Protein 5OGZ (pdb70)

Sequence (898 aa):
AKITFPKDFIWGSATAAYQIEGAYNEDGKGESIWDRFSHTPGNIADGHTGDVACDHYHRYEEEDIKIMKEIGIKKSYRFSISWPRIFPEGTGKLNQKGLDFYKRLTNLLLENGIMPAITLYHWDLPQKLQDKGGWKNRDTTDYFTEYSEVIFKNLGDIVPIWFTHNEPGVVSSLLGHFLGIHAPGIKDLRTSLEVSHNLLLSHGKAVKLFREMNIDAQIGIALNLSYHYPASEKAEDIEAAELSFSLAGRRWYLDPVLKGRYPENALKLYKKKGIELSFPEDDLKLISQPIDFIAFNNYSSEFIKYDPSSESGFSPANSILEKFEKTDMGWIIYPEGLYDLLMLLDRDYGKPNIVISENGAAFKDEIGSNGKIEDTKRIQYLKDYLTQAHRAIQDGVNLKAYYLWSLLDNFEWAYGYNKKRFGIVHVNFDTLERKIKDSGYWYKEVIKNNGFLEAKITFPKDFIWGSATAAYQIEGAYNEDGKGESIWDRFSHTPGNIADGHTGDVACDHYHRYEEEDIKIMKEIGIKKSYRFSISWPRIFPEGTGKLNQKGLDFYKRLTNLLLENGIMPAITLYHWDLPQKLQDKGGWKNRDTTDYFTEYSEVIFKNLGDIVPIWFTHNEPGVVSSLLGHFLGIHAPGIKDLRTSLEVSHNLLLSHGKAVKLFREMNIDAQIGIALNLSYHYPASEKAEDIEAAELSFSLAGRRWYLDPVLKGRYPENALKLYKKKGIELSFPEDDLKLISQPIDFIAFNNYSSEFIKYDPSSESGFSPANSILEKFEKTDMGWIIYPEGLYDLLMLLDRDYGKPNIVISENGAAFKDEIGSNGKIEDTKRIQYLKDYLTQAHRAIQDGVNLKAYYLWSLLDNFEWAYGYNKKRFGIVHVNFDTLERKIKDSGYWYKEVIKNNGFLE

Organism: Acetivibrio thermocellus (strain ATCC 27405 / DSM 1237 / JCM 9322 / NBRC 103400 / NCIMB 10682 / NRRL B-4536 / VPI 7372) (NCBI:txid203119)

B-factor: mean 19.88, std 9.83, range [2.0, 75.51]

Secondary structure (DSSP, 8-state):
-EEE--TT-EEEEE--HHHH---TT-TTPPPBHHHHHHTSTTSSGGG--TTTTT-HHHHHHHHHHHHHHHT-SEEEEE--HHHH-TTSSSS--HHHHHHHHHHHHHHHHTT-EEEEEEESS--BHHHHHTTGGGSTHHHHHHHHHHHHHHHHHTTT--EEEEEE-HHHHHHHHHTS-SSTT----HHHHHHHHHHHHHHHHHHHHHHHHTT-SSEEEEEEE---EEESSSSHHHHHHHHHHHHHTHHHHHHHHHHSS--HHHHHHHHHTT------TTHHHHHT---S-EEEE----EEEEE-TTSSSSEEE-HHHHTTS-B-TTS-B--THHHHHHHHHHHHHTTS--EEEEEE-------B-TTS-B--HHHHHHHHHHHHHHHHHHHTT--EEEEEEE-SB----GGGGGG----SEEE-TTT--EEE-HHHHHHHHHHHHTEEE-/-EEE--TT-EEEEE--HHHH---TT-TTPPPBHHHHHHHSTTSSGGG--SSSTT-HHHHHHHHHHHHHHHT-SEEEEE--HHHH-TTSSSS--HHHHHHHHHHHHHHHHTT-EEEEEEESS--BHHHHHTTGGGSTHHHHHHHHHHHHHHHHHGGG--EEEEEE-HHHHHHHHHTS-SSTT----HHHHHHHHHHHHHHHHHHHHHHHHTT-SSEEEEEEE---EEESSSSHHHHHHHHHHHHHTTHHHHHHHHHSS--HHHHHHHHHTT------THHHHHHT---S-EEEE----EEEEE-TTSSSSEEE-HHHHTTS-B-TTS-B--THHHHHHHHHHHHHTTS-EEEEEEE-------B-TTS-B--HHHHHHHHHHHHHHHHHHHTT-EEEEEEEE-SB----GGGGGG----SEEE-TTT--EEE-HHHHHHHHHHHHTEEE-

Solvent-accessible surface area: 34693 Å² total; per-residue (Å²): 98,158,15,65,6,46,208,115,6,37,2,0,0,0,0,0,3,17,2,3,7,4,11,17,31,34,50,44,25,11,45,0,4,2,1,42,13,7,25,27,98,84,44,11,38,110,62,52,34,2,30,81,5,0,15,3,16,87,86,24,88,59,0,3,114,10,0,103,76,2,27,4,75,0,0,0,5,2,0,2,0,0,5,0,18,30,40,1,45,58,145,63,23,88,98,2,4,68,20,1,64,125,3,0,67,35,0,68,133,44,62,4,66,0,0,0,0,0,0,4,13,4,0,0,12,36,1,34,74,98,29,0,2,104,37,97,70,1,0,57,44,0,25,85,0,0,58,28,0,4,138,49,4,1,103,73,1,48,12,0,0,0,1,1,10,1,18,23,5,5,83,37,0,5,79,75,7,87,16,3,28,26,68,142,65,40,118,13,4,12,45,0,1,4,10,0,0,0,0,0,0,36,0,0,96,26,1,88,117,53,126,23,127,20,74,0,0,0,0,2,59,2,21,51,15,27,35,31,37,172,142,80,85,17,82,120,5,4,79,28,6,7,2,38,42,6,35,13,15,0,4,0,2,53,99,22,105,13,5,123,54,0,81,110,25,28,113,176,86,56,14,141,56,109,53,76,152,97,4,42,148,38,0,32,42,106,30,48,5,1,0,0,0,3,26,18,10,71,22,5,79,92,36,89,114,31,136,30,18,31,20,70,5,94,84,38,28,132,150,42,134,86,12,64,20,42,85,7,35,58,20,67,1,0,30,43,0,0,29,13,0,19,161,42,25,69,107,22,54,0,5,0,0,10,0,1,2,0,18,151,18,120,88,40,133,92,38,119,3,105,11,95,138,1,33,90,5,0,40,41,1,0,15,23,0,22,103,0,27,113,81,35,6,46,6,87,1,0,1,0,8,0,0,0,0,5,0,24,13,25,86,0,32,71,31,53,7,0,0,0,18,0,55,39,143,88,19,85,17,73,26,0,51,0,0,95,24,0,66,106,2,23,156,101,33,2,23,126,109,91,154,15,64,6,47,192,90,7,38,2,0,0,0,0,0,3,15,1,3,6,5,12,20,31,36,38,44,26,10,43,0,5,2,0,43,13,7,27,24,99,83,44,12,36,112,61,49,35,2,30,81,4,0,16,3,15,88,82,23,93,58,0,4,117,13,0,98,82,2,29,4,76,0,0,0,5,2,0,3,0,0,4,0,16,31,42,1,43,60,158,59,25,91,98,1,3,66,16,0,60,132,3,0,63,37,0,70,130,42,64,3,66,0,0,0,0,0,0,4,12,3,0,0,12,28,1,36,71,96,31,0,0,97,56,104,74,4,0,62,46,0,28,79,0,0,60,23,0,3,145,54,3,2,102,76,1,47,12,0,0,0,0,1,12,1,17,23,7,5,85,36,0,4,81,77,12,88,16,3,30,25,68,154,63,38,130,11,4,10,62,0,1,5,10,0,0,0,0,0,0,32,0,0,103,17,0,94,120,55,130,18,129,20,70,0,0,0,0,2,57,2,19,50,16,26,35,31,39,173,146,82,92,13,74,117,6,5,80,28,8,7,2,40,41,6,32,4,14,0,9,0,2,51,76,21,126,13,8,115,49,0,61,125,28,21,119,166,104,59,12,148,40,110,41,83,140,109,5,30,155,36,0,32,42,106,31,46,7,1,0,0,0,3,26,20,8,72,22,6,75,93,32,96,115,33,156,29,23,33,22,73,4,98,86,39,28,134,163,40,141,100,10,67,21,40,84,8,35,59,21,66,2,0,30,42,0,0,27,12,0,18,154,48,23,68,107,21,56,0,5,0,0,10,0,1,2,0,19,154,14,132,103,31,136,93,37,118,2,106,11,94,142,1,30,86,6,0,38,45,2,0,19,22,1,20,100,0,26,112,82,35,6,49,6,89,2,0,2,0,8,0,1,1,0,5,0,25,12,25,91,0,31,68,30,54,6,0,0,0,11,0,45,40,137,86,19,86,17,74,25,0,49,0,0,100,26,0,67,103,2,22,153,97,31,2,22,130,116

CATH classification: 3.20.20.80

Foldseek 3Di:
DFQFFDPQFAEAAEDECLWAAAPQPPQQFAAFLQNVQLCDPPLAVPSFHSNCKLNCLPCVVVLLVLCLLLPHQAYEYEQQCRCQVNLLDDDGRVVSLVSVLVSLVSCVVSNYAYAYEHEDRGHRVNCVVVPHLLDLVSLVSLLVSLVVCCVSCLQRHAHYAHYAAQLCCLCCDACVLSFPPRHRDNLSSVSSSLSSLLSRLSNVVVSVVVVRNHFYEHEHADWQEAFPDPDPLSVVQSVLVRLSGRVQLVCLQQPLDRDPSVCVLVVVVVDNDDDPPCSSVSSNPDGQEYEYEYEAHFYKYQDCVDSSRIDGPVVVLVPADAAPVRGGQDLLRLLVRLVCCCPVRVQGAYEHQEYFTWHDWDQDPVRATAPVVRLVSVQSNVVSVSVNVVVPRNYRYYHYPHQEQTQPGNHGSVTGGHCWYADSVVSDIHGHPSSNVSSVCVVSSHDDD/DFQFDDPQFAEAAEDECLWAAACQPPLQFAAFLQNVQLCPPPQAPPSFGSNCWLNCLPVVVVLLVLCLVLPHQEYEYEQQLRLQVNLLDDDGRVVSVVSVLVSLVSCVVSNHAYAYEHDDQGRRVNVVVVPHLLDLVSLVSLLVSLLVCCVRCQQRHAHYADEAALLCCLCCCADVLSFPPRHRDVVSSVSSSLSSLLSLLSNLVVSVVVVRNHFYEHEHADWQEAFPDPDPLSVVFSVLVRLSGVVQLVCLQQPLDRDVSVQVLCVVVVDHDDDDSVSSVSSNDDGQAYEYEYEAHFYKYQDCPDSRRIDGDVVVLVVADAAPVRGGQDLLRLLVVLVVCCVPRVLGQYEHQEYFTWHDWDQDPVRATAPPVRLVSVQSNVVSVSVNVVVPRNYRYYHYPHCEQTQPGSHGNVTGGHCWYADSVVSDIHGHVNSNVSSVCVVSSGGDD

Radius of gyration: 32.64 Å; Cα contacts (8 Å, |Δi|>4): 1951; chains: 2; bounding box: 60×74×104 Å

Nearest PDB structures (foldseek):
  8ivy-assembly2_B  TM=1.001E+00  e=9.904E-90  Acetivibrio thermocellus
  5ogz-assembly2_B  TM=1.001E+00  e=1.642E-87  Acetivibrio thermocellus ATCC 27405
  1qox-assembly1_A  TM=9.769E-01  e=9.887E-62  Niallia circulans subsp. alkalophilus
  5n6s-assembly3_C  TM=9.738E-01  e=1.939E-56  Thermotoga maritima
  1gon-assembly1_A  TM=9.590E-01  e=9.884E-56  Streptomyces sp.

InterPro domains:
  IPR001360 Glycoside hydrolase family 1 [PF00232] (3-448)
  IPR001360 Glycoside hydrolase family 1 [PR00131] (287-301)
  IPR001360 Glycoside hydrolase family 1 [PR00131] (351-359)
  IPR001360 Glycoside hydrolase family 1 [PR00131] (372-383)
  IPR001360 Glycoside hydrolase family 1 [PR00131] (393-410)
  IPR001360 Glycoside hydrolase family 1 [PR00131] (417-429)
  IPR001360 Glycoside hydrolase family 1 [PTHR10353] (6-447)
  IPR017736 Glycoside hydrolase, family 1, beta-glucosidase [TIGR03356] (6-439)
  IPR017853 Glycoside hydrolase superfamily [SSF51445] (3-448)
  IPR018120 Glycoside hydrolase family 1, active site [PS00572] (351-359)
  IPR033132 Glycosyl hydrolases family 1, N-terminal conserved site [PS00653] (10-24)

Structure (mmCIF, N/CA/C/O backbone):
data_5OGZ
#
_entry.id   5OGZ
#
_cell.length_a   91.670
_cell.length_b   56.220
_cell.length_c   94.500
_cell.angle_alpha   90.00
_cell.angle_beta   100.20
_cell.angle_gamma   90.00
#
_symmetry.space_group_name_H-M   'P 1 21 1'
#
loop_
_entity.id
_entity.type
_entity.pdbx_description
1 polymer 'Beta-glucosidase A'
2 non-polymer 'SULFATE ION'
3 non-polymer 1,2-ETHANEDIOL
4 water water
#
loop_
_atom_site.group_PDB
_atom_site.id
_atom_site.type_symbol
_atom_site.label_atom_id
_atom_site.label_alt_id
_atom_site.label_comp_id
_atom_site.label_asym_id
_atom_site.label_entity_id
_atom_site.label_seq_id
_atom_site.pdbx_PDB_ins_code
_atom_site.Cartn_x
_atom_site.Cartn_y
_atom_site.Cartn_z
_atom_site.occupancy
_atom_site.B_iso_or_equiv
_atom_site.auth_seq_id
_atom_site.auth_comp_id
_atom_site.auth_asym_id
_atom_site.auth_atom_id
_atom_site.pdbx_PDB_model_num
ATOM 1 N N . ALA A 1 2 ? 12.851 6.939 32.164 1.00 22.34 2 ALA A N 1
ATOM 2 C CA . ALA A 1 2 ? 14.068 6.183 32.422 1.00 22.04 2 ALA A CA 1
ATOM 3 C C . ALA A 1 2 ? 15.186 6.827 31.647 1.00 19.91 2 ALA A C 1
ATOM 4 O O . ALA A 1 2 ? 14.954 7.582 30.649 1.00 20.19 2 ALA A O 1
ATOM 6 N N . LYS A 1 3 ? 16.367 6.553 32.172 1.00 21.25 3 LYS A N 1
ATOM 7 C CA . LYS A 1 3 ? 17.638 7.021 31.626 1.00 20.92 3 LYS A CA 1
ATOM 8 C C . LYS A 1 3 ? 18.160 5.898 30.693 1.00 22.40 3 LYS A C 1
ATOM 9 O O . LYS A 1 3 ? 18.320 4.762 31.085 1.00 23.84 3 LYS A O 1
ATOM 15 N N . ILE A 1 4 ? 18.375 6.303 29.451 1.00 18.93 4 ILE A N 1
ATOM 16 C CA . ILE A 1 4 ? 18.861 5.442 28.325 1.00 19.19 4 ILE A CA 1
ATOM 17 C C . ILE A 1 4 ? 20.325 5.797 28.219 1.00 19.31 4 ILE A C 1
ATOM 18 O O . ILE A 1 4 ? 20.683 6.953 27.929 1.00 16.79 4 ILE A O 1
ATOM 23 N N . THR A 1 5 ? 21.220 4.827 28.562 1.00 18.33 5 THR A N 1
ATOM 24 C CA . THR A 1 5 ? 22.659 5.071 28.474 1.00 17.37 5 THR A CA 1
ATOM 25 C C . THR A 1 5 ? 23.218 3.981 27.538 1.00 17.78 5 THR A C 1
ATOM 26 O O . THR A 1 5 ? 23.005 2.808 27.782 1.00 17.93 5 THR A O 1
ATOM 30 N N . PHE A 1 6 ? 23.908 4.392 26.490 1.00 14.41 6 PHE A N 1
ATOM 31 C CA . PHE A 1 6 ? 24.500 3.473 25.508 1.00 15.49 6 PHE A CA 1
ATOM 32 C C . PHE A 1 6 ? 25.778 2.837 26.060 1.00 16.93 6 PHE A C 1
ATOM 33 O O . PHE A 1 6 ? 26.253 3.247 27.129 1.00 18.38 6 PHE A O 1
ATOM 41 N N . PRO A 1 7 ? 26.301 1.808 25.367 1.00 18.30 7 PRO A N 1
ATOM 42 C CA . PRO A 1 7 ? 27.552 1.157 25.866 1.00 19.81 7 PRO A CA 1
ATOM 43 C C . PRO A 1 7 ? 28.691 2.150 25.911 1.00 19.44 7 PRO A C 1
ATOM 44 O O . PRO A 1 7 ? 28.693 3.165 25.246 1.00 17.63 7 PRO A O 1
ATOM 48 N N . LYS A 1 8 ? 29.692 1.904 26.757 1.00 21.52 8 LYS A N 1
ATOM 49 C CA . LYS A 1 8 ? 30.752 2.900 26.978 1.00 23.93 8 LYS A CA 1
ATOM 50 C C . LYS A 1 8 ? 31.553 3.295 25.731 1.00 22.34 8 LYS A C 1
ATOM 51 O O . LYS A 1 8 ? 31.958 4.449 25.585 1.00 27.67 8 LYS A O 1
ATOM 57 N N . ASP A 1 9 ? 31.700 2.342 24.847 1.00 22.70 9 ASP A N 1
ATOM 58 C CA . ASP A 1 9 ? 32.493 2.498 23.668 1.00 25.98 9 ASP A CA 1
ATOM 59 C C . ASP A 1 9 ? 31.590 2.728 22.412 1.00 20.58 9 ASP A C 1
ATOM 60 O O . ASP A 1 9 ? 32.025 2.506 21.271 1.00 23.95 9 ASP A O 1
ATOM 65 N N . PHE A 1 10 ? 30.362 3.157 22.645 1.00 17.88 10 PHE A N 1
ATOM 66 C CA . PHE A 1 10 ? 29.435 3.275 21.529 1.00 15.06 10 PHE A CA 1
ATOM 67 C C . PHE A 1 10 ? 29.879 4.398 20.596 1.00 13.02 10 PHE A C 1
ATOM 68 O O . PHE A 1 10 ? 30.266 5.471 21.031 1.00 15.88 10 PHE A O 1
ATOM 76 N N . ILE A 1 11 ? 29.793 4.125 19.269 1.00 12.45 11 ILE A N 1
ATOM 77 C CA . ILE A 1 11 ? 30.285 5.103 18.283 1.00 11.90 11 ILE A CA 1
ATOM 78 C C . ILE A 1 11 ? 29.119 5.986 17.792 1.00 11.68 11 ILE A C 1
ATOM 79 O O . ILE A 1 11 ? 28.201 5.475 17.128 1.00 12.46 11 ILE A O 1
ATOM 84 N N . TRP A 1 12 ? 29.223 7.264 18.012 1.00 11.08 12 TRP A N 1
ATOM 85 C CA . TRP A 1 12 ? 28.212 8.234 17.620 1.00 10.00 12 TRP A CA 1
ATOM 86 C C . TRP A 1 12 ? 28.764 8.959 16.391 1.00 9.51 12 TRP A C 1
ATOM 87 O O . TRP A 1 12 ? 29.751 9.697 16.452 1.00 10.54 12 TRP A O 1
ATOM 98 N N . GLY A 1 13 ? 28.043 8.793 15.290 1.00 8.83 13 GLY A N 1
ATOM 99 C CA . GLY A 1 13 ? 28.490 9.404 14.040 1.00 8.06 13 GLY A CA 1
ATOM 100 C C . GLY A 1 13 ? 27.444 10.128 13.309 1.00 9.04 13 GLY A C 1
ATOM 101 O O . GLY A 1 13 ? 26.246 10.205 13.707 1.00 8.90 13 GLY A O 1
ATOM 102 N N . SER A 1 14 ? 27.885 10.700 12.192 1.00 8.57 14 SER A N 1
ATOM 103 C CA . SER A 1 14 ? 26.919 11.359 11.262 1.00 9.36 14 SER A CA 1
ATOM 104 C C . SER A 1 14 ? 27.443 11.075 9.869 1.00 8.95 14 SER A C 1
ATOM 105 O O . SER A 1 14 ? 28.650 10.795 9.700 1.00 8.49 14 SER A O 1
ATOM 108 N N . ALA A 1 15 ? 26.568 11.095 8.875 1.00 9.58 15 ALA A N 1
ATOM 109 C CA . ALA A 1 15 ? 26.849 10.601 7.523 1.00 8.09 15 ALA A CA 1
ATOM 110 C C . ALA A 1 15 ? 26.464 11.556 6.435 1.00 8.72 15 ALA A C 1
ATOM 111 O O . ALA A 1 15 ? 25.509 12.342 6.588 1.00 8.68 15 ALA A O 1
ATOM 113 N N . THR A 1 16 ? 27.190 11.486 5.330 1.00 8.15 16 THR A N 1
ATOM 114 C CA . THR A 1 16 ? 26.906 12.186 4.096 1.00 7.76 16 THR A CA 1
ATOM 115 C C . THR A 1 16 ? 27.366 11.293 2.955 1.00 8.40 16 THR A C 1
ATOM 116 O O . THR A 1 16 ? 27.829 10.189 3.125 1.00 7.60 16 THR A O 1
ATOM 120 N N . ALA A 1 17 ? 27.122 11.787 1.735 1.00 7.86 17 ALA A N 1
ATOM 121 C CA . ALA A 1 17 ? 27.568 11.207 0.455 1.00 7.65 17 ALA A CA 1
ATOM 122 C C . ALA A 1 17 ? 28.084 12.279 -0.478 1.00 8.12 17 ALA A C 1
ATOM 123 O O . ALA A 1 17 ? 27.605 13.405 -0.477 1.00 8.38 17 ALA A O 1
ATOM 125 N N . ALA A 1 18 ? 29.028 11.892 -1.321 1.00 8.20 18 ALA A N 1
ATOM 126 C CA . ALA A 1 18 ? 29.811 12.862 -2.058 1.00 8.02 18 ALA A CA 1
ATOM 127 C C . ALA A 1 18 ? 28.875 13.719 -3.001 1.00 8.17 18 ALA A C 1
ATOM 128 O O . ALA A 1 18 ? 28.939 14.928 -2.984 1.00 7.81 18 ALA A O 1
ATOM 130 N N . TYR A 1 19 ? 28.059 13.046 -3.817 1.00 8.66 19 TYR A N 1
ATOM 131 C CA . TYR A 1 19 ? 27.267 13.843 -4.768 1.00 8.75 19 TYR A CA 1
ATOM 132 C C . TYR A 1 19 ? 26.294 14.756 -4.001 1.00 8.14 19 TYR A C 1
ATOM 133 O O . TYR A 1 19 ? 25.829 15.806 -4.501 1.00 7.48 19 TYR A O 1
ATOM 142 N N . GLN A 1 20 ? 25.850 14.265 -2.888 1.00 7.71 20 GLN A N 1
ATOM 143 C CA . GLN A 1 20 ? 24.815 15.019 -2.183 1.00 8.00 20 GLN A CA 1
ATOM 144 C C . GLN A 1 20 ? 25.308 16.286 -1.549 1.00 8.82 20 GLN A C 1
ATOM 145 O O . GLN A 1 20 ? 24.526 17.225 -1.312 1.00 7.90 20 GLN A O 1
ATOM 151 N N . ILE A 1 21 ? 26.610 16.404 -1.287 1.00 7.44 21 ILE A N 1
ATOM 152 C CA . ILE A 1 21 ? 27.176 17.561 -0.550 1.00 8.12 21 ILE A CA 1
ATOM 153 C C . ILE A 1 21 ? 28.299 18.348 -1.286 1.00 8.51 21 ILE A C 1
ATOM 154 O O . ILE A 1 21 ? 28.519 19.474 -0.977 1.00 9.72 21 ILE A O 1
ATOM 159 N N . GLU A 1 22 ? 29.140 17.713 -2.108 1.00 7.92 22 GLU A N 1
ATOM 160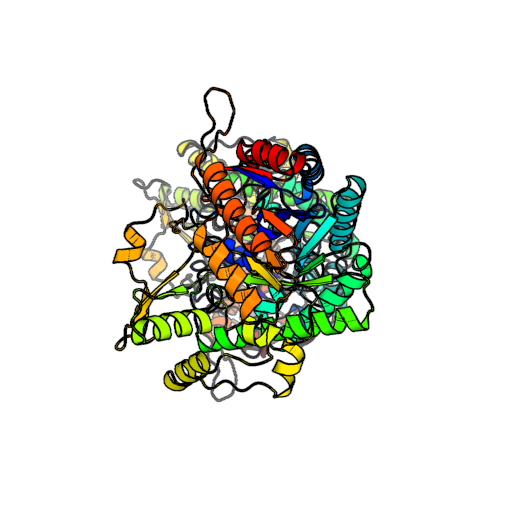 C CA . GLU A 1 22 ? 30.356 18.298 -2.480 1.00 7.71 22 GLU A CA 1
ATOM 161 C C . GLU A 1 22 ? 30.308 19.472 -3.421 1.00 7.50 22 GLU A C 1
ATOM 162 O O . GLU A 1 22 ? 31.077 20.444 -3.266 1.00 7.08 22 GLU A O 1
ATOM 168 N N . GLY A 1 23 ? 29.437 19.360 -4.405 1.00 8.17 23 GLY A N 1
ATOM 169 C CA . GLY A 1 23 ? 29.517 20.324 -5.509 1.00 9.13 23 GLY A CA 1
ATOM 170 C C . GLY A 1 23 ? 30.864 20.151 -6.272 1.00 8.67 23 GLY A C 1
ATOM 171 O O . GLY A 1 23 ? 31.360 18.998 -6.481 1.00 10.85 23 GLY A O 1
ATOM 172 N N . ALA A 1 24 ? 31.380 21.227 -6.830 1.00 9.83 24 ALA A N 1
ATOM 173 C CA . ALA A 1 24 ? 32.635 21.151 -7.615 1.00 10.60 24 ALA A CA 1
ATOM 174 C C . ALA A 1 24 ? 32.583 20.039 -8.656 1.00 9.88 24 ALA A C 1
ATOM 175 O O . ALA A 1 24 ? 33.496 19.201 -8.786 1.00 10.29 24 ALA A O 1
ATOM 177 N N . TYR A 1 25 ? 31.451 19.978 -9.374 1.00 10.38 25 TYR A N 1
ATOM 178 C CA . TYR A 1 25 ? 31.115 18.780 -10.173 1.00 10.87 25 TYR A CA 1
ATOM 179 C C . TYR A 1 25 ? 32.045 18.615 -11.315 1.00 12.46 25 TYR A C 1
ATOM 180 O O . TYR A 1 25 ? 32.170 17.527 -11.842 1.00 14.10 25 TYR A O 1
ATOM 189 N N . ASN A 1 26 ? 32.653 19.704 -11.739 1.00 12.18 26 ASN A N 1
ATOM 190 C CA . ASN A 1 26 ? 33.630 19.616 -12.835 1.00 14.54 26 ASN A CA 1
ATOM 191 C C . ASN A 1 26 ? 34.983 20.223 -12.577 1.00 15.06 26 ASN A C 1
ATOM 192 O O . ASN A 1 26 ? 35.639 20.579 -13.575 1.00 18.48 26 ASN A O 1
ATOM 197 N N . GLU A 1 27 ? 35.483 20.176 -11.310 1.00 13.92 27 GLU A N 1
ATOM 198 C CA . GLU A 1 27 ? 36.672 20.860 -10.843 1.00 12.57 27 GLU A CA 1
ATOM 199 C C . GLU A 1 27 ? 37.784 19.840 -10.643 1.00 11.65 27 GLU A C 1
ATOM 200 O O . GLU A 1 27 ? 37.474 18.680 -10.336 1.00 10.96 27 GLU A O 1
ATOM 206 N N . ASP A 1 28 ? 39.050 20.294 -10.726 1.00 12.39 28 ASP A N 1
ATOM 207 C CA . ASP A 1 28 ? 40.201 19.496 -10.402 1.00 12.59 28 ASP A CA 1
ATOM 208 C C . ASP A 1 28 ? 40.273 18.118 -11.087 1.00 12.58 28 ASP A C 1
ATOM 209 O O . ASP A 1 28 ? 40.725 17.152 -10.444 1.00 13.98 28 ASP A O 1
ATOM 214 N N . GLY A 1 29 ? 39.808 18.078 -12.335 1.00 12.62 29 GLY A N 1
ATOM 215 C CA . GLY A 1 29 ? 39.953 16.943 -13.202 1.00 12.85 29 GLY A CA 1
ATOM 216 C C . GLY A 1 29 ? 38.847 15.889 -13.026 1.00 12.66 29 GLY A C 1
ATOM 217 O O . GLY A 1 29 ? 38.900 14.870 -13.683 1.00 12.72 29 GLY A O 1
ATOM 218 N N . LYS A 1 30 ? 37.818 16.152 -12.217 1.00 11.60 30 LYS A N 1
ATOM 219 C CA . LYS A 1 30 ? 36.731 15.196 -12.051 1.00 11.20 30 LYS A CA 1
ATOM 220 C C . LYS A 1 30 ? 35.984 14.862 -13.294 1.00 10.29 30 LYS A C 1
ATOM 221 O O . LYS A 1 30 ? 35.683 15.770 -14.075 1.00 12.83 30 LYS A O 1
ATOM 227 N N . GLY A 1 31 ? 35.728 13.605 -13.513 1.00 10.85 31 GLY A N 1
ATOM 228 C CA . GLY A 1 31 ? 34.898 13.091 -14.616 1.00 10.61 31 GLY A CA 1
ATOM 229 C C . GLY A 1 31 ? 33.415 13.215 -14.340 1.00 12.43 31 GLY A C 1
ATOM 230 O O . GLY A 1 31 ? 32.967 13.267 -13.162 1.00 11.37 31 GLY A O 1
ATOM 231 N N . GLU A 1 32 ? 32.642 13.240 -15.417 1.00 10.71 32 GLU A N 1
ATOM 232 C CA . GLU A 1 32 ? 31.204 13.188 -15.299 1.00 11.20 32 GLU A CA 1
ATOM 233 C C . GLU A 1 32 ? 30.753 11.855 -14.689 1.00 10.92 32 GLU A C 1
ATOM 234 O O . GLU A 1 32 ? 31.232 10.819 -15.077 1.00 12.09 32 GLU A O 1
ATOM 240 N N . SER A 1 33 ? 29.815 11.943 -13.749 1.00 10.17 33 SER A N 1
ATOM 241 C CA . SER A 1 33 ? 29.150 10.795 -13.165 1.00 10.66 33 SER A CA 1
ATOM 242 C C . SER A 1 33 ? 27.768 10.591 -13.760 1.00 9.58 33 SER A C 1
ATOM 243 O O . SER A 1 33 ? 27.219 11.516 -14.396 1.00 10.28 33 SER A O 1
ATOM 246 N N . ILE A 1 34 ? 27.231 9.405 -13.557 1.00 9.21 34 ILE A N 1
ATOM 247 C CA . ILE A 1 34 ? 25.838 9.097 -13.988 1.00 9.01 34 ILE A CA 1
ATOM 248 C C . ILE A 1 34 ? 24.834 10.114 -13.311 1.00 9.60 34 ILE A C 1
ATOM 249 O O . ILE A 1 34 ? 23.804 10.429 -13.916 1.00 10.03 34 ILE A O 1
ATOM 254 N N . TRP A 1 35 ? 25.129 10.603 -12.082 1.00 8.55 35 TRP A N 1
ATOM 255 C CA . TRP A 1 35 ? 24.243 11.549 -11.410 1.00 8.84 35 TRP A CA 1
ATOM 256 C C . TRP A 1 35 ? 24.372 12.988 -12.008 1.00 8.50 35 TRP A C 1
ATOM 257 O O . TRP A 1 35 ? 23.384 13.743 -12.047 1.00 9.88 35 TRP A O 1
ATOM 268 N N . ASP A 1 36 ? 25.545 13.410 -12.460 1.00 9.88 36 ASP A N 1
ATOM 269 C CA . ASP A 1 36 ? 25.697 14.628 -13.255 1.00 8.77 36 ASP A CA 1
ATOM 270 C C . ASP A 1 36 ? 24.767 14.564 -14.470 1.00 10.88 36 ASP A C 1
ATOM 271 O O . ASP A 1 36 ? 24.000 15.470 -14.742 1.00 11.50 36 ASP A O 1
ATOM 276 N N . ARG A 1 37 ? 24.852 13.411 -15.165 1.00 11.47 37 ARG A N 1
ATOM 277 C CA . ARG A 1 37 ? 24.104 13.308 -16.422 1.00 11.51 37 ARG A CA 1
ATOM 278 C C . ARG A 1 37 ? 22.624 13.310 -16.107 1.00 12.16 37 ARG A C 1
ATOM 279 O O . ARG A 1 37 ? 21.815 14.010 -16.765 1.00 12.94 37 ARG A O 1
ATOM 287 N N . PHE A 1 38 ? 22.234 12.604 -15.069 1.00 10.35 38 PHE A N 1
ATOM 288 C CA . PHE A 1 38 ? 20.799 12.431 -14.734 1.00 11.38 38 PHE A CA 1
ATOM 289 C C . PHE A 1 38 ? 20.230 13.773 -14.293 1.00 11.62 38 PHE A C 1
ATOM 290 O O . PHE A 1 38 ? 19.112 14.115 -14.701 1.00 11.39 38 PHE A O 1
ATOM 298 N N . SER A 1 39 ? 20.967 14.513 -13.507 1.00 11.34 39 SER A N 1
ATOM 299 C CA . SER A 1 39 ? 20.511 15.767 -12.956 1.00 12.16 39 SER A CA 1
ATOM 300 C C . SER A 1 39 ? 20.392 16.799 -14.019 1.00 12.66 39 SER A C 1
ATOM 301 O O . SER A 1 39 ? 19.665 17.757 -13.854 1.00 14.74 39 SER A O 1
ATOM 304 N N . HIS A 1 40 ? 21.167 16.660 -15.086 1.00 11.79 40 HIS A N 1
ATOM 305 C CA . HIS A 1 40 ? 21.197 17.706 -16.139 1.00 13.75 40 HIS A CA 1
ATOM 306 C C . HIS A 1 40 ? 20.055 17.545 -17.120 1.00 18.31 40 HIS A C 1
ATOM 307 O O . HIS A 1 40 ? 19.856 18.422 -18.009 1.00 20.08 40 HIS A O 1
ATOM 314 N N . THR A 1 41 ? 19.339 16.442 -16.996 1.00 18.09 41 THR A N 1
ATOM 315 C CA . THR A 1 41 ? 18.314 16.061 -17.965 1.00 19.40 41 THR A CA 1
ATOM 316 C C . THR A 1 41 ? 16.938 16.518 -17.427 1.00 20.48 41 THR A C 1
ATOM 317 O O . THR A 1 41 ? 16.508 16.193 -16.323 1.00 19.16 41 THR A O 1
ATOM 321 N N . PRO A 1 42 ? 16.225 17.413 -18.135 1.00 21.88 42 PRO A N 1
ATOM 322 C CA . PRO A 1 42 ? 15.052 17.961 -17.488 1.00 20.42 42 PRO A CA 1
ATOM 323 C C . PRO A 1 42 ? 13.969 16.856 -17.248 1.00 18.45 42 PRO A C 1
ATOM 324 O O . PRO A 1 42 ? 13.941 15.845 -17.981 1.00 20.70 42 PRO A O 1
ATOM 328 N N . GLY A 1 43 ? 13.170 17.025 -16.186 1.00 17.99 43 GLY A N 1
ATOM 329 C CA . GLY A 1 43 ? 12.176 16.083 -15.736 1.00 18.12 43 GLY A CA 1
ATOM 330 C C . GLY A 1 43 ? 12.580 14.995 -14.723 1.00 18.52 43 GLY A C 1
ATOM 331 O O . GLY A 1 43 ? 11.738 14.321 -14.148 1.00 19.44 43 GLY A O 1
ATOM 332 N N . ASN A 1 44 ? 13.874 14.862 -14.497 1.00 14.49 44 ASN A N 1
ATOM 333 C CA . ASN A 1 44 ? 14.337 13.823 -13.578 1.00 14.13 44 ASN A CA 1
ATOM 334 C C . ASN A 1 44 ? 14.401 14.307 -12.079 1.00 11.15 44 ASN A C 1
ATOM 335 O O . ASN A 1 44 ? 14.286 13.434 -11.188 1.00 11.69 44 ASN A O 1
ATOM 340 N N . ILE A 1 45 ? 14.595 15.571 -11.795 1.00 11.17 45 ILE A N 1
ATOM 341 C CA . ILE A 1 45 ? 14.767 16.046 -10.461 1.00 11.95 45 ILE A CA 1
ATOM 342 C C . ILE A 1 45 ? 13.634 17.020 -10.209 1.00 13.65 45 ILE A C 1
ATOM 343 O O . ILE A 1 45 ? 13.406 17.928 -11.038 1.00 14.72 45 ILE A O 1
ATOM 348 N N . ALA A 1 46 ? 13.085 16.928 -9.022 1.00 14.85 46 ALA A N 1
ATOM 349 C CA . ALA A 1 46 ? 12.066 17.899 -8.538 1.00 18.79 46 ALA A CA 1
ATOM 350 C C . ALA A 1 46 ? 12.612 19.327 -8.653 1.00 20.01 46 ALA A C 1
ATOM 351 O O . ALA A 1 46 ? 13.760 19.609 -8.358 1.00 21.49 46 ALA A O 1
ATOM 353 N N . ASP A 1 47 ? 11.842 20.210 -9.285 1.00 24.05 47 ASP A N 1
ATOM 354 C CA . ASP A 1 47 ? 12.266 21.600 -9.463 1.00 23.75 47 ASP A CA 1
ATOM 355 C C . ASP A 1 47 ? 13.522 21.887 -10.232 1.00 23.14 47 ASP A C 1
ATOM 356 O O . ASP A 1 47 ? 14.014 23.055 -10.204 1.00 23.77 47 ASP A O 1
ATOM 361 N N . GLY A 1 48 ? 14.027 20.897 -10.972 1.00 17.64 48 GLY A N 1
ATOM 362 C CA . GLY A 1 48 ? 15.117 21.131 -11.889 1.00 20.60 48 GLY A CA 1
ATOM 363 C C . GLY A 1 48 ? 16.426 21.453 -11.143 1.00 18.81 48 GLY A C 1
ATOM 364 O O . GLY A 1 48 ? 17.347 22.092 -11.672 1.00 21.89 48 GLY A O 1
ATOM 365 N N . HIS A 1 49 ? 16.513 20.958 -9.899 1.00 16.44 49 HIS A N 1
ATOM 366 C CA . HIS A 1 49 ? 17.718 21.141 -9.044 1.00 16.08 49 HIS A CA 1
ATOM 367 C C . HIS A 1 49 ? 18.829 20.178 -9.489 1.00 13.24 49 HIS A C 1
ATOM 368 O O . HIS A 1 49 ? 18.511 19.129 -10.019 1.00 11.48 49 HIS A O 1
ATOM 375 N N . THR A 1 50 ? 20.101 20.530 -9.220 1.00 11.56 50 THR A N 1
ATOM 376 C CA . THR A 1 50 ? 21.219 19.612 -9.498 1.00 10.92 50 THR A CA 1
ATOM 377 C C . THR A 1 50 ? 22.160 19.598 -8.341 1.00 10.86 50 THR A C 1
ATOM 378 O O . THR A 1 50 ? 22.103 20.514 -7.535 1.00 11.21 50 THR A O 1
ATOM 382 N N . GLY A 1 51 ? 23.080 18.680 -8.367 1.00 9.94 51 GLY A N 1
ATOM 383 C CA . GLY A 1 51 ? 24.231 18.687 -7.470 1.00 10.76 51 GLY A CA 1
ATOM 384 C C . GLY A 1 51 ? 25.468 19.411 -7.955 1.00 10.94 51 GLY A C 1
ATOM 385 O O . GLY A 1 51 ? 26.591 19.219 -7.417 1.00 10.04 51 GLY A O 1
ATOM 386 N N . ASP A 1 52 ? 25.323 20.324 -8.905 1.00 10.94 52 ASP A N 1
ATOM 387 C CA . ASP A 1 52 ? 26.462 21.014 -9.384 1.00 11.13 52 ASP A CA 1
ATOM 388 C C . ASP A 1 52 ? 27.270 21.729 -8.285 1.00 11.29 52 ASP A C 1
ATOM 389 O O . ASP A 1 52 ? 28.511 21.681 -8.326 1.00 11.42 52 ASP A O 1
ATOM 394 N N . VAL A 1 53 ? 26.528 22.396 -7.385 1.00 10.20 53 VAL A N 1
ATOM 395 C CA . VAL A 1 53 ? 27.067 23.115 -6.264 1.00 10.45 53 VAL A CA 1
ATOM 396 C C . VAL A 1 53 ? 26.702 22.409 -4.944 1.00 9.70 53 VAL A C 1
ATOM 397 O O . VAL A 1 53 ? 27.609 22.247 -4.078 1.00 9.49 53 VAL A O 1
ATOM 401 N N . ALA A 1 54 ? 25.415 22.079 -4.709 1.00 9.20 54 ALA A N 1
ATOM 402 C CA . ALA A 1 54 ? 25.035 21.329 -3.480 1.00 9.85 54 ALA A CA 1
ATOM 403 C C . ALA A 1 54 ? 25.473 22.182 -2.258 1.00 10.03 54 ALA A C 1
ATOM 404 O O . ALA A 1 54 ? 25.204 23.404 -2.245 1.00 11.22 54 ALA A O 1
ATOM 406 N N . CYS A 1 55 ? 26.123 21.565 -1.226 1.00 9.89 55 CYS A N 1
ATOM 407 C CA . CYS A 1 55 ? 26.610 22.289 -0.123 1.00 11.12 55 CYS A CA 1
ATOM 408 C C . CYS A 1 55 ? 27.958 22.977 -0.315 1.00 9.42 55 CYS A C 1
ATOM 409 O O . CYS A 1 55 ? 28.475 23.636 0.587 1.00 11.69 55 CYS A O 1
ATOM 412 N N . ASP A 1 56 ? 28.591 22.767 -1.442 1.00 9.39 56 ASP A N 1
ATOM 413 C CA . ASP A 1 56 ? 29.910 23.216 -1.745 1.00 10.24 56 ASP A CA 1
ATOM 414 C C . ASP A 1 56 ? 30.901 22.721 -0.722 1.00 9.78 56 ASP A C 1
ATOM 415 O O . ASP A 1 56 ? 31.852 23.380 -0.408 1.00 11.27 56 ASP A O 1
ATOM 420 N N . HIS A 1 57 ? 30.712 21.513 -0.219 1.00 8.97 57 HIS A N 1
ATOM 421 C CA . HIS A 1 57 ? 31.644 20.964 0.739 1.00 9.01 57 HIS A CA 1
ATOM 422 C C . HIS A 1 57 ? 33.025 20.796 0.199 1.00 9.80 57 HIS A C 1
ATOM 423 O O . HIS A 1 57 ? 33.995 20.817 0.945 1.00 10.62 57 HIS A O 1
ATOM 430 N N . TYR A 1 58 ? 33.141 20.561 -1.106 1.00 10.37 58 TYR A N 1
ATOM 431 C CA . TYR A 1 58 ? 34.475 20.513 -1.727 1.00 10.17 58 TYR A CA 1
ATOM 432 C C . TYR A 1 58 ? 35.357 21.731 -1.346 1.00 10.69 58 TYR A C 1
ATOM 433 O O . TYR A 1 58 ? 36.548 21.607 -1.186 1.00 10.75 58 TYR A O 1
ATOM 442 N N . HIS A 1 59 ? 34.744 22.900 -1.248 1.00 11.39 59 HIS A N 1
ATOM 443 C CA . HIS A 1 59 ? 35.473 24.063 -0.750 1.00 12.21 59 HIS A CA 1
ATOM 444 C C . HIS A 1 59 ? 35.312 24.385 0.689 1.00 11.99 59 HIS A C 1
ATOM 445 O O . HIS A 1 59 ? 36.242 25.028 1.235 1.00 15.46 59 HIS A O 1
ATOM 452 N N . ARG A 1 60 ? 34.250 23.928 1.372 1.00 12.03 60 ARG A N 1
ATOM 453 C CA . ARG A 1 60 ? 33.862 24.403 2.704 1.00 11.46 60 ARG A CA 1
ATOM 454 C C . ARG A 1 60 ? 34.065 23.350 3.785 1.00 11.08 60 ARG A C 1
ATOM 455 O O . ARG A 1 60 ? 33.618 23.508 4.908 1.00 12.87 60 ARG A O 1
ATOM 463 N N . TYR A 1 61 ? 34.813 22.324 3.443 1.00 11.00 61 TYR A N 1
ATOM 464 C CA . TYR A 1 61 ? 35.035 21.193 4.373 1.00 10.99 61 TYR A CA 1
ATOM 465 C C . TYR A 1 61 ? 35.605 21.590 5.745 1.00 10.99 61 TYR A C 1
ATOM 466 O O . TYR A 1 61 ? 35.244 21.008 6.726 1.00 11.15 61 TYR A O 1
ATOM 475 N N A GLU A 1 62 ? 36.429 22.639 5.802 0.53 12.37 62 GLU A N 1
ATOM 476 N N B GLU A 1 62 ? 36.490 22.592 5.819 0.47 11.74 62 GLU A N 1
ATOM 477 C CA A GLU A 1 62 ? 37.031 23.063 7.059 0.53 13.69 62 GLU A CA 1
ATOM 478 C CA B GLU A 1 62 ? 37.036 22.995 7.114 0.47 12.58 62 GLU A CA 1
ATOM 479 C C A GLU A 1 62 ? 35.945 23.552 7.996 0.53 14.62 62 GLU A C 1
ATOM 480 C C B GLU A 1 62 ? 35.960 23.582 8.030 0.47 13.84 62 GLU A C 1
ATOM 481 O O A GLU A 1 62 ? 35.904 23.183 9.154 0.53 13.71 62 GLU A O 1
ATOM 482 O O B GLU A 1 62 ? 35.945 23.308 9.224 0.47 12.98 62 GLU A O 1
ATOM 493 N N . GLU A 1 63 ? 35.042 24.379 7.478 1.00 13.73 63 GLU A N 1
ATOM 494 C CA . GLU A 1 63 ? 33.931 24.822 8.262 1.00 14.79 63 GLU A CA 1
ATOM 495 C C . GLU A 1 63 ? 33.067 23.645 8.742 1.00 12.75 63 GLU A C 1
ATOM 496 O O . GLU A 1 63 ? 32.597 23.603 9.899 1.00 13.05 63 GLU A O 1
ATOM 502 N N . ASP A 1 64 ? 32.828 22.689 7.869 1.00 10.61 64 ASP A N 1
ATOM 503 C CA . ASP A 1 64 ? 32.030 21.542 8.232 1.00 10.26 64 ASP A CA 1
ATOM 504 C C . ASP A 1 64 ? 32.700 20.692 9.360 1.00 10.69 64 ASP A C 1
ATOM 505 O O . ASP A 1 64 ? 32.032 20.210 10.269 1.00 10.09 64 ASP A O 1
ATOM 510 N N . ILE A 1 65 ? 34.019 20.565 9.297 1.00 11.42 65 ILE A N 1
ATOM 511 C CA . ILE A 1 65 ? 34.734 19.819 10.292 1.00 10.73 65 ILE A CA 1
ATOM 512 C C . ILE A 1 65 ? 34.654 20.576 11.637 1.00 11.21 65 ILE A C 1
ATOM 513 O O . ILE A 1 65 ? 34.542 19.960 12.689 1.00 10.55 65 ILE A O 1
ATOM 518 N N . LYS A 1 66 ? 34.753 21.898 11.601 1.00 11.88 66 LYS A N 1
ATOM 519 C CA . LYS A 1 66 ? 34.572 22.679 12.824 1.00 13.79 66 LYS A CA 1
ATOM 520 C C . LYS A 1 66 ? 33.188 22.446 13.455 1.00 12.74 66 LYS A C 1
ATOM 521 O O . LYS A 1 66 ? 33.065 22.255 14.692 1.00 13.24 66 LYS A O 1
ATOM 527 N N . ILE A 1 67 ? 32.154 22.383 12.603 1.00 12.24 67 ILE A N 1
ATOM 528 C CA . ILE A 1 67 ? 30.835 22.059 13.071 1.00 11.50 67 ILE A CA 1
ATOM 529 C C . ILE A 1 67 ? 30.783 20.639 13.665 1.00 11.87 67 ILE A C 1
ATOM 530 O O . ILE A 1 67 ? 30.182 20.413 14.698 1.00 11.71 67 ILE A O 1
ATOM 535 N N . MET A 1 68 ? 31.361 19.673 13.003 0.90 11.15 68 MET A N 1
ATOM 536 C CA . MET A 1 68 ? 31.430 18.324 13.573 0.90 11.76 68 MET A CA 1
ATOM 537 C C . MET A 1 68 ? 32.088 18.291 14.952 0.90 11.22 68 MET A C 1
ATOM 538 O O . MET A 1 68 ? 31.681 17.543 15.874 0.90 10.09 68 MET A O 1
ATOM 543 N N . LYS A 1 69 ? 33.165 19.067 15.085 1.00 14.05 69 LYS A N 1
ATOM 544 C CA . LYS A 1 69 ? 33.858 19.162 16.398 1.00 15.19 69 LYS A CA 1
ATOM 545 C C . LYS A 1 69 ? 33.005 19.785 17.456 1.00 13.55 69 LYS A C 1
ATOM 546 O O . LYS A 1 69 ? 32.975 19.252 18.597 1.00 16.66 69 LYS A O 1
ATOM 552 N N . GLU A 1 70 ? 32.266 20.813 17.098 1.00 13.98 70 GLU A N 1
ATOM 553 C CA . GLU A 1 70 ? 31.323 21.471 18.032 1.00 16.18 70 GLU A CA 1
ATOM 554 C C . GLU A 1 70 ? 30.257 20.494 18.456 1.00 16.22 70 GLU A C 1
ATOM 555 O O . GLU A 1 70 ? 29.971 20.398 19.688 1.00 17.56 70 GLU A O 1
ATOM 561 N N . ILE A 1 71 ? 29.711 19.719 17.529 1.00 13.66 71 ILE A N 1
ATOM 562 C CA . ILE A 1 71 ? 28.667 18.736 17.909 1.00 13.56 71 ILE A CA 1
ATOM 563 C C . ILE A 1 71 ? 29.319 17.585 18.742 1.00 13.03 71 ILE A C 1
ATOM 564 O O . ILE A 1 71 ? 28.698 17.009 19.581 1.00 15.94 71 ILE A O 1
ATOM 569 N N . GLY A 1 72 ? 30.552 17.220 18.418 1.00 14.06 72 GLY A N 1
ATOM 570 C CA . GLY A 1 72 ? 31.327 16.166 19.087 1.00 14.35 72 GLY A CA 1
ATOM 571 C C . GLY A 1 72 ? 31.120 14.789 18.522 1.00 14.29 72 GLY A C 1
ATOM 572 O O . GLY A 1 72 ? 31.258 13.774 19.268 1.00 14.54 72 GLY A O 1
ATOM 573 N N . ILE A 1 73 ? 30.761 14.732 17.227 1.00 12.66 73 ILE A N 1
ATOM 574 C CA . ILE A 1 73 ? 30.612 13.453 16.614 1.00 13.44 73 ILE A CA 1
ATOM 575 C C . ILE A 1 73 ? 31.960 12.767 16.691 1.00 12.63 73 ILE A C 1
ATOM 576 O O . ILE A 1 73 ? 33.017 13.391 16.563 1.00 13.73 73 ILE A O 1
ATOM 581 N N A LYS A 1 74 ? 31.926 11.499 16.936 0.62 12.79 74 LYS A N 1
ATOM 582 N N B LYS A 1 74 ? 31.858 11.481 16.984 0.38 12.00 74 LYS A N 1
ATOM 583 C CA A LYS A 1 74 ? 33.152 10.762 17.073 0.62 14.11 74 LYS A CA 1
ATOM 584 C CA B LYS A 1 74 ? 32.962 10.553 17.155 0.38 12.01 74 LYS A CA 1
ATOM 585 C C A LYS A 1 74 ? 33.512 9.985 15.823 0.62 11.87 74 LYS A C 1
ATOM 586 C C B LYS A 1 74 ? 33.478 9.992 15.836 0.38 11.03 74 LYS A C 1
ATOM 587 O O A LYS A 1 74 ? 34.643 9.507 15.736 0.62 11.04 74 LYS A O 1
ATOM 588 O O B LYS A 1 74 ? 34.659 9.652 15.719 0.38 10.56 74 LYS A O 1
ATOM 599 N N . SER A 1 75 ? 32.582 9.894 14.850 1.00 10.57 75 SER A N 1
ATOM 600 C CA . SER A 1 75 ? 32.926 9.354 13.530 1.00 9.53 75 SER A CA 1
ATOM 601 C C . SER A 1 75 ? 32.125 10.059 12.453 1.00 9.14 75 SER A C 1
ATOM 602 O O . SER A 1 75 ? 30.976 10.481 12.683 1.00 10.65 75 SER A O 1
ATOM 605 N N . TYR A 1 76 ? 32.735 10.205 11.302 1.00 8.81 76 TYR A N 1
ATOM 606 C CA . TYR A 1 76 ? 32.072 10.804 10.149 1.00 7.95 76 TYR A CA 1
ATOM 607 C C . TYR A 1 76 ? 32.107 9.859 9.004 1.00 8.52 76 TYR A C 1
ATOM 608 O O . TYR A 1 76 ? 33.164 9.518 8.571 1.00 8.41 76 TYR A O 1
ATOM 617 N N . ARG A 1 77 ? 30.918 9.485 8.509 1.00 7.94 77 ARG A N 1
ATOM 618 C CA . ARG A 1 77 ? 30.744 8.643 7.358 1.00 7.42 77 ARG A CA 1
ATOM 619 C C . ARG A 1 77 ? 30.587 9.492 6.124 1.00 6.87 77 ARG A C 1
ATOM 620 O O . ARG A 1 77 ? 29.710 10.332 6.074 1.00 8.07 77 ARG A O 1
ATOM 628 N N . PHE A 1 78 ? 31.430 9.273 5.140 1.00 6.48 78 PHE A N 1
ATOM 629 C CA . PHE A 1 78 ? 31.414 10.026 3.877 1.00 7.35 78 PHE A CA 1
ATOM 630 C C . PHE A 1 78 ? 31.733 9.075 2.733 1.00 7.59 78 PHE A C 1
ATOM 631 O O . PHE A 1 78 ? 32.212 7.943 2.999 1.00 8.59 78 PHE A O 1
ATOM 639 N N . SER A 1 79 ? 31.459 9.510 1.523 1.00 7.16 79 SER A N 1
ATOM 640 C CA . SER A 1 79 ? 31.863 8.702 0.410 1.00 7.81 79 SER A CA 1
ATOM 641 C C . SER A 1 79 ? 32.894 9.393 -0.467 1.00 8.20 79 SER A C 1
ATOM 642 O O . SER A 1 79 ? 33.075 10.594 -0.443 1.00 7.87 79 SER A O 1
ATOM 645 N N . ILE A 1 80 ? 33.633 8.542 -1.187 1.00 7.38 80 ILE A N 1
ATOM 646 C CA . ILE A 1 80 ? 34.557 8.987 -2.168 1.00 8.69 80 ILE A CA 1
ATOM 647 C C . ILE A 1 80 ? 33.901 8.981 -3.563 1.00 7.77 80 ILE A C 1
ATOM 648 O O . ILE A 1 80 ? 33.333 7.954 -3.982 1.00 8.56 80 ILE A O 1
ATOM 653 N N . SER A 1 81 ? 34.086 10.043 -4.288 1.00 8.20 81 SER A N 1
ATOM 654 C CA . SER A 1 81 ? 33.641 10.104 -5.680 1.00 9.72 81 SER A CA 1
ATOM 655 C C . SER A 1 81 ? 34.582 9.318 -6.579 1.00 9.05 81 SER A C 1
ATOM 656 O O . SER A 1 81 ? 35.637 9.846 -6.908 1.00 8.88 81 SER A O 1
ATOM 659 N N . TRP A 1 82 ? 34.142 8.193 -7.084 1.00 8.63 82 TRP A N 1
ATOM 660 C CA . TRP A 1 82 ? 34.951 7.417 -8.087 1.00 8.98 82 TRP A CA 1
ATOM 661 C C . TRP A 1 82 ? 35.439 8.312 -9.245 1.00 9.86 82 TRP A C 1
ATOM 662 O O . TRP A 1 82 ? 36.636 8.266 -9.578 1.00 10.04 82 TRP A O 1
ATOM 673 N N . PRO A 1 83 ? 34.591 9.101 -9.855 1.00 10.57 83 PRO A N 1
ATOM 674 C CA . PRO A 1 83 ? 35.147 9.912 -10.940 1.00 10.54 83 PRO A CA 1
ATOM 675 C C . PRO A 1 83 ? 36.035 11.081 -10.551 1.00 10.33 83 PRO A C 1
ATOM 676 O O . PRO A 1 83 ? 36.649 11.660 -11.445 1.00 10.53 83 PRO A O 1
ATOM 680 N N . ARG A 1 84 ? 36.181 11.421 -9.271 1.00 9.63 84 ARG A N 1
ATOM 681 C CA . ARG A 1 84 ? 37.289 12.288 -8.915 1.00 8.99 84 ARG A CA 1
ATOM 682 C C . ARG A 1 84 ? 38.648 11.526 -8.951 1.00 10.04 84 ARG A C 1
ATOM 683 O O . ARG A 1 84 ? 39.715 12.140 -9.038 1.00 10.48 84 ARG A O 1
ATOM 691 N N . ILE A 1 85 ? 38.597 10.210 -8.795 1.00 8.92 85 ILE A N 1
ATOM 692 C CA . ILE A 1 85 ? 39.795 9.380 -8.705 1.00 9.79 85 ILE A CA 1
ATOM 693 C C . ILE A 1 85 ? 40.178 8.845 -10.084 1.00 10.27 85 ILE A C 1
ATOM 694 O O . ILE A 1 85 ? 41.335 8.905 -10.471 1.00 10.78 85 ILE A O 1
ATOM 699 N N . PHE A 1 86 ? 39.223 8.282 -10.805 1.00 9.32 86 PHE A N 1
ATOM 700 C CA . PHE A 1 86 ? 39.426 7.819 -12.205 1.00 10.61 86 PHE A CA 1
ATOM 701 C C . PHE A 1 86 ? 38.308 8.498 -13.003 1.00 10.28 86 PHE A C 1
ATOM 702 O O . PHE A 1 86 ? 37.194 7.933 -13.094 1.00 10.98 86 PHE A O 1
ATOM 710 N N . PRO A 1 87 ? 38.594 9.631 -13.608 1.00 11.73 87 PRO A N 1
ATOM 711 C CA . PRO A 1 87 ? 37.595 10.341 -14.399 1.00 12.35 87 PRO A CA 1
ATOM 712 C C . PRO A 1 87 ? 36.920 9.501 -15.480 1.00 13.08 87 PRO A C 1
ATOM 713 O O . PRO A 1 87 ? 35.733 9.687 -15.731 1.00 15.44 87 PRO A O 1
ATOM 717 N N . GLU A 1 88 ? 37.639 8.555 -16.060 1.00 13.91 88 GLU A N 1
ATOM 718 C CA . GLU A 1 88 ? 37.099 7.650 -17.054 1.00 15.72 88 GLU A CA 1
ATOM 719 C C . GLU A 1 88 ? 36.755 6.288 -16.511 1.00 17.01 88 GLU A C 1
ATOM 720 O O . GLU A 1 88 ? 36.452 5.347 -17.306 1.00 19.35 88 GLU A O 1
ATOM 726 N N . GLY A 1 89 ? 36.791 6.122 -15.209 1.00 15.15 89 GLY A N 1
ATOM 727 C CA . GLY A 1 89 ? 36.446 4.930 -14.577 1.00 14.35 89 GLY A CA 1
ATOM 728 C C . GLY A 1 89 ? 37.600 3.973 -14.356 1.00 14.25 89 GLY A C 1
ATOM 729 O O . GLY A 1 89 ? 37.652 3.317 -13.329 1.00 17.85 89 GLY A O 1
ATOM 730 N N . THR A 1 90 ? 38.455 3.884 -15.350 1.00 15.80 90 THR A N 1
ATOM 731 C CA . THR A 1 90 ? 39.709 3.172 -15.349 1.00 15.77 90 THR A CA 1
ATOM 732 C C . THR A 1 90 ? 40.718 4.077 -16.048 1.00 18.05 90 THR A C 1
ATOM 733 O O . THR A 1 90 ? 40.331 5.160 -16.555 1.00 17.71 90 THR A O 1
ATOM 737 N N . GLY A 1 91 ? 41.975 3.653 -16.181 1.00 19.30 91 GLY A N 1
ATOM 738 C CA . GLY A 1 91 ? 42.902 4.481 -16.982 1.00 19.09 91 GLY A CA 1
ATOM 739 C C . GLY A 1 91 ? 43.668 5.403 -16.057 1.00 17.14 91 GLY A C 1
ATOM 740 O O . GLY A 1 91 ? 44.223 4.943 -15.032 1.00 21.48 91 GLY A O 1
ATOM 741 N N . LYS A 1 92 ? 43.754 6.666 -16.450 1.00 18.03 92 LYS A N 1
ATOM 742 C CA . LYS A 1 92 ? 44.606 7.630 -15.796 1.00 18.45 92 LYS A CA 1
ATOM 743 C C . LYS A 1 92 ? 44.071 8.025 -14.435 1.00 16.53 92 LYS A C 1
ATOM 744 O O . LYS A 1 92 ? 42.948 8.473 -14.335 1.00 16.76 92 LYS A O 1
ATOM 750 N N . LEU A 1 93 ? 44.861 7.822 -13.404 1.00 15.60 93 LEU A N 1
ATOM 751 C CA . LEU A 1 93 ? 44.534 8.267 -12.064 1.00 15.36 93 LEU A CA 1
ATOM 752 C C . LEU A 1 93 ? 44.625 9.795 -11.979 1.00 15.03 93 LEU A C 1
ATOM 753 O O . LEU A 1 93 ? 45.547 10.448 -12.508 1.00 15.21 93 LEU A O 1
ATOM 758 N N . ASN A 1 94 ? 43.641 10.391 -11.286 1.00 12.84 94 ASN A N 1
ATOM 759 C CA . ASN A 1 94 ? 43.578 11.823 -11.125 1.00 12.33 94 ASN A CA 1
ATOM 760 C C . ASN A 1 94 ? 44.092 12.104 -9.703 1.00 12.88 94 ASN A C 1
ATOM 761 O O . ASN A 1 94 ? 43.408 12.005 -8.714 1.00 11.34 94 ASN A O 1
ATOM 766 N N . GLN A 1 95 ? 45.380 12.447 -9.581 1.00 12.44 95 GLN A N 1
ATOM 767 C CA . GLN A 1 95 ? 46.003 12.619 -8.319 1.00 12.41 95 GLN A CA 1
ATOM 768 C C . GLN A 1 95 ? 45.265 13.679 -7.460 1.00 11.74 95 GLN A C 1
ATOM 769 O O . GLN A 1 95 ? 45.233 13.551 -6.246 1.00 12.63 95 GLN A O 1
ATOM 775 N N . LYS A 1 96 ? 44.729 14.727 -8.070 1.00 11.91 96 LYS A N 1
ATOM 776 C CA . LYS A 1 96 ? 44.036 15.794 -7.292 1.00 11.42 96 LYS A CA 1
ATOM 777 C C . LYS A 1 96 ? 42.852 15.228 -6.522 1.00 10.96 96 LYS A C 1
ATOM 778 O O . LYS A 1 96 ? 42.469 15.712 -5.477 1.00 11.53 96 LYS A O 1
ATOM 784 N N . GLY A 1 97 ? 42.267 14.149 -7.053 1.00 11.71 97 GLY A N 1
ATOM 785 C CA . GLY A 1 97 ? 41.174 13.458 -6.342 1.00 10.35 97 GLY A CA 1
ATOM 786 C C . GLY A 1 97 ? 41.611 12.813 -5.088 1.00 10.01 97 GLY A C 1
ATOM 787 O O . GLY A 1 97 ? 41.023 12.974 -3.969 1.00 10.39 97 GLY A O 1
ATOM 788 N N . LEU A 1 98 ? 42.717 12.078 -5.183 1.00 10.62 98 LEU A N 1
ATOM 789 C CA . LEU A 1 98 ? 43.281 11.457 -4.004 1.00 11.33 98 LEU A CA 1
ATOM 790 C C . LEU A 1 98 ? 43.650 12.499 -2.998 1.00 11.52 98 LEU A C 1
ATOM 791 O O . LEU A 1 98 ? 43.442 12.314 -1.800 1.00 12.36 98 LEU A O 1
ATOM 796 N N . ASP A 1 99 ? 44.294 13.542 -3.506 1.00 11.00 99 ASP A N 1
ATOM 797 C CA . ASP A 1 99 ? 44.763 14.618 -2.676 1.00 10.54 99 ASP A CA 1
ATOM 798 C C . ASP A 1 99 ? 43.632 15.224 -1.827 1.00 10.13 99 ASP A C 1
ATOM 799 O O . ASP A 1 99 ? 43.791 15.486 -0.598 1.00 10.24 99 ASP A O 1
ATOM 804 N N . PHE A 1 100 ? 42.463 15.512 -2.468 1.00 9.35 100 PHE A N 1
ATOM 805 C CA . PHE A 1 100 ? 41.304 16.040 -1.668 1.00 9.84 100 PHE A CA 1
ATOM 806 C C . PHE A 1 100 ? 40.877 15.146 -0.524 1.00 9.60 100 PHE A C 1
ATOM 807 O O . PHE A 1 100 ? 40.791 15.599 0.642 1.00 11.52 100 PHE A O 1
ATOM 815 N N . TYR A 1 101 ? 40.823 13.837 -0.797 1.00 9.32 101 TYR A N 1
ATOM 816 C CA . TYR A 1 101 ? 40.354 12.953 0.241 1.00 9.15 101 TYR A CA 1
ATOM 817 C C . TYR A 1 101 ? 41.407 12.637 1.301 1.00 9.61 101 TYR A C 1
ATOM 818 O O . TYR A 1 101 ? 41.087 12.393 2.450 1.00 10.19 101 TYR A O 1
ATOM 827 N N . LYS A 1 102 ? 42.714 12.761 0.938 1.00 10.49 102 LYS A N 1
ATOM 828 C CA . LYS A 1 102 ? 43.811 12.583 1.925 1.00 11.87 102 LYS A CA 1
ATOM 829 C C . LYS A 1 102 ? 43.780 13.786 2.875 1.00 10.80 102 LYS A C 1
ATOM 830 O O . LYS A 1 102 ? 43.854 13.619 4.116 1.00 11.44 102 LYS A O 1
ATOM 836 N N . ARG A 1 103 ? 43.608 14.971 2.297 1.00 12.26 103 ARG A N 1
ATOM 837 C CA . ARG A 1 103 ? 43.485 16.148 3.175 1.00 11.52 103 ARG A CA 1
ATOM 838 C C . ARG A 1 103 ? 42.300 16.088 4.128 1.00 11.88 103 ARG A C 1
ATOM 839 O O . ARG A 1 103 ? 42.372 16.458 5.337 1.00 11.83 103 ARG A O 1
ATOM 847 N N . LEU A 1 104 ? 41.150 15.754 3.573 1.00 10.84 104 LEU A N 1
ATOM 848 C CA . LEU A 1 104 ? 39.973 15.641 4.387 1.00 10.90 104 LEU A CA 1
ATOM 849 C C . LEU A 1 104 ? 40.167 14.650 5.534 1.00 10.25 104 LEU A C 1
ATOM 850 O O . LEU A 1 104 ? 39.813 14.924 6.656 1.00 10.00 104 LEU A O 1
ATOM 855 N N . THR A 1 105 ? 40.645 13.442 5.197 1.00 9.57 105 THR A N 1
ATOM 856 C CA . THR A 1 105 ? 40.844 12.414 6.147 1.00 10.80 105 THR A CA 1
ATOM 857 C C . THR A 1 105 ? 41.797 12.829 7.292 1.00 10.40 105 THR A C 1
ATOM 858 O O . THR A 1 105 ? 41.488 12.632 8.477 1.00 11.26 105 THR A O 1
ATOM 862 N N . ASN A 1 106 ? 42.936 13.386 6.858 1.00 11.07 106 ASN A N 1
ATOM 863 C CA . ASN A 1 106 ? 43.903 13.898 7.850 1.00 14.18 106 ASN A CA 1
ATOM 864 C C . ASN A 1 106 ? 43.307 14.973 8.735 1.00 12.60 106 ASN A C 1
ATOM 865 O O . ASN A 1 106 ? 43.499 14.900 9.939 1.00 13.74 106 ASN A O 1
ATOM 870 N N . LEU A 1 107 ? 42.518 15.891 8.191 1.00 12.05 107 LEU A N 1
ATOM 871 C CA . LEU A 1 107 ? 41.861 16.907 9.028 1.00 12.48 107 LEU A CA 1
ATOM 872 C C . LEU A 1 107 ? 40.842 16.308 10.006 1.00 12.39 107 LEU A C 1
ATOM 873 O O . LEU A 1 107 ? 40.749 16.761 11.187 1.00 13.88 107 LEU A O 1
ATOM 878 N N . LEU A 1 108 ? 40.086 15.289 9.577 1.00 11.43 108 LEU A N 1
ATOM 879 C CA . LEU A 1 108 ? 39.145 14.634 10.485 1.00 11.58 108 LEU A CA 1
ATOM 880 C C . LEU A 1 108 ? 39.922 14.072 11.670 1.00 12.45 108 LEU A C 1
ATOM 881 O O . LEU A 1 108 ? 39.591 14.275 12.839 1.00 13.88 108 LEU A O 1
ATOM 886 N N . LEU A 1 109 ? 40.957 13.330 11.362 1.00 11.90 109 LEU A N 1
ATOM 887 C CA . LEU A 1 109 ? 41.742 12.659 12.389 1.00 13.08 109 LEU A CA 1
ATOM 888 C C . LEU A 1 109 ? 42.392 13.674 13.354 1.00 13.83 109 LEU A C 1
ATOM 889 O O . LEU A 1 109 ? 42.394 13.424 14.580 1.00 15.08 109 LEU A O 1
ATOM 894 N N . GLU A 1 110 ? 42.918 14.748 12.804 1.00 15.29 110 GLU A N 1
ATOM 895 C CA . GLU A 1 110 ? 43.517 15.878 13.637 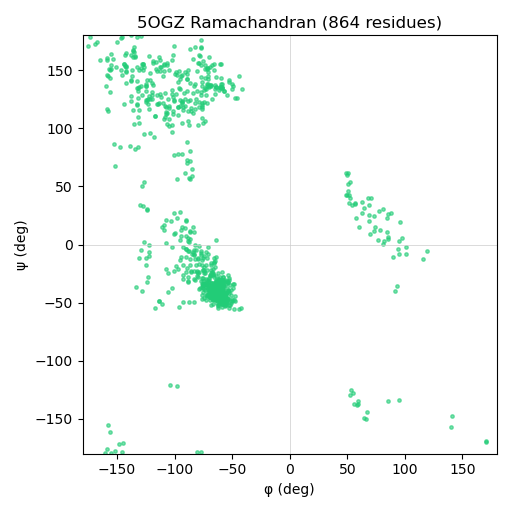1.00 16.97 110 GLU A CA 1
ATOM 896 C C . GLU A 1 110 ? 42.511 16.473 14.622 1.00 16.75 110 GLU A C 1
ATOM 897 O O . GLU A 1 110 ? 42.861 16.902 15.710 1.00 19.29 110 GLU A O 1
ATOM 903 N N . ASN A 1 111 ? 41.237 16.413 14.296 1.00 16.89 111 ASN A N 1
ATOM 904 C CA . ASN A 1 111 ? 40.167 16.975 15.085 1.00 15.79 111 ASN A CA 1
ATOM 905 C C . ASN A 1 111 ? 39.477 15.921 15.921 1.00 15.08 111 ASN A C 1
ATOM 906 O O . ASN A 1 111 ? 38.444 16.240 16.495 1.00 18.99 111 ASN A O 1
ATOM 911 N N . GLY A 1 112 ? 40.068 14.704 15.979 1.00 15.19 112 GLY A N 1
ATOM 912 C CA . GLY A 1 112 ? 39.627 13.561 16.762 1.00 14.52 112 GLY A CA 1
ATOM 913 C C . GLY A 1 112 ? 38.347 12.901 16.349 1.00 16.69 112 GLY A C 1
ATOM 914 O O . GLY A 1 112 ? 37.601 12.384 17.181 1.00 16.91 112 GLY A O 1
ATOM 915 N N . ILE A 1 113 ? 38.113 12.896 15.038 1.00 13.52 113 ILE A N 1
ATOM 916 C CA . ILE A 1 113 ? 36.877 12.314 14.383 1.00 13.62 113 ILE A CA 1
ATOM 917 C C . ILE A 1 113 ? 37.326 11.109 13.562 1.00 12.17 113 ILE A C 1
ATOM 918 O O . ILE A 1 113 ? 38.168 11.296 12.705 1.00 14.40 113 ILE A O 1
ATOM 923 N N . MET A 1 114 ? 36.784 9.922 13.829 1.00 11.58 114 MET A N 1
ATOM 924 C CA . MET A 1 114 ? 37.149 8.678 13.150 1.00 12.58 114 MET A CA 1
ATOM 925 C C . MET A 1 114 ? 36.486 8.705 11.733 1.00 11.70 114 MET A C 1
ATOM 926 O O . MET A 1 114 ? 35.251 8.733 11.612 1.00 12.24 114 MET A O 1
ATOM 931 N N . PRO A 1 115 ? 37.256 8.634 10.645 1.00 10.39 115 PRO A N 1
ATOM 932 C CA . PRO A 1 115 ? 36.663 8.584 9.273 1.00 10.89 115 PRO A CA 1
ATOM 933 C C . PRO A 1 115 ? 36.058 7.184 9.045 1.00 10.34 115 PRO A C 1
ATOM 934 O O . PRO A 1 115 ? 36.578 6.158 9.504 1.00 10.20 115 PRO A O 1
ATOM 938 N N . ALA A 1 116 ? 34.966 7.139 8.354 1.00 8.91 116 ALA A N 1
ATOM 939 C CA . ALA A 1 116 ? 34.300 5.882 7.952 1.00 9.65 116 ALA A CA 1
ATOM 940 C C . ALA A 1 116 ? 33.916 6.100 6.504 1.00 9.94 116 ALA A C 1
ATOM 941 O O . ALA A 1 116 ? 33.152 7.026 6.218 1.00 12.67 116 ALA A O 1
ATOM 943 N N . ILE A 1 117 ? 34.490 5.322 5.554 1.00 8.95 117 ILE A N 1
ATOM 944 C CA . ILE A 1 117 ? 34.421 5.639 4.100 1.00 8.80 117 ILE A CA 1
ATOM 945 C C . ILE A 1 117 ? 33.589 4.636 3.348 1.00 8.07 117 ILE A C 1
ATOM 946 O O . ILE A 1 117 ? 33.813 3.400 3.432 1.00 9.34 117 ILE A O 1
ATOM 951 N N . THR A 1 118 ? 32.649 5.200 2.564 1.00 7.93 118 THR A N 1
ATOM 952 C CA . THR A 1 118 ? 31.868 4.393 1.549 1.00 8.37 118 THR A CA 1
ATOM 953 C C . THR A 1 118 ? 32.537 4.529 0.224 1.00 8.65 118 THR A C 1
ATOM 954 O O . THR A 1 118 ? 32.746 5.624 -0.249 1.00 7.95 118 THR A O 1
ATOM 958 N N . LEU A 1 119 ? 32.901 3.406 -0.385 1.00 9.51 119 LEU A N 1
ATOM 959 C CA . LEU A 1 119 ? 33.598 3.457 -1.671 1.00 9.75 119 LEU A CA 1
ATOM 960 C C . LEU A 1 119 ? 32.674 3.788 -2.830 1.00 8.79 119 LEU A C 1
ATOM 961 O O . LEU A 1 119 ? 32.977 4.555 -3.700 1.00 9.90 119 LEU A O 1
ATOM 966 N N . TYR A 1 120 ? 31.456 3.292 -2.732 1.00 9.53 120 TYR A N 1
ATOM 967 C CA . TYR A 1 120 ? 30.436 3.453 -3.837 1.00 9.51 120 TYR A CA 1
ATOM 968 C C . TYR A 1 120 ? 29.111 3.955 -3.242 1.00 8.92 120 TYR A C 1
ATOM 969 O O . TYR A 1 120 ? 28.356 3.191 -2.705 1.00 9.80 120 TYR A O 1
ATOM 978 N N . HIS A 1 121 ? 28.851 5.225 -3.463 1.00 9.41 121 HIS A N 1
ATOM 979 C CA . HIS A 1 121 ? 27.557 5.836 -3.102 1.00 9.60 121 HIS A CA 1
ATOM 980 C C . HIS A 1 121 ? 27.009 6.515 -4.339 1.00 10.06 121 HIS A C 1
ATOM 981 O O . HIS A 1 121 ? 26.568 7.649 -4.283 1.00 9.77 121 HIS A O 1
ATOM 988 N N . TRP A 1 122 ? 26.932 5.725 -5.394 1.00 10.13 122 TRP A N 1
ATOM 989 C CA . TRP A 1 122 ? 26.050 5.928 -6.543 1.00 10.36 122 TRP A CA 1
ATOM 990 C C . TRP A 1 122 ? 26.613 6.661 -7.720 1.00 11.39 122 TRP A C 1
ATOM 991 O O . TRP A 1 122 ? 25.930 6.742 -8.777 1.00 10.71 122 TRP A O 1
ATOM 1002 N N . ASP A 1 123 ? 27.854 7.158 -7.621 1.00 10.62 123 ASP A N 1
ATOM 1003 C CA . ASP A 1 123 ? 28.366 8.093 -8.593 1.00 11.37 123 ASP A CA 1
ATOM 1004 C C . ASP A 1 123 ? 29.225 7.378 -9.625 1.00 10.58 123 ASP A C 1
ATOM 1005 O O . ASP A 1 123 ? 30.401 7.658 -9.747 1.00 11.54 123 ASP A O 1
ATOM 1010 N N . LEU A 1 124 ? 28.679 6.386 -10.282 1.00 10.01 124 LEU A N 1
ATOM 1011 C CA . LEU A 1 124 ? 29.462 5.679 -11.302 1.00 9.28 124 LEU A CA 1
ATOM 1012 C C . LEU A 1 124 ? 29.933 6.635 -12.386 1.00 8.93 124 LEU A C 1
ATOM 1013 O O . LEU A 1 124 ? 29.161 7.446 -12.842 1.00 9.85 124 LEU A O 1
ATOM 1018 N N . PRO A 1 125 ? 31.182 6.554 -12.797 1.00 9.36 125 PRO A N 1
ATOM 1019 C CA . PRO A 1 125 ? 31.684 7.381 -13.922 1.00 10.44 125 PRO A CA 1
ATOM 1020 C C . PRO A 1 125 ? 30.863 7.126 -15.156 1.00 9.75 125 PRO A C 1
ATOM 1021 O O . PRO A 1 125 ? 30.536 6.028 -15.518 1.00 9.41 125 PRO A O 1
ATOM 1025 N N . GLN A 1 126 ? 30.447 8.218 -15.794 1.00 9.68 126 GLN A N 1
ATOM 1026 C CA . GLN A 1 126 ? 29.612 8.118 -16.981 1.00 10.17 126 GLN A CA 1
ATOM 1027 C C . GLN A 1 126 ? 30.274 7.356 -18.153 1.00 10.08 126 GLN A C 1
ATOM 1028 O O . GLN A 1 126 ? 29.533 6.648 -18.846 1.00 10.15 126 GLN A O 1
ATOM 1034 N N . LYS A 1 127 ? 31.615 7.431 -18.253 1.00 10.89 127 LYS A N 1
ATOM 1035 C CA . LYS A 1 127 ? 32.242 6.679 -19.272 1.00 12.07 127 LYS A CA 1
ATOM 1036 C C . LYS A 1 127 ? 32.011 5.157 -19.090 1.00 11.61 127 LYS A C 1
ATOM 1037 O O . LYS A 1 127 ? 31.895 4.424 -20.116 1.00 10.96 127 LYS A O 1
ATOM 1043 N N . LEU A 1 128 ? 31.903 4.672 -17.845 1.00 11.19 128 LEU A N 1
ATOM 1044 C CA . LEU A 1 128 ? 31.610 3.296 -17.617 1.00 12.17 128 LEU A CA 1
ATOM 1045 C C . LEU A 1 128 ? 30.177 2.966 -18.013 1.00 14.04 128 LEU A C 1
ATOM 1046 O O . LEU A 1 128 ? 29.883 1.856 -18.463 1.00 14.29 128 LEU A O 1
ATOM 1051 N N . GLN A 1 129 ? 29.277 3.930 -17.861 1.00 12.47 129 GLN A N 1
ATOM 1052 C CA . GLN A 1 129 ? 27.867 3.700 -18.189 1.00 13.15 129 GLN A CA 1
ATOM 1053 C C . GLN A 1 129 ? 27.696 3.676 -19.687 1.00 14.84 129 GLN A C 1
ATOM 1054 O O . GLN A 1 129 ? 26.922 2.881 -20.187 1.00 16.15 129 GLN A O 1
ATOM 1060 N N . ASP A 1 130 ? 28.482 4.475 -20.388 1.00 13.81 130 ASP A N 1
ATOM 1061 C CA . ASP A 1 130 ? 28.512 4.415 -21.868 1.00 15.25 130 ASP A CA 1
ATOM 1062 C C . ASP A 1 130 ? 28.903 2.959 -22.331 1.00 19.43 130 ASP A C 1
ATOM 1063 O O . ASP A 1 130 ? 28.455 2.560 -23.395 1.00 20.46 130 ASP A O 1
ATOM 1068 N N . LYS A 1 131 ? 29.786 2.275 -21.580 1.00 19.40 131 LYS A N 1
ATOM 1069 C CA . LYS A 1 131 ? 30.175 0.850 -21.883 1.00 22.61 131 LYS A CA 1
ATOM 1070 C C . LYS A 1 131 ? 29.189 -0.235 -21.363 1.00 23.15 131 LYS A C 1
ATOM 1071 O O . LYS A 1 131 ? 29.440 -1.428 -21.597 1.00 25.40 131 LYS A O 1
ATOM 1077 N N . GLY A 1 132 ? 28.102 0.154 -20.706 1.00 16.66 132 GLY A N 1
ATOM 1078 C CA . GLY A 1 132 ? 27.077 -0.703 -20.156 1.00 18.26 132 GLY A CA 1
ATOM 1079 C C . GLY A 1 132 ? 26.843 -0.640 -18.652 1.00 19.55 132 GLY A C 1
ATOM 1080 O O . GLY A 1 132 ? 25.916 -1.279 -18.107 1.00 19.90 132 GLY A O 1
ATOM 1081 N N . GLY A 1 133 ? 27.696 0.128 -17.981 1.00 14.80 133 GLY A N 1
ATOM 1082 C CA . GLY A 1 133 ? 27.558 0.332 -16.555 1.00 13.36 133 GLY A CA 1
ATOM 1083 C C . GLY A 1 133 ? 27.591 -0.963 -15.738 1.00 12.13 133 GLY A C 1
ATOM 1084 O O . GLY A 1 133 ? 28.404 -1.884 -16.033 1.00 13.60 133 GLY A O 1
ATOM 1085 N N . TRP A 1 134 ? 26.741 -1.058 -14.782 1.00 13.11 134 TRP A N 1
ATOM 1086 C CA . TRP A 1 134 ? 26.768 -2.227 -13.912 1.00 11.88 134 TRP A CA 1
ATOM 1087 C C . TRP A 1 134 ? 26.203 -3.524 -14.566 1.00 14.13 134 TRP A C 1
ATOM 1088 O O . TRP A 1 134 ? 26.343 -4.562 -13.973 1.00 14.11 134 TRP A O 1
ATOM 1099 N N . LYS A 1 135 ? 25.592 -3.413 -15.708 1.00 15.44 135 LYS A N 1
ATOM 1100 C CA . LYS A 1 135 ? 25.201 -4.592 -16.472 1.00 19.05 135 LYS A CA 1
ATOM 1101 C C . LYS A 1 135 ? 26.444 -5.322 -17.013 1.00 19.64 135 LYS A C 1
ATOM 1102 O O . LYS A 1 135 ? 26.339 -6.523 -17.299 1.00 20.63 135 LYS A O 1
ATOM 1108 N N . ASN A 1 136 ? 27.563 -4.589 -17.174 1.00 18.24 136 ASN A N 1
ATOM 1109 C CA . ASN A 1 136 ? 28.836 -5.082 -17.713 1.00 20.37 136 ASN A CA 1
ATOM 1110 C C . ASN A 1 136 ? 29.594 -5.696 -16.504 1.00 20.64 136 ASN A C 1
ATOM 1111 O O . ASN A 1 136 ? 29.947 -4.984 -15.546 1.00 17.25 136 ASN A O 1
ATOM 1116 N N . ARG A 1 137 ? 29.835 -7.007 -16.501 1.00 18.97 137 ARG A N 1
ATOM 1117 C CA . ARG A 1 137 ? 30.677 -7.656 -15.455 1.00 18.48 137 ARG A CA 1
ATOM 1118 C C . ARG A 1 137 ? 32.068 -6.982 -15.282 1.00 16.05 137 ARG A C 1
ATOM 1119 O O . ARG A 1 137 ? 32.583 -6.932 -14.178 1.00 16.16 137 ARG A O 1
ATOM 1127 N N . ASP A 1 138 ? 32.630 -6.411 -16.331 1.00 16.86 138 ASP A N 1
ATOM 1128 C CA . ASP A 1 138 ? 33.916 -5.779 -16.258 1.00 15.84 138 ASP A CA 1
ATOM 1129 C C . ASP A 1 138 ? 33.895 -4.626 -15.252 1.00 14.23 138 ASP A C 1
ATOM 1130 O O . ASP A 1 138 ? 34.962 -4.268 -14.703 1.00 14.61 138 ASP A O 1
ATOM 1135 N N . THR A 1 139 ? 32.732 -3.979 -15.133 1.00 12.27 139 THR A N 1
ATOM 1136 C CA . THR A 1 139 ? 32.617 -2.858 -14.156 1.00 11.11 139 THR A CA 1
ATOM 1137 C C . THR A 1 139 ? 32.981 -3.338 -12.789 1.00 12.37 139 THR A C 1
ATOM 1138 O O . THR A 1 139 ? 33.474 -2.527 -11.969 1.00 13.08 139 THR A O 1
ATOM 1142 N N . THR A 1 140 ? 32.747 -4.600 -12.439 1.00 11.43 140 THR A N 1
ATOM 1143 C CA . THR A 1 140 ? 33.116 -5.132 -11.108 1.00 13.16 140 THR A CA 1
ATOM 1144 C C . THR A 1 140 ? 34.645 -5.156 -10.942 1.00 13.35 140 THR A C 1
ATOM 1145 O O . THR A 1 140 ? 35.165 -5.012 -9.851 1.00 12.92 140 THR A O 1
ATOM 1149 N N . ASP A 1 141 ? 35.379 -5.395 -12.024 1.00 13.58 141 ASP A N 1
ATOM 1150 C CA . ASP A 1 141 ? 36.853 -5.291 -11.971 1.00 13.76 141 ASP A CA 1
ATOM 1151 C C . ASP A 1 141 ? 37.342 -3.886 -11.922 1.00 12.44 141 ASP A C 1
ATOM 1152 O O . ASP A 1 141 ? 38.232 -3.600 -11.158 1.00 12.82 141 ASP A O 1
ATOM 1157 N N . TYR A 1 142 ? 36.702 -2.954 -12.647 1.00 11.66 142 TYR A N 1
ATOM 1158 C CA . TYR A 1 142 ? 37.116 -1.554 -12.566 1.00 12.07 142 TYR A CA 1
ATOM 1159 C C . TYR A 1 142 ? 36.876 -1.054 -11.150 1.00 10.52 142 TYR A C 1
ATOM 1160 O O . TYR A 1 142 ? 37.628 -0.185 -10.627 1.00 10.79 142 TYR A O 1
ATOM 1169 N N . PHE A 1 143 ? 35.805 -1.539 -10.526 1.00 10.46 143 PHE A N 1
ATOM 1170 C CA . PHE A 1 143 ? 35.531 -1.123 -9.154 1.00 10.26 143 PHE A CA 1
ATOM 1171 C C . PHE A 1 143 ? 36.637 -1.626 -8.210 1.00 10.63 143 PHE A C 1
ATOM 1172 O O . PHE A 1 143 ? 37.050 -0.922 -7.279 1.00 10.55 143 PHE A O 1
ATOM 1180 N N . THR A 1 144 ? 37.117 -2.855 -8.434 1.00 11.94 144 THR A N 1
ATOM 1181 C CA . THR A 1 144 ? 38.109 -3.476 -7.553 1.00 12.01 144 THR A CA 1
ATOM 1182 C C . THR A 1 144 ? 39.454 -2.707 -7.718 1.00 11.71 144 THR A C 1
ATOM 1183 O O . THR A 1 144 ? 40.159 -2.491 -6.742 1.00 13.07 144 THR A O 1
ATOM 1187 N N . GLU A 1 145 ? 39.742 -2.270 -8.914 1.00 11.66 145 GLU A N 1
ATOM 1188 C CA . GLU A 1 145 ? 40.947 -1.515 -9.235 1.00 11.78 145 GLU A CA 1
ATOM 1189 C C . GLU A 1 145 ? 40.929 -0.120 -8.610 1.00 11.34 145 GLU A C 1
ATOM 1190 O O . GLU A 1 145 ? 41.938 0.390 -8.125 1.00 12.01 145 GLU A O 1
ATOM 1196 N N . TYR A 1 146 ? 39.741 0.494 -8.620 1.00 9.88 146 TYR A N 1
ATOM 1197 C CA . TYR A 1 146 ? 39.546 1.758 -7.881 1.00 10.32 146 TYR A CA 1
ATOM 1198 C C . TYR A 1 146 ? 39.735 1.526 -6.373 1.00 10.16 146 TYR A C 1
ATOM 1199 O O . TYR A 1 146 ? 40.453 2.310 -5.719 1.00 10.43 146 TYR A O 1
ATOM 1208 N N . SER A 1 147 ? 39.128 0.468 -5.857 1.00 10.57 147 SER A N 1
ATOM 1209 C CA . SER A 1 147 ? 39.194 0.138 -4.441 1.00 10.84 147 SER A CA 1
ATOM 1210 C C . SER A 1 147 ? 40.635 -0.101 -3.986 1.00 10.95 147 SER A C 1
ATOM 1211 O O . SER A 1 147 ? 41.062 0.329 -2.927 1.00 10.83 147 SER A O 1
ATOM 1214 N N . GLU A 1 148 ? 41.408 -0.712 -4.871 1.00 10.58 148 GLU A N 1
ATOM 1215 C CA . GLU A 1 148 ? 42.844 -0.931 -4.595 1.00 10.40 148 GLU A CA 1
ATOM 1216 C C . GLU A 1 148 ? 43.577 0.375 -4.368 1.00 10.85 148 GLU A C 1
ATOM 1217 O O . GLU A 1 148 ? 44.350 0.483 -3.402 1.00 11.10 148 GLU A O 1
ATOM 1223 N N . VAL A 1 149 ? 43.363 1.351 -5.259 1.00 10.62 149 VAL A N 1
ATOM 1224 C CA . VAL A 1 149 ? 44.051 2.666 -5.078 1.00 10.83 149 VAL A CA 1
ATOM 1225 C C . VAL A 1 149 ? 43.637 3.333 -3.795 1.00 11.08 149 VAL A C 1
ATOM 1226 O O . VAL A 1 149 ? 44.458 3.873 -3.032 1.00 11.74 149 VAL A O 1
ATOM 1230 N N . ILE A 1 150 ? 42.347 3.286 -3.493 1.00 9.68 150 ILE A N 1
ATOM 1231 C CA . ILE A 1 150 ? 41.918 3.883 -2.263 1.00 9.52 150 ILE A CA 1
ATOM 1232 C C . ILE A 1 150 ? 42.494 3.211 -1.033 1.00 10.11 150 ILE A C 1
ATOM 1233 O O . ILE A 1 150 ? 42.980 3.896 -0.147 1.00 9.71 150 ILE A O 1
ATOM 1238 N N . PHE A 1 151 ? 42.471 1.891 -0.995 1.00 8.99 151 PHE A N 1
ATOM 1239 C CA . PHE A 1 151 ? 43.057 1.151 0.128 1.00 10.20 151 PHE A CA 1
ATOM 1240 C C . PHE A 1 151 ? 44.582 1.460 0.269 1.00 10.77 151 PHE A C 1
ATOM 1241 O O . PHE A 1 151 ? 45.058 1.559 1.413 1.00 12.65 151 PHE A O 1
ATOM 1249 N N . LYS A 1 152 ? 45.292 1.552 -0.857 1.00 11.06 152 LYS A N 1
ATOM 1250 C CA . LYS A 1 152 ? 46.712 1.899 -0.835 1.00 12.36 152 LYS A CA 1
ATOM 1251 C C . LYS A 1 152 ? 46.930 3.254 -0.161 1.00 13.09 152 LYS A C 1
ATOM 1252 O O . LYS A 1 152 ? 47.919 3.402 0.535 1.00 16.21 152 LYS A O 1
ATOM 1258 N N . ASN A 1 153 ? 46.038 4.216 -0.400 1.00 10.89 153 ASN A N 1
ATOM 1259 C CA . ASN A 1 153 ? 46.267 5.621 0.053 1.00 13.02 153 ASN A CA 1
ATOM 1260 C C . ASN A 1 153 ? 45.688 5.904 1.388 1.00 13.74 153 ASN A C 1
ATOM 1261 O O . ASN A 1 153 ? 46.240 6.768 2.102 1.00 15.98 153 ASN A O 1
ATOM 1266 N N . LEU A 1 154 ? 44.608 5.230 1.748 1.00 12.53 154 LEU A N 1
ATOM 1267 C CA . LEU A 1 154 ? 43.857 5.470 3.014 1.00 13.44 154 LEU A CA 1
ATOM 1268 C C . LEU A 1 154 ? 43.626 4.355 3.944 1.00 14.78 154 LEU A C 1
ATOM 1269 O O . LEU A 1 154 ? 43.200 4.616 5.034 1.00 13.79 154 LEU A O 1
ATOM 1274 N N . GLY A 1 155 ? 43.781 3.115 3.476 1.00 16.55 155 GLY A N 1
ATOM 1275 C CA . GLY A 1 155 ? 43.388 1.914 4.228 1.00 18.09 155 GLY A CA 1
ATOM 1276 C C . GLY A 1 155 ? 43.687 1.830 5.701 1.00 20.49 155 GLY A C 1
ATOM 1277 O O . GLY A 1 155 ? 42.744 1.605 6.523 1.00 17.57 155 GLY A O 1
ATOM 1278 N N . ASP A 1 156 ? 44.962 2.023 6.031 1.00 19.22 156 ASP A N 1
ATOM 1279 C CA . ASP A 1 156 ? 45.449 2.003 7.423 1.00 24.44 156 ASP A CA 1
ATOM 1280 C C . ASP A 1 156 ? 45.436 3.390 8.150 1.00 24.31 156 ASP A C 1
ATOM 1281 O O . ASP A 1 156 ? 46.271 3.710 9.100 1.00 24.83 156 ASP A O 1
ATOM 1286 N N . ILE A 1 157 ? 44.655 4.330 7.678 1.00 17.10 157 ILE A N 1
ATOM 1287 C CA . ILE A 1 157 ? 44.316 5.424 8.588 1.00 15.75 157 ILE A CA 1
ATOM 1288 C C . ILE A 1 157 ? 42.808 5.553 8.766 1.00 14.74 157 ILE A C 1
ATOM 1289 O O . ILE A 1 157 ? 42.332 6.356 9.588 1.00 15.29 157 ILE A O 1
ATOM 1294 N N . VAL A 1 158 ? 42.049 4.770 7.989 1.00 12.62 158 VAL A N 1
ATOM 1295 C CA . VAL A 1 158 ? 40.585 4.778 8.082 1.00 11.70 158 VAL A CA 1
ATOM 1296 C C . VAL A 1 158 ? 40.085 3.467 8.753 1.00 12.89 158 VAL A C 1
ATOM 1297 O O . VAL A 1 158 ? 40.205 2.394 8.152 1.00 13.23 158 VAL A O 1
ATOM 1301 N N . PRO A 1 159 ? 39.424 3.543 9.881 1.00 11.69 159 PRO A N 1
ATOM 1302 C CA . PRO A 1 159 ? 39.153 2.268 10.577 1.00 10.82 159 PRO A CA 1
ATOM 1303 C C . PRO A 1 159 ? 37.993 1.448 10.092 1.00 11.31 159 PRO A C 1
ATOM 1304 O O . PRO A 1 159 ? 37.839 0.304 10.458 1.00 11.72 159 PRO A O 1
ATOM 1308 N N . ILE A 1 160 ? 37.037 2.125 9.443 1.00 10.67 160 ILE A N 1
ATOM 1309 C CA . ILE A 1 160 ? 35.748 1.599 9.007 1.00 10.96 160 ILE A CA 1
ATOM 1310 C C . ILE A 1 160 ? 35.538 1.915 7.514 1.00 9.26 160 ILE A C 1
ATOM 1311 O O . ILE A 1 160 ? 35.657 3.046 7.077 1.00 9.72 160 ILE A O 1
ATOM 1316 N N . TRP A 1 161 ? 35.200 0.872 6.746 1.00 8.57 161 TRP A N 1
ATOM 1317 C CA . TRP A 1 161 ? 34.982 0.910 5.328 1.00 8.64 161 TRP A CA 1
ATOM 1318 C C . TRP A 1 161 ? 33.697 0.226 4.938 1.00 8.89 161 TRP A C 1
ATOM 1319 O O . TRP A 1 161 ? 33.338 -0.836 5.492 1.00 8.56 161 TRP A O 1
ATOM 1330 N N . PHE A 1 162 ? 32.946 0.892 4.065 1.00 7.84 162 PHE A N 1
ATOM 1331 C CA . PHE A 1 162 ? 31.770 0.282 3.454 1.00 8.00 162 PHE A CA 1
ATOM 1332 C C . PHE A 1 162 ? 32.005 0.144 1.992 1.00 8.69 162 PHE A C 1
ATOM 1333 O O . PHE A 1 162 ? 32.330 1.110 1.308 1.00 9.38 162 PHE A O 1
ATOM 1341 N N . THR A 1 163 ? 31.814 -1.041 1.381 1.00 8.43 163 THR A N 1
ATOM 1342 C CA . THR A 1 163 ? 32.042 -1.104 -0.042 1.00 8.87 163 THR A CA 1
ATOM 1343 C C . THR A 1 163 ? 31.027 -0.318 -0.872 1.00 8.41 163 THR A C 1
ATOM 1344 O O . THR A 1 163 ? 31.368 0.499 -1.740 1.00 11.65 163 THR A O 1
ATOM 1348 N N . HIS A 1 164 ? 29.765 -0.636 -0.577 1.00 9.24 164 HIS A N 1
ATOM 1349 C CA . HIS A 1 164 ? 28.622 -0.112 -1.321 1.00 8.90 164 HIS A CA 1
ATOM 1350 C C . HIS A 1 164 ? 27.642 0.490 -0.316 1.00 9.26 164 HIS A C 1
ATOM 1351 O O . HIS A 1 164 ? 27.417 -0.001 0.809 1.00 11.05 164 HIS A O 1
ATOM 1358 N N . ASN A 1 165 ? 26.882 1.407 -0.839 1.00 9.90 165 ASN A N 1
ATOM 1359 C CA . ASN A 1 165 ? 25.689 1.947 -0.167 1.00 10.31 165 ASN A CA 1
ATOM 1360 C C . ASN A 1 165 ? 24.461 1.514 -1.034 1.00 9.11 165 ASN A C 1
ATOM 1361 O O . ASN A 1 165 ? 24.336 1.903 -2.217 1.00 9.50 165 ASN A O 1
ATOM 1366 N N . GLU A 1 166 ? 23.548 0.777 -0.406 1.00 10.48 166 GLU A N 1
ATOM 1367 C CA . GLU A 1 166 ? 22.205 0.443 -0.927 1.00 10.32 166 GLU A CA 1
ATOM 1368 C C . GLU A 1 166 ? 22.222 -0.086 -2.364 1.00 10.07 166 GLU A C 1
ATOM 1369 O O . GLU A 1 166 ? 21.645 0.516 -3.291 1.00 10.46 166 GLU A O 1
ATOM 1375 N N . PRO A 1 167 ? 22.866 -1.194 -2.611 1.00 11.41 167 PRO A N 1
ATOM 1376 C CA . PRO A 1 167 ? 22.795 -1.719 -3.957 1.00 11.10 167 PRO A CA 1
ATOM 1377 C C . PRO A 1 167 ? 21.374 -2.018 -4.467 1.00 11.10 167 PRO A C 1
ATOM 1378 O O . PRO A 1 167 ? 21.147 -1.991 -5.710 1.00 11.47 167 PRO A O 1
ATOM 1382 N N . GLY A 1 168 ? 20.498 -2.316 -3.522 1.00 10.33 168 GLY A N 1
ATOM 1383 C CA . GLY A 1 168 ? 19.151 -2.646 -3.899 1.00 11.00 168 GLY A CA 1
ATOM 1384 C C . GLY A 1 168 ? 18.395 -1.435 -4.422 1.00 12.29 168 GLY A C 1
ATOM 1385 O O . GLY A 1 168 ? 17.509 -1.575 -5.265 1.00 12.93 168 GLY A O 1
ATOM 1386 N N . VAL A 1 169 ? 18.751 -0.236 -3.947 1.00 10.82 169 VAL A N 1
ATOM 1387 C CA . VAL A 1 169 ? 18.185 1.013 -4.451 1.00 11.88 169 VAL A CA 1
ATOM 1388 C C . VAL A 1 169 ? 18.766 1.342 -5.805 1.00 11.76 169 VAL A C 1
ATOM 1389 O O . VAL A 1 169 ? 18.049 1.651 -6.765 1.00 11.11 169 VAL A O 1
ATOM 1393 N N . VAL A 1 170 ? 20.097 1.225 -5.953 1.00 9.81 170 VAL A N 1
ATOM 1394 C CA . VAL A 1 170 ? 20.729 1.478 -7.236 1.00 10.96 170 VAL A CA 1
ATOM 1395 C C . VAL A 1 170 ? 20.046 0.519 -8.306 1.00 11.23 170 VAL A C 1
ATOM 1396 O O . VAL A 1 170 ? 19.659 0.988 -9.403 1.00 11.36 170 VAL A O 1
ATOM 1400 N N A SER A 1 171 ? 19.915 -0.760 -7.975 0.65 11.51 171 SER A N 1
ATOM 1401 N N B SER A 1 171 ? 19.900 -0.758 -7.965 0.35 11.57 171 SER A N 1
ATOM 1402 C CA A SER A 1 171 ? 19.249 -1.657 -8.914 0.65 12.48 171 SER A CA 1
ATOM 1403 C CA B SER A 1 171 ? 19.261 -1.706 -8.870 0.35 12.20 171 SER A CA 1
ATOM 1404 C C A SER A 1 171 ? 17.778 -1.285 -9.214 0.65 13.59 171 SER A C 1
ATOM 1405 C C B SER A 1 171 ? 17.791 -1.383 -9.199 0.35 12.96 171 SER A C 1
ATOM 1406 O O A SER A 1 171 ? 17.366 -1.151 -10.413 0.65 12.89 171 SER A O 1
ATOM 1407 O O B SER A 1 171 ? 17.393 -1.348 -10.384 0.35 12.65 171 SER A O 1
ATOM 1412 N N . LEU A 1 172 ? 16.994 -1.197 -8.160 1.00 11.97 172 LEU A N 1
ATOM 1413 C CA . LEU A 1 172 ? 15.546 -1.029 -8.309 1.00 13.33 172 LEU A CA 1
ATOM 1414 C C . LEU A 1 172 ? 15.190 0.383 -8.880 1.00 13.92 172 LEU A C 1
ATOM 1415 O O . LEU A 1 172 ? 14.530 0.486 -9.928 1.00 14.98 172 LEU A O 1
ATOM 1420 N N . LEU A 1 173 ? 15.621 1.441 -8.207 1.00 14.12 173 LEU A N 1
ATOM 1421 C CA . LEU A 1 173 ? 15.354 2.789 -8.707 1.00 12.19 173 LEU A CA 1
ATOM 1422 C C . LEU A 1 173 ? 16.141 3.186 -9.923 1.00 12.83 173 LEU A C 1
ATOM 1423 O O . LEU A 1 173 ? 15.646 3.946 -10.787 1.00 13.43 173 LEU A O 1
ATOM 1428 N N . GLY A 1 174 ? 17.381 2.768 -10.019 1.00 11.99 174 GLY A N 1
ATOM 1429 C CA . GLY A 1 174 ? 18.205 3.143 -11.152 1.00 12.07 174 GLY A CA 1
ATOM 1430 C C . GLY A 1 174 ? 18.003 2.336 -12.429 1.00 12.00 174 GLY A C 1
ATOM 1431 O O . GLY A 1 174 ? 18.354 2.848 -13.500 1.00 12.79 174 GLY A O 1
ATOM 1432 N N . HIS A 1 175 ? 17.566 1.080 -12.313 1.00 13.13 175 HIS A N 1
ATOM 1433 C CA . HIS A 1 175 ? 17.511 0.175 -13.443 1.00 13.06 175 HIS A CA 1
ATOM 1434 C C . HIS A 1 175 ? 16.187 -0.564 -13.693 1.00 14.47 175 HIS A C 1
ATOM 1435 O O . HIS A 1 175 ? 16.087 -1.168 -14.748 1.00 16.57 175 HIS A O 1
ATOM 1442 N N . PHE A 1 176 ? 15.195 -0.426 -12.825 1.00 15.31 176 PHE A N 1
ATOM 1443 C CA . PHE A 1 176 ? 13.866 -0.979 -13.091 1.00 16.25 176 PHE A CA 1
ATOM 1444 C C . PHE A 1 176 ? 12.895 0.163 -13.160 1.00 17.02 176 PHE A C 1
ATOM 1445 O O . PHE A 1 176 ? 12.186 0.284 -14.187 1.00 18.22 176 PHE A O 1
ATOM 1453 N N . LEU A 1 177 ? 12.841 1.003 -12.140 1.00 15.12 177 LEU A N 1
ATOM 1454 C CA . LEU A 1 177 ? 11.901 2.151 -12.167 1.00 15.28 177 LEU A CA 1
ATOM 1455 C C . LEU A 1 177 ? 12.368 3.318 -12.969 1.00 17.02 177 LEU A C 1
ATOM 1456 O O . LEU A 1 177 ? 11.548 4.195 -13.347 1.00 17.81 177 LEU A O 1
ATOM 1461 N N . GLY A 1 178 ? 13.671 3.428 -13.131 1.00 15.30 178 GLY A N 1
ATOM 1462 C CA . GLY A 1 178 ? 14.245 4.552 -13.891 1.00 15.56 178 GLY A CA 1
ATOM 1463 C C . GLY A 1 178 ? 14.138 5.928 -13.278 1.00 16.23 178 GLY A C 1
ATOM 1464 O O . GLY A 1 178 ? 14.327 6.883 -13.991 1.00 17.66 178 GLY A O 1
ATOM 1465 N N . ILE A 1 179 ? 13.925 6.024 -11.948 1.00 14.30 179 ILE A N 1
ATOM 1466 C CA . ILE A 1 179 ? 13.758 7.306 -11.267 1.00 14.95 179 ILE A CA 1
ATOM 1467 C C . ILE A 1 179 ? 15.046 7.842 -10.649 1.00 12.79 179 ILE A C 1
ATOM 1468 O O . ILE A 1 179 ? 15.063 8.957 -10.129 1.00 12.27 179 ILE A O 1
ATOM 1473 N N . HIS A 1 180 ? 16.040 6.943 -10.582 1.00 11.17 180 HIS A N 1
ATOM 1474 C CA . HIS A 1 180 ? 17.451 7.326 -10.236 1.00 10.34 180 HIS A CA 1
ATOM 1475 C C . HIS A 1 180 ? 18.323 7.123 -11.431 1.00 11.29 180 HIS A C 1
ATOM 1476 O O . HIS A 1 180 ? 17.970 6.265 -12.288 1.00 10.01 180 HIS A O 1
ATOM 1483 N N . ALA A 1 181 ? 19.471 7.791 -11.462 1.00 9.61 181 ALA A N 1
ATOM 1484 C CA . ALA A 1 181 ? 20.551 7.510 -12.435 1.00 10.40 181 ALA A CA 1
ATOM 1485 C C . ALA A 1 181 ? 20.860 6.009 -12.449 1.00 10.05 181 ALA A C 1
ATOM 1486 O O . ALA A 1 181 ? 20.895 5.416 -11.397 1.00 10.31 181 ALA A O 1
ATOM 1488 N N . PRO A 1 182 ? 21.074 5.383 -13.589 1.00 12.29 182 PRO A N 1
ATOM 1489 C CA . PRO A 1 182 ? 21.186 5.976 -14.922 1.00 13.48 182 PRO A CA 1
ATOM 1490 C C . PRO A 1 182 ? 19.847 6.001 -15.699 1.00 14.08 182 PRO A C 1
ATOM 1491 O O . PRO A 1 182 ? 19.850 6.209 -16.933 1.00 17.25 182 PRO A O 1
ATOM 1495 N N . GLY A 1 183 ? 18.741 5.801 -15.037 1.00 13.10 183 GLY A N 1
ATOM 1496 C CA . GLY A 1 183 ? 17.396 6.088 -15.632 1.00 14.85 183 GLY A CA 1
ATOM 1497 C C . GLY A 1 183 ? 16.962 4.920 -16.545 1.00 16.19 183 GLY A C 1
ATOM 1498 O O . GLY A 1 183 ? 16.218 5.139 -17.487 1.00 20.23 183 GLY A O 1
ATOM 1499 N N . ILE A 1 184 ? 17.389 3.704 -16.241 1.00 16.65 184 ILE A N 1
ATOM 1500 C CA . ILE A 1 184 ? 17.038 2.470 -17.001 1.00 17.31 184 ILE A CA 1
ATOM 1501 C C . ILE A 1 184 ? 15.767 1.797 -16.439 1.00 19.31 184 ILE A C 1
ATOM 1502 O O . ILE A 1 184 ? 15.469 1.859 -15.237 1.00 16.29 184 ILE A O 1
ATOM 1507 N N . LYS A 1 185 ? 15.011 1.148 -17.326 1.00 16.88 185 LYS A N 1
ATOM 1508 C CA . LYS A 1 185 ? 13.762 0.507 -16.948 1.00 17.95 185 LYS A CA 1
ATOM 1509 C C . LYS A 1 185 ? 13.618 -0.897 -17.512 1.00 21.70 185 LYS A C 1
ATOM 1510 O O . LYS A 1 185 ? 12.948 -1.112 -18.522 1.00 21.90 185 LYS A O 1
ATOM 1516 N N . ASP A 1 186 ? 14.213 -1.864 -16.840 1.00 20.85 186 ASP A N 1
ATOM 1517 C CA . ASP A 1 186 ? 14.221 -3.211 -17.373 1.00 20.13 186 ASP A CA 1
ATOM 1518 C C . ASP A 1 186 ? 14.476 -4.186 -16.255 1.00 20.47 186 ASP A C 1
ATOM 1519 O O . ASP A 1 186 ? 15.550 -4.162 -15.657 1.00 18.35 186 ASP A O 1
ATOM 1524 N N . LEU A 1 187 ? 13.526 -5.055 -15.964 1.00 18.73 187 LEU A N 1
ATOM 1525 C CA . LEU A 1 187 ? 13.688 -5.988 -14.844 1.00 18.57 187 LEU A CA 1
ATOM 1526 C C . LEU A 1 187 ? 14.931 -6.894 -14.935 1.00 18.28 187 LEU A C 1
ATOM 1527 O O . LEU A 1 187 ? 15.728 -6.975 -13.992 1.00 17.44 187 LEU A O 1
ATOM 1532 N N . ARG A 1 188 ? 15.173 -7.519 -16.075 1.00 19.00 188 ARG A N 1
ATOM 1533 C CA . ARG A 1 188 ? 16.296 -8.420 -16.222 1.00 19.22 188 ARG A CA 1
ATOM 1534 C C . ARG A 1 188 ? 17.597 -7.624 -16.037 1.00 17.29 188 ARG A C 1
ATOM 1535 O O . ARG A 1 188 ? 18.484 -8.088 -15.354 1.00 18.16 188 ARG A O 1
ATOM 1543 N N . THR A 1 189 ? 17.667 -6.438 -16.587 1.00 19.71 189 THR A N 1
ATOM 1544 C CA . THR A 1 189 ? 18.877 -5.602 -16.376 1.00 16.94 189 THR A CA 1
ATOM 1545 C C . THR A 1 189 ? 19.077 -5.270 -14.895 1.00 16.31 189 THR A C 1
ATOM 1546 O O . THR A 1 189 ? 20.242 -5.366 -14.376 1.00 15.71 189 THR A O 1
ATOM 1550 N N . SER A 1 190 ? 17.994 -4.935 -14.216 1.00 15.37 190 SER A N 1
ATOM 1551 C CA . SER A 1 190 ? 18.111 -4.635 -12.767 1.00 15.16 190 SER A CA 1
ATOM 1552 C C . SER A 1 190 ? 18.647 -5.829 -11.977 1.00 13.96 190 SER A C 1
ATOM 1553 O O . SER A 1 190 ? 19.410 -5.614 -10.994 1.00 13.85 190 SER A O 1
ATOM 1556 N N . LEU A 1 191 ? 18.284 -7.053 -12.373 1.00 16.11 191 LEU A N 1
ATOM 1557 C CA . LEU A 1 191 ? 18.722 -8.247 -11.650 1.00 14.97 191 LEU A CA 1
ATOM 1558 C C . LEU A 1 191 ? 20.221 -8.545 -11.981 1.00 15.23 191 LEU A C 1
ATOM 1559 O O . LEU A 1 191 ? 20.957 -8.929 -11.112 1.00 15.43 191 LEU A O 1
ATOM 1564 N N . GLU A 1 192 ? 20.660 -8.283 -13.188 1.00 14.36 192 GLU A N 1
ATOM 1565 C CA . GLU A 1 192 ? 22.070 -8.433 -13.556 1.00 15.32 192 GLU A CA 1
ATOM 1566 C C . GLU A 1 192 ? 22.903 -7.413 -12.814 1.00 14.82 192 GLU A C 1
ATOM 1567 O O . GLU A 1 192 ? 24.001 -7.760 -12.353 1.00 12.72 192 GLU A O 1
ATOM 1573 N N . VAL A 1 193 ? 22.360 -6.181 -12.708 1.00 13.25 193 VAL A N 1
ATOM 1574 C CA . VAL A 1 193 ? 22.999 -5.098 -11.933 1.00 12.74 193 VAL A CA 1
ATOM 1575 C C . VAL A 1 193 ? 23.097 -5.455 -10.489 1.00 13.03 193 VAL A C 1
ATOM 1576 O O . VAL A 1 193 ? 24.215 -5.326 -9.857 1.00 11.73 193 VAL A O 1
ATOM 1580 N N . SER A 1 194 ? 22.018 -5.982 -9.911 1.00 11.89 194 SER A N 1
ATOM 1581 C CA . SER A 1 194 ? 22.086 -6.464 -8.472 1.00 13.02 194 SER A CA 1
ATOM 1582 C C . SER A 1 194 ? 23.188 -7.412 -8.256 1.00 11.36 194 SER A C 1
ATOM 1583 O O . SER A 1 194 ? 23.983 -7.280 -7.325 1.00 12.49 194 SER A O 1
ATOM 1586 N N . HIS A 1 195 ? 23.289 -8.371 -9.154 1.00 11.65 195 HIS A N 1
ATOM 1587 C CA . HIS A 1 195 ? 24.333 -9.377 -9.009 1.00 11.22 195 HIS A CA 1
ATOM 1588 C C . HIS A 1 195 ? 25.752 -8.801 -9.106 1.00 10.51 195 HIS A C 1
ATOM 1589 O O . HIS A 1 195 ? 26.648 -9.170 -8.328 1.00 11.01 195 HIS A O 1
ATOM 1596 N N . ASN A 1 196 ? 25.961 -7.953 -10.117 1.00 9.77 196 ASN A N 1
ATOM 1597 C CA . ASN A 1 196 ? 27.313 -7.351 -10.333 1.00 10.66 196 ASN A CA 1
ATOM 1598 C C . ASN A 1 196 ? 27.679 -6.414 -9.186 1.00 10.67 196 ASN A C 1
ATOM 1599 O O . ASN A 1 196 ? 28.849 -6.396 -8.772 1.00 9.62 196 ASN A O 1
ATOM 1604 N N . LEU A 1 197 ? 26.732 -5.717 -8.621 1.00 10.09 197 LEU A N 1
ATOM 1605 C CA . LEU A 1 197 ? 27.000 -4.913 -7.426 1.00 10.03 197 LEU A CA 1
ATOM 1606 C C . LEU A 1 197 ? 27.521 -5.793 -6.300 1.00 10.62 197 LEU A C 1
ATOM 1607 O O . LEU A 1 197 ? 28.541 -5.513 -5.662 1.00 10.78 197 LEU A O 1
ATOM 1612 N N . LEU A 1 198 ? 26.840 -6.864 -6.027 1.00 10.57 198 LEU A N 1
ATOM 1613 C CA . LEU A 1 198 ? 27.223 -7.799 -4.965 1.00 10.02 198 LEU A CA 1
ATOM 1614 C C . LEU A 1 198 ? 28.570 -8.460 -5.283 1.00 11.02 198 LEU A C 1
ATOM 1615 O O . LEU A 1 198 ? 29.363 -8.658 -4.408 1.00 10.44 198 LEU A O 1
ATOM 1620 N N . LEU A 1 199 ? 28.761 -8.813 -6.543 1.00 11.26 199 LEU A N 1
ATOM 1621 C CA . LEU A 1 199 ? 30.040 -9.349 -6.957 1.00 10.88 199 LEU A CA 1
ATOM 1622 C C . LEU A 1 199 ? 31.198 -8.435 -6.720 1.00 9.44 199 LEU A C 1
ATOM 1623 O O . LEU A 1 199 ? 32.246 -8.861 -6.241 1.00 10.59 199 LEU A O 1
ATOM 1628 N N . SER A 1 200 ? 31.006 -7.164 -7.019 1.00 10.01 200 SER A N 1
ATOM 1629 C CA . SER A 1 200 ? 32.005 -6.151 -6.791 1.00 9.28 200 SER A CA 1
ATOM 1630 C C . SER A 1 200 ? 32.286 -5.940 -5.290 1.00 9.82 200 SER A C 1
ATOM 1631 O O . SER A 1 200 ? 33.465 -5.684 -4.864 1.00 9.47 200 SER A O 1
ATOM 1634 N N . HIS A 1 201 ? 31.271 -6.021 -4.463 1.00 9.74 201 HIS A N 1
ATOM 1635 C CA . HIS A 1 201 ? 31.453 -6.054 -2.987 1.00 10.14 201 HIS A CA 1
ATOM 1636 C C . HIS A 1 201 ? 32.380 -7.184 -2.585 1.00 10.64 201 HIS A C 1
ATOM 1637 O O . HIS A 1 201 ? 33.361 -6.978 -1.901 1.00 12.28 201 HIS A O 1
ATOM 1644 N N . GLY A 1 202 ? 32.113 -8.373 -3.075 1.00 10.11 202 GLY A N 1
ATOM 1645 C CA . GLY A 1 202 ? 32.952 -9.515 -2.691 1.00 11.54 202 GLY A CA 1
ATOM 1646 C C . GLY A 1 202 ? 34.403 -9.376 -3.145 1.00 10.91 202 GLY A C 1
ATOM 1647 O O . GLY A 1 202 ? 35.341 -9.732 -2.387 1.00 11.13 202 GLY A O 1
ATOM 1648 N N . LYS A 1 203 ? 34.615 -8.955 -4.377 1.00 9.66 203 LYS A N 1
ATOM 1649 C CA . LYS A 1 203 ? 35.938 -8.682 -4.903 1.00 11.10 203 LYS A CA 1
ATOM 1650 C C . LYS A 1 203 ? 36.693 -7.682 -4.064 1.00 10.83 203 LYS A C 1
ATOM 1651 O O . LYS A 1 203 ? 37.880 -7.907 -3.794 1.00 12.45 203 LYS A O 1
ATOM 1657 N N . ALA A 1 204 ? 35.999 -6.584 -3.637 1.00 9.37 204 ALA A N 1
ATOM 1658 C CA . ALA A 1 204 ? 36.654 -5.611 -2.805 1.00 9.96 204 ALA A CA 1
ATOM 1659 C C . ALA A 1 204 ? 37.040 -6.131 -1.421 1.00 10.32 204 ALA A C 1
ATOM 1660 O O . ALA A 1 204 ? 38.084 -5.737 -0.845 1.00 9.96 204 ALA A O 1
ATOM 1662 N N . VAL A 1 205 ? 36.181 -6.963 -0.858 1.00 10.38 205 VAL A N 1
ATOM 1663 C CA . VAL A 1 205 ? 36.454 -7.494 0.462 1.00 10.44 205 VAL A CA 1
ATOM 1664 C C . VAL A 1 205 ? 37.661 -8.461 0.348 1.00 10.68 205 VAL A C 1
ATOM 1665 O O . VAL A 1 205 ? 38.538 -8.411 1.228 1.00 10.77 205 VAL A O 1
ATOM 1669 N N . LYS A 1 206 ? 37.658 -9.314 -0.662 1.00 10.01 206 LYS A N 1
ATOM 1670 C CA . LYS A 1 206 ? 38.789 -10.200 -0.861 1.00 11.38 206 LYS A CA 1
ATOM 1671 C C . LYS A 1 206 ? 40.071 -9.418 -1.006 1.00 10.89 206 LYS A C 1
ATOM 1672 O O . LYS A 1 206 ? 41.093 -9.770 -0.397 1.00 10.36 206 LYS A O 1
ATOM 1678 N N . LEU A 1 207 ? 40.047 -8.393 -1.849 1.00 10.92 207 LEU A N 1
ATOM 1679 C CA . LEU A 1 207 ? 41.202 -7.568 -2.016 1.00 11.91 207 LEU A CA 1
ATOM 1680 C C . LEU A 1 207 ? 41.689 -6.936 -0.678 1.00 11.63 207 LEU A C 1
ATOM 1681 O O . LEU A 1 207 ? 42.901 -6.878 -0.367 1.00 10.13 207 LEU A O 1
ATOM 1686 N N . PHE A 1 208 ? 40.734 -6.416 0.086 1.00 11.04 208 PHE A N 1
ATOM 1687 C CA . PHE A 1 208 ? 40.995 -5.788 1.386 1.00 10.62 208 PHE A CA 1
ATOM 1688 C C . PHE A 1 208 ? 41.745 -6.751 2.318 1.00 9.79 208 PHE A C 1
ATOM 1689 O O . PHE A 1 208 ? 42.711 -6.350 2.966 1.00 10.19 208 PHE A O 1
ATOM 1697 N N . ARG A 1 209 ? 41.290 -7.984 2.385 1.00 10.90 209 ARG A N 1
ATOM 1698 C CA . ARG A 1 209 ? 41.996 -9.035 3.135 1.00 10.99 209 ARG A CA 1
ATOM 1699 C C . ARG A 1 209 ? 43.342 -9.357 2.564 1.00 11.48 209 ARG A C 1
ATOM 1700 O O . ARG A 1 209 ? 44.315 -9.436 3.345 1.00 11.36 209 ARG A O 1
ATOM 1708 N N . GLU A 1 210 ? 43.436 -9.520 1.251 1.00 11.00 210 GLU A N 1
ATOM 1709 C CA . GLU A 1 210 ? 44.727 -9.870 0.614 1.00 13.79 210 GLU A CA 1
ATOM 1710 C C . GLU A 1 210 ? 45.774 -8.762 0.795 1.00 12.54 210 GLU A C 1
ATOM 1711 O O . GLU A 1 210 ? 47.014 -9.047 0.855 1.00 12.45 210 GLU A O 1
ATOM 1717 N N . MET A 1 211 ? 45.350 -7.486 0.875 1.00 11.81 211 MET A N 1
ATOM 1718 C CA . MET A 1 211 ? 46.290 -6.398 1.020 1.00 10.97 211 MET A CA 1
ATOM 1719 C C . MET A 1 211 ? 46.583 -6.157 2.553 1.00 10.43 211 MET A C 1
ATOM 1720 O O . MET A 1 211 ? 47.405 -5.313 2.939 1.00 11.42 211 MET A O 1
ATOM 1725 N N . ASN A 1 212 ? 46.009 -6.976 3.438 1.00 10.80 212 ASN A N 1
ATOM 1726 C CA . ASN A 1 212 ? 46.193 -6.906 4.882 1.00 10.68 212 ASN A CA 1
ATOM 1727 C C . ASN A 1 212 ? 45.922 -5.539 5.442 1.00 12.31 212 ASN A C 1
ATOM 1728 O O . ASN A 1 212 ? 46.612 -5.050 6.322 1.00 13.56 212 ASN A O 1
ATOM 1733 N N . ILE A 1 213 ? 44.883 -4.910 4.906 1.00 11.09 213 ILE A N 1
ATOM 1734 C CA . ILE A 1 213 ? 44.527 -3.577 5.515 1.00 13.62 213 ILE A CA 1
ATOM 1735 C C . ILE A 1 213 ? 44.066 -3.794 6.980 1.00 12.13 213 ILE A C 1
ATOM 1736 O O . ILE A 1 213 ? 43.277 -4.669 7.300 1.00 12.43 213 ILE A O 1
ATOM 1741 N N . ASP A 1 214 ? 44.662 -3.022 7.882 1.00 12.74 214 ASP A N 1
ATOM 1742 C CA . ASP A 1 214 ? 44.369 -3.116 9.309 1.00 13.14 214 ASP A CA 1
ATOM 1743 C C . ASP A 1 214 ? 43.162 -2.230 9.671 1.00 13.06 214 ASP A C 1
ATOM 1744 O O . ASP A 1 214 ? 43.287 -1.166 10.239 1.00 14.53 214 ASP A O 1
ATOM 1749 N N . ALA A 1 215 ? 41.987 -2.683 9.240 1.00 12.41 215 ALA A N 1
ATOM 1750 C CA . ALA A 1 215 ? 40.746 -1.919 9.444 1.00 11.65 215 ALA A CA 1
ATOM 1751 C C . ALA A 1 215 ? 39.613 -2.920 9.277 1.00 12.17 215 ALA A C 1
ATOM 1752 O O . ALA A 1 215 ? 39.832 -4.109 9.075 1.00 14.91 215 ALA A O 1
ATOM 1754 N N . GLN A 1 216 ? 38.386 -2.434 9.410 1.00 11.18 216 GLN A N 1
ATOM 1755 C CA . GLN A 1 216 ? 37.221 -3.253 9.293 1.00 12.53 216 GLN A CA 1
ATOM 1756 C C . GLN A 1 216 ? 36.461 -2.842 8.060 1.00 11.45 216 GLN A C 1
ATOM 1757 O O . GLN A 1 216 ? 36.417 -1.669 7.751 1.00 12.08 216 GLN A O 1
ATOM 1763 N N . ILE A 1 217 ? 35.790 -3.826 7.470 1.00 10.56 217 ILE A N 1
ATOM 1764 C CA . ILE A 1 217 ? 35.031 -3.609 6.227 1.00 9.42 217 ILE A CA 1
ATOM 1765 C C . ILE A 1 217 ? 33.702 -4.287 6.253 1.00 11.98 217 ILE A C 1
ATOM 1766 O O . ILE A 1 217 ? 33.545 -5.350 6.832 1.00 11.53 217 ILE A O 1
ATOM 1771 N N . GLY A 1 218 ? 32.700 -3.638 5.629 1.00 10.13 218 GLY A N 1
ATOM 1772 C CA . GLY A 1 218 ? 31.307 -4.135 5.541 1.00 10.93 218 GLY A CA 1
ATOM 1773 C C . GLY A 1 218 ? 30.645 -3.505 4.347 1.00 11.11 218 GLY A C 1
ATOM 1774 O O . GLY A 1 218 ? 31.289 -3.119 3.394 1.00 12.54 218 GLY A O 1
ATOM 1775 N N . ILE A 1 219 ? 29.332 -3.559 4.374 1.00 11.17 219 ILE A N 1
ATOM 1776 C CA . ILE A 1 219 ? 28.491 -3.073 3.271 1.00 11.55 219 ILE A CA 1
ATOM 1777 C C . ILE A 1 219 ? 27.286 -2.433 3.996 1.00 11.14 219 ILE A C 1
ATOM 1778 O O . ILE A 1 219 ? 26.870 -2.955 5.033 1.00 10.65 219 ILE A O 1
ATOM 1783 N N . ALA A 1 220 ? 26.722 -1.386 3.385 1.00 10.79 220 ALA A N 1
ATOM 1784 C CA . ALA A 1 220 ? 25.521 -0.671 3.947 1.00 11.14 220 ALA A CA 1
ATOM 1785 C C . ALA A 1 220 ? 24.312 -1.009 3.053 1.00 12.22 220 ALA A C 1
ATOM 1786 O O . ALA A 1 220 ? 24.232 -0.562 1.926 1.00 13.92 220 ALA A O 1
ATOM 1788 N N . LEU A 1 221 ? 23.410 -1.809 3.540 1.00 11.57 221 LEU A N 1
ATOM 1789 C CA . LEU A 1 221 ? 22.207 -2.186 2.801 1.00 11.40 221 LEU A CA 1
ATOM 1790 C C . LEU A 1 221 ? 21.020 -1.334 3.256 1.00 12.89 221 LEU A C 1
ATOM 1791 O O . LEU A 1 221 ? 20.882 -0.984 4.457 1.00 12.63 221 LEU A O 1
ATOM 1796 N N . ASN A 1 222 ? 20.087 -1.071 2.339 1.00 13.29 222 ASN A N 1
ATOM 1797 C CA . ASN A 1 222 ? 18.776 -0.521 2.711 1.00 14.25 222 ASN A CA 1
ATOM 1798 C C . ASN A 1 222 ? 17.918 -1.603 3.307 1.00 13.78 222 ASN A C 1
ATOM 1799 O O . ASN A 1 222 ? 17.631 -2.591 2.589 1.00 14.11 222 ASN A O 1
ATOM 1804 N N . LEU A 1 223 ? 17.539 -1.487 4.561 1.00 12.93 223 LEU A N 1
ATOM 1805 C CA . LEU A 1 223 ? 16.761 -2.524 5.267 1.00 13.90 223 LEU A CA 1
ATOM 1806 C C . LEU A 1 223 ? 15.577 -1.959 6.021 1.00 14.47 223 LEU A C 1
ATOM 1807 O O . LEU A 1 223 ? 15.709 -0.896 6.621 1.00 13.50 223 LEU A O 1
ATOM 1812 N N . SER A 1 224 ? 14.442 -2.673 5.987 1.00 15.10 224 SER A N 1
ATOM 1813 C CA . SER A 1 224 ? 13.248 -2.336 6.773 1.00 17.21 224 SER A CA 1
ATOM 1814 C C . SER A 1 224 ? 12.647 -3.682 7.231 1.00 16.41 224 SER A C 1
ATOM 1815 O O . SER A 1 224 ? 12.878 -4.711 6.606 1.00 17.38 224 SER A O 1
ATOM 1818 N N . TYR A 1 225 ? 11.935 -3.659 8.336 1.00 14.74 225 TYR A N 1
ATOM 1819 C CA . TYR A 1 225 ? 11.123 -4.788 8.675 1.00 17.31 225 TYR A CA 1
ATOM 1820 C C . TYR A 1 225 ? 9.824 -4.700 7.858 1.00 16.97 225 TYR A C 1
ATOM 1821 O O . TYR A 1 225 ? 9.225 -3.638 7.758 1.00 15.89 225 TYR A O 1
ATOM 1830 N N . HIS A 1 226 ? 9.468 -5.840 7.230 1.00 17.55 226 HIS A N 1
ATOM 1831 C CA . HIS A 1 226 ? 8.258 -6.000 6.482 1.00 17.20 226 HIS A CA 1
ATOM 1832 C C . HIS A 1 226 ? 7.274 -6.788 7.370 1.00 16.74 226 HIS A C 1
ATOM 1833 O O . HIS A 1 226 ? 7.426 -7.973 7.534 1.00 18.44 226 HIS A O 1
ATOM 1840 N N . TYR A 1 227 ? 6.316 -6.082 7.944 1.00 17.52 227 TYR A N 1
ATOM 1841 C CA . TYR A 1 227 ? 5.321 -6.682 8.864 1.00 18.82 227 TYR A CA 1
ATOM 1842 C C . TYR A 1 227 ? 4.198 -7.309 8.005 1.00 19.67 227 TYR A C 1
ATOM 1843 O O . TYR A 1 227 ? 3.676 -6.657 7.095 1.00 20.91 227 TYR A O 1
ATOM 1852 N N . PRO A 1 228 ? 3.771 -8.533 8.379 1.00 23.98 228 PRO A N 1
ATOM 1853 C CA . PRO A 1 228 ? 2.495 -8.987 7.815 1.00 24.79 228 PRO A CA 1
ATOM 1854 C C . PRO A 1 228 ? 1.301 -8.207 8.369 1.00 27.46 228 PRO A C 1
ATOM 1855 O O . PRO A 1 228 ? 1.303 -7.764 9.522 1.00 27.31 228 PRO A O 1
ATOM 1859 N N . ALA A 1 229 ? 0.269 -8.148 7.560 1.00 26.81 229 ALA A N 1
ATOM 1860 C CA . ALA A 1 229 ? -0.952 -7.421 7.865 1.00 31.66 229 ALA A CA 1
ATOM 1861 C C . ALA A 1 229 ? -1.798 -8.128 8.955 1.00 33.05 229 ALA A C 1
ATOM 1862 O O . ALA A 1 229 ? -2.666 -7.512 9.539 1.00 32.40 229 ALA A O 1
ATOM 1864 N N . SER A 1 230 ? -1.539 -9.406 9.205 1.00 33.53 230 SER A N 1
ATOM 1865 C CA . SER A 1 230 ? -2.159 -10.157 10.327 1.00 32.85 230 SER A CA 1
ATOM 1866 C C . SER A 1 230 ? -1.302 -11.362 10.648 1.00 33.81 230 SER A C 1
ATOM 1867 O O . SER A 1 230 ? -0.315 -11.632 9.974 1.00 37.10 230 SER A O 1
ATOM 1870 N N . GLU A 1 231 ? -1.790 -12.175 11.577 1.00 35.22 231 GLU A N 1
ATOM 1871 C CA . GLU A 1 231 ? -1.082 -13.342 12.084 1.00 37.95 231 GLU A CA 1
ATOM 1872 C C . GLU A 1 231 ? -1.363 -14.612 11.230 1.00 36.23 231 GLU A C 1
ATOM 1873 O O . GLU A 1 231 ? -0.874 -15.712 11.550 1.00 39.27 231 GLU A O 1
ATOM 1879 N N . LYS A 1 232 ? -2.097 -14.455 10.123 1.00 32.81 232 LYS A N 1
ATOM 1880 C CA . LYS A 1 232 ? -2.401 -15.571 9.227 1.00 34.31 232 LYS A CA 1
ATOM 1881 C C . LYS A 1 232 ? -1.165 -15.942 8.485 1.00 34.11 232 LYS A C 1
ATOM 1882 O O . LYS A 1 232 ? -0.483 -15.059 7.963 1.00 30.50 232 LYS A O 1
ATOM 1888 N N . ALA A 1 233 ? -0.919 -17.244 8.370 1.00 33.59 233 ALA A N 1
ATOM 1889 C CA . ALA A 1 233 ? 0.210 -17.780 7.608 1.00 34.12 233 ALA A CA 1
ATOM 1890 C C . ALA A 1 233 ? 0.351 -17.183 6.184 1.00 34.59 233 ALA A C 1
ATOM 1891 O O . ALA A 1 233 ? 1.499 -17.020 5.706 1.00 31.31 233 ALA A O 1
ATOM 1893 N N . GLU A 1 234 ? -0.770 -16.854 5.519 1.00 28.75 234 GLU A N 1
ATOM 1894 C CA . GLU A 1 234 ? -0.679 -16.331 4.158 1.00 31.37 234 GLU A CA 1
ATOM 1895 C C . GLU A 1 234 ? -0.092 -14.896 4.158 1.00 26.16 234 GLU A C 1
ATOM 1896 O O . GLU A 1 234 ? 0.670 -14.553 3.266 1.00 27.03 234 GLU A O 1
ATOM 1902 N N . ASP A 1 235 ? -0.459 -14.101 5.146 1.00 24.91 235 ASP A N 1
ATOM 1903 C CA . ASP A 1 235 ? 0.171 -12.790 5.373 1.00 26.59 235 ASP A CA 1
ATOM 1904 C C . ASP A 1 235 ? 1.647 -12.848 5.818 1.00 27.25 235 ASP A C 1
ATOM 1905 O O . ASP A 1 235 ? 2.517 -12.089 5.308 1.00 24.14 235 ASP A O 1
ATOM 1910 N N . ILE A 1 236 ? 1.963 -13.792 6.702 1.00 27.81 236 ILE A N 1
ATOM 1911 C CA . ILE A 1 236 ? 3.334 -14.023 7.164 1.00 28.38 236 ILE A CA 1
ATOM 1912 C C . ILE A 1 236 ? 4.216 -14.398 5.994 1.00 31.16 236 ILE A C 1
ATOM 1913 O O . ILE A 1 236 ? 5.322 -13.836 5.838 1.00 29.21 236 ILE A O 1
ATOM 1918 N N . GLU A 1 237 ? 3.734 -15.312 5.162 1.00 27.00 237 GLU A N 1
ATOM 1919 C CA . GLU A 1 237 ? 4.470 -15.746 3.946 1.00 27.10 237 GLU A CA 1
ATOM 1920 C C . GLU A 1 237 ? 4.598 -14.604 2.931 1.00 22.11 237 GLU A C 1
ATOM 1921 O O . GLU A 1 237 ? 5.657 -14.465 2.335 1.00 23.61 237 GLU A O 1
ATOM 1927 N N . ALA A 1 238 ? 3.571 -13.800 2.774 1.00 21.38 238 ALA A N 1
ATOM 1928 C CA . ALA A 1 238 ? 3.620 -12.584 1.888 1.00 19.85 238 ALA A CA 1
ATOM 1929 C C . ALA A 1 238 ? 4.704 -11.609 2.294 1.00 20.48 238 ALA A C 1
ATOM 1930 O O . ALA A 1 238 ? 5.509 -11.093 1.424 1.00 19.62 238 ALA A O 1
ATOM 1932 N N . ALA A 1 239 ? 4.680 -11.290 3.590 1.00 18.39 239 ALA A N 1
ATOM 1933 C CA . ALA A 1 239 ? 5.692 -10.340 4.125 1.00 18.96 239 ALA A CA 1
ATOM 1934 C C . ALA A 1 239 ? 7.090 -10.899 3.957 1.00 21.60 239 ALA A C 1
ATOM 1935 O O . ALA A 1 239 ? 8.028 -10.119 3.634 1.00 18.64 239 ALA A O 1
ATOM 1937 N N . GLU A 1 240 ? 7.250 -12.210 4.185 1.00 18.86 240 GLU A N 1
ATOM 1938 C CA . GLU A 1 240 ? 8.576 -12.889 4.058 1.00 20.43 240 GLU A CA 1
ATOM 1939 C C . GLU A 1 240 ? 9.072 -12.821 2.617 1.00 20.20 240 GLU A C 1
ATOM 1940 O O . GLU A 1 240 ? 10.282 -12.666 2.380 1.00 19.39 240 GLU A O 1
ATOM 1946 N N . LEU A 1 241 ? 8.166 -12.985 1.662 1.00 17.05 241 LEU A N 1
ATOM 1947 C CA . LEU A 1 241 ? 8.520 -12.827 0.272 1.00 16.45 241 LEU A CA 1
ATOM 1948 C C . LEU A 1 241 ? 8.895 -11.366 -0.091 1.00 16.73 241 LEU A C 1
ATOM 1949 O O . LEU A 1 241 ? 9.881 -11.175 -0.833 1.00 16.21 241 LEU A O 1
ATOM 1954 N N . SER A 1 242 ? 8.097 -10.387 0.354 1.00 17.34 242 SER A N 1
ATOM 1955 C CA . SER A 1 242 ? 8.381 -9.001 0.115 1.00 17.44 242 SER A CA 1
ATOM 1956 C C . SER A 1 242 ? 9.792 -8.694 0.621 1.00 18.37 242 SER A C 1
ATOM 1957 O O . SER A 1 242 ? 10.604 -8.063 -0.066 1.00 17.77 242 SER A O 1
ATOM 1960 N N . PHE A 1 243 ? 10.083 -9.126 1.826 1.00 17.45 243 PHE A N 1
ATOM 1961 C CA . PHE A 1 243 ? 11.486 -8.922 2.339 1.00 16.37 243 PHE A CA 1
ATOM 1962 C C . PHE A 1 243 ? 12.563 -9.599 1.555 1.00 17.43 243 PHE A C 1
ATOM 1963 O O . PHE A 1 243 ? 13.655 -9.032 1.376 1.00 16.80 243 PHE A O 1
ATOM 1971 N N . SER A 1 244 ? 12.302 -10.808 1.084 1.00 16.64 244 SER A N 1
ATOM 1972 C CA . SER A 1 244 ? 13.236 -11.522 0.224 1.00 16.55 244 SER A CA 1
ATOM 1973 C C . SER A 1 244 ? 13.507 -10.951 -1.169 1.00 18.18 244 SER A C 1
ATOM 1974 O O . SER A 1 244 ? 14.542 -11.240 -1.759 1.00 17.77 244 SER A O 1
ATOM 1977 N N . LEU A 1 245 ? 12.601 -10.129 -1.665 1.00 15.86 245 LEU A N 1
ATOM 1978 C CA . LEU A 1 245 ? 12.778 -9.464 -2.914 1.00 16.25 245 LEU A CA 1
ATOM 1979 C C . LEU A 1 245 ? 13.426 -8.083 -2.641 1.00 15.71 245 LEU A C 1
ATOM 1980 O O . LEU A 1 245 ? 13.873 -7.424 -3.596 1.00 17.66 245 LEU A O 1
ATOM 1985 N N . ALA A 1 246 ? 13.375 -7.592 -1.393 1.00 15.96 246 ALA A N 1
ATOM 1986 C CA . ALA A 1 246 ? 14.007 -6.327 -1.001 1.00 16.12 246 ALA A CA 1
ATOM 1987 C C . ALA A 1 246 ? 15.291 -6.601 -0.220 1.00 16.14 246 ALA A C 1
ATOM 1988 O O . ALA A 1 246 ? 16.174 -7.301 -0.781 1.00 17.30 246 ALA A O 1
ATOM 1990 N N . GLY A 1 247 ? 15.451 -6.153 1.024 1.00 16.98 247 GLY A N 1
ATOM 1991 C CA . GLY A 1 247 ? 16.718 -6.294 1.675 1.00 16.82 247 GLY A CA 1
ATOM 1992 C C . GLY A 1 247 ? 17.313 -7.706 1.772 1.00 20.86 247 GLY A C 1
ATOM 1993 O O . GLY A 1 247 ? 18.525 -7.850 1.653 1.00 19.41 247 GLY A O 1
ATOM 1994 N N A ARG A 1 248 ? 16.504 -8.720 1.891 0.00 3.32 248 ARG A N 1
ATOM 1995 N N B ARG A 1 248 ? 16.496 -8.755 1.896 1.00 18.56 248 ARG A N 1
ATOM 1996 C CA A ARG A 1 248 ? 17.033 -10.073 2.045 0.00 2.00 248 ARG A CA 1
ATOM 1997 C CA B ARG A 1 248 ? 17.059 -10.077 2.029 1.00 16.68 248 ARG A CA 1
ATOM 1998 C C A ARG A 1 248 ? 17.661 -10.596 0.753 0.00 2.00 248 ARG A C 1
ATOM 1999 C C B ARG A 1 248 ? 17.650 -10.635 0.704 1.00 13.77 248 ARG A C 1
ATOM 2000 O O A ARG A 1 248 ? 18.451 -11.540 0.779 0.00 2.00 248 ARG A O 1
ATOM 2001 O O B ARG A 1 248 ? 18.463 -11.551 0.720 1.00 13.45 248 ARG A O 1
ATOM 2016 N N . TRP A 1 249 ? 17.295 -10.049 -0.433 1.00 13.46 249 TRP A N 1
ATOM 2017 C CA . TRP A 1 249 ? 17.902 -10.386 -1.754 1.00 12.32 249 TRP A CA 1
ATOM 2018 C C . TRP A 1 249 ? 19.412 -10.030 -1.722 1.00 12.12 249 TRP A C 1
ATOM 2019 O O . TRP A 1 249 ? 20.193 -10.577 -2.428 1.00 13.14 249 TRP A O 1
ATOM 2030 N N . TYR A 1 250 ? 19.786 -9.125 -0.803 1.00 12.74 250 TYR A N 1
ATOM 2031 C CA . TYR A 1 250 ? 21.206 -8.723 -0.640 1.00 12.72 250 TYR A CA 1
ATOM 2032 C C . TYR A 1 250 ? 21.802 -9.343 0.632 1.00 13.10 250 TYR A C 1
ATOM 2033 O O . TYR A 1 250 ? 22.951 -9.757 0.601 1.00 13.87 250 TYR A O 1
ATOM 2042 N N . LEU A 1 251 ? 21.070 -9.388 1.758 1.00 14.71 251 LEU A N 1
ATOM 2043 C CA . LEU A 1 251 ? 21.554 -9.952 2.998 1.00 15.69 251 LEU A CA 1
ATOM 2044 C C . LEU A 1 251 ? 21.915 -11.424 2.842 1.00 15.72 251 LEU A C 1
ATOM 2045 O O . LEU A 1 251 ? 22.930 -11.867 3.327 1.00 14.88 251 LEU A O 1
ATOM 2050 N N . ASP A 1 252 ? 21.057 -12.206 2.169 1.00 14.82 252 ASP A N 1
ATOM 2051 C CA . ASP A 1 252 ? 21.316 -13.628 2.128 1.00 15.37 252 ASP A CA 1
ATOM 2052 C C . ASP A 1 252 ? 22.530 -13.933 1.312 1.00 14.84 252 ASP A C 1
ATOM 2053 O O . ASP A 1 252 ? 23.351 -14.759 1.747 1.00 16.41 252 ASP A O 1
ATOM 2058 N N . PRO A 1 253 ? 22.700 -13.296 0.103 1.00 12.20 253 PRO A N 1
ATOM 2059 C CA . PRO A 1 253 ? 23.985 -13.496 -0.635 1.00 13.20 253 PRO A CA 1
ATOM 2060 C C . PRO A 1 253 ? 25.185 -13.117 0.204 1.00 13.88 253 PRO A C 1
ATOM 2061 O O . PRO A 1 253 ? 26.134 -13.875 0.290 1.00 15.62 253 PRO A O 1
ATOM 2065 N N . VAL A 1 254 ? 25.142 -11.966 0.862 1.00 12.85 254 VAL A N 1
ATOM 2066 C CA . VAL A 1 254 ? 26.320 -11.480 1.593 1.00 13.83 254 VAL A CA 1
ATOM 2067 C C . VAL A 1 254 ? 26.665 -12.365 2.795 1.00 13.76 254 VAL A C 1
ATOM 2068 O O . VAL A 1 254 ? 27.915 -12.641 2.990 1.00 15.14 254 VAL A O 1
ATOM 2072 N N . LEU A 1 255 ? 25.651 -12.704 3.581 1.00 14.10 255 LEU A N 1
ATOM 2073 C CA . LEU A 1 255 ? 25.864 -13.409 4.879 1.00 15.36 255 LEU A CA 1
ATOM 2074 C C . LEU A 1 255 ? 25.660 -14.896 4.873 1.00 18.69 255 LEU A C 1
ATOM 2075 O O . LEU A 1 255 ? 26.125 -15.567 5.817 1.00 18.34 255 LEU A O 1
ATOM 2080 N N . LYS A 1 256 ? 24.961 -15.435 3.874 1.00 16.41 256 LYS A N 1
ATOM 2081 C CA . LYS A 1 256 ? 24.713 -16.866 3.746 1.00 16.61 256 LYS A CA 1
ATOM 2082 C C . LYS A 1 256 ? 25.191 -17.492 2.460 1.00 18.80 256 LYS A C 1
ATOM 2083 O O . LYS A 1 256 ? 25.143 -18.746 2.325 1.00 23.15 256 LYS A O 1
ATOM 2089 N N . GLY A 1 257 ? 25.603 -16.682 1.493 1.00 16.69 257 GLY A N 1
ATOM 2090 C CA . GLY A 1 257 ? 26.038 -17.164 0.153 1.00 18.22 257 GLY A CA 1
ATOM 2091 C C . GLY A 1 257 ? 24.969 -17.876 -0.691 1.00 18.17 257 GLY A C 1
ATOM 2092 O O . GLY A 1 257 ? 25.271 -18.848 -1.433 1.00 20.15 257 GLY A O 1
ATOM 2093 N N . ARG A 1 258 ? 23.726 -17.381 -0.591 1.00 17.93 258 ARG A N 1
ATOM 2094 C CA . ARG A 1 258 ? 22.628 -17.878 -1.455 1.00 17.30 258 ARG A CA 1
ATOM 2095 C C . ARG A 1 258 ? 21.647 -16.748 -1.649 1.00 16.72 258 ARG A C 1
ATOM 2096 O O . ARG A 1 258 ? 21.592 -15.868 -0.797 1.00 16.00 258 ARG A O 1
ATOM 2104 N N . TYR A 1 259 ? 20.943 -16.775 -2.784 1.00 15.58 259 TYR A N 1
ATOM 2105 C CA . TYR A 1 259 ? 19.743 -15.954 -2.940 1.00 16.27 259 TYR A CA 1
ATOM 2106 C C . TYR A 1 259 ? 18.558 -16.670 -2.244 1.00 16.84 259 TYR A C 1
ATOM 2107 O O . TYR A 1 259 ? 18.482 -17.924 -2.217 1.00 18.75 259 TYR A O 1
ATOM 2116 N N . PRO A 1 260 ? 17.590 -15.881 -1.713 1.00 16.52 260 PRO A N 1
ATOM 2117 C CA . PRO A 1 260 ? 16.458 -16.532 -1.076 1.00 16.85 260 PRO A CA 1
ATOM 2118 C C . PRO A 1 260 ? 15.666 -17.339 -2.069 1.00 18.96 260 PRO A C 1
ATOM 2119 O O . PRO A 1 260 ? 15.267 -16.831 -3.109 1.00 14.68 260 PRO A O 1
ATOM 2123 N N . GLU A 1 261 ? 15.316 -18.560 -1.626 1.00 20.54 261 GLU A N 1
ATOM 2124 C CA . GLU A 1 261 ? 14.587 -19.495 -2.464 1.00 21.29 261 GLU A CA 1
ATOM 2125 C C . GLU A 1 261 ? 13.161 -18.981 -2.859 1.00 18.65 261 GLU A C 1
ATOM 2126 O O . GLU A 1 261 ? 12.806 -19.062 -4.054 1.00 17.35 261 GLU A O 1
ATOM 2132 N N . ASN A 1 262 ? 12.431 -18.355 -1.920 1.00 17.15 262 ASN A N 1
ATOM 2133 C CA . ASN A 1 262 ? 11.109 -17.835 -2.238 1.00 20.52 262 ASN A CA 1
ATOM 2134 C C . ASN A 1 262 ? 11.124 -16.809 -3.362 1.00 19.60 262 ASN A C 1
ATOM 2135 O O . ASN A 1 262 ? 10.309 -16.828 -4.255 1.00 19.69 262 ASN A O 1
ATOM 2140 N N . ALA A 1 263 ? 12.138 -15.926 -3.352 1.00 17.96 263 ALA A N 1
ATOM 2141 C CA . ALA A 1 263 ? 12.270 -14.938 -4.407 1.00 16.60 263 ALA A CA 1
ATOM 2142 C C . ALA A 1 263 ? 12.712 -15.542 -5.746 1.00 15.86 263 ALA A C 1
ATOM 2143 O O . ALA A 1 263 ? 12.286 -15.105 -6.747 1.00 17.93 263 ALA A O 1
ATOM 2145 N N . LEU A 1 264 ? 13.688 -16.461 -5.749 1.00 14.97 264 LEU A N 1
ATOM 2146 C CA . LEU A 1 264 ? 14.066 -17.204 -6.922 1.00 16.95 264 LEU A CA 1
ATOM 2147 C C . LEU A 1 264 ? 12.844 -17.883 -7.530 1.00 17.84 264 LEU A C 1
ATOM 2148 O O . LEU A 1 264 ? 12.666 -17.706 -8.717 1.00 20.05 264 LEU A O 1
ATOM 2153 N N . LYS A 1 265 ? 12.006 -18.523 -6.727 1.00 22.14 265 LYS A N 1
ATOM 2154 C CA . LYS A 1 265 ? 10.766 -19.137 -7.330 1.00 23.66 265 LYS A CA 1
ATOM 2155 C C . LYS A 1 265 ? 9.845 -18.114 -8.056 1.00 25.86 265 LYS A C 1
ATOM 2156 O O . LYS A 1 265 ? 9.382 -18.359 -9.175 1.00 29.38 265 LYS A O 1
ATOM 2162 N N . LEU A 1 266 ? 9.678 -16.925 -7.486 1.00 22.64 266 LEU A N 1
ATOM 2163 C CA . LEU A 1 266 ? 8.875 -15.864 -8.083 1.00 22.92 266 LEU A CA 1
ATOM 2164 C C . LEU A 1 266 ? 9.455 -15.407 -9.378 1.00 22.92 266 LEU A C 1
ATOM 2165 O O . LEU A 1 266 ? 8.755 -15.222 -10.347 1.00 23.97 266 LEU A O 1
ATOM 2170 N N . TYR A 1 267 ? 10.756 -15.141 -9.408 1.00 23.37 267 TYR A N 1
ATOM 2171 C CA . TYR A 1 267 ? 11.371 -14.699 -10.654 1.00 20.41 267 TYR A CA 1
ATOM 2172 C C . TYR A 1 267 ? 11.276 -15.784 -11.733 1.00 22.99 267 TYR A C 1
ATOM 2173 O O . TYR A 1 267 ? 11.075 -15.452 -12.890 1.00 27.49 267 TYR A O 1
ATOM 2182 N N . LYS A 1 268 ? 11.371 -17.062 -11.367 1.00 26.14 268 LYS A N 1
ATOM 2183 C CA . LYS A 1 268 ? 11.233 -18.178 -12.301 1.00 29.96 268 LYS A CA 1
ATOM 2184 C C . LYS A 1 268 ? 9.826 -18.186 -12.805 1.00 30.66 268 LYS A C 1
ATOM 2185 O O . LYS A 1 268 ? 9.590 -18.254 -14.047 1.00 31.59 268 LYS A O 1
ATOM 2191 N N . LYS A 1 269 ? 8.883 -18.055 -11.872 1.00 28.68 269 LYS A N 1
ATOM 2192 C CA . LYS A 1 269 ? 7.448 -17.944 -12.254 1.00 33.75 269 LYS A CA 1
ATOM 2193 C C . LYS A 1 269 ? 7.205 -16.793 -13.278 1.00 35.20 269 LYS A C 1
ATOM 2194 O O . LYS A 1 269 ? 6.409 -16.943 -14.228 1.00 36.75 269 LYS A O 1
ATOM 2200 N N . LYS A 1 270 ? 7.918 -15.686 -13.124 1.00 32.75 270 LYS A N 1
ATOM 2201 C CA . LYS A 1 270 ? 7.897 -14.551 -14.078 1.00 34.03 270 LYS A CA 1
ATOM 2202 C C . LYS A 1 270 ? 8.737 -14.748 -15.358 1.00 35.75 270 LYS A C 1
ATOM 2203 O O . LYS A 1 270 ? 8.797 -13.849 -16.185 1.00 33.21 270 LYS A O 1
ATOM 2209 N N . GLY A 1 271 ? 9.419 -15.891 -15.491 1.00 35.44 271 GLY A N 1
ATOM 2210 C CA . GLY A 1 271 ? 10.227 -16.217 -16.684 1.00 33.80 271 GLY A CA 1
ATOM 2211 C C . GLY A 1 271 ? 11.655 -15.680 -16.729 1.00 35.73 271 GLY A C 1
ATOM 2212 O O . GLY A 1 271 ? 12.220 -15.524 -17.825 1.00 35.37 271 GLY A O 1
ATOM 2213 N N . ILE A 1 272 ? 12.226 -15.382 -15.547 1.00 34.46 272 ILE A N 1
ATOM 2214 C CA . ILE A 1 272 ? 13.638 -14.958 -15.378 1.00 33.03 272 ILE A CA 1
ATOM 2215 C C . ILE A 1 272 ? 14.278 -16.053 -14.520 1.00 37.53 272 ILE A C 1
ATOM 2216 O O . ILE A 1 272 ? 13.950 -16.188 -13.335 1.00 39.77 272 ILE A O 1
ATOM 2221 N N . GLU A 1 273 ? 15.168 -16.846 -15.098 1.00 40.64 273 GLU A N 1
ATOM 2222 C CA . GLU A 1 273 ? 15.970 -17.791 -14.350 1.00 45.60 273 GLU A CA 1
ATOM 2223 C C . GLU A 1 273 ? 17.401 -17.412 -14.635 1.00 47.46 273 GLU A C 1
ATOM 2224 O O . GLU A 1 273 ? 17.933 -17.792 -15.674 1.00 54.63 273 GLU A O 1
ATOM 2230 N N . LEU A 1 274 ? 18.015 -16.623 -13.753 1.00 45.52 274 LEU A N 1
ATOM 2231 C CA . LEU A 1 274 ? 19.366 -16.106 -14.020 1.00 52.22 274 LEU A CA 1
ATOM 2232 C C . LEU A 1 274 ? 20.420 -17.080 -13.485 1.00 51.38 274 LEU A C 1
ATOM 2233 O O . LEU A 1 274 ? 20.223 -17.735 -12.459 1.00 52.17 274 LEU A O 1
ATOM 2238 N N . SER A 1 275 ? 21.506 -17.204 -14.244 1.00 51.78 275 SER A N 1
ATOM 2239 C CA . SER A 1 275 ? 22.582 -18.144 -13.952 1.00 50.93 275 SER A CA 1
ATOM 2240 C C . SER A 1 275 ? 23.900 -17.375 -14.053 1.00 48.19 275 SER A C 1
ATOM 2241 O O . SER A 1 275 ? 24.193 -16.680 -15.041 1.00 46.18 275 SER A O 1
ATOM 2244 N N . PHE A 1 276 ? 24.666 -17.480 -12.975 1.00 46.82 276 PHE A N 1
ATOM 2245 C CA . PHE A 1 276 ? 25.904 -16.758 -12.798 1.00 42.94 276 PHE A CA 1
ATOM 2246 C C . PHE A 1 276 ? 26.883 -17.883 -12.446 1.00 37.73 276 PHE A C 1
ATOM 2247 O O . PHE A 1 276 ? 26.457 -18.922 -11.931 1.00 37.98 276 PHE A O 1
ATOM 2255 N N . PRO A 1 277 ? 28.187 -17.704 -12.687 1.00 35.35 277 PRO A N 1
ATOM 2256 C CA . PRO A 1 277 ? 29.108 -18.720 -12.200 1.00 33.90 277 PRO A CA 1
ATOM 2257 C C . PRO A 1 277 ? 28.839 -19.202 -10.756 1.00 37.74 277 PRO A C 1
ATOM 2258 O O . PRO A 1 277 ? 28.451 -18.439 -9.877 1.00 34.91 277 PRO A O 1
ATOM 2262 N N . GLU A 1 278 ? 29.084 -20.478 -10.517 1.00 43.11 278 GLU A N 1
ATOM 2263 C CA . GLU A 1 278 ? 28.795 -21.105 -9.219 1.00 45.59 278 GLU A CA 1
ATOM 2264 C C . GLU A 1 278 ? 29.627 -20.439 -8.111 1.00 38.94 278 GLU A C 1
ATOM 2265 O O . GLU A 1 278 ? 29.173 -20.299 -6.983 1.00 42.95 278 GLU A O 1
ATOM 2271 N N . ASP A 1 279 ? 30.828 -19.992 -8.474 1.00 30.28 279 ASP A N 1
ATOM 2272 C CA . ASP A 1 279 ? 31.737 -19.365 -7.540 1.00 34.54 279 ASP A CA 1
ATOM 2273 C C . ASP A 1 279 ? 31.345 -17.941 -7.195 1.00 26.92 279 ASP A C 1
ATOM 2274 O O . ASP A 1 279 ? 31.861 -17.432 -6.216 1.00 24.20 279 ASP A O 1
ATOM 2279 N N . ASP A 1 280 ? 30.406 -17.318 -7.946 1.00 25.35 280 ASP A N 1
ATOM 2280 C CA . ASP A 1 280 ? 30.078 -15.918 -7.645 1.00 21.78 280 ASP A CA 1
ATOM 2281 C C . ASP A 1 280 ? 29.528 -15.771 -6.251 1.00 20.03 280 ASP A C 1
ATOM 2282 O O . ASP A 1 280 ? 29.883 -14.834 -5.554 1.00 19.33 280 ASP A O 1
ATOM 2287 N N . LEU A 1 281 ? 28.736 -16.718 -5.790 1.00 18.86 281 LEU A N 1
ATOM 2288 C CA . LEU A 1 281 ? 28.157 -16.589 -4.436 1.00 17.11 281 LEU A CA 1
ATOM 2289 C C . LEU A 1 281 ? 29.133 -16.802 -3.342 1.00 16.48 281 LEU A C 1
ATOM 2290 O O . LEU A 1 281 ? 28.958 -16.264 -2.263 1.00 16.57 281 LEU A O 1
ATOM 2295 N N . LYS A 1 282 ? 30.111 -17.674 -3.569 1.00 19.37 282 LYS A N 1
ATOM 2296 C CA . LYS A 1 282 ? 31.208 -17.886 -2.631 1.00 18.57 282 LYS A CA 1
ATOM 2297 C C . LYS A 1 282 ? 32.030 -16.571 -2.511 1.00 16.36 282 LYS A C 1
ATOM 2298 O O . LYS A 1 282 ? 32.319 -16.190 -1.395 1.00 18.11 282 LYS A O 1
ATOM 2304 N N . LEU A 1 283 ? 32.230 -15.825 -3.604 1.00 18.22 283 LEU A N 1
ATOM 2305 C CA . LEU A 1 283 ? 32.929 -14.555 -3.577 1.00 18.04 283 LEU A CA 1
ATOM 2306 C C . LEU A 1 283 ? 32.072 -13.443 -2.894 1.00 17.94 283 LEU A C 1
ATOM 2307 O O . LEU A 1 283 ? 32.517 -12.724 -2.034 1.00 16.77 283 LEU A O 1
ATOM 2312 N N . ILE A 1 284 ? 30.790 -13.389 -3.244 1.00 15.17 284 ILE A N 1
ATOM 2313 C CA . ILE A 1 284 ? 29.881 -12.447 -2.597 1.00 14.87 284 ILE A CA 1
ATOM 2314 C C . ILE A 1 284 ? 29.853 -12.573 -1.078 1.00 13.79 284 ILE A C 1
ATOM 2315 O O . ILE A 1 284 ? 29.709 -11.561 -0.368 1.00 14.12 284 ILE A O 1
ATOM 2320 N N . SER A 1 285 ? 30.015 -13.781 -0.526 1.00 13.97 285 SER A N 1
ATOM 2321 C CA . SER A 1 285 ? 29.828 -14.064 0.895 1.00 14.18 285 SER A CA 1
ATOM 2322 C C . SER A 1 285 ? 31.129 -14.144 1.645 1.00 15.00 285 SER A C 1
ATOM 2323 O O . SER A 1 285 ? 31.192 -14.761 2.677 1.00 17.36 285 SER A O 1
ATOM 2326 N N . GLN A 1 286 ? 32.122 -13.452 1.158 1.00 15.84 286 GLN A N 1
ATOM 2327 C CA . GLN A 1 286 ? 33.435 -13.263 1.890 1.00 15.82 286 GLN A CA 1
ATOM 2328 C C . GLN A 1 286 ? 33.043 -12.796 3.283 1.00 15.76 286 GLN A C 1
ATOM 2329 O O . GLN A 1 286 ? 32.164 -11.951 3.403 1.00 16.43 286 GLN A O 1
ATOM 2335 N N . PRO A 1 287 ? 33.606 -13.339 4.355 1.00 14.83 287 PRO A N 1
ATOM 2336 C CA . PRO A 1 287 ? 33.399 -12.778 5.686 1.00 14.71 287 PRO A CA 1
ATOM 2337 C C . PRO A 1 287 ? 33.635 -11.263 5.779 1.00 13.10 287 PRO A C 1
ATOM 2338 O O . PRO A 1 287 ? 34.592 -10.740 5.232 1.00 13.77 287 PRO A O 1
ATOM 2342 N N . ILE A 1 288 ? 32.728 -10.567 6.491 1.00 13.41 288 ILE A N 1
ATOM 2343 C CA . ILE A 1 288 ? 32.884 -9.109 6.732 1.00 12.86 288 ILE A CA 1
ATOM 2344 C C . ILE A 1 288 ? 32.902 -8.889 8.215 1.00 12.04 288 ILE A C 1
ATOM 2345 O O . ILE A 1 288 ? 32.443 -9.724 9.055 1.00 14.66 288 ILE A O 1
ATOM 2350 N N . ASP A 1 289 ? 33.408 -7.712 8.602 1.00 11.18 289 ASP A N 1
ATOM 2351 C CA . ASP A 1 289 ? 33.551 -7.404 9.987 1.00 12.18 289 ASP A CA 1
ATOM 2352 C C . ASP A 1 289 ? 32.262 -6.948 10.710 1.00 12.10 289 ASP A C 1
ATOM 2353 O O . ASP A 1 289 ? 32.095 -7.061 11.935 1.00 13.48 289 ASP A O 1
ATOM 2358 N N . PHE A 1 290 ? 31.368 -6.354 9.935 1.00 11.92 290 PHE A N 1
ATOM 2359 C CA . PHE A 1 290 ? 30.076 -5.902 10.404 1.00 12.34 290 PHE A CA 1
ATOM 2360 C C . PHE A 1 290 ? 29.135 -5.860 9.234 1.00 10.81 290 PHE A C 1
ATOM 2361 O O . PHE A 1 290 ? 29.573 -5.789 8.088 1.00 11.57 290 PHE A O 1
ATOM 2369 N N . ILE A 1 291 ? 27.818 -5.988 9.512 1.00 12.39 291 ILE A N 1
ATOM 2370 C CA . ILE A 1 291 ? 26.799 -5.730 8.541 1.00 12.69 291 ILE A CA 1
ATOM 2371 C C . ILE A 1 291 ? 26.254 -4.359 8.911 1.00 11.97 291 ILE A C 1
ATOM 2372 O O . ILE A 1 291 ? 26.036 -4.055 10.077 1.00 12.98 291 ILE A O 1
ATOM 2377 N N . ALA A 1 292 ? 26.179 -3.445 7.900 1.00 11.33 292 ALA A N 1
ATOM 2378 C CA . ALA A 1 292 ? 25.564 -2.132 8.131 1.00 10.55 292 ALA A CA 1
ATOM 2379 C C . ALA A 1 292 ? 24.260 -1.990 7.371 1.00 11.91 292 ALA A C 1
ATOM 2380 O O . ALA A 1 292 ? 24.045 -2.614 6.346 1.00 9.82 292 ALA A O 1
ATOM 2382 N N . PHE A 1 293 ? 23.394 -1.144 7.929 1.00 10.49 293 PHE A N 1
ATOM 2383 C CA . PHE A 1 293 ? 22.166 -0.826 7.248 1.00 10.16 293 PHE A CA 1
ATOM 2384 C C . PHE A 1 293 ? 21.692 0.568 7.480 1.00 9.39 293 PHE A C 1
ATOM 2385 O O . PHE A 1 293 ? 21.974 1.209 8.503 1.00 9.53 293 PHE A O 1
ATOM 2393 N N . ASN A 1 294 ? 21.005 1.038 6.440 1.00 11.05 294 ASN A N 1
ATOM 2394 C CA . ASN A 1 294 ? 20.305 2.312 6.422 1.00 11.29 294 ASN A CA 1
ATOM 2395 C C . ASN A 1 294 ? 18.840 1.972 6.657 1.00 11.74 294 ASN A C 1
ATOM 2396 O O . ASN A 1 294 ? 18.227 1.159 5.948 1.00 10.25 294 ASN A O 1
ATOM 2401 N N . ASN A 1 295 ? 18.279 2.576 7.689 1.00 10.90 295 ASN A N 1
ATOM 2402 C CA . ASN A 1 295 ? 16.855 2.352 8.024 1.00 11.86 295 ASN A CA 1
ATOM 2403 C C . ASN A 1 295 ? 16.180 3.651 8.406 1.00 10.54 295 ASN A C 1
ATOM 2404 O O . ASN A 1 295 ? 16.736 4.503 9.106 1.00 10.75 295 ASN A O 1
ATOM 2409 N N . TYR A 1 296 ? 14.942 3.777 7.937 1.00 12.82 296 TYR A N 1
ATOM 2410 C CA . TYR A 1 296 ? 14.101 4.975 8.234 1.00 11.58 296 TYR A CA 1
ATOM 2411 C C . TYR A 1 296 ? 12.695 4.601 8.665 1.00 12.64 296 TYR A C 1
ATOM 2412 O O . TYR A 1 296 ? 12.086 5.342 9.425 1.00 11.59 296 TYR A O 1
ATOM 2421 N N . SER A 1 297 ? 12.150 3.540 8.051 1.00 13.14 297 SER A N 1
ATOM 2422 C CA . SER A 1 297 ? 10.722 3.231 8.192 1.00 14.26 297 SER A CA 1
ATOM 2423 C C . SER A 1 297 ? 10.500 1.703 8.111 1.00 15.28 297 SER A C 1
ATOM 2424 O O . SER A 1 297 ? 11.445 0.873 8.175 1.00 15.56 297 SER A O 1
ATOM 2427 N N . SER A 1 298 ? 9.226 1.285 8.058 1.00 15.87 298 SER A N 1
ATOM 2428 C CA . SER A 1 298 ? 8.864 -0.105 7.989 1.00 16.35 298 SER A CA 1
ATOM 2429 C C . SER A 1 298 ? 7.775 -0.277 6.913 1.00 15.48 298 SER A C 1
ATOM 2430 O O . SER A 1 298 ? 7.161 0.732 6.418 1.00 18.06 298 SER A O 1
ATOM 2433 N N . GLU A 1 299 ? 7.634 -1.531 6.478 1.00 18.11 299 GLU A N 1
ATOM 2434 C CA . GLU A 1 299 ? 6.641 -1.932 5.498 1.00 20.37 299 GLU A CA 1
ATOM 2435 C C . GLU A 1 299 ? 5.554 -2.796 6.149 1.00 18.61 299 GLU A C 1
ATOM 2436 O O . GLU A 1 299 ? 5.819 -3.426 7.146 1.00 15.73 299 GLU A O 1
ATOM 2442 N N . PHE A 1 300 ? 4.324 -2.646 5.665 1.00 19.46 300 PHE A N 1
ATOM 2443 C CA . PHE A 1 300 ? 3.217 -3.515 6.086 1.00 20.99 300 PHE A CA 1
ATOM 2444 C C . PHE A 1 300 ? 2.603 -4.151 4.805 1.00 16.55 300 PHE A C 1
ATOM 2445 O O . PHE A 1 300 ? 2.231 -3.466 3.843 1.00 16.24 300 PHE A O 1
ATOM 2453 N N . ILE A 1 301 ? 2.591 -5.465 4.796 1.00 18.54 301 ILE A N 1
ATOM 2454 C CA . ILE A 1 301 ? 2.376 -6.240 3.599 1.00 19.09 301 ILE A CA 1
ATOM 2455 C C . ILE A 1 301 ? 1.201 -7.199 3.851 1.00 19.53 301 ILE A C 1
ATOM 2456 O O . ILE A 1 301 ? 1.163 -7.895 4.869 1.00 21.96 301 ILE A O 1
ATOM 2461 N N . LYS A 1 302 ? 0.349 -7.258 2.854 1.00 20.07 302 LYS A N 1
ATOM 2462 C CA . LYS A 1 302 ? -0.763 -8.258 2.797 1.00 21.07 302 LYS A CA 1
ATOM 2463 C C . LYS A 1 302 ? -0.594 -9.273 1.700 1.00 21.37 302 LYS A C 1
ATOM 2464 O O . LYS A 1 302 ? -0.115 -8.990 0.603 1.00 21.95 302 LYS A O 1
ATOM 2470 N N . TYR A 1 303 ? -1.173 -10.420 1.945 1.00 22.43 303 TYR A N 1
ATOM 2471 C CA . TYR A 1 303 ? -1.342 -11.438 0.900 1.00 21.83 303 TYR A CA 1
ATOM 2472 C C . TYR A 1 303 ? -2.174 -10.909 -0.227 1.00 20.63 303 TYR A C 1
ATOM 2473 O O . TYR A 1 303 ? -3.186 -10.208 -0.033 1.00 23.48 303 TYR A O 1
ATOM 2482 N N . ASP A 1 304 ? -1.744 -11.159 -1.457 1.00 24.82 304 ASP A N 1
ATOM 2483 C CA . ASP A 1 304 ? -2.396 -10.523 -2.613 1.00 22.28 304 ASP A CA 1
ATOM 2484 C C . ASP A 1 304 ? -2.193 -11.496 -3.774 1.00 20.00 304 ASP A C 1
ATOM 2485 O O . ASP A 1 304 ? -1.512 -11.219 -4.710 1.00 17.78 304 ASP A O 1
ATOM 2490 N N . PRO A 1 305 ? -2.827 -12.686 -3.715 1.00 17.97 305 PRO A N 1
ATOM 2491 C CA . PRO A 1 305 ? -2.491 -13.784 -4.642 1.00 17.22 305 PRO A CA 1
ATOM 2492 C C . PRO A 1 305 ? -2.699 -13.625 -6.125 1.00 16.62 305 PRO A C 1
ATOM 2493 O O . PRO A 1 305 ? -2.040 -14.328 -6.899 1.00 17.24 305 PRO A O 1
ATOM 2497 N N . SER A 1 306 ? -3.609 -12.740 -6.518 1.00 18.05 306 SER A N 1
ATOM 2498 C CA . SER A 1 306 ? -3.865 -12.482 -7.912 1.00 19.58 306 SER A CA 1
ATOM 2499 C C . SER A 1 306 ? -2.990 -11.415 -8.482 1.00 23.73 306 SER A C 1
ATOM 2500 O O . SER A 1 306 ? -3.107 -11.135 -9.645 1.00 23.27 306 SER A O 1
ATOM 2503 N N . SER A 1 307 ? -2.183 -10.757 -7.645 1.00 23.66 307 SER A N 1
ATOM 2504 C CA . SER A 1 307 ? -1.192 -9.800 -8.167 1.00 25.46 307 SER A CA 1
ATOM 2505 C C . SER A 1 307 ? 0.003 -10.532 -8.804 1.00 25.14 307 SER A C 1
ATOM 2506 O O . SER A 1 307 ? 0.253 -11.714 -8.620 1.00 23.18 307 SER A O 1
ATOM 2509 N N . GLU A 1 308 ? 0.680 -9.794 -9.666 1.00 30.85 308 GLU A N 1
ATOM 2510 C CA . GLU A 1 308 ? 1.920 -10.261 -10.266 1.00 32.90 308 GLU A CA 1
ATOM 2511 C C . GLU A 1 308 ? 2.959 -10.697 -9.1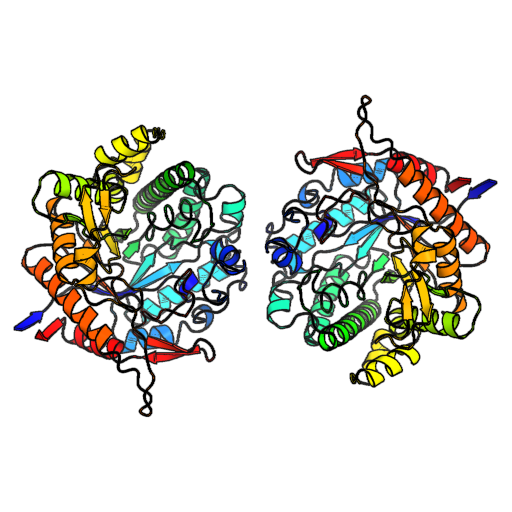95 1.00 25.54 308 GLU A C 1
ATOM 2512 O O . GLU A 1 308 ? 3.588 -11.753 -9.334 1.00 25.87 308 GLU A O 1
ATOM 2518 N N . SER A 1 309 ? 3.065 -9.942 -8.100 1.00 23.94 309 SER A N 1
ATOM 2519 C CA . SER A 1 309 ? 3.974 -10.242 -6.963 1.00 25.36 309 SER A CA 1
ATOM 2520 C C . SER A 1 309 ? 3.477 -11.313 -6.018 1.00 23.90 309 SER A C 1
ATOM 2521 O O . SER A 1 309 ? 4.238 -12.074 -5.373 1.00 19.62 309 SER A O 1
ATOM 2524 N N . GLY A 1 310 ? 2.161 -11.273 -5.801 1.00 20.50 310 GLY A N 1
ATOM 2525 C CA . GLY A 1 310 ? 1.569 -12.134 -4.770 1.00 21.20 310 GLY A CA 1
ATOM 2526 C C . GLY A 1 310 ? 1.396 -11.454 -3.430 1.00 20.13 310 GLY A C 1
ATOM 2527 O O . GLY A 1 310 ? 0.923 -12.030 -2.452 1.00 18.19 310 GLY A O 1
ATOM 2528 N N . PHE A 1 311 ? 1.730 -10.165 -3.374 1.00 20.57 311 PHE A N 1
ATOM 2529 C CA . PHE A 1 311 ? 1.636 -9.366 -2.148 1.00 21.04 311 PHE A CA 1
ATOM 2530 C C . PHE A 1 311 ? 1.565 -7.881 -2.500 1.00 20.12 311 PHE A C 1
ATOM 2531 O O . PHE A 1 311 ? 1.833 -7.516 -3.613 1.00 22.13 311 PHE A O 1
ATOM 2539 N N . SER A 1 312 ? 1.096 -7.053 -1.582 1.00 20.33 312 SER A N 1
ATOM 2540 C CA . SER A 1 312 ? 0.970 -5.635 -1.816 1.00 23.17 312 SER A CA 1
ATOM 2541 C C . SER A 1 312 ? 1.011 -4.916 -0.468 1.00 19.52 312 SER A C 1
ATOM 2542 O O . SER A 1 312 ? 0.854 -5.555 0.592 1.00 20.88 312 SER A O 1
ATOM 2545 N N . PRO A 1 313 ? 1.248 -3.596 -0.486 1.00 20.55 313 PRO A N 1
ATOM 2546 C CA . PRO A 1 313 ? 1.126 -2.809 0.730 1.00 21.11 313 PRO A CA 1
ATOM 2547 C C . PRO A 1 313 ? -0.228 -2.860 1.363 1.00 22.15 313 PRO A C 1
ATOM 2548 O O . PRO A 1 313 ? -1.211 -2.794 0.644 1.00 23.74 313 PRO A O 1
ATOM 2552 N N . ALA A 1 314 ? -0.259 -2.972 2.685 1.00 21.59 314 ALA A N 1
ATOM 2553 C CA . ALA A 1 314 ? -1.525 -2.886 3.473 1.00 20.63 314 ALA A CA 1
ATOM 2554 C C . ALA A 1 314 ? -1.863 -1.412 3.807 1.00 25.71 314 ALA A C 1
ATOM 2555 O O . ALA A 1 314 ? -1.570 -0.910 4.918 1.00 26.41 314 ALA A O 1
ATOM 2557 N N . ASN A 1 315 ? -2.441 -0.724 2.822 1.00 28.12 315 ASN A N 1
ATOM 2558 C CA . ASN A 1 315 ? -2.679 0.741 2.883 1.00 31.11 315 ASN A CA 1
ATOM 2559 C C . ASN A 1 315 ? -3.581 1.190 4.014 1.00 32.24 315 ASN A C 1
ATOM 2560 O O . ASN A 1 315 ? -3.396 2.287 4.538 1.00 33.28 315 ASN A O 1
ATOM 2565 N N . SER A 1 316 ? -4.568 0.377 4.352 1.00 32.07 316 SER A N 1
ATOM 2566 C CA . SER A 1 316 ? -5.430 0.631 5.501 1.00 37.00 316 SER A CA 1
ATOM 2567 C C . SER A 1 316 ? -4.631 0.700 6.809 1.00 38.16 316 SER A C 1
ATOM 2568 O O . SER A 1 316 ? -4.955 1.514 7.687 1.00 38.53 316 SER A O 1
ATOM 2571 N N . ILE A 1 317 ? -3.587 -0.131 6.940 1.00 31.77 317 ILE A N 1
ATOM 2572 C CA . ILE A 1 317 ? -2.715 -0.046 8.104 1.00 31.74 317 ILE A CA 1
ATOM 2573 C C . ILE A 1 317 ? -1.805 1.171 7.949 1.00 29.35 317 ILE A C 1
ATOM 2574 O O . ILE A 1 317 ? -1.605 1.909 8.909 1.00 27.63 317 ILE A O 1
ATOM 2579 N N . LEU A 1 318 ? -1.283 1.416 6.739 1.00 24.51 318 LEU A N 1
ATOM 2580 C CA . LEU A 1 318 ? -0.276 2.478 6.595 1.00 24.80 318 LEU A CA 1
ATOM 2581 C C . LEU A 1 318 ? -0.814 3.891 6.807 1.00 28.36 318 LEU A C 1
ATOM 2582 O O . LEU A 1 318 ? -0.077 4.807 7.201 1.00 23.38 318 LEU A O 1
ATOM 2587 N N . GLU A 1 319 ? -2.102 4.066 6.560 1.00 28.43 319 GLU A N 1
ATOM 2588 C CA . GLU A 1 319 ? -2.675 5.405 6.425 1.00 32.85 319 GLU A CA 1
ATOM 2589 C C . GLU A 1 319 ? -2.886 5.999 7.816 1.00 28.49 319 GLU A C 1
ATOM 2590 O O . GLU A 1 319 ? -2.992 7.202 7.947 1.00 34.38 319 GLU A O 1
ATOM 2596 N N . LYS A 1 320 ? -2.855 5.140 8.824 1.00 26.63 320 LYS A N 1
ATOM 2597 C CA . LYS A 1 320 ? -3.046 5.483 10.196 1.00 30.78 320 LYS A CA 1
ATOM 2598 C C . LYS A 1 320 ? -1.826 6.050 10.923 1.00 29.73 320 LYS A C 1
ATOM 2599 O O . LYS A 1 320 ? -1.961 6.599 12.027 1.00 29.79 320 LYS A O 1
ATOM 2605 N N . PHE A 1 321 ? -0.632 5.845 10.366 1.00 21.85 321 PHE A N 1
ATOM 2606 C CA . PHE A 1 321 ? 0.597 6.320 11.048 1.00 21.73 321 PHE A CA 1
ATOM 2607 C C . PHE A 1 321 ? 0.851 7.775 10.730 1.00 19.04 321 PHE A C 1
ATOM 2608 O O . PHE A 1 321 ? 0.420 8.278 9.681 1.00 21.17 321 PHE A O 1
ATOM 2616 N N . GLU A 1 322 ? 1.654 8.397 11.607 1.00 20.56 322 GLU A N 1
ATOM 2617 C CA . GLU A 1 322 ? 2.213 9.738 11.363 1.00 19.63 322 GLU A CA 1
ATOM 2618 C C . GLU A 1 322 ? 3.298 9.531 10.310 1.00 17.67 322 GLU A C 1
ATOM 2619 O O . GLU A 1 322 ? 3.819 8.467 10.212 1.00 15.26 322 GLU A O 1
ATOM 2625 N N . LYS A 1 323 ? 3.546 10.534 9.517 1.00 16.79 323 LYS A N 1
ATOM 2626 C CA . LYS A 1 323 ? 4.547 10.437 8.470 1.00 17.46 323 LYS A CA 1
ATOM 2627 C C . LYS A 1 323 ? 5.567 11.555 8.498 1.00 16.37 323 LYS A C 1
ATOM 2628 O O . LYS A 1 323 ? 5.346 12.680 9.007 1.00 14.61 323 LYS A O 1
ATOM 2634 N N . THR A 1 324 ? 6.752 11.250 7.939 1.00 13.32 324 THR A N 1
ATOM 2635 C CA . THR A 1 324 ? 7.667 12.330 7.665 1.00 13.38 324 THR A CA 1
ATOM 2636 C C . THR A 1 324 ? 7.340 13.150 6.446 1.00 13.88 324 THR A C 1
ATOM 2637 O O . THR A 1 324 ? 6.420 12.861 5.752 1.00 13.47 324 THR A O 1
ATOM 2641 N N . ASP A 1 325 ? 8.172 14.123 6.152 1.00 14.71 325 ASP A N 1
ATOM 2642 C CA . ASP A 1 325 ? 8.067 14.911 4.895 1.00 15.34 325 ASP A CA 1
ATOM 2643 C C . ASP A 1 325 ? 8.337 14.097 3.654 1.00 16.93 325 ASP A C 1
ATOM 2644 O O . ASP A 1 325 ? 7.975 14.509 2.563 1.00 18.06 325 ASP A O 1
ATOM 2649 N N . MET A 1 326 ? 8.917 12.907 3.780 1.00 15.20 326 MET A N 1
ATOM 2650 C CA . MET A 1 326 ? 9.039 11.966 2.680 1.00 16.85 326 MET A CA 1
ATOM 2651 C C . MET A 1 326 ? 7.765 11.186 2.418 1.00 14.43 326 MET A C 1
ATOM 2652 O O . MET A 1 326 ? 7.670 10.455 1.418 1.00 16.25 326 MET A O 1
ATOM 2657 N N . GLY A 1 327 ? 6.819 11.256 3.359 1.00 13.65 327 GLY A N 1
ATOM 2658 C CA . GLY A 1 327 ? 5.652 10.388 3.306 1.00 17.43 327 GLY A CA 1
ATOM 2659 C C . GLY A 1 327 ? 5.882 9.038 3.910 1.00 16.87 327 GLY A C 1
ATOM 2660 O O . GLY A 1 327 ? 5.036 8.177 3.770 1.00 21.11 327 GLY A O 1
ATOM 2661 N N . TRP A 1 328 ? 7.030 8.857 4.612 1.00 13.32 328 TRP A N 1
ATOM 2662 C CA . TRP A 1 328 ? 7.308 7.591 5.240 1.00 13.73 328 TRP A CA 1
ATOM 2663 C C . TRP A 1 328 ? 6.726 7.442 6.617 1.00 14.58 328 TRP A C 1
ATOM 2664 O O . TRP A 1 328 ? 6.836 8.376 7.465 1.00 14.07 328 TRP A O 1
ATOM 2675 N N . ILE A 1 329 ? 6.196 6.256 6.900 1.00 15.42 329 ILE A N 1
ATOM 2676 C CA . ILE A 1 329 ? 5.625 6.038 8.268 1.00 16.27 329 ILE A CA 1
ATOM 2677 C C . ILE A 1 329 ? 6.723 6.127 9.331 1.00 18.07 329 ILE A C 1
ATOM 2678 O O . ILE A 1 329 ? 7.879 5.732 9.133 1.00 14.37 329 ILE A O 1
ATOM 2683 N N . ILE A 1 330 ? 6.312 6.684 10.452 1.00 16.61 330 ILE A N 1
ATOM 2684 C CA . ILE A 1 330 ? 7.105 6.727 11.680 1.00 15.69 330 ILE A CA 1
ATOM 2685 C C . ILE A 1 330 ? 6.677 5.597 12.593 1.00 17.36 330 ILE A C 1
ATOM 2686 O O . ILE A 1 330 ? 5.516 5.573 13.083 1.00 16.87 330 ILE A O 1
ATOM 2691 N N . TYR A 1 331 ? 7.563 4.618 12.782 1.00 16.78 331 TYR A N 1
ATOM 2692 C CA . TYR A 1 331 ? 7.269 3.473 13.589 1.00 16.16 331 TYR A CA 1
ATOM 2693 C C . TYR A 1 331 ? 8.548 2.993 14.266 1.00 15.46 331 TYR A C 1
ATOM 2694 O O . TYR A 1 331 ? 9.164 2.057 13.802 1.00 13.26 331 TYR A O 1
ATOM 2703 N N . PRO A 1 332 ? 8.913 3.581 15.394 1.00 15.34 332 PRO A N 1
ATOM 2704 C CA . PRO A 1 332 ? 10.203 3.313 16.013 1.00 15.62 332 PRO A CA 1
ATOM 2705 C C . PRO A 1 332 ? 10.463 1.858 16.362 1.00 16.21 332 PRO A C 1
ATOM 2706 O O . PRO A 1 332 ? 11.543 1.363 16.198 1.00 14.71 332 PRO A O 1
ATOM 2710 N N . GLU A 1 333 ? 9.417 1.113 16.726 1.00 17.41 333 GLU A N 1
ATOM 2711 C CA . GLU A 1 333 ? 9.599 -0.282 17.087 1.00 19.42 333 GLU A CA 1
ATOM 2712 C C . GLU A 1 333 ? 10.077 -1.098 15.924 1.00 17.34 333 GLU A C 1
ATOM 2713 O O . GLU A 1 333 ? 10.682 -2.158 16.109 1.00 19.55 333 GLU A O 1
ATOM 2719 N N . GLY A 1 334 ? 9.883 -0.584 14.721 1.00 15.96 334 GLY A N 1
ATOM 2720 C CA . GLY A 1 334 ? 10.409 -1.268 13.538 1.00 16.89 334 GLY A CA 1
ATOM 2721 C C . GLY A 1 334 ? 11.920 -1.476 13.552 1.00 15.20 334 GLY A C 1
ATOM 2722 O O . GLY A 1 334 ? 12.427 -2.475 12.964 1.00 16.29 334 GLY A O 1
ATOM 2723 N N . LEU A 1 335 ? 12.642 -0.557 14.198 1.00 13.47 335 LEU A N 1
ATOM 2724 C CA . LEU A 1 335 ? 14.095 -0.598 14.222 1.00 14.43 335 LEU A CA 1
ATOM 2725 C C . LEU A 1 335 ? 14.529 -1.696 15.208 1.00 16.44 335 LEU A C 1
ATOM 2726 O O . LEU A 1 335 ? 15.531 -2.422 14.963 1.00 15.42 335 LEU A O 1
ATOM 2731 N N . TYR A 1 336 ? 13.785 -1.843 16.314 1.00 16.87 336 TYR A N 1
ATOM 2732 C CA . TYR A 1 336 ? 14.042 -2.922 17.241 1.00 16.46 336 TYR A CA 1
ATOM 2733 C C . TYR A 1 336 ? 13.870 -4.293 16.571 1.00 17.77 336 TYR A C 1
ATOM 2734 O O . TYR A 1 336 ? 14.778 -5.177 16.677 1.00 17.43 336 TYR A O 1
ATOM 2743 N N . ASP A 1 337 ? 12.724 -4.424 15.881 1.00 17.91 337 ASP A N 1
ATOM 2744 C CA . ASP A 1 337 ? 12.334 -5.705 15.247 1.00 18.34 337 ASP A CA 1
ATOM 2745 C C . ASP A 1 337 ? 13.312 -6.082 14.161 1.00 19.60 337 ASP A C 1
ATOM 2746 O O . ASP A 1 337 ? 13.629 -7.267 14.025 1.00 17.42 337 ASP A O 1
ATOM 2751 N N . LEU A 1 338 ? 13.806 -5.088 13.422 1.00 15.13 338 LEU A N 1
ATOM 2752 C CA . LEU A 1 338 ? 14.784 -5.336 12.433 1.00 15.36 338 LEU A CA 1
ATOM 2753 C C . LEU A 1 338 ? 16.096 -5.775 13.055 1.00 14.64 338 LEU A C 1
ATOM 2754 O O . LEU A 1 338 ? 16.705 -6.711 12.559 1.00 14.23 338 LEU A O 1
ATOM 2759 N N . LEU A 1 339 ? 16.581 -5.077 14.106 1.00 14.18 339 LEU A N 1
ATOM 2760 C CA . LEU A 1 339 ? 17.853 -5.367 14.765 1.00 14.28 339 LEU A CA 1
ATOM 2761 C C . LEU A 1 339 ? 17.763 -6.797 15.347 1.00 15.60 339 LEU A C 1
ATOM 2762 O O . LEU A 1 339 ? 18.726 -7.565 15.269 1.00 15.07 339 LEU A O 1
ATOM 2767 N N . MET A 1 340 ? 16.609 -7.188 15.859 1.00 17.51 340 MET A N 1
ATOM 2768 C CA . MET A 1 340 ? 16.528 -8.512 16.488 1.00 17.15 340 MET A CA 1
ATOM 2769 C C . MET A 1 340 ? 16.504 -9.575 15.400 1.00 17.10 340 MET A C 1
ATOM 2770 O O . MET A 1 340 ? 17.070 -10.623 15.609 1.00 18.86 340 MET A O 1
ATOM 2775 N N . LEU A 1 341 ? 15.895 -9.277 14.253 1.00 16.87 341 LEU A N 1
ATOM 2776 C CA . LEU A 1 341 ? 15.920 -10.217 13.122 1.00 18.06 341 LEU A CA 1
ATOM 2777 C C . LEU A 1 341 ? 17.334 -10.461 12.662 1.00 17.81 341 LEU A C 1
ATOM 2778 O O . LEU A 1 341 ? 17.690 -11.594 12.386 1.00 19.00 341 LEU A O 1
ATOM 2783 N N . LEU A 1 342 ? 18.135 -9.395 12.483 1.00 15.75 342 LEU A N 1
ATOM 2784 C CA . LEU A 1 342 ? 19.545 -9.493 12.074 1.00 14.99 342 LEU A CA 1
ATOM 2785 C C . LEU A 1 342 ? 20.318 -10.377 13.035 1.00 16.41 342 LEU A C 1
ATOM 2786 O O . LEU A 1 342 ? 21.107 -11.255 12.661 1.00 17.25 342 LEU A O 1
ATOM 2791 N N . ASP A 1 343 ? 20.161 -10.082 14.313 1.00 16.74 343 ASP A N 1
ATOM 2792 C CA . ASP A 1 343 ? 20.819 -10.838 15.342 1.00 17.43 343 ASP A CA 1
ATOM 2793 C C . ASP A 1 343 ? 20.388 -12.345 15.328 1.00 18.00 343 ASP A C 1
ATOM 2794 O O . ASP A 1 343 ? 21.210 -13.184 15.489 1.00 19.55 343 ASP A O 1
ATOM 2799 N N . ARG A 1 344 ? 19.130 -12.625 15.128 1.00 21.01 344 ARG A N 1
ATOM 2800 C CA . ARG A 1 344 ? 18.618 -14.028 15.209 1.00 22.75 344 ARG A CA 1
ATOM 2801 C C . ARG A 1 344 ? 18.964 -14.851 13.993 1.00 22.45 344 ARG A C 1
ATOM 2802 O O . ARG A 1 344 ? 19.292 -16.049 14.103 1.00 21.71 344 ARG A O 1
ATOM 2810 N N . ASP A 1 345 ? 18.803 -14.239 12.822 1.00 22.20 345 ASP A N 1
ATOM 2811 C CA . ASP A 1 345 ? 18.894 -14.926 11.532 1.00 20.07 345 ASP A CA 1
ATOM 2812 C C . ASP A 1 345 ? 20.349 -15.096 11.009 1.00 20.94 345 ASP A C 1
ATOM 2813 O O . ASP A 1 345 ? 20.657 -15.999 10.218 1.00 20.91 345 ASP A O 1
ATOM 2818 N N . TYR A 1 346 ? 21.264 -14.253 11.477 1.00 20.73 346 TYR A N 1
ATOM 2819 C CA . TYR A 1 346 ? 22.599 -14.204 10.950 1.00 18.57 346 TYR A CA 1
ATOM 2820 C C . TYR A 1 346 ? 23.723 -14.398 11.946 1.00 21.78 346 TYR A C 1
ATOM 2821 O O . TYR A 1 346 ? 24.824 -13.933 11.726 1.00 19.14 346 TYR A O 1
ATOM 2830 N N . GLY A 1 347 ? 23.443 -15.173 13.002 1.00 22.88 347 GLY A N 1
ATOM 2831 C CA . GLY A 1 347 ? 24.502 -15.623 13.925 1.00 22.48 347 GLY A CA 1
ATOM 2832 C C . GLY A 1 347 ? 25.063 -14.504 14.781 1.00 19.62 347 GLY A C 1
ATOM 2833 O O . GLY A 1 347 ? 26.288 -14.432 14.998 1.00 23.06 347 GLY A O 1
ATOM 2834 N N . LYS A 1 348 ? 24.187 -13.612 15.251 1.00 19.35 348 LYS A N 1
ATOM 2835 C CA . LYS A 1 348 ? 24.592 -12.481 16.101 1.00 19.75 348 LYS A CA 1
ATOM 2836 C C . LYS A 1 348 ? 25.778 -11.692 15.524 1.00 16.79 348 LYS A C 1
ATOM 2837 O O . LYS A 1 348 ? 26.822 -11.500 16.170 1.00 17.92 348 LYS A O 1
ATOM 2843 N N . PRO A 1 349 ? 25.620 -11.124 14.310 1.00 18.92 349 PRO A N 1
ATOM 2844 C CA . PRO A 1 349 ? 26.721 -10.335 13.742 1.00 16.78 349 PRO A CA 1
ATOM 2845 C C . PRO A 1 349 ? 26.952 -9.005 14.457 1.00 16.70 349 PRO A C 1
ATOM 2846 O O . PRO A 1 349 ? 26.025 -8.524 15.127 1.00 16.04 349 PRO A O 1
ATOM 2850 N N . ASN A 1 350 ? 28.139 -8.419 14.277 1.00 15.04 350 ASN A N 1
ATOM 2851 C CA . ASN A 1 350 ? 28.338 -7.040 14.647 1.00 14.55 350 ASN A CA 1
ATOM 2852 C C . ASN A 1 350 ? 27.517 -6.214 13.641 1.00 12.10 350 ASN A C 1
ATOM 2853 O O . ASN A 1 350 ? 27.527 -6.496 12.421 1.00 13.07 350 ASN A O 1
ATOM 2858 N N . ILE A 1 351 ? 26.813 -5.193 14.166 1.00 11.97 351 ILE A N 1
ATOM 2859 C CA . ILE A 1 351 ? 25.894 -4.359 13.416 1.00 11.63 351 ILE A CA 1
ATOM 2860 C C . ILE A 1 351 ? 26.223 -2.856 13.524 1.00 11.10 351 ILE A C 1
ATOM 2861 O O . ILE A 1 351 ? 26.560 -2.312 14.599 1.00 13.42 351 ILE A O 1
ATOM 2866 N N . VAL A 1 352 ? 26.129 -2.160 12.397 1.00 10.90 352 VAL A N 1
ATOM 2867 C CA . VAL A 1 352 ? 26.235 -0.724 12.371 1.00 11.52 352 VAL A CA 1
ATOM 2868 C C . VAL A 1 352 ? 24.990 -0.146 11.694 1.00 10.42 352 VAL A C 1
ATOM 2869 O O . VAL A 1 352 ? 24.540 -0.630 10.656 1.00 10.64 352 VAL A O 1
ATOM 2873 N N . ILE A 1 353 ? 24.409 0.850 12.348 1.00 9.41 353 ILE A N 1
ATOM 2874 C CA . ILE A 1 353 ? 23.355 1.591 11.639 1.00 10.55 353 ILE A CA 1
ATOM 2875 C C . ILE A 1 353 ? 24.131 2.683 10.915 1.00 9.28 353 ILE A C 1
ATOM 2876 O O . ILE A 1 353 ? 24.624 3.667 11.503 1.00 9.15 353 ILE A O 1
ATOM 2881 N N . SER A 1 354 ? 24.267 2.529 9.612 1.00 10.89 354 SER A N 1
ATOM 2882 C CA . SER A 1 354 ? 25.003 3.475 8.772 1.00 9.09 354 SER A CA 1
ATOM 2883 C C . SER A 1 354 ? 24.243 4.716 8.321 1.00 10.01 354 SER A C 1
ATOM 2884 O O . SER A 1 354 ? 24.847 5.691 7.829 1.00 8.30 354 SER A O 1
ATOM 2887 N N . GLU A 1 355 ? 22.925 4.676 8.527 1.00 9.46 355 GLU A N 1
ATOM 2888 C CA . GLU A 1 355 ? 22.016 5.921 8.288 1.00 8.91 355 GLU A CA 1
ATOM 2889 C C . GLU A 1 355 ? 20.756 5.675 9.089 1.00 9.08 355 GLU A C 1
ATOM 2890 O O . GLU A 1 355 ? 20.128 4.606 8.986 1.00 8.95 355 GLU A O 1
ATOM 2896 N N . ASN A 1 356 ? 20.315 6.727 9.773 1.00 8.17 356 ASN A N 1
ATOM 2897 C CA . ASN A 1 356 ? 18.953 6.836 10.247 1.00 8.91 356 ASN A CA 1
ATOM 2898 C C . ASN A 1 356 ? 18.714 8.329 10.451 1.00 8.63 356 ASN A C 1
ATOM 2899 O O . ASN A 1 356 ? 19.608 9.078 10.823 1.00 8.99 356 ASN A O 1
ATOM 2904 N N . GLY A 1 357 ? 17.481 8.802 10.177 1.00 9.94 357 GLY A N 1
ATOM 2905 C CA . GLY A 1 357 ? 17.188 10.216 10.296 1.00 9.41 357 GLY A CA 1
ATOM 2906 C C . GLY A 1 357 ? 15.850 10.453 9.718 1.00 9.88 357 GLY A C 1
ATOM 2907 O O . GLY A 1 357 ? 15.135 9.502 9.425 1.00 10.12 357 GLY A O 1
ATOM 2908 N N . ALA A 1 358 ? 15.531 11.716 9.543 1.00 10.51 358 ALA A N 1
ATOM 2909 C CA . ALA A 1 358 ? 14.157 12.074 9.077 1.00 10.98 358 ALA A CA 1
ATOM 2910 C C . ALA A 1 358 ? 14.181 13.450 8.471 1.00 10.42 358 ALA A C 1
ATOM 2911 O O . ALA A 1 358 ? 14.845 14.393 8.909 1.00 10.36 358 ALA A O 1
ATOM 2913 N N . ALA A 1 359 ? 13.335 13.577 7.461 1.00 11.22 359 ALA A N 1
ATOM 2914 C CA . ALA A 1 359 ? 13.012 14.855 6.846 1.00 11.20 359 ALA A CA 1
ATOM 2915 C C . ALA A 1 359 ? 11.692 15.457 7.364 1.00 11.93 359 ALA A C 1
ATOM 2916 O O . ALA A 1 359 ? 10.701 14.742 7.415 1.00 10.55 359 ALA A O 1
ATOM 2918 N N . PHE A 1 360 ? 11.785 16.684 7.753 1.00 11.54 360 PHE A N 1
ATOM 2919 C CA . PHE A 1 360 ? 10.618 17.499 8.187 1.00 12.83 360 PHE A CA 1
ATOM 2920 C C . PHE A 1 360 ? 10.816 18.866 7.582 1.00 14.16 360 PHE A C 1
ATOM 2921 O O . PHE A 1 360 ? 11.847 19.250 7.174 1.00 14.11 360 PHE A O 1
ATOM 2929 N N . LYS A 1 361 ? 9.736 19.646 7.545 1.00 17.30 361 LYS A N 1
ATOM 2930 C CA . LYS A 1 361 ? 9.802 20.957 7.026 1.00 19.47 361 LYS A CA 1
ATOM 2931 C C . LYS A 1 361 ? 10.422 21.858 8.111 1.00 19.46 361 LYS A C 1
ATOM 2932 O O . LYS A 1 361 ? 9.950 21.856 9.278 1.00 22.58 361 LYS A O 1
ATOM 2938 N N . ASP A 1 362 ? 11.518 22.522 7.778 1.00 19.02 362 ASP A N 1
ATOM 2939 C CA . ASP A 1 362 ? 12.151 23.433 8.711 1.00 20.81 362 ASP A CA 1
ATOM 2940 C C . ASP A 1 362 ? 11.798 24.875 8.502 1.00 25.81 362 ASP A C 1
ATOM 2941 O O . ASP A 1 362 ? 11.657 25.340 7.372 1.00 29.84 362 ASP A O 1
ATOM 2946 N N . GLU A 1 363 ? 11.727 25.603 9.599 1.00 28.01 363 GLU A N 1
ATOM 2947 C CA . GLU A 1 363 ? 11.392 27.019 9.524 1.00 32.71 363 GLU A CA 1
ATOM 2948 C C . GLU A 1 363 ? 12.387 27.743 10.389 1.00 30.00 363 GLU A C 1
ATOM 2949 O O . GLU A 1 363 ? 12.739 27.283 11.483 1.00 29.77 363 GLU A O 1
ATOM 2955 N N . ILE A 1 364 ? 12.927 28.824 9.888 1.00 30.17 364 ILE A N 1
ATOM 2956 C CA . ILE A 1 364 ? 13.718 29.701 10.733 1.00 30.82 364 ILE A CA 1
ATOM 2957 C C . ILE A 1 364 ? 12.706 30.637 11.436 1.00 33.78 364 ILE A C 1
ATOM 2958 O O . ILE A 1 364 ? 11.810 31.221 10.781 1.00 29.30 364 ILE A O 1
ATOM 2963 N N . GLY A 1 365 ? 12.830 30.750 12.762 1.00 33.16 365 GLY A N 1
ATOM 2964 C CA . GLY A 1 365 ? 11.920 31.545 13.579 1.00 34.02 365 GLY A CA 1
ATOM 2965 C C . GLY A 1 365 ? 12.271 33.000 13.528 1.00 40.59 365 GLY A C 1
ATOM 2966 O O . GLY A 1 365 ? 13.202 33.389 12.824 1.00 38.72 365 GLY A O 1
ATOM 2967 N N . SER A 1 366 ? 11.507 33.813 14.266 1.00 43.73 366 SER A N 1
ATOM 2968 C CA . SER A 1 366 ? 11.917 35.180 14.565 1.00 45.34 366 SER A CA 1
ATOM 2969 C C . SER A 1 366 ? 13.298 35.184 15.240 1.00 50.35 366 SER A C 1
ATOM 2970 O O . SER A 1 366 ? 14.187 35.945 14.826 1.00 47.15 366 SER A O 1
ATOM 2973 N N . ASN A 1 367 ? 13.494 34.289 16.225 1.00 45.76 367 ASN A N 1
ATOM 2974 C CA . ASN A 1 367 ? 14.788 34.199 16.972 1.00 41.46 367 ASN A CA 1
ATOM 2975 C C . ASN A 1 367 ? 16.030 33.778 16.148 1.00 36.71 367 ASN A C 1
ATOM 2976 O O . ASN A 1 367 ? 17.096 33.628 16.722 1.00 40.98 367 ASN A O 1
ATOM 2981 N N . GLY A 1 368 ? 15.903 33.596 14.828 1.00 32.27 368 GLY A N 1
ATOM 2982 C CA . GLY A 1 368 ? 16.993 33.159 13.944 1.00 32.65 368 GLY A CA 1
ATOM 2983 C C . GLY A 1 368 ? 17.334 31.659 14.006 1.00 28.80 368 GLY A C 1
ATOM 2984 O O . GLY A 1 368 ? 18.267 31.216 13.356 1.00 31.62 368 GLY A O 1
ATOM 2985 N N . LYS A 1 369 ? 16.576 30.891 14.774 1.00 30.03 369 LYS A N 1
ATOM 2986 C CA . LYS A 1 369 ? 16.895 29.460 15.067 1.00 25.41 369 LYS A CA 1
ATOM 2987 C C . LYS A 1 369 ? 15.992 28.465 14.350 1.00 22.53 369 LYS A C 1
ATOM 2988 O O . LYS A 1 369 ? 14.810 28.717 14.102 1.00 21.46 369 LYS A O 1
ATOM 2994 N N . ILE A 1 370 ? 16.471 27.226 14.154 1.00 18.08 370 ILE A N 1
ATOM 2995 C CA . ILE A 1 370 ? 15.673 26.183 13.568 1.00 19.08 370 ILE A CA 1
ATOM 2996 C C . ILE A 1 370 ? 15.298 25.206 14.676 1.00 19.30 370 ILE A C 1
ATOM 2997 O O . ILE A 1 370 ? 16.159 24.452 15.158 1.00 17.67 370 ILE A O 1
ATOM 3002 N N . GLU A 1 371 ? 14.046 25.271 15.154 1.00 17.58 371 GLU A N 1
ATOM 3003 C CA . GLU A 1 371 ? 13.577 24.520 16.319 1.00 20.14 371 GLU A CA 1
ATOM 3004 C C . GLU A 1 371 ? 12.792 23.298 15.819 1.00 17.94 371 GLU A C 1
ATOM 3005 O O . GLU A 1 371 ? 11.552 23.251 15.729 1.00 17.55 371 GLU A O 1
ATOM 3011 N N . ASP A 1 372 ? 13.580 22.302 15.377 1.00 15.96 372 ASP A N 1
ATOM 3012 C CA . ASP A 1 372 ? 13.070 21.140 14.678 1.00 14.46 372 ASP A CA 1
ATOM 3013 C C . ASP A 1 372 ? 12.723 20.082 15.637 1.00 16.45 372 ASP A C 1
ATOM 3014 O O . ASP A 1 372 ? 13.310 18.991 15.699 1.00 14.43 372 ASP A O 1
ATOM 3019 N N . THR A 1 373 ? 11.665 20.365 16.375 1.00 16.03 373 THR A N 1
ATOM 3020 C CA . THR A 1 373 ? 11.165 19.411 17.343 1.00 17.44 373 THR A CA 1
ATOM 3021 C C . THR A 1 373 ? 10.749 18.005 16.838 1.00 15.46 373 THR A C 1
ATOM 3022 O O . THR A 1 373 ? 11.018 17.012 17.524 1.00 13.98 373 THR A O 1
ATOM 3026 N N . LYS A 1 374 ? 10.108 17.876 15.673 1.00 14.08 374 LYS A N 1
ATOM 3027 C CA . LYS A 1 374 ? 9.657 16.617 15.167 1.00 15.07 374 LYS A CA 1
ATOM 3028 C C . LYS A 1 374 ? 10.888 15.769 14.794 1.00 12.79 374 LYS A C 1
ATOM 3029 O O . LYS A 1 374 ? 10.871 14.624 15.017 1.00 13.65 374 LYS A O 1
ATOM 3035 N N . ARG A 1 375 ? 11.939 16.409 14.350 1.00 12.01 375 ARG A N 1
ATOM 3036 C CA . ARG A 1 375 ? 13.167 15.624 13.997 1.00 11.72 375 ARG A CA 1
ATOM 3037 C C . ARG A 1 375 ? 13.808 15.086 15.274 1.00 12.52 375 ARG A C 1
ATOM 3038 O O . ARG A 1 375 ? 14.135 13.938 15.334 1.00 11.37 375 ARG A O 1
ATOM 3046 N N . ILE A 1 376 ? 13.941 15.917 16.320 1.00 13.15 376 ILE A N 1
ATOM 3047 C CA . ILE A 1 376 ? 14.406 15.427 17.613 1.00 12.87 376 ILE A CA 1
ATOM 3048 C C . ILE A 1 376 ? 13.534 14.234 18.128 1.00 12.91 376 ILE A C 1
ATOM 3049 O O . ILE A 1 376 ? 14.076 13.212 18.585 1.00 12.24 376 ILE A O 1
ATOM 3054 N N . GLN A 1 377 ? 12.200 14.362 18.077 1.00 13.35 377 GLN A N 1
ATOM 3055 C CA . GLN A 1 377 ? 11.287 13.294 18.600 1.00 14.47 377 GLN A CA 1
ATOM 3056 C C . GLN A 1 377 ? 11.503 11.972 17.838 1.00 13.84 377 GLN A C 1
ATOM 3057 O O . GLN A 1 377 ? 11.577 10.854 18.406 1.00 14.35 377 GLN A O 1
ATOM 3063 N N . TYR A 1 378 ? 11.697 12.110 16.524 1.00 11.40 378 TYR A N 1
ATOM 3064 C CA . TYR A 1 378 ? 11.968 10.943 15.739 1.00 10.48 378 TYR A CA 1
ATOM 3065 C C . TYR A 1 378 ? 13.247 10.287 16.148 1.00 11.36 378 TYR A C 1
ATOM 3066 O O . TYR A 1 378 ? 13.259 9.067 16.327 1.00 10.71 378 TYR A O 1
ATOM 3075 N N . LEU A 1 379 ? 14.297 11.059 16.240 1.00 11.34 379 LEU A N 1
ATOM 3076 C CA . LEU A 1 379 ? 15.594 10.525 16.568 1.00 11.38 379 LEU A CA 1
ATOM 3077 C C . LEU A 1 379 ? 15.534 9.882 17.971 1.00 12.09 379 LEU A C 1
ATOM 3078 O O . LEU A 1 379 ? 16.083 8.821 18.162 1.00 10.93 379 LEU A O 1
ATOM 3083 N N . LYS A 1 380 ? 14.952 10.563 18.951 1.00 11.59 380 LYS A N 1
ATOM 3084 C CA . LYS A 1 380 ? 14.865 10.017 20.293 1.00 14.65 380 LYS A CA 1
ATOM 3085 C C . LYS A 1 380 ? 14.053 8.723 20.262 1.00 16.16 380 LYS A C 1
ATOM 3086 O O . LYS A 1 380 ? 14.475 7.729 20.844 1.00 14.00 380 LYS A O 1
ATOM 3092 N N . ASP A 1 381 ? 12.933 8.659 19.573 1.00 14.20 381 ASP A N 1
ATOM 3093 C CA . ASP A 1 381 ? 12.140 7.422 19.607 1.00 15.26 381 ASP A CA 1
ATOM 3094 C C . ASP A 1 381 ? 12.841 6.237 18.949 1.00 12.53 381 ASP A C 1
ATOM 3095 O O . ASP A 1 381 ? 12.799 5.120 19.461 1.00 13.83 381 ASP A O 1
ATOM 3100 N N . TYR A 1 382 ? 13.481 6.492 17.813 1.00 12.01 382 TYR A N 1
ATOM 3101 C CA . TYR A 1 382 ? 14.253 5.469 17.132 1.00 11.44 382 TYR A CA 1
ATOM 3102 C C . TYR A 1 382 ? 15.480 5.041 17.939 1.00 11.03 382 TYR A C 1
ATOM 3103 O O . TYR A 1 382 ? 15.721 3.846 18.086 1.00 12.45 382 TYR A O 1
ATOM 3112 N N . LEU A 1 383 ? 16.236 5.968 18.492 1.00 10.58 383 LEU A N 1
ATOM 3113 C CA . LEU A 1 383 ? 17.405 5.578 19.357 1.00 10.99 383 LEU A CA 1
ATOM 3114 C C . LEU A 1 383 ? 16.980 4.835 20.627 1.00 11.85 383 LEU A C 1
ATOM 3115 O O . LEU A 1 383 ? 17.695 3.928 21.012 1.00 12.25 383 LEU A O 1
ATOM 3120 N N . THR A 1 384 ? 15.793 5.145 21.202 1.00 12.37 384 THR A N 1
ATOM 3121 C CA . THR A 1 384 ? 15.264 4.355 22.337 1.00 13.18 384 THR A CA 1
ATOM 3122 C C . THR A 1 384 ? 15.129 2.867 21.986 1.00 12.94 384 THR A C 1
ATOM 3123 O O . THR A 1 384 ? 15.510 1.963 22.753 1.00 13.06 384 THR A O 1
ATOM 3127 N N . GLN A 1 385 ? 14.680 2.619 20.774 1.00 11.91 385 GLN A N 1
ATOM 3128 C CA . GLN A 1 385 ? 14.511 1.213 20.235 1.00 13.04 385 GLN A CA 1
ATOM 3129 C C . GLN A 1 385 ? 15.795 0.538 19.883 1.00 13.80 385 GLN A C 1
ATOM 3130 O O . GLN A 1 385 ? 15.998 -0.689 20.151 1.00 14.89 385 GLN A O 1
ATOM 3136 N N . ALA A 1 386 ? 16.718 1.288 19.315 1.00 13.73 386 ALA A N 1
ATOM 3137 C CA . ALA A 1 386 ? 18.049 0.775 19.174 1.00 13.54 386 ALA A CA 1
ATOM 3138 C C . ALA A 1 386 ? 18.587 0.326 20.560 1.00 14.52 386 ALA A C 1
ATOM 3139 O O . ALA A 1 386 ? 19.234 -0.696 20.659 1.00 14.74 386 ALA A O 1
ATOM 3141 N N . HIS A 1 387 ? 18.429 1.171 21.570 1.00 14.07 387 HIS A N 1
ATOM 3142 C CA . HIS A 1 387 ? 18.974 0.820 22.881 1.00 16.30 387 HIS A CA 1
ATOM 3143 C C . HIS A 1 387 ? 18.300 -0.447 23.455 1.00 15.32 387 HIS A C 1
ATOM 3144 O O . HIS A 1 387 ? 18.978 -1.275 24.063 1.00 15.23 387 HIS A O 1
ATOM 3151 N N . ARG A 1 388 ? 17.016 -0.603 23.215 1.00 15.25 388 ARG A N 1
ATOM 3152 C CA . ARG A 1 388 ? 16.249 -1.731 23.696 1.00 16.65 388 ARG A CA 1
ATOM 3153 C C . ARG A 1 388 ? 16.835 -2.985 23.054 1.00 18.66 388 ARG A C 1
ATOM 3154 O O . ARG A 1 388 ? 17.106 -3.986 23.771 1.00 17.55 388 ARG A O 1
ATOM 3162 N N . ALA A 1 389 ? 17.149 -2.889 21.740 1.00 18.08 389 ALA A N 1
ATOM 3163 C CA . ALA A 1 389 ? 17.858 -3.990 21.083 1.00 17.56 389 ALA A CA 1
ATOM 3164 C C . ALA A 1 389 ? 19.205 -4.359 21.766 1.00 18.87 389 ALA A C 1
ATOM 3165 O O . ALA A 1 389 ? 19.544 -5.563 21.915 1.00 18.11 389 ALA A O 1
ATOM 3167 N N . ILE A 1 390 ? 20.031 -3.374 22.075 1.00 16.69 390 ILE A N 1
ATOM 3168 C CA . ILE A 1 390 ? 21.307 -3.576 22.727 1.00 16.09 390 ILE A CA 1
ATOM 3169 C C . ILE A 1 390 ? 21.050 -4.327 24.075 1.00 17.68 390 ILE A C 1
ATOM 3170 O O . ILE A 1 390 ? 21.719 -5.342 24.350 1.00 19.35 390 ILE A O 1
ATOM 3175 N N . GLN A 1 391 ? 20.038 -3.889 24.824 1.00 18.04 391 GLN A N 1
ATOM 3176 C CA . GLN A 1 391 ? 19.789 -4.514 26.135 1.00 20.85 391 GLN A CA 1
ATOM 3177 C C . GLN A 1 391 ? 19.344 -5.946 25.983 1.00 22.14 391 GLN A C 1
ATOM 3178 O O . GLN A 1 391 ? 19.571 -6.761 26.919 1.00 20.39 391 GLN A O 1
ATOM 3184 N N . ASP A 1 392 ? 18.733 -6.247 24.831 1.00 16.95 392 ASP A N 1
ATOM 3185 C CA . ASP A 1 392 ? 18.296 -7.571 24.458 1.00 19.60 392 ASP A CA 1
ATOM 3186 C C . ASP A 1 392 ? 19.352 -8.469 23.749 1.00 18.50 392 ASP A C 1
ATOM 3187 O O . ASP A 1 392 ? 19.008 -9.511 23.190 1.00 24.52 392 ASP A O 1
ATOM 3192 N N . GLY A 1 393 ? 20.611 -8.037 23.754 1.00 18.73 393 GLY A N 1
ATOM 3193 C CA . GLY A 1 393 ? 21.786 -8.779 23.289 1.00 18.02 393 GLY A CA 1
ATOM 3194 C C . GLY A 1 393 ? 22.280 -8.496 21.869 1.00 18.91 393 GLY A C 1
ATOM 3195 O O . GLY A 1 393 ? 23.219 -9.161 21.419 1.00 19.96 393 GLY A O 1
ATOM 3196 N N . VAL A 1 394 ? 21.698 -7.506 21.141 1.00 18.15 394 VAL A N 1
ATOM 3197 C CA . VAL A 1 394 ? 22.131 -7.251 19.748 1.00 16.20 394 VAL A CA 1
ATOM 3198 C C . VAL A 1 394 ? 23.464 -6.514 19.775 1.00 16.14 394 VAL A C 1
ATOM 3199 O O . VAL A 1 394 ? 23.689 -5.574 20.585 1.00 16.00 394 VAL A O 1
ATOM 3203 N N . ASN A 1 395 ? 24.387 -6.937 18.923 1.00 15.45 395 ASN A N 1
ATOM 3204 C CA . ASN A 1 395 ? 25.697 -6.334 18.881 1.00 14.34 395 ASN A CA 1
ATOM 3205 C C . ASN A 1 395 ? 25.749 -5.088 18.006 1.00 14.16 395 ASN A C 1
ATOM 3206 O O . ASN A 1 395 ? 26.536 -5.020 17.087 1.00 14.30 395 ASN A O 1
ATOM 3211 N N . LEU A 1 396 ? 25.012 -4.043 18.436 1.00 13.27 396 LEU A N 1
ATOM 3212 C CA . LEU A 1 396 ? 24.952 -2.818 17.695 1.00 13.17 396 LEU A CA 1
ATOM 3213 C C . LEU A 1 396 ? 26.113 -2.003 18.216 1.00 13.24 396 LEU A C 1
ATOM 3214 O O . LEU A 1 396 ? 26.154 -1.665 19.401 1.00 14.76 396 LEU A O 1
ATOM 3219 N N . LYS A 1 397 ? 27.000 -1.588 17.309 1.00 12.05 397 LYS A N 1
ATOM 3220 C CA . LYS A 1 397 ? 28.224 -0.935 17.636 1.00 12.60 397 LYS A CA 1
ATOM 3221 C C . LYS A 1 397 ? 28.292 0.579 17.362 1.00 12.66 397 LYS A C 1
ATOM 3222 O O . LYS A 1 397 ? 29.125 1.260 17.908 1.00 13.76 397 LYS A O 1
ATOM 3228 N N . ALA A 1 398 ? 27.474 1.043 16.426 1.00 11.93 398 ALA A N 1
ATOM 3229 C CA . ALA A 1 398 ? 27.618 2.431 15.977 1.00 11.59 398 ALA A CA 1
ATOM 3230 C C . ALA A 1 398 ? 26.277 2.911 15.371 1.00 10.58 398 ALA A C 1
ATOM 3231 O O . ALA A 1 398 ? 25.491 2.094 14.837 1.00 11.02 398 ALA A O 1
ATOM 3233 N N . TYR A 1 399 ? 26.043 4.223 15.483 1.00 10.09 399 TYR A N 1
ATOM 3234 C CA . TYR A 1 399 ? 24.835 4.873 14.883 1.00 9.30 399 TYR A CA 1
ATOM 3235 C C . TYR A 1 399 ? 25.331 6.097 14.155 1.00 9.61 399 TYR A C 1
ATOM 3236 O O . TYR A 1 399 ? 25.949 7.000 14.746 1.00 10.54 399 TYR A O 1
ATOM 3245 N N . TYR A 1 400 ? 25.068 6.122 12.845 1.00 9.00 400 TYR A N 1
ATOM 3246 C CA . TYR A 1 400 ? 25.342 7.282 11.986 1.00 9.56 400 TYR A CA 1
ATOM 3247 C C . TYR A 1 400 ? 24.051 7.985 11.597 1.00 9.18 400 TYR A C 1
ATOM 3248 O O . TYR A 1 400 ? 23.206 7.447 10.896 1.00 10.07 400 TYR A O 1
ATOM 3257 N N . LEU A 1 401 ? 23.932 9.167 12.122 1.00 9.16 401 LEU A N 1
ATOM 3258 C CA . LEU A 1 401 ? 22.734 10.022 11.877 1.00 8.77 401 LEU A CA 1
ATOM 3259 C C . LEU A 1 401 ? 22.815 10.604 10.435 1.00 9.24 401 LEU A C 1
ATOM 3260 O O . LEU A 1 401 ? 23.791 11.341 10.134 1.00 9.75 401 LEU A O 1
ATOM 3265 N N . TRP A 1 402 ? 21.773 10.332 9.611 1.00 8.84 402 TRP A N 1
ATOM 3266 C CA . TRP A 1 402 ? 21.669 10.899 8.282 1.00 8.66 402 TRP A CA 1
ATOM 3267 C C . TRP A 1 402 ? 20.832 12.178 8.448 1.00 9.60 402 TRP A C 1
ATOM 3268 O O . TRP A 1 402 ? 19.708 11.986 8.826 1.00 9.41 402 TRP A O 1
ATOM 3279 N N . SER A 1 403 ? 21.324 13.375 8.206 1.00 9.21 403 SER A N 1
ATOM 3280 C CA . SER A 1 403 ? 22.636 13.733 7.747 1.00 10.63 403 SER A CA 1
ATOM 3281 C C . SER A 1 403 ? 23.199 14.865 8.537 1.00 10.23 403 SER A C 1
ATOM 3282 O O . SER A 1 403 ? 22.521 15.645 9.242 1.00 9.14 403 SER A O 1
ATOM 3285 N N . LEU A 1 404 ? 24.517 15.011 8.440 1.00 9.43 404 LEU A N 1
ATOM 3286 C CA . LEU A 1 404 ? 25.119 16.116 9.085 1.00 10.23 404 LEU A CA 1
ATOM 3287 C C . LEU A 1 404 ? 24.507 17.416 8.535 1.00 10.39 404 LEU A C 1
ATOM 3288 O O . LEU A 1 404 ? 24.324 18.361 9.272 1.00 9.74 404 LEU A O 1
ATOM 3293 N N . LEU A 1 405 ? 24.396 17.467 7.227 1.00 9.89 405 LEU A N 1
ATOM 3294 C CA . LEU A 1 405 ? 24.024 18.698 6.481 1.00 9.95 405 LEU A CA 1
ATOM 3295 C C . LEU A 1 405 ? 22.761 18.440 5.681 1.00 9.51 405 LEU A C 1
ATOM 3296 O O . LEU A 1 405 ? 22.634 17.359 5.073 1.00 8.97 405 LEU A O 1
ATOM 3301 N N . ASP A 1 406 ? 21.863 19.428 5.596 1.00 9.71 406 ASP A N 1
ATOM 3302 C CA . ASP A 1 406 ? 20.885 19.414 4.526 1.00 10.46 406 ASP A CA 1
ATOM 3303 C C . ASP A 1 406 ? 21.634 19.254 3.181 1.00 9.09 406 ASP A C 1
ATOM 3304 O O . ASP A 1 406 ? 22.658 19.880 2.995 1.00 10.32 406 ASP A O 1
ATOM 3309 N N . ASN A 1 407 ? 21.052 18.469 2.267 1.00 9.93 407 ASN A N 1
ATOM 3310 C CA . ASN A 1 407 ? 21.771 18.153 1.037 1.00 8.77 407 ASN A CA 1
ATOM 3311 C C . ASN A 1 407 ? 20.908 17.880 -0.150 1.00 8.24 407 ASN A C 1
ATOM 3312 O O . ASN A 1 407 ? 19.674 18.042 -0.063 1.00 8.71 407 ASN A O 1
ATOM 3317 N N . PHE A 1 408 ? 21.537 17.531 -1.286 1.00 9.66 408 PHE A N 1
ATOM 3318 C CA . PHE A 1 408 ? 20.771 17.184 -2.474 1.00 8.98 408 PHE A CA 1
ATOM 3319 C C . PHE A 1 408 ? 20.131 15.815 -2.321 1.00 9.95 408 PHE A C 1
ATOM 3320 O O . PHE A 1 408 ? 20.854 14.770 -2.353 1.00 10.98 408 PHE A O 1
ATOM 3328 N N . GLU A 1 409 ? 18.824 15.698 -2.104 1.00 9.08 409 GLU A N 1
ATOM 3329 C CA . GLU A 1 409 ? 18.166 14.426 -1.874 1.00 10.53 409 GLU A CA 1
ATOM 3330 C C . GLU A 1 409 ? 17.753 13.720 -3.145 1.00 10.43 409 GLU A C 1
ATOM 3331 O O . GLU A 1 409 ? 16.570 13.445 -3.357 1.00 11.16 409 GLU A O 1
ATOM 3337 N N . TRP A 1 410 ? 18.715 13.476 -4.045 1.00 10.95 410 TRP A N 1
ATOM 3338 C CA . TRP A 1 410 ? 18.487 12.660 -5.253 1.00 9.89 410 TRP A CA 1
ATOM 3339 C C . TRP A 1 410 ? 17.320 13.232 -6.020 1.00 9.89 410 TRP A C 1
ATOM 3340 O O . TRP A 1 410 ? 17.429 14.406 -6.320 1.00 10.36 410 TRP A O 1
ATOM 3351 N N . ALA A 1 411 ? 16.346 12.424 -6.358 1.00 10.44 411 ALA A N 1
ATOM 3352 C CA . ALA A 1 411 ? 15.238 12.887 -7.267 1.00 11.06 411 ALA A CA 1
ATOM 3353 C C . ALA A 1 411 ? 14.372 13.974 -6.649 1.00 11.74 411 ALA A C 1
ATOM 3354 O O . ALA A 1 411 ? 13.620 14.669 -7.380 1.00 11.83 411 ALA A O 1
ATOM 3356 N N . TYR A 1 412 ? 14.455 14.153 -5.338 1.00 11.05 412 TYR A N 1
ATOM 3357 C CA . TYR A 1 412 ? 13.728 15.256 -4.646 1.00 11.52 412 TYR A CA 1
ATOM 3358 C C . TYR A 1 412 ? 14.449 16.578 -4.648 1.00 12.12 412 TYR A C 1
ATOM 3359 O O . TYR A 1 412 ? 13.928 17.584 -4.108 1.00 12.30 412 TYR A O 1
ATOM 3368 N N . GLY A 1 413 ? 15.716 16.606 -5.100 1.00 11.55 413 GLY A N 1
ATOM 3369 C CA . GLY A 1 413 ? 16.527 17.777 -5.082 1.00 11.61 413 GLY A CA 1
ATOM 3370 C C . GLY A 1 413 ? 16.705 18.300 -3.658 1.00 12.34 413 GLY A C 1
ATOM 3371 O O . GLY A 1 413 ? 16.836 17.534 -2.668 1.00 11.37 413 GLY A O 1
ATOM 3372 N N . TYR A 1 414 ? 16.596 19.608 -3.521 1.00 12.73 414 TYR A N 1
ATOM 3373 C CA . TYR A 1 414 ? 16.720 20.304 -2.239 1.00 13.87 414 TYR A CA 1
ATOM 3374 C C . TYR A 1 414 ? 15.431 20.398 -1.430 1.00 16.10 414 TYR A C 1
ATOM 3375 O O . TYR A 1 414 ? 15.479 20.966 -0.359 1.00 21.75 414 TYR A O 1
ATOM 3384 N N . ASN A 1 415 ? 14.375 19.786 -1.897 1.00 14.51 415 ASN A N 1
ATOM 3385 C CA . ASN A 1 415 ? 13.000 19.914 -1.274 1.00 17.47 415 ASN A CA 1
ATOM 3386 C C . ASN A 1 415 ? 12.890 19.175 0.078 1.00 16.42 415 ASN A C 1
ATOM 3387 O O . ASN A 1 415 ? 11.982 19.473 0.887 1.00 18.30 415 ASN A O 1
ATOM 3392 N N A LYS A 1 416 ? 13.739 18.170 0.285 0.26 14.75 416 LYS A N 1
ATOM 3393 N N B LYS A 1 416 ? 13.831 18.270 0.380 0.74 14.19 416 LYS A N 1
ATOM 3394 C CA A LYS A 1 416 ? 13.740 17.392 1.507 0.26 13.93 416 LYS A CA 1
ATOM 3395 C CA B LYS A 1 416 ? 13.723 17.389 1.526 0.74 14.80 416 LYS A CA 1
ATOM 3396 C C A LYS A 1 416 ? 15.018 17.753 2.264 0.26 13.24 416 LYS A C 1
ATOM 3397 C C B LYS A 1 416 ? 14.993 17.488 2.361 0.74 15.38 416 LYS A C 1
ATOM 3398 O O A LYS A 1 416 ? 16.125 17.802 1.664 0.26 11.89 416 LYS A O 1
ATOM 3399 O O B LYS A 1 416 ? 16.091 17.088 1.918 0.74 16.76 416 LYS A O 1
ATOM 3410 N N . ARG A 1 417 ? 14.850 18.063 3.553 1.00 11.64 417 ARG A N 1
ATOM 3411 C CA . ARG A 1 417 ? 15.917 18.371 4.420 1.00 10.83 417 ARG A CA 1
ATOM 3412 C C . ARG A 1 417 ? 16.048 17.312 5.518 1.00 11.76 417 ARG A C 1
ATOM 3413 O O . ARG A 1 417 ? 15.157 17.187 6.403 1.00 11.22 417 ARG A O 1
ATOM 3421 N N . PHE A 1 418 ? 17.200 16.613 5.522 1.00 9.32 418 PHE A N 1
ATOM 3422 C CA . PHE A 1 418 ? 17.507 15.662 6.588 1.00 9.91 418 PHE A CA 1
ATOM 3423 C C . PHE A 1 418 ? 18.577 16.131 7.546 1.00 10.13 418 PHE A C 1
ATOM 3424 O O . PHE A 1 418 ? 18.929 15.342 8.483 1.00 11.88 418 PHE A O 1
ATOM 3432 N N . GLY A 1 419 ? 19.139 17.331 7.400 1.00 10.54 419 GLY A N 1
ATOM 3433 C CA . GLY A 1 419 ? 20.275 17.704 8.195 1.00 10.11 419 GLY A CA 1
ATOM 3434 C C . GLY A 1 419 ? 19.975 17.963 9.645 1.00 10.30 419 GLY A C 1
ATOM 3435 O O . GLY A 1 419 ? 18.832 18.270 10.029 1.00 10.72 419 GLY A O 1
ATOM 3436 N N . ILE A 1 420 ? 20.962 17.736 10.488 1.00 10.35 420 ILE A N 1
ATOM 3437 C CA . ILE A 1 420 ? 21.033 18.412 11.773 1.00 10.46 420 ILE A CA 1
ATOM 3438 C C . ILE A 1 420 ? 21.662 19.787 11.744 1.00 11.81 420 ILE A C 1
ATOM 3439 O O . ILE A 1 420 ? 21.681 20.471 12.758 1.00 11.04 420 ILE A O 1
ATOM 3444 N N . VAL A 1 421 ? 22.204 20.182 10.599 1.00 10.82 421 VAL A N 1
ATOM 3445 C CA . VAL A 1 421 ? 22.731 21.466 10.309 1.00 11.33 421 VAL A CA 1
ATOM 3446 C C . VAL A 1 421 ? 22.015 21.945 9.074 1.00 11.39 421 VAL A C 1
ATOM 3447 O O . VAL A 1 421 ? 22.014 21.258 8.030 1.00 11.33 421 VAL A O 1
ATOM 3451 N N . HIS A 1 422 ? 21.387 23.121 9.179 1.00 11.34 422 HIS A N 1
ATOM 3452 C CA . HIS A 1 422 ? 20.669 23.719 8.045 1.00 12.49 422 HIS A CA 1
ATOM 3453 C C . HIS A 1 422 ? 21.657 24.318 7.059 1.00 11.85 422 HIS A C 1
ATOM 3454 O O . HIS A 1 422 ? 22.674 24.853 7.451 1.00 10.89 422 HIS A O 1
ATOM 3461 N N . VAL A 1 423 ? 21.405 24.153 5.750 1.00 11.33 423 VAL A N 1
ATOM 3462 C CA . VAL A 1 423 ? 22.154 24.853 4.705 1.00 11.74 423 VAL A CA 1
ATOM 3463 C C . VAL A 1 423 ? 21.224 25.705 3.873 1.00 10.22 423 VAL A C 1
ATOM 3464 O O . VAL A 1 423 ? 20.164 25.237 3.381 1.00 13.68 423 VAL A O 1
ATOM 3468 N N . ASN A 1 424 ? 21.594 26.968 3.736 1.00 14.84 424 ASN A N 1
ATOM 3469 C CA . ASN A 1 424 ? 20.900 27.815 2.783 1.00 16.16 424 ASN A CA 1
ATOM 3470 C C . ASN A 1 424 ? 21.630 27.533 1.483 1.00 15.44 424 ASN A C 1
ATOM 3471 O O . ASN A 1 424 ? 22.795 27.835 1.380 1.00 15.09 424 ASN A O 1
ATOM 3476 N N . PHE A 1 425 ? 20.950 27.000 0.486 1.00 15.64 425 PHE A N 1
ATOM 3477 C CA . PHE A 1 425 ? 21.587 26.616 -0.793 1.00 15.76 425 PHE A CA 1
ATOM 3478 C C . PHE A 1 425 ? 21.914 27.765 -1.699 1.00 18.53 425 PHE A C 1
ATOM 3479 O O . PHE A 1 425 ? 22.637 27.556 -2.587 1.00 18.41 425 PHE A O 1
ATOM 3487 N N . ASP A 1 426 ? 21.404 28.976 -1.399 1.00 19.20 426 ASP A N 1
ATOM 3488 C CA . ASP A 1 426 ? 21.739 30.175 -2.146 1.00 24.76 426 ASP A CA 1
ATOM 3489 C C . ASP A 1 426 ? 23.003 30.847 -1.589 1.00 21.97 426 ASP A C 1
ATOM 3490 O O . ASP A 1 426 ? 23.953 31.093 -2.334 1.00 23.18 426 ASP A O 1
ATOM 3495 N N . THR A 1 427 ? 23.055 31.061 -0.259 1.00 20.63 427 THR A N 1
ATOM 3496 C CA . THR A 1 427 ? 24.174 31.678 0.406 1.00 19.68 427 THR A CA 1
ATOM 3497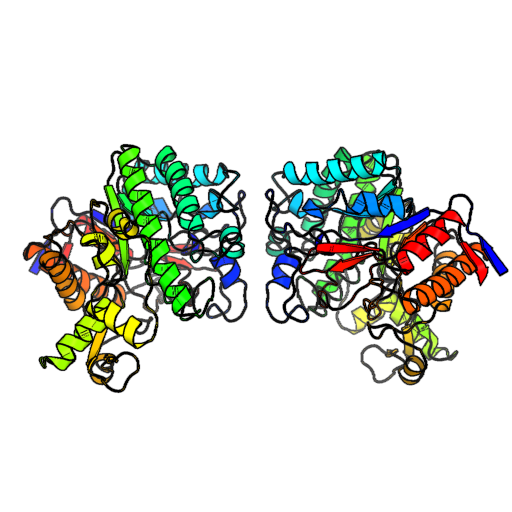 C C . THR A 1 427 ? 25.272 30.682 0.868 1.00 20.29 427 THR A C 1
ATOM 3498 O O . THR A 1 427 ? 26.417 31.087 1.150 1.00 20.16 427 THR A O 1
ATOM 3502 N N . LEU A 1 428 ? 24.890 29.414 0.977 1.00 17.35 428 LEU A N 1
ATOM 3503 C CA . LEU A 1 428 ? 25.817 28.378 1.540 1.00 16.98 428 LEU A CA 1
ATOM 3504 C C . LEU A 1 428 ? 26.120 28.473 3.030 1.00 15.65 428 LEU A C 1
ATOM 3505 O O . LEU A 1 428 ? 26.950 27.738 3.554 1.00 14.50 428 LEU A O 1
ATOM 3510 N N . GLU A 1 429 ? 25.400 29.346 3.732 1.00 16.18 429 GLU A N 1
ATOM 3511 C CA . GLU A 1 429 ? 25.526 29.486 5.151 1.00 18.17 429 GLU A CA 1
ATOM 3512 C C . GLU A 1 429 ? 25.070 28.203 5.843 1.00 15.86 429 GLU A C 1
ATOM 3513 O O . GLU A 1 429 ? 24.037 27.628 5.447 1.00 16.13 429 GLU A O 1
ATOM 3519 N N . ARG A 1 430 ? 25.832 27.785 6.852 1.00 14.47 430 ARG A N 1
ATOM 3520 C CA . ARG A 1 430 ? 25.407 26.697 7.727 1.00 15.08 430 ARG A CA 1
ATOM 3521 C C . ARG A 1 430 ? 24.844 27.280 9.006 1.00 14.27 430 ARG A C 1
ATOM 3522 O O . ARG A 1 430 ? 25.405 28.206 9.479 1.00 14.67 430 ARG A O 1
ATOM 3530 N N . LYS A 1 431 ? 23.843 26.621 9.588 1.00 13.85 431 LYS A N 1
ATOM 3531 C CA . LYS A 1 431 ? 23.293 26.977 10.876 1.00 14.04 431 LYS A CA 1
ATOM 3532 C C . LYS A 1 431 ? 22.926 25.644 11.546 1.00 13.22 431 LYS A C 1
ATOM 3533 O O . LYS A 1 431 ? 22.072 24.960 11.066 1.00 13.06 431 LYS A O 1
ATOM 3539 N N . ILE A 1 432 ? 23.494 25.374 12.690 1.00 12.55 432 ILE A N 1
ATOM 3540 C CA . ILE A 1 432 ? 23.169 24.187 13.467 1.00 12.89 432 ILE A CA 1
ATOM 3541 C C . ILE A 1 432 ? 21.753 24.290 13.993 1.00 11.88 432 ILE A C 1
ATOM 3542 O O . ILE A 1 432 ? 21.334 25.319 14.554 1.00 13.63 432 ILE A O 1
ATOM 3547 N N . LYS A 1 433 ? 20.959 23.293 13.695 1.00 10.34 433 LYS A N 1
ATOM 3548 C CA . LYS A 1 433 ? 19.561 23.220 14.165 1.00 11.17 433 LYS A CA 1
ATOM 3549 C C . LYS A 1 433 ? 19.526 22.801 15.630 1.00 11.12 433 LYS A C 1
ATOM 3550 O O . LYS A 1 433 ? 20.489 22.205 16.205 1.00 12.96 433 LYS A O 1
ATOM 3556 N N . ASP A 1 434 ? 18.346 22.895 16.223 1.00 13.16 434 ASP A N 1
ATOM 3557 C CA . ASP A 1 434 ? 18.115 22.300 17.561 1.00 13.28 434 ASP A CA 1
ATOM 3558 C C . ASP A 1 434 ? 18.497 20.844 17.571 1.00 11.99 434 ASP A C 1
ATOM 3559 O O . ASP A 1 434 ? 19.096 20.421 18.582 1.00 13.32 434 ASP A O 1
ATOM 3564 N N . SER A 1 435 ? 18.198 20.074 16.515 1.00 12.28 435 SER A N 1
ATOM 3565 C CA . SER A 1 435 ? 18.583 18.639 16.459 1.00 12.66 435 SER A CA 1
ATOM 3566 C C . SER A 1 435 ? 20.125 18.437 16.593 1.00 12.12 435 SER A C 1
ATOM 3567 O O . SER A 1 435 ? 20.537 17.449 17.207 1.00 13.08 435 SER A O 1
ATOM 3570 N N . GLY A 1 436 ? 20.940 19.327 16.029 1.00 9.82 436 GLY A N 1
ATOM 3571 C CA . GLY A 1 436 ? 22.399 19.257 16.144 1.00 11.25 436 GLY A CA 1
ATOM 3572 C C . GLY A 1 436 ? 22.831 19.483 17.554 1.00 10.83 436 GLY A C 1
ATOM 3573 O O . GLY A 1 436 ? 23.673 18.765 18.046 1.00 11.68 436 GLY A O 1
ATOM 3574 N N . TYR A 1 437 ? 22.171 20.452 18.223 1.00 12.75 437 TYR A N 1
ATOM 3575 C CA . TYR A 1 437 ? 22.589 20.712 19.605 1.00 12.18 437 TYR A CA 1
ATOM 3576 C C . TYR A 1 437 ? 22.013 19.601 20.484 1.00 11.68 437 TYR A C 1
ATOM 3577 O O . TYR A 1 437 ? 22.644 19.291 21.486 1.00 14.07 437 TYR A O 1
ATOM 3586 N N . TRP A 1 438 ? 20.857 19.041 20.167 1.00 11.64 438 TRP A N 1
ATOM 3587 C CA . TRP A 1 438 ? 20.352 17.887 20.899 1.00 11.03 438 TRP A CA 1
ATOM 3588 C C . TRP A 1 438 ? 21.361 16.707 20.770 1.00 11.60 438 TRP A C 1
ATOM 3589 O O . TRP A 1 438 ? 21.670 16.005 21.740 1.00 10.98 438 TRP A O 1
ATOM 3600 N N . TYR A 1 439 ? 21.797 16.470 19.524 1.00 12.11 439 TYR A N 1
ATOM 3601 C CA . TYR A 1 439 ? 22.790 15.339 19.331 1.00 10.53 439 TYR A CA 1
ATOM 3602 C C . TYR A 1 439 ? 24.094 15.549 20.109 1.00 10.97 439 TYR A C 1
ATOM 3603 O O . TYR A 1 439 ? 24.656 14.591 20.705 1.00 10.80 439 TYR A O 1
ATOM 3612 N N . LYS A 1 440 ? 24.555 16.811 20.116 1.00 10.86 440 LYS A N 1
ATOM 3613 C CA . LYS A 1 440 ? 25.673 17.261 21.011 1.00 11.23 440 LYS A CA 1
ATOM 3614 C C . LYS A 1 440 ? 25.447 16.780 22.456 1.00 12.63 440 LYS A C 1
ATOM 3615 O O . LYS A 1 440 ? 26.364 16.221 23.087 1.00 13.08 440 LYS A O 1
ATOM 3621 N N . GLU A 1 441 ? 24.228 17.010 22.965 1.00 12.17 441 GLU A N 1
ATOM 3622 C CA . GLU A 1 441 ? 23.888 16.589 24.303 1.00 13.84 441 GLU A CA 1
ATOM 3623 C C . GLU A 1 441 ? 23.844 15.121 24.424 1.00 13.78 441 GLU A C 1
ATOM 3624 O O . GLU A 1 441 ? 24.299 14.558 25.428 1.00 14.44 441 GLU A O 1
ATOM 3630 N N . VAL A 1 442 ? 23.287 14.443 23.452 1.00 11.60 442 VAL A N 1
ATOM 3631 C CA . VAL A 1 442 ? 23.237 12.968 23.480 1.00 13.29 442 VAL A CA 1
ATOM 3632 C C . VAL A 1 442 ? 24.633 12.357 23.609 1.00 12.44 442 VAL A C 1
ATOM 3633 O O . VAL A 1 442 ? 24.907 11.404 24.390 1.00 13.32 442 VAL A O 1
ATOM 3637 N N . ILE A 1 443 ? 25.559 12.859 22.799 1.00 13.47 443 ILE A N 1
ATOM 3638 C CA . ILE A 1 443 ? 26.918 12.381 22.789 1.00 14.18 443 ILE A CA 1
ATOM 3639 C C . ILE A 1 443 ? 27.577 12.646 24.092 1.00 13.95 443 ILE A C 1
ATOM 3640 O O . ILE A 1 443 ? 28.128 11.701 24.674 1.00 13.72 443 ILE A O 1
ATOM 3645 N N . LYS A 1 444 ? 27.403 13.850 24.603 1.00 14.17 444 LYS A N 1
ATOM 3646 C CA . LYS A 1 444 ? 28.044 14.167 25.901 1.00 15.69 444 LYS A CA 1
ATOM 3647 C C . LYS A 1 444 ? 27.462 13.281 27.035 1.00 15.03 444 LYS A C 1
ATOM 3648 O O . LYS A 1 444 ? 28.219 12.865 27.911 1.00 20.40 444 LYS A O 1
ATOM 3654 N N . ASN A 1 445 ? 26.183 13.030 27.030 1.00 14.11 445 ASN A N 1
ATOM 3655 C CA . ASN A 1 445 ? 25.515 12.211 28.069 1.00 14.84 445 ASN A CA 1
ATOM 3656 C C . ASN A 1 445 ? 25.469 10.688 27.742 1.00 16.02 445 ASN A C 1
ATOM 3657 O O . ASN A 1 445 ? 24.958 9.879 28.549 1.00 16.35 445 ASN A O 1
ATOM 3662 N N . ASN A 1 446 ? 25.951 10.315 26.567 1.00 13.96 446 ASN A N 1
ATOM 3663 C CA . ASN A 1 446 ? 25.889 8.944 26.025 1.00 15.35 446 ASN A CA 1
ATOM 3664 C C . ASN A 1 446 ? 24.485 8.406 26.082 1.00 13.84 446 ASN A C 1
ATOM 3665 O O . ASN A 1 446 ? 24.261 7.239 26.458 1.00 16.13 446 ASN A O 1
ATOM 3670 N N . GLY A 1 447 ? 23.524 9.257 25.728 1.00 12.96 447 GLY A N 1
ATOM 3671 C CA . GLY A 1 447 ? 22.140 8.948 25.739 1.00 12.76 447 GLY A CA 1
ATOM 3672 C C . GLY A 1 447 ? 21.267 10.096 26.232 1.00 13.53 447 GLY A C 1
ATOM 3673 O O . GLY A 1 447 ? 21.579 11.284 26.006 1.00 13.43 447 GLY A O 1
ATOM 3674 N N . PHE A 1 448 ? 20.171 9.771 26.882 1.00 12.46 448 PHE A N 1
ATOM 3675 C CA . PHE A 1 448 ? 19.105 10.748 27.117 1.00 13.86 448 PHE A CA 1
ATOM 3676 C C . PHE A 1 448 ? 18.005 10.121 27.997 1.00 14.66 448 PHE A C 1
ATOM 3677 O O . PHE A 1 448 ? 18.055 8.950 28.306 1.00 16.09 448 PHE A O 1
ATOM 3685 N N . LEU A 1 449 ? 17.042 10.926 28.465 1.00 16.32 449 LEU A N 1
ATOM 3686 C CA . LEU A 1 449 ? 15.874 10.407 29.168 1.00 19.51 449 LEU A CA 1
ATOM 3687 C C . LEU A 1 449 ? 14.693 10.181 28.223 1.00 20.32 449 LEU A C 1
ATOM 3688 O O . LEU A 1 449 ? 14.542 10.914 27.280 1.00 21.12 449 LEU A O 1
ATOM 3693 N N . GLU A 1 450 ? 13.906 9.152 28.494 1.00 20.88 450 GLU A N 1
ATOM 3694 C CA . GLU A 1 450 ? 12.704 8.875 27.727 1.00 26.16 450 GLU A CA 1
ATOM 3695 C C . GLU A 1 450 ? 11.617 8.450 28.649 1.00 28.32 450 GLU A C 1
ATOM 3696 O O . GLU A 1 450 ? 11.967 7.904 29.702 1.00 27.63 450 GLU A O 1
ATOM 3702 N N . ALA B 1 2 ? 32.308 26.277 -72.080 1.00 23.22 2 ALA B N 1
ATOM 3703 C CA . ALA B 1 2 ? 33.562 27.030 -71.850 1.00 22.82 2 ALA B CA 1
ATOM 3704 C C . ALA B 1 2 ? 34.324 26.298 -70.803 1.00 20.45 2 ALA B C 1
ATOM 3705 O O . ALA B 1 2 ? 33.712 25.696 -69.917 1.00 21.93 2 ALA B O 1
ATOM 3707 N N . LYS B 1 3 ? 35.649 26.409 -70.872 1.00 22.93 3 LYS B N 1
ATOM 3708 C CA . LYS B 1 3 ? 36.556 25.860 -69.837 1.00 19.21 3 LYS B CA 1
ATOM 3709 C C . LYS B 1 3 ? 36.679 26.948 -68.777 1.00 22.76 3 LYS B C 1
ATOM 3710 O O . LYS B 1 3 ? 37.037 28.052 -69.100 1.00 26.73 3 LYS B O 1
ATOM 3716 N N . ILE B 1 4 ? 36.363 26.607 -67.534 1.00 22.13 4 ILE B N 1
ATOM 3717 C CA . ILE B 1 4 ? 36.507 27.499 -66.353 1.00 21.73 4 ILE B CA 1
ATOM 3718 C C . ILE B 1 4 ? 37.847 27.125 -65.710 1.00 20.95 4 ILE B C 1
ATOM 3719 O O . ILE B 1 4 ? 38.020 25.953 -65.295 1.00 18.48 4 ILE B O 1
ATOM 3724 N N . THR B 1 5 ? 38.798 28.075 -65.653 1.00 17.66 5 THR B N 1
ATOM 3725 C CA . THR B 1 5 ? 40.073 27.846 -65.022 1.00 17.13 5 THR B CA 1
ATOM 3726 C C . THR B 1 5 ? 40.238 28.874 -63.946 1.00 17.39 5 THR B C 1
ATOM 3727 O O . THR B 1 5 ? 40.097 30.080 -64.193 1.00 20.27 5 THR B O 1
ATOM 3731 N N . PHE B 1 6 ? 40.539 28.403 -62.761 1.00 16.68 6 PHE B N 1
ATOM 3732 C CA . PHE B 1 6 ? 40.752 29.294 -61.598 1.00 16.85 6 PHE B CA 1
ATOM 3733 C C . PHE B 1 6 ? 42.174 29.843 -61.604 1.00 19.08 6 PHE B C 1
ATOM 3734 O O . PHE B 1 6 ? 43.057 29.317 -62.352 1.00 18.84 6 PHE B O 1
ATOM 3742 N N . PRO B 1 7 ? 42.467 30.814 -60.737 1.00 19.14 7 PRO B N 1
ATOM 3743 C CA . PRO B 1 7 ? 43.867 31.349 -60.693 1.00 18.23 7 PRO B CA 1
ATOM 3744 C C . PRO B 1 7 ? 44.926 30.310 -60.352 1.00 21.60 7 PRO B C 1
ATOM 3745 O O . PRO B 1 7 ? 44.678 29.276 -59.744 1.00 18.89 7 PRO B O 1
ATOM 3749 N N . LYS B 1 8 ? 46.152 30.564 -60.770 1.00 22.02 8 LYS B N 1
ATOM 3750 C CA . LYS B 1 8 ? 47.211 29.551 -60.682 1.00 27.66 8 LYS B CA 1
ATOM 3751 C C . LYS B 1 8 ? 47.460 29.061 -59.255 1.00 25.96 8 LYS B C 1
ATOM 3752 O O . LYS B 1 8 ? 47.801 27.908 -59.023 1.00 31.80 8 LYS B O 1
ATOM 3758 N N . ASP B 1 9 ? 47.290 29.957 -58.314 1.00 24.62 9 ASP B N 1
ATOM 3759 C CA . ASP B 1 9 ? 47.646 29.692 -56.957 1.00 29.02 9 ASP B CA 1
ATOM 3760 C C . ASP B 1 9 ? 46.406 29.495 -56.103 1.00 22.60 9 ASP B C 1
ATOM 3761 O O . ASP B 1 9 ? 46.509 29.616 -54.884 1.00 25.64 9 ASP B O 1
ATOM 3766 N N . PHE B 1 10 ? 45.281 29.167 -56.740 1.00 20.85 10 PHE B N 1
ATOM 3767 C CA . PHE B 1 10 ? 43.985 29.160 -56.062 1.00 16.62 10 PHE B CA 1
ATOM 3768 C C . PHE B 1 10 ? 44.049 28.012 -55.075 1.00 15.59 10 PHE B C 1
ATOM 3769 O O . PHE B 1 10 ? 44.466 26.894 -55.424 1.00 18.36 10 PHE B O 1
ATOM 3777 N N . ILE B 1 11 ? 43.558 28.259 -53.863 1.00 15.48 11 ILE B N 1
ATOM 3778 C CA . ILE B 1 11 ? 43.570 27.221 -52.771 1.00 13.62 11 ILE B CA 1
ATOM 3779 C C . ILE B 1 11 ? 42.273 26.421 -52.798 1.00 14.35 11 ILE B C 1
ATOM 3780 O O . ILE B 1 11 ? 41.211 27.007 -52.511 1.00 15.25 11 ILE B O 1
ATOM 3785 N N . TRP B 1 12 ? 42.367 25.108 -53.002 1.00 13.33 12 TRP B N 1
ATOM 3786 C CA . TRP B 1 12 ? 41.214 24.223 -52.945 1.00 13.94 12 TRP B CA 1
ATOM 3787 C C . TRP B 1 12 ? 41.241 23.447 -51.661 1.00 14.39 12 TRP B C 1
ATOM 3788 O O . TRP B 1 12 ? 42.210 22.677 -51.397 1.00 15.85 12 TRP B O 1
ATOM 3799 N N . GLY B 1 13 ? 40.180 23.636 -50.842 1.00 13.19 13 GLY B N 1
ATOM 3800 C CA . GLY B 1 13 ? 40.160 23.003 -49.553 1.00 12.06 13 GLY B CA 1
ATOM 3801 C C . GLY B 1 13 ? 38.877 22.263 -49.313 1.00 10.38 13 GLY B C 1
ATOM 3802 O O . GLY B 1 13 ? 37.918 22.287 -50.090 1.00 10.40 13 GLY B O 1
ATOM 3803 N N . SER B 1 14 ? 38.879 21.670 -48.104 1.00 10.22 14 SER B N 1
ATOM 3804 C CA . SER B 1 14 ? 37.656 21.127 -47.553 1.00 10.45 14 SER B CA 1
ATOM 3805 C C . SER B 1 14 ? 37.711 21.378 -46.047 1.00 11.52 14 SER B C 1
ATOM 3806 O O . SER B 1 14 ? 38.796 21.515 -45.447 1.00 10.51 14 SER B O 1
ATOM 3809 N N . ALA B 1 15 ? 36.484 21.435 -45.475 1.00 11.48 15 ALA B N 1
ATOM 3810 C CA . ALA B 1 15 ? 36.321 21.846 -44.085 1.00 11.45 15 ALA B CA 1
ATOM 3811 C C . ALA B 1 15 ? 35.539 20.873 -43.221 1.00 11.43 15 ALA B C 1
ATOM 3812 O O . ALA B 1 15 ? 34.613 20.257 -43.683 1.00 10.78 15 ALA B O 1
ATOM 3814 N N . THR B 1 16 ? 35.849 20.920 -41.916 1.00 10.95 16 THR B N 1
ATOM 3815 C CA . THR B 1 16 ? 35.101 20.219 -40.848 1.00 10.44 16 THR B CA 1
ATOM 3816 C C . THR B 1 16 ? 35.127 21.085 -39.584 1.00 10.55 16 THR B C 1
ATOM 3817 O O . THR B 1 16 ? 35.764 22.103 -39.531 1.00 11.60 16 THR B O 1
ATOM 3821 N N . ALA B 1 17 ? 34.527 20.582 -38.520 1.00 10.31 17 ALA B N 1
ATOM 3822 C CA . ALA B 1 17 ? 34.600 21.172 -37.187 1.00 10.21 17 ALA B CA 1
ATOM 3823 C C . ALA B 1 17 ? 34.679 20.058 -36.153 1.00 10.04 17 ALA B C 1
ATOM 3824 O O . ALA B 1 17 ? 34.103 19.004 -36.371 1.00 11.43 17 ALA B O 1
ATOM 3826 N N . ALA B 1 18 ? 35.297 20.345 -35.006 1.00 9.96 18 ALA B N 1
ATOM 3827 C CA . ALA B 1 18 ? 35.728 19.278 -34.077 1.00 9.30 18 ALA B CA 1
ATOM 3828 C C . ALA B 1 18 ? 34.487 18.538 -33.600 1.00 9.13 18 ALA B C 1
ATOM 3829 O O . ALA B 1 18 ? 34.489 17.353 -33.594 1.00 9.33 18 ALA B O 1
ATOM 3831 N N . TYR B 1 19 ? 33.488 19.250 -33.038 1.00 10.32 19 TYR B N 1
ATOM 3832 C CA . TYR B 1 19 ? 32.342 18.523 -32.427 1.00 10.00 19 TYR B CA 1
ATOM 3833 C C . TYR B 1 19 ? 31.614 17.675 -33.501 1.00 10.95 19 TYR B C 1
ATOM 3834 O O . TYR B 1 19 ? 30.956 16.710 -33.257 1.00 11.24 19 TYR B O 1
ATOM 3843 N N . GLN B 1 20 ? 31.667 18.163 -34.713 1.00 10.21 20 GLN B N 1
ATOM 3844 C CA . GLN B 1 20 ? 30.912 17.469 -35.731 1.00 9.19 20 GLN B CA 1
ATOM 3845 C C . GLN B 1 20 ? 31.531 16.180 -36.201 1.00 10.04 20 GLN B C 1
ATOM 3846 O O . GLN B 1 20 ? 30.792 15.328 -36.721 1.00 9.11 20 GLN B O 1
ATOM 3852 N N . ILE B 1 21 ? 32.834 16.027 -36.015 1.00 9.54 21 ILE B N 1
ATOM 3853 C CA . ILE B 1 21 ? 33.530 14.827 -36.514 1.00 11.10 21 ILE B CA 1
ATOM 3854 C C . ILE B 1 21 ? 34.274 14.017 -35.485 1.00 10.54 21 ILE B C 1
ATOM 3855 O O . ILE B 1 21 ? 34.468 12.830 -35.685 1.00 12.18 21 ILE B O 1
ATOM 3860 N N . GLU B 1 22 ? 34.733 14.609 -34.423 1.00 10.20 22 GLU B N 1
ATOM 3861 C CA . GLU B 1 22 ? 35.804 13.900 -33.612 1.00 10.95 22 GLU B CA 1
ATOM 3862 C C . GLU B 1 22 ? 35.328 12.728 -32.750 1.00 11.35 22 GLU B C 1
ATOM 3863 O O . GLU B 1 22 ? 36.029 11.725 -32.679 1.00 12.44 22 GLU B O 1
ATOM 3869 N N . GLY B 1 23 ? 34.135 12.846 -32.145 1.00 10.98 23 GLY B N 1
ATOM 3870 C CA . GLY B 1 23 ? 33.759 11.795 -31.125 1.00 10.50 23 GLY B CA 1
ATOM 3871 C C . GLY B 1 23 ? 34.734 11.940 -29.930 1.00 13.24 23 GLY B C 1
ATOM 3872 O O . GLY B 1 23 ? 35.190 13.048 -29.591 1.00 12.18 23 GLY B O 1
ATOM 3873 N N . ALA B 1 24 ? 34.984 10.794 -29.271 1.00 12.93 24 ALA B N 1
ATOM 3874 C CA . ALA B 1 24 ? 35.919 10.804 -28.137 1.00 13.46 24 ALA B CA 1
ATOM 3875 C C . ALA B 1 24 ? 35.582 11.924 -27.128 1.00 12.47 24 ALA B C 1
ATOM 3876 O O . ALA B 1 24 ? 36.449 12.674 -26.630 1.00 14.34 24 ALA B O 1
ATOM 3878 N N . TYR B 1 25 ? 34.278 12.064 -26.856 1.00 13.35 25 TYR B N 1
ATOM 3879 C CA . TYR B 1 25 ? 33.801 13.235 -26.144 1.00 11.78 25 TYR B CA 1
ATOM 3880 C C . TYR B 1 25 ? 34.265 13.267 -24.711 1.00 14.90 25 TYR B C 1
ATOM 3881 O O . TYR B 1 25 ? 34.230 14.361 -24.136 1.00 12.82 25 TYR B O 1
ATOM 3890 N N . ASN B 1 26 ? 34.624 12.110 -24.162 1.00 14.54 26 ASN B N 1
ATOM 3891 C CA . ASN B 1 26 ? 35.108 12.097 -22.737 1.00 17.81 26 ASN B CA 1
ATOM 3892 C C . ASN B 1 26 ? 36.412 11.374 -22.468 1.00 22.24 26 ASN B C 1
ATOM 3893 O O . ASN B 1 26 ? 36.641 10.885 -21.368 1.00 28.18 26 ASN B O 1
ATOM 3898 N N . GLU B 1 27 ? 37.293 11.439 -23.432 1.00 19.88 27 GLU B N 1
ATOM 3899 C CA . GLU B 1 27 ? 38.557 10.767 -23.439 1.00 21.99 27 GLU B CA 1
ATOM 3900 C C . GLU B 1 27 ? 39.720 11.738 -23.263 1.00 22.91 27 GLU B C 1
ATOM 3901 O O . GLU B 1 27 ? 39.673 12.967 -23.539 1.00 21.18 27 GLU B O 1
ATOM 3907 N N . ASP B 1 28 ? 40.820 11.179 -22.753 1.00 25.05 28 ASP B N 1
ATOM 3908 C CA . ASP B 1 28 ? 42.072 11.936 -22.656 1.00 23.02 28 ASP B CA 1
ATOM 3909 C C . ASP B 1 28 ? 41.939 13.269 -21.906 1.00 20.84 28 ASP B C 1
ATOM 3910 O O . ASP B 1 28 ? 42.605 14.259 -22.195 1.00 23.45 28 ASP B O 1
ATOM 3915 N N . GLY B 1 29 ? 41.065 13.265 -20.918 1.00 19.81 29 GLY B N 1
ATOM 3916 C CA . GLY B 1 29 ? 40.920 14.424 -20.013 1.00 20.74 29 GLY B CA 1
ATOM 3917 C C . GLY B 1 29 ? 40.053 15.567 -20.518 1.00 18.94 29 GLY B C 1
ATOM 3918 O O . GLY B 1 29 ? 39.968 16.635 -19.861 1.00 17.14 29 GLY B O 1
ATOM 3919 N N . LYS B 1 30 ? 39.444 15.396 -21.706 1.00 16.03 30 LYS B N 1
ATOM 3920 C CA . LYS B 1 30 ? 38.651 16.495 -22.254 1.00 15.37 30 LYS B CA 1
ATOM 3921 C C . LYS B 1 30 ? 37.511 16.881 -21.333 1.00 13.53 30 LYS B C 1
ATOM 3922 O O . LYS B 1 30 ? 36.819 15.938 -20.793 1.00 16.57 30 LYS B O 1
ATOM 3928 N N . GLY B 1 31 ? 37.287 18.209 -21.187 1.00 12.77 31 GLY B N 1
ATOM 3929 C CA . GLY B 1 31 ? 36.136 18.728 -20.510 1.00 13.67 31 GLY B CA 1
ATOM 3930 C C . GLY B 1 31 ? 34.841 18.726 -21.311 1.00 13.83 31 GLY B C 1
ATOM 3931 O O . GLY B 1 31 ? 34.905 18.679 -22.557 1.00 13.43 31 GLY B O 1
ATOM 3932 N N . GLU B 1 32 ? 33.713 18.726 -20.613 1.00 13.75 32 GLU B N 1
ATOM 3933 C CA . GLU B 1 32 ? 32.417 18.883 -21.234 1.00 12.01 32 GLU B CA 1
ATOM 3934 C C . GLU B 1 32 ? 32.350 20.229 -21.938 1.00 13.18 32 GLU B C 1
ATOM 3935 O O . GLU B 1 32 ? 32.742 21.266 -21.427 1.00 11.89 32 GLU B O 1
ATOM 3941 N N . SER B 1 33 ? 31.823 20.207 -23.143 1.00 13.87 33 SER B N 1
ATOM 3942 C CA . SER B 1 33 ? 31.455 21.465 -23.826 1.00 12.00 33 SER B CA 1
ATOM 3943 C C . SER B 1 33 ? 29.973 21.694 -23.718 1.00 11.54 33 SER B C 1
ATOM 3944 O O . SER B 1 33 ? 29.155 20.813 -23.337 1.00 10.94 33 SER B O 1
ATOM 3947 N N . ILE B 1 34 ? 29.563 22.897 -24.137 1.00 11.65 34 ILE B N 1
ATOM 3948 C CA . ILE B 1 34 ? 28.185 23.255 -24.155 1.00 11.74 34 ILE B CA 1
ATOM 3949 C C . ILE B 1 34 ? 27.399 22.364 -25.151 1.00 10.60 34 ILE B C 1
ATOM 3950 O O . ILE B 1 34 ? 26.198 22.166 -24.988 1.00 11.24 34 ILE B O 1
ATOM 3955 N N . TRP B 1 35 ? 28.098 21.859 -26.169 1.00 12.26 35 TRP B N 1
ATOM 3956 C CA . TRP B 1 35 ? 27.406 21.018 -27.152 1.00 10.80 35 TRP B CA 1
ATOM 3957 C C . TRP B 1 35 ? 27.294 19.580 -26.682 1.00 11.70 35 TRP B C 1
ATOM 3958 O O . TRP B 1 35 ? 26.333 18.906 -27.027 1.00 13.67 35 TRP B O 1
ATOM 3969 N N . ASP B 1 36 ? 28.216 19.091 -25.884 1.00 11.66 36 ASP B N 1
ATOM 3970 C CA . ASP B 1 36 ? 27.948 17.822 -25.136 1.00 11.03 36 ASP B CA 1
ATOM 3971 C C . ASP B 1 36 ? 26.659 17.940 -24.264 1.00 10.58 36 ASP B C 1
ATOM 3972 O O . ASP B 1 36 ? 25.764 17.133 -24.330 1.00 10.27 36 ASP B O 1
ATOM 3977 N N . ARG B 1 37 ? 26.611 19.003 -23.439 1.00 10.74 37 ARG B N 1
ATOM 3978 C CA . ARG B 1 37 ? 25.443 19.257 -22.623 1.00 11.26 37 ARG B CA 1
ATOM 3979 C C . ARG B 1 37 ? 24.131 19.351 -23.459 1.00 11.49 37 ARG B C 1
ATOM 3980 O O . ARG B 1 37 ? 23.111 18.734 -23.122 1.00 12.19 37 ARG B O 1
ATOM 3988 N N . PHE B 1 38 ? 24.160 20.107 -24.515 1.00 10.84 38 PHE B N 1
ATOM 3989 C CA . PHE B 1 38 ? 22.942 20.384 -25.293 1.00 11.25 38 PHE B CA 1
ATOM 3990 C C . PHE B 1 38 ? 22.503 19.099 -25.977 1.00 10.07 38 PHE B C 1
ATOM 3991 O O . PHE B 1 38 ? 21.324 18.753 -25.985 1.00 11.54 38 PHE B O 1
ATOM 3999 N N . SER B 1 39 ? 23.455 18.327 -26.476 1.00 10.77 39 SER B N 1
ATOM 4000 C CA . SER B 1 39 ? 23.081 17.098 -27.203 1.00 10.99 39 SER B CA 1
ATOM 4001 C C . SER B 1 39 ? 22.622 16.034 -26.281 1.00 12.69 39 SER B C 1
ATOM 4002 O O . SER B 1 39 ? 21.936 15.149 -26.668 1.00 13.59 39 SER B O 1
ATOM 4005 N N . HIS B 1 40 ? 23.017 16.119 -25.045 1.00 13.62 40 HIS B N 1
ATOM 4006 C CA . HIS B 1 40 ? 22.531 15.154 -24.059 1.00 15.58 40 HIS B CA 1
ATOM 4007 C C . HIS B 1 40 ? 21.129 15.354 -23.544 1.00 17.83 40 HIS B C 1
ATOM 4008 O O . HIS B 1 40 ? 20.555 14.464 -22.894 1.00 21.99 40 HIS B O 1
ATOM 4015 N N . THR B 1 41 ? 20.503 16.448 -23.892 1.00 19.31 41 THR B N 1
ATOM 4016 C CA . THR B 1 41 ? 19.264 16.862 -23.305 1.00 23.45 41 THR B CA 1
ATOM 4017 C C . THR B 1 41 ? 18.172 16.457 -24.324 1.00 21.77 41 THR B C 1
ATOM 4018 O O . THR B 1 41 ? 18.193 16.812 -25.557 1.00 19.06 41 THR B O 1
ATOM 4022 N N . PRO B 1 42 ? 17.177 15.682 -23.900 1.00 23.11 42 PRO B N 1
ATOM 4023 C CA . PRO B 1 42 ? 16.310 15.242 -24.955 1.00 21.10 42 PRO B CA 1
ATOM 4024 C C . PRO B 1 42 ? 15.437 16.404 -25.487 1.00 21.24 42 PRO B C 1
ATOM 4025 O O . PRO B 1 42 ? 15.245 17.416 -24.750 1.00 25.41 42 PRO B O 1
ATOM 4029 N N . GLY B 1 43 ? 15.084 16.301 -26.767 1.00 19.15 43 GLY B N 1
ATOM 4030 C CA . GLY B 1 43 ? 14.275 17.278 -27.513 1.00 20.38 43 GLY B CA 1
ATOM 4031 C C . GLY B 1 43 ? 15.098 18.304 -28.300 1.00 19.56 43 GLY B C 1
ATOM 4032 O O . GLY B 1 43 ? 14.553 19.081 -29.023 1.00 21.58 43 GLY B O 1
ATOM 4033 N N . ASN B 1 44 ? 16.403 18.328 -28.116 1.00 16.57 44 ASN B N 1
ATOM 4034 C CA . ASN B 1 44 ? 17.204 19.359 -28.795 1.00 14.44 44 ASN B CA 1
ATOM 4035 C C . ASN B 1 44 ? 17.681 18.952 -30.174 1.00 13.77 44 ASN B C 1
ATOM 4036 O O . ASN B 1 44 ? 17.998 19.820 -30.962 1.00 13.61 44 ASN B O 1
ATOM 4041 N N . ILE B 1 45 ? 17.937 17.681 -30.383 1.00 13.63 45 ILE B N 1
ATOM 4042 C CA . ILE B 1 45 ? 18.538 17.224 -31.607 1.00 13.10 45 ILE B CA 1
ATOM 4043 C C . ILE B 1 45 ? 17.531 16.270 -32.269 1.00 15.34 45 ILE B C 1
ATOM 4044 O O . ILE B 1 45 ? 16.998 15.367 -31.596 1.00 15.54 45 ILE B O 1
ATOM 4049 N N . ALA B 1 46 ? 17.372 16.399 -33.581 1.00 16.58 46 ALA B N 1
ATOM 4050 C CA . ALA B 1 46 ? 16.612 15.433 -34.382 1.00 19.98 46 ALA B CA 1
ATOM 4051 C C . ALA B 1 46 ? 17.006 13.984 -34.002 1.00 20.78 46 ALA B C 1
ATOM 4052 O O . ALA B 1 46 ? 18.178 13.626 -33.769 1.00 21.17 46 ALA B O 1
ATOM 4054 N N . ASP B 1 47 ? 15.998 13.186 -33.661 1.00 26.34 47 ASP B N 1
ATOM 4055 C CA . ASP B 1 47 ? 16.199 11.714 -33.355 1.00 27.49 47 ASP B CA 1
ATOM 4056 C C . ASP B 1 47 ? 17.170 11.322 -32.255 1.00 25.91 47 ASP B C 1
ATOM 4057 O O . ASP B 1 47 ? 17.667 10.189 -32.243 1.00 25.00 47 ASP B O 1
ATOM 4062 N N . GLY B 1 48 ? 17.414 12.251 -31.330 1.00 19.72 48 GLY B N 1
ATOM 4063 C CA . GLY B 1 48 ? 18.204 12.009 -30.138 1.00 19.78 48 GLY B CA 1
ATOM 4064 C C . GLY B 1 48 ? 19.618 11.653 -30.452 1.00 18.88 48 GLY B C 1
ATOM 4065 O O . GLY B 1 48 ? 20.335 11.043 -29.662 1.00 19.34 48 GLY B O 1
ATOM 4066 N N . HIS B 1 49 ? 20.099 12.128 -31.580 1.00 16.52 49 HIS B N 1
ATOM 4067 C CA . HIS B 1 49 ? 21.502 11.897 -31.957 1.00 16.58 49 HIS B CA 1
ATOM 4068 C C . HIS B 1 49 ? 22.437 12.757 -31.109 1.00 13.93 49 HIS B C 1
ATOM 4069 O O . HIS B 1 49 ? 22.021 13.844 -30.675 1.00 13.00 49 HIS B O 1
ATOM 4076 N N . THR B 1 50 ? 23.699 12.328 -30.932 1.00 12.95 50 THR B N 1
ATOM 4077 C CA . THR B 1 50 ? 24.695 13.128 -30.280 1.00 13.03 50 THR B CA 1
ATOM 4078 C C . THR B 1 50 ? 25.997 13.082 -31.010 1.00 11.99 50 THR B C 1
ATOM 4079 O O . THR B 1 50 ? 26.217 12.213 -31.876 1.00 13.68 50 THR B O 1
ATOM 4083 N N . GLY B 1 51 ? 26.906 13.991 -30.633 1.00 11.66 51 GLY B N 1
ATOM 4084 C CA . GLY B 1 51 ? 28.251 13.961 -31.019 1.00 11.88 51 GLY B CA 1
ATOM 4085 C C . GLY B 1 51 ? 29.178 13.091 -30.201 1.00 11.96 51 GLY B C 1
ATOM 4086 O O . GLY B 1 51 ? 30.374 13.233 -30.316 1.00 12.41 51 GLY B O 1
ATOM 4087 N N . ASP B 1 52 ? 28.664 12.189 -29.392 1.00 10.87 52 ASP B N 1
ATOM 4088 C CA . ASP B 1 52 ? 29.607 11.455 -28.559 1.00 12.00 52 ASP B CA 1
ATOM 4089 C C . ASP B 1 52 ? 30.682 10.612 -29.318 1.00 12.32 52 ASP B C 1
ATOM 4090 O O . ASP B 1 52 ? 31.838 10.524 -28.848 1.00 12.64 52 ASP B O 1
ATOM 4095 N N . VAL B 1 53 ? 30.308 10.025 -30.465 1.00 12.43 53 VAL B N 1
ATOM 4096 C CA . VAL B 1 53 ? 31.149 9.260 -31.362 1.00 13.02 53 VAL B CA 1
ATOM 4097 C C . VAL B 1 53 ? 31.323 9.965 -32.707 1.00 12.30 53 VAL B C 1
ATOM 4098 O O . VAL B 1 53 ? 32.422 10.136 -33.154 1.00 13.98 53 VAL B O 1
ATOM 4102 N N . ALA B 1 54 ? 30.243 10.409 -33.301 1.00 13.69 54 ALA B N 1
ATOM 4103 C CA . ALA B 1 54 ? 30.306 11.110 -34.592 1.00 13.21 54 ALA B CA 1
ATOM 4104 C C . ALA B 1 54 ? 31.060 10.270 -35.605 1.00 13.01 54 ALA B C 1
ATOM 4105 O O . ALA B 1 54 ? 30.677 9.130 -35.791 1.00 15.95 54 ALA B O 1
ATOM 4107 N N . CYS B 1 55 ? 32.087 10.803 -36.219 1.00 13.66 55 CYS B N 1
ATOM 4108 C CA . CYS B 1 55 ? 32.837 10.089 -37.273 1.00 14.67 55 CYS B CA 1
ATOM 4109 C C . CYS B 1 55 ? 33.992 9.369 -36.636 1.00 15.10 55 CYS B C 1
ATOM 4110 O O . CYS B 1 55 ? 34.802 8.712 -37.326 1.00 15.91 55 CYS B O 1
ATOM 4113 N N . ASP B 1 56 ? 34.148 9.531 -35.325 1.00 13.59 56 ASP B N 1
ATOM 4114 C CA . ASP B 1 56 ? 35.296 8.973 -34.607 1.00 14.08 56 ASP B CA 1
ATOM 4115 C C . ASP B 1 56 ? 36.649 9.445 -35.163 1.00 14.38 56 ASP B C 1
ATOM 4116 O O . ASP B 1 56 ? 37.597 8.703 -35.185 1.00 14.78 56 ASP B O 1
ATOM 4121 N N . HIS B 1 57 ? 36.738 10.704 -35.634 1.00 12.13 57 HIS B N 1
ATOM 4122 C CA . HIS B 1 57 ? 37.961 11.178 -36.260 1.00 13.49 57 HIS B CA 1
ATOM 4123 C C . HIS B 1 57 ? 39.092 11.263 -35.252 1.00 15.26 57 HIS B C 1
ATOM 4124 O O . HIS B 1 57 ? 40.232 11.114 -35.618 1.00 15.27 57 HIS B O 1
ATOM 4131 N N . TYR B 1 58 ? 38.772 11.414 -33.955 1.00 15.48 58 TYR B N 1
ATOM 4132 C CA . TYR B 1 58 ? 39.816 11.422 -32.901 1.00 16.65 58 TYR B CA 1
ATOM 4133 C C . TYR B 1 58 ? 40.702 10.152 -32.996 1.00 18.14 58 TYR B C 1
ATOM 4134 O O . TYR B 1 58 ? 41.947 10.224 -32.750 1.00 21.06 58 TYR B O 1
ATOM 4143 N N . HIS B 1 59 ? 40.061 9.046 -33.283 1.00 18.07 59 HIS B N 1
ATOM 4144 C CA . HIS B 1 59 ? 40.806 7.778 -33.492 1.00 20.23 59 HIS B CA 1
ATOM 4145 C C . HIS B 1 59 ? 41.188 7.486 -34.946 1.00 20.80 59 HIS B C 1
ATOM 4146 O O . HIS B 1 59 ? 42.161 6.771 -35.205 1.00 23.44 59 HIS B O 1
ATOM 4153 N N . ARG B 1 60 ? 40.437 8.006 -35.913 1.00 17.96 60 ARG B N 1
ATOM 4154 C CA . ARG B 1 60 ? 40.547 7.589 -37.324 1.00 17.09 60 ARG B CA 1
ATOM 4155 C C . ARG B 1 60 ? 41.154 8.602 -38.275 1.00 16.48 60 ARG B C 1
ATOM 4156 O O . ARG B 1 60 ? 41.104 8.446 -39.516 1.00 16.83 60 ARG B O 1
ATOM 4164 N N . TYR B 1 61 ? 41.727 9.608 -37.696 1.00 16.87 61 TYR B N 1
ATOM 4165 C CA . TYR B 1 61 ? 42.321 10.735 -38.455 1.00 16.27 61 TYR B CA 1
ATOM 4166 C C . TYR B 1 61 ? 43.363 10.327 -39.500 1.00 18.83 61 TYR B C 1
ATOM 4167 O O . TYR B 1 61 ? 43.534 11.034 -40.478 1.00 19.66 61 TYR B O 1
ATOM 4176 N N A GLU B 1 62 ? 44.016 9.180 -39.295 0.53 17.87 62 GLU B N 1
ATOM 4177 N N B GLU B 1 62 ? 44.102 9.228 -39.271 0.47 17.59 62 GLU B N 1
ATOM 4178 C CA A GLU B 1 62 ? 45.033 8.713 -40.215 0.53 18.58 62 GLU B CA 1
ATOM 4179 C CA B GLU B 1 62 ? 45.082 8.779 -40.260 0.47 18.09 62 GLU B CA 1
ATOM 4180 C C A GLU B 1 62 ? 44.423 8.294 -41.530 0.53 17.49 62 GLU B C 1
ATOM 4181 C C B GLU B 1 62 ? 44.432 8.282 -41.552 0.47 17.48 62 GLU B C 1
ATOM 4182 O O A GLU B 1 62 ? 44.946 8.671 -42.614 0.53 20.36 62 GLU B O 1
ATOM 4183 O O B GLU B 1 62 ? 44.934 8.608 -42.657 0.47 20.36 62 GLU B O 1
ATOM 4194 N N . GLU B 1 63 ? 43.322 7.560 -41.434 1.00 18.25 63 GLU B N 1
ATOM 4195 C CA . GLU B 1 63 ? 42.543 7.160 -42.552 1.00 19.35 63 GLU B CA 1
ATOM 4196 C C . GLU B 1 63 ? 41.985 8.414 -43.222 1.00 19.23 63 GLU B C 1
ATOM 4197 O O . GLU B 1 63 ? 41.938 8.551 -44.455 1.00 18.88 63 GLU B O 1
ATOM 4203 N N . ASP B 1 64 ? 41.512 9.377 -42.433 1.00 17.51 64 ASP B N 1
ATOM 4204 C CA . ASP B 1 64 ? 40.916 10.564 -43.103 1.00 16.61 64 ASP B CA 1
ATOM 4205 C C . ASP B 1 64 ? 41.951 11.398 -43.865 1.00 17.20 64 ASP B C 1
ATOM 4206 O O . ASP B 1 64 ? 41.631 11.995 -44.909 1.00 18.05 64 ASP B O 1
ATOM 4211 N N . ILE B 1 65 ? 43.184 11.469 -43.384 1.00 15.87 65 ILE B N 1
ATOM 4212 C CA . ILE B 1 65 ? 44.233 12.176 -44.114 1.00 16.29 65 ILE B CA 1
ATOM 4213 C C . ILE B 1 65 ? 44.604 11.408 -45.399 1.00 15.68 65 ILE B C 1
ATOM 4214 O O . ILE B 1 65 ? 44.772 12.019 -46.422 1.00 18.45 65 ILE B O 1
ATOM 4219 N N . LYS B 1 66 ? 44.650 10.082 -45.314 1.00 19.25 66 LYS B N 1
ATOM 4220 C CA . LYS B 1 66 ? 44.778 9.292 -46.517 1.00 21.20 66 LYS B CA 1
ATOM 4221 C C . LYS B 1 66 ? 43.735 9.686 -47.621 1.00 18.96 66 LYS B C 1
ATOM 4222 O O . LYS B 1 66 ? 44.039 9.713 -48.835 1.00 19.20 66 LYS B O 1
ATOM 4228 N N . ILE B 1 67 ? 42.473 9.822 -47.204 1.00 17.56 67 ILE B N 1
ATOM 4229 C CA . ILE B 1 67 ? 41.401 10.172 -48.081 1.00 16.40 67 ILE B CA 1
ATOM 4230 C C . ILE B 1 67 ? 41.616 11.583 -48.603 1.00 15.26 67 ILE B C 1
ATOM 4231 O O . ILE B 1 67 ? 41.434 11.764 -49.797 1.00 14.92 67 ILE B O 1
ATOM 4236 N N . MET B 1 68 ? 41.978 12.569 -47.767 0.90 13.87 68 MET B N 1
ATOM 4237 C CA . MET B 1 68 ? 42.330 13.954 -48.226 0.90 13.36 68 MET B CA 1
ATOM 4238 C C . MET B 1 68 ? 43.399 13.933 -49.310 0.90 16.06 68 MET B C 1
ATOM 4239 O O . MET B 1 68 ? 43.328 14.687 -50.276 0.90 15.38 68 MET B O 1
ATOM 4244 N N . LYS B 1 69 ? 44.417 13.067 -49.122 1.00 15.21 69 LYS B N 1
ATOM 4245 C CA . LYS B 1 69 ? 45.548 12.961 -50.035 1.00 20.49 69 LYS B CA 1
ATOM 4246 C C . LYS B 1 69 ? 45.095 12.396 -51.354 1.00 19.86 69 LYS B C 1
ATOM 4247 O O . LYS B 1 69 ? 45.580 12.929 -52.363 1.00 22.66 69 LYS B O 1
ATOM 4253 N N . GLU B 1 70 ? 44.205 11.382 -51.334 1.00 18.51 70 GLU B N 1
ATOM 4254 C CA . GLU B 1 70 ? 43.579 10.783 -52.532 1.00 20.03 70 GLU B CA 1
ATOM 4255 C C . GLU B 1 70 ? 42.780 11.825 -53.310 1.00 19.21 70 GLU B C 1
ATOM 4256 O O . GLU B 1 70 ? 42.984 12.008 -54.535 1.00 18.57 70 GLU B O 1
ATOM 4262 N N . ILE B 1 71 ? 42.000 12.648 -52.597 1.00 17.08 71 ILE B N 1
ATOM 4263 C CA . ILE B 1 71 ? 41.229 13.686 -53.284 1.00 16.56 71 ILE B CA 1
ATOM 4264 C C . ILE B 1 71 ? 42.150 14.803 -53.816 1.00 16.03 71 ILE B C 1
ATOM 4265 O O . ILE B 1 71 ? 41.848 15.405 -54.834 1.00 15.86 71 ILE B O 1
ATOM 4270 N N . GLY B 1 72 ? 43.251 15.081 -53.132 1.00 16.14 72 GLY B N 1
ATOM 4271 C CA . GLY B 1 72 ? 44.238 16.086 -53.509 1.00 19.41 72 GLY B CA 1
ATOM 4272 C C . GLY B 1 72 ? 43.858 17.456 -53.023 1.00 17.73 72 GLY B C 1
ATOM 4273 O O . GLY B 1 72 ? 44.332 18.441 -53.550 1.00 18.37 72 GLY B O 1
ATOM 4274 N N . ILE B 1 73 ? 43.070 17.533 -51.939 1.00 17.23 73 ILE B N 1
ATOM 4275 C CA . ILE B 1 73 ? 42.830 18.824 -51.306 1.00 16.46 73 ILE B CA 1
ATOM 4276 C C . ILE B 1 73 ? 44.140 19.432 -50.886 1.00 17.36 73 ILE B C 1
ATOM 4277 O O . ILE B 1 73 ? 45.002 18.731 -50.383 1.00 18.50 73 ILE B O 1
ATOM 4282 N N A LYS B 1 74 ? 44.327 20.712 -51.113 0.62 16.32 74 LYS B N 1
ATOM 4283 N N B LYS B 1 74 ? 44.267 20.714 -51.168 0.38 15.91 74 LYS B N 1
ATOM 4284 C CA A LYS B 1 74 ? 45.585 21.409 -50.741 0.62 17.21 74 LYS B CA 1
ATOM 4285 C CA B LYS B 1 74 ? 45.459 21.497 -50.899 0.38 15.83 74 LYS B CA 1
ATOM 4286 C C A LYS B 1 74 ? 45.531 22.098 -49.399 0.62 15.45 74 LYS B C 1
ATOM 4287 C C B LYS B 1 74 ? 45.512 21.949 -49.441 0.38 14.81 74 LYS B C 1
ATOM 4288 O O A LYS B 1 74 ? 46.563 22.563 -48.893 0.62 15.45 74 LYS B O 1
ATOM 4289 O O B LYS B 1 74 ? 46.617 21.996 -48.876 0.38 15.10 74 LYS B O 1
ATOM 4300 N N . SER B 1 75 ? 44.326 22.238 -48.856 1.00 14.07 75 SER B N 1
ATOM 4301 C CA . SER B 1 75 ? 44.190 22.807 -47.532 1.00 13.75 75 SER B CA 1
ATOM 4302 C C . SER B 1 75 ? 43.073 22.124 -46.809 1.00 12.80 75 SER B C 1
ATOM 4303 O O . SER B 1 75 ? 42.017 21.831 -47.435 1.00 13.80 75 SER B O 1
ATOM 4306 N N . TYR B 1 76 ? 43.266 21.908 -45.515 1.00 13.53 76 TYR B N 1
ATOM 4307 C CA . TYR B 1 76 ? 42.214 21.330 -44.664 1.00 11.53 76 TYR B CA 1
ATOM 4308 C C . TYR B 1 76 ? 41.877 22.229 -43.530 1.00 12.25 76 TYR B C 1
ATOM 4309 O O . TYR B 1 76 ? 42.782 22.532 -42.758 1.00 13.35 76 TYR B O 1
ATOM 4318 N N . ARG B 1 77 ? 40.623 22.730 -43.490 1.00 11.94 77 ARG B N 1
ATOM 4319 C CA . ARG B 1 77 ? 40.126 23.553 -42.434 1.00 11.42 77 ARG B CA 1
ATOM 4320 C C . ARG B 1 77 ? 39.500 22.695 -41.396 1.00 10.99 77 ARG B C 1
ATOM 4321 O O . ARG B 1 77 ? 38.567 21.934 -41.709 1.00 11.34 77 ARG B O 1
ATOM 4329 N N . PHE B 1 78 ? 39.974 22.858 -40.164 1.00 12.28 78 PHE B N 1
ATOM 4330 C CA . PHE B 1 78 ? 39.428 22.099 -39.021 1.00 11.14 78 PHE B CA 1
ATOM 4331 C C . PHE B 1 78 ? 39.412 23.002 -37.825 1.00 11.31 78 PHE B C 1
ATOM 4332 O O . PHE B 1 78 ? 40.098 24.014 -37.822 1.00 11.40 78 PHE B O 1
ATOM 4340 N N . SER B 1 79 ? 38.657 22.628 -36.820 1.00 10.12 79 SER B N 1
ATOM 4341 C CA . SER B 1 79 ? 38.682 23.367 -35.555 1.00 11.24 79 SER B CA 1
ATOM 4342 C C . SER B 1 79 ? 39.346 22.615 -34.422 1.00 10.28 79 SER B C 1
ATOM 4343 O O . SER B 1 79 ? 39.479 21.363 -34.465 1.00 11.00 79 SER B O 1
ATOM 4346 N N . ILE B 1 80 ? 39.857 23.382 -33.468 1.00 11.40 80 ILE B N 1
ATOM 4347 C CA . ILE B 1 80 ? 40.373 22.836 -32.227 1.00 13.98 80 ILE B CA 1
ATOM 4348 C C . ILE B 1 80 ? 39.305 22.898 -31.125 1.00 12.41 80 ILE B C 1
ATOM 4349 O O . ILE B 1 80 ? 38.674 23.942 -30.923 1.00 12.87 80 ILE B O 1
ATOM 4354 N N . SER B 1 81 ? 39.159 21.793 -30.397 1.00 13.83 81 SER B N 1
ATOM 4355 C CA . SER B 1 81 ? 38.247 21.722 -29.259 1.00 13.77 81 SER B CA 1
ATOM 4356 C C . SER B 1 81 ? 38.900 22.372 -28.030 1.00 13.78 81 SER B C 1
ATOM 4357 O O . SER B 1 81 ? 39.774 21.763 -27.398 1.00 15.63 81 SER B O 1
ATOM 4360 N N . TRP B 1 82 ? 38.474 23.587 -27.724 1.00 13.07 82 TRP B N 1
ATOM 4361 C CA . TRP B 1 82 ? 38.978 24.331 -26.553 1.00 13.23 82 TRP B CA 1
ATOM 4362 C C . TRP B 1 82 ? 38.945 23.413 -25.298 1.00 14.34 82 TRP B C 1
ATOM 4363 O O . TRP B 1 82 ? 39.946 23.323 -24.569 1.00 14.85 82 TRP B O 1
ATOM 4374 N N . PRO B 1 83 ? 37.821 22.701 -25.029 1.00 12.51 83 PRO B N 1
ATOM 4375 C CA . PRO B 1 83 ? 37.886 21.884 -23.795 1.00 14.13 83 PRO B CA 1
ATOM 4376 C C . PRO B 1 83 ? 38.817 20.654 -23.865 1.00 15.46 83 PRO B C 1
ATOM 4377 O O . PRO B 1 83 ? 39.002 19.980 -22.816 1.00 13.53 83 PRO B O 1
ATOM 4381 N N . ARG B 1 84 ? 39.366 20.313 -25.032 1.00 14.61 84 ARG B N 1
ATOM 4382 C CA . ARG B 1 84 ? 40.465 19.284 -25.060 1.00 14.99 84 ARG B CA 1
ATOM 4383 C C . ARG B 1 84 ? 41.762 19.896 -24.514 1.00 16.82 84 ARG B C 1
ATOM 4384 O O . ARG B 1 84 ? 42.680 19.135 -24.084 1.00 19.09 84 ARG B O 1
ATOM 4392 N N . ILE B 1 85 ? 41.864 21.213 -24.599 1.00 16.09 85 ILE B N 1
ATOM 4393 C CA . ILE B 1 85 ? 43.076 21.955 -24.319 1.00 17.75 85 ILE B CA 1
ATOM 4394 C C . ILE B 1 85 ? 43.018 22.469 -22.875 1.00 18.19 85 ILE B C 1
ATOM 4395 O O . ILE B 1 85 ? 43.940 22.171 -22.078 1.00 18.75 85 ILE B O 1
ATOM 4400 N N . PHE B 1 86 ? 41.949 23.172 -22.545 1.00 16.51 86 PHE B N 1
ATOM 4401 C CA . PHE B 1 86 ? 41.609 23.555 -21.139 1.00 18.34 86 PHE B CA 1
ATOM 4402 C C . PHE B 1 86 ? 40.303 22.967 -20.706 1.00 17.11 86 PHE B C 1
ATOM 4403 O O . PHE B 1 86 ? 39.238 23.569 -20.913 1.00 18.85 86 PHE B O 1
ATOM 4411 N N . PRO B 1 87 ? 40.337 21.816 -20.098 1.00 16.90 87 PRO B N 1
ATOM 4412 C CA . PRO B 1 87 ? 39.044 21.202 -19.727 1.00 17.89 87 PRO B CA 1
ATOM 4413 C C . PRO B 1 87 ? 38.136 22.065 -18.900 1.00 18.74 87 PRO B C 1
ATOM 4414 O O . PRO B 1 87 ? 36.907 21.921 -18.993 1.00 20.09 87 PRO B O 1
ATOM 4418 N N . GLU B 1 88 ? 38.706 22.911 -18.033 1.00 16.81 88 GLU B N 1
ATOM 4419 C CA . GLU B 1 88 ? 37.936 23.884 -17.291 1.00 21.78 88 GLU B CA 1
ATOM 4420 C C . GLU B 1 88 ? 37.838 25.273 -17.899 1.00 22.00 88 GLU B C 1
ATOM 4421 O O . GLU B 1 88 ? 37.307 26.215 -17.267 1.00 23.09 88 GLU B O 1
ATOM 4427 N N . GLY B 1 89 ? 38.331 25.443 -19.106 1.00 19.67 89 GLY B N 1
ATOM 4428 C CA . GLY B 1 89 ? 38.253 26.728 -19.811 1.00 20.55 89 GLY B CA 1
ATOM 4429 C C . GLY B 1 89 ? 39.460 27.628 -19.619 1.00 24.14 89 GLY B C 1
ATOM 4430 O O . GLY B 1 89 ? 39.888 28.322 -20.544 1.00 26.88 89 GLY B O 1
ATOM 4431 N N . THR B 1 90 ? 39.995 27.558 -18.408 1.00 25.46 90 THR B N 1
ATOM 4432 C CA . THR B 1 90 ? 41.197 28.253 -17.954 1.00 26.53 90 THR B CA 1
ATOM 4433 C C . THR B 1 90 ? 41.912 27.305 -16.947 1.00 29.44 90 THR B C 1
ATOM 4434 O O . THR B 1 90 ? 41.418 26.225 -16.632 1.00 23.07 90 THR B O 1
ATOM 4438 N N . GLY B 1 91 ? 43.068 27.685 -16.398 1.00 30.99 91 GLY B N 1
ATOM 4439 C CA . GLY B 1 91 ? 43.753 26.752 -15.506 1.00 30.65 91 GLY B CA 1
ATOM 4440 C C . GLY B 1 91 ? 44.648 25.752 -16.178 1.00 26.89 91 GLY B C 1
ATOM 4441 O O . GLY B 1 91 ? 45.418 26.087 -17.073 1.00 32.26 91 GLY B O 1
ATOM 4442 N N . LYS B 1 92 ? 44.536 24.507 -15.761 1.00 26.41 92 LYS B N 1
ATOM 4443 C CA . LYS B 1 92 ? 45.511 23.522 -16.077 1.00 27.65 92 LYS B CA 1
ATOM 4444 C C . LYS B 1 92 ? 45.378 23.005 -17.512 1.00 29.71 92 LYS B C 1
ATOM 4445 O O . LYS B 1 92 ? 44.302 22.585 -17.946 1.00 29.53 92 LYS B O 1
ATOM 4451 N N . LEU B 1 93 ? 46.499 23.040 -18.217 1.00 25.85 93 LEU B N 1
ATOM 4452 C CA . LEU B 1 93 ? 46.602 22.591 -19.592 1.00 23.63 93 LEU B CA 1
ATOM 4453 C C . LEU B 1 93 ? 46.589 21.093 -19.660 1.00 26.65 93 LEU B C 1
ATOM 4454 O O . LEU B 1 93 ? 47.314 20.420 -18.918 1.00 25.49 93 LEU B O 1
ATOM 4459 N N . ASN B 1 94 ? 45.765 20.561 -20.573 1.00 23.87 94 ASN B N 1
ATOM 4460 C CA . ASN B 1 94 ? 45.641 19.111 -20.847 1.00 25.91 94 ASN B CA 1
ATOM 4461 C C . ASN B 1 94 ? 46.570 18.765 -21.986 1.00 26.57 94 ASN B C 1
ATOM 4462 O O . ASN B 1 94 ? 46.346 19.131 -23.172 1.00 24.27 94 ASN B O 1
ATOM 4467 N N . GLN B 1 95 ? 47.694 18.115 -21.639 1.00 24.91 95 GLN B N 1
ATOM 4468 C CA . GLN B 1 95 ? 48.736 17.944 -22.603 1.00 24.89 95 GLN B CA 1
ATOM 4469 C C . GLN B 1 95 ? 48.320 16.921 -23.674 1.00 22.52 95 GLN B C 1
ATOM 4470 O O . GLN B 1 95 ? 48.789 17.026 -24.792 1.00 23.62 95 GLN B O 1
ATOM 4476 N N . LYS B 1 96 ? 47.541 15.896 -23.301 1.00 22.67 96 LYS B N 1
ATOM 4477 C CA . LYS B 1 96 ? 47.139 14.878 -24.283 1.00 24.42 96 LYS B CA 1
ATOM 4478 C C . LYS B 1 96 ? 46.293 15.511 -25.425 1.00 23.60 96 LYS B C 1
ATOM 4479 O O . LYS B 1 96 ? 46.380 15.115 -26.594 1.00 24.52 96 LYS B O 1
ATOM 4485 N N . GLY B 1 97 ? 45.474 16.463 -25.038 1.00 24.97 97 GLY B N 1
ATOM 4486 C CA . GLY B 1 97 ? 44.703 17.289 -26.001 1.00 22.90 97 GLY B CA 1
ATOM 4487 C C . GLY B 1 97 ? 45.579 18.046 -26.981 1.00 21.84 97 GLY B C 1
ATOM 4488 O O . GLY B 1 97 ? 45.385 17.957 -28.226 1.00 22.55 97 GLY B O 1
ATOM 4489 N N . LEU B 1 98 ? 46.523 18.812 -26.454 1.00 21.38 98 LEU B N 1
ATOM 4490 C CA . LEU B 1 98 ? 47.464 19.547 -27.302 1.00 22.78 98 LEU B CA 1
ATOM 4491 C C . LEU B 1 98 ? 48.222 18.615 -28.191 1.00 21.71 98 LEU B C 1
ATOM 4492 O O . LEU B 1 98 ? 48.334 18.837 -29.428 1.00 22.19 98 LEU B O 1
ATOM 4497 N N . ASP B 1 99 ? 48.712 17.513 -27.626 1.00 24.45 99 ASP B N 1
ATOM 4498 C CA . ASP B 1 99 ? 49.434 16.553 -28.468 1.00 24.09 99 ASP B CA 1
ATOM 4499 C C . ASP B 1 99 ? 48.593 15.956 -29.615 1.00 20.98 99 ASP B C 1
ATOM 4500 O O . ASP B 1 99 ? 49.156 15.629 -30.619 1.00 22.76 99 ASP B O 1
ATOM 4505 N N . PHE B 1 100 ? 47.281 15.801 -29.447 1.00 19.67 100 PHE B N 1
ATOM 4506 C CA . PHE B 1 100 ? 46.421 15.351 -30.548 1.00 17.08 100 PHE B CA 1
ATOM 4507 C C . PHE B 1 100 ? 46.552 16.259 -31.742 1.00 16.50 100 PHE B C 1
ATOM 4508 O O . PHE B 1 100 ? 46.754 15.819 -32.851 1.00 15.67 100 PHE B O 1
ATOM 4516 N N . TYR B 1 101 ? 46.372 17.532 -31.488 1.00 16.21 101 TYR B N 1
ATOM 4517 C CA . TYR B 1 101 ? 46.358 18.543 -32.533 1.00 15.87 101 TYR B CA 1
ATOM 4518 C C . TYR B 1 101 ? 47.759 18.819 -33.113 1.00 18.48 101 TYR B C 1
ATOM 4519 O O . TYR B 1 101 ? 47.919 19.195 -34.262 1.00 20.01 101 TYR B O 1
ATOM 4528 N N . LYS B 1 102 ? 48.788 18.637 -32.269 1.00 19.25 102 LYS B N 1
ATOM 4529 C CA . LYS B 1 102 ? 50.141 18.734 -32.791 1.00 21.35 102 LYS B CA 1
ATOM 4530 C C . LYS B 1 102 ? 50.391 17.580 -33.754 1.00 18.37 102 LYS B C 1
ATOM 4531 O O . LYS B 1 102 ? 50.973 17.831 -34.833 1.00 18.64 102 LYS B O 1
ATOM 4537 N N . ARG B 1 103 ? 49.983 16.372 -33.358 1.00 16.74 103 ARG B N 1
ATOM 4538 C CA . ARG B 1 103 ? 50.140 15.198 -34.181 1.00 18.07 103 ARG B CA 1
ATOM 4539 C C . ARG B 1 103 ? 49.390 15.328 -35.489 1.00 21.84 103 ARG B C 1
ATOM 4540 O O . ARG B 1 103 ? 49.967 15.158 -36.560 1.00 20.61 103 ARG B O 1
ATOM 4548 N N . LEU B 1 104 ? 48.113 15.697 -35.389 1.00 19.43 104 LEU B N 1
ATOM 4549 C CA . LEU B 1 104 ? 47.262 15.914 -36.570 1.00 19.13 104 LEU B CA 1
ATOM 4550 C C . LEU B 1 104 ? 47.862 16.941 -37.587 1.00 20.77 104 LEU B C 1
ATOM 4551 O O . LEU B 1 104 ? 47.909 16.674 -38.814 1.00 18.32 104 LEU B O 1
ATOM 4556 N N . THR B 1 105 ? 48.298 18.093 -37.061 1.00 19.86 105 THR B N 1
ATOM 4557 C CA . THR B 1 105 ? 48.869 19.140 -37.854 1.00 18.84 105 THR B CA 1
ATOM 4558 C C . THR B 1 105 ? 50.165 18.620 -38.592 1.00 20.76 105 THR B C 1
ATOM 4559 O O . THR B 1 105 ? 50.351 18.857 -39.838 1.00 20.95 105 THR B O 1
ATOM 4563 N N . ASN B 1 106 ? 51.022 17.928 -37.840 1.00 20.55 106 ASN B N 1
ATOM 4564 C CA . ASN B 1 106 ? 52.245 17.402 -38.432 1.00 23.40 106 ASN B CA 1
ATOM 4565 C C . ASN B 1 106 ? 51.949 16.373 -39.491 1.00 19.79 106 ASN B C 1
ATOM 4566 O O . ASN B 1 106 ? 52.623 16.372 -40.533 1.00 21.75 106 ASN B O 1
ATOM 4571 N N . LEU B 1 107 ? 50.949 15.530 -39.283 1.00 20.75 107 LEU B N 1
ATOM 4572 C CA . LEU B 1 107 ? 50.593 14.531 -40.279 1.00 19.96 107 LEU B CA 1
ATOM 4573 C C . LEU B 1 107 ? 50.029 15.128 -41.575 1.00 20.98 107 LEU B C 1
ATOM 4574 O O . LEU B 1 107 ? 50.309 14.646 -42.676 1.00 21.48 107 LEU B O 1
ATOM 4579 N N . LEU B 1 108 ? 49.237 16.189 -41.438 1.00 19.96 108 LEU B N 1
ATOM 4580 C CA . LEU B 1 108 ? 48.713 16.900 -42.604 1.00 18.59 108 LEU B CA 1
ATOM 4581 C C . LEU B 1 108 ? 49.885 17.380 -43.468 1.00 20.87 108 LEU B C 1
ATOM 4582 O O . LEU B 1 108 ? 49.917 17.063 -44.686 1.00 21.55 108 LEU B O 1
ATOM 4587 N N . LEU B 1 109 ? 50.837 18.046 -42.797 1.00 19.88 109 LEU B N 1
ATOM 4588 C CA . LEU B 1 109 ? 52.019 18.712 -43.409 1.00 23.28 109 LEU B CA 1
ATOM 4589 C C . LEU B 1 109 ? 52.867 17.690 -44.100 1.00 23.29 109 LEU B C 1
ATOM 4590 O O . LEU B 1 109 ? 53.267 17.879 -45.271 1.00 23.46 109 LEU B O 1
ATOM 4595 N N . GLU B 1 110 ? 53.017 16.567 -43.438 1.00 23.32 110 GLU B N 1
ATOM 4596 C CA . GLU B 1 110 ? 53.811 15.445 -43.967 1.00 26.09 110 GLU B CA 1
ATOM 4597 C C . GLU B 1 110 ? 53.154 14.804 -45.187 1.00 27.11 110 GLU B C 1
ATOM 4598 O O . GLU B 1 110 ? 53.800 14.056 -45.911 1.00 30.38 110 GLU B O 1
ATOM 4604 N N . ASN B 1 111 ? 51.853 15.047 -45.412 1.00 24.05 111 ASN B N 1
ATOM 4605 C CA . ASN B 1 111 ? 51.140 14.501 -46.559 1.00 23.99 111 ASN B CA 1
ATOM 4606 C C . ASN B 1 111 ? 50.823 15.645 -47.546 1.00 21.58 111 ASN B C 1
ATOM 4607 O O . ASN B 1 111 ? 49.970 15.467 -48.442 1.00 22.90 111 ASN B O 1
ATOM 4612 N N . GLY B 1 112 ? 51.493 16.797 -47.416 1.00 20.58 112 GLY B N 1
ATOM 4613 C CA . GLY B 1 112 ? 51.385 17.883 -48.377 1.00 21.64 112 GLY B CA 1
ATOM 4614 C C . GLY B 1 112 ? 50.079 18.672 -48.359 1.00 20.08 112 GLY B C 1
ATOM 4615 O O . GLY B 1 112 ? 49.637 19.236 -49.377 1.00 23.80 112 GLY B O 1
ATOM 4616 N N . ILE B 1 113 ? 49.442 18.637 -47.209 1.00 20.13 113 ILE B N 1
ATOM 4617 C CA . ILE B 1 113 ? 48.207 19.413 -46.991 1.00 20.25 113 ILE B CA 1
ATOM 4618 C C . ILE B 1 113 ? 48.394 20.533 -45.995 1.00 20.87 113 ILE B C 1
ATOM 4619 O O . ILE B 1 113 ? 48.818 20.293 -44.869 1.00 21.16 113 ILE B O 1
ATOM 4624 N N . MET B 1 114 ? 48.031 21.746 -46.404 1.00 20.10 114 MET B N 1
ATOM 4625 C CA . MET B 1 114 ? 48.158 22.973 -45.625 1.00 20.98 114 MET B CA 1
ATOM 4626 C C . MET B 1 114 ? 47.039 22.997 -44.556 1.00 20.78 114 MET B C 1
ATOM 4627 O O . MET B 1 114 ? 45.875 23.067 -44.905 1.00 20.50 114 MET B O 1
ATOM 4632 N N . PRO B 1 115 ? 47.365 23.083 -43.269 1.00 16.99 115 PRO B N 1
ATOM 4633 C CA . PRO B 1 115 ? 46.309 23.250 -42.271 1.00 17.10 115 PRO B CA 1
ATOM 4634 C C . PRO B 1 115 ? 45.793 24.653 -42.229 1.00 16.52 115 PRO B C 1
ATOM 4635 O O . PRO B 1 115 ? 46.528 25.632 -42.467 1.00 18.40 115 PRO B O 1
ATOM 4639 N N . ALA B 1 116 ? 44.495 24.780 -41.994 1.00 15.92 116 ALA B N 1
ATOM 4640 C CA . ALA B 1 116 ? 43.821 26.028 -41.763 1.00 14.68 116 ALA B CA 1
ATOM 4641 C C . ALA B 1 116 ? 42.990 25.792 -40.506 1.00 15.93 116 ALA B C 1
ATOM 4642 O O . ALA B 1 116 ? 42.085 24.920 -40.496 1.00 19.15 116 ALA B O 1
ATOM 4644 N N . ILE B 1 117 ? 43.307 26.519 -39.429 1.00 14.08 117 ILE B N 1
ATOM 4645 C CA . ILE B 1 117 ? 42.665 26.223 -38.134 1.00 13.49 117 ILE B CA 1
ATOM 4646 C C . ILE B 1 117 ? 41.651 27.270 -37.701 1.00 12.59 117 ILE B C 1
ATOM 4647 O O . ILE B 1 117 ? 41.961 28.467 -37.646 1.00 13.01 117 ILE B O 1
ATOM 4652 N N . THR B 1 118 ? 40.452 26.806 -37.321 1.00 12.65 118 THR B N 1
ATOM 4653 C CA . THR B 1 118 ? 39.458 27.639 -36.660 1.00 12.42 118 THR B CA 1
ATOM 4654 C C . THR B 1 118 ? 39.618 27.470 -35.110 1.00 14.53 118 THR B C 1
ATOM 4655 O O . THR B 1 118 ? 39.577 26.347 -34.622 1.00 12.97 118 THR B O 1
ATOM 4659 N N . LEU B 1 119 ? 39.861 28.552 -34.336 1.00 12.95 119 LEU B N 1
ATOM 4660 C CA . LEU B 1 119 ? 40.054 28.423 -32.895 1.00 15.41 119 LEU B CA 1
ATOM 4661 C C . LEU B 1 119 ? 38.717 28.183 -32.165 1.00 14.91 119 LEU B C 1
ATOM 4662 O O . LEU B 1 119 ? 38.677 27.393 -31.236 1.00 15.92 119 LEU B O 1
ATOM 4667 N N . TYR B 1 120 ? 37.638 28.779 -32.643 1.00 14.03 120 TYR B N 1
ATOM 4668 C CA . TYR B 1 120 ? 36.312 28.560 -32.018 1.00 14.81 120 TYR B CA 1
ATOM 4669 C C . TYR B 1 120 ? 35.208 28.226 -33.000 1.00 13.03 120 TYR B C 1
ATOM 4670 O O . TYR B 1 120 ? 34.759 29.027 -33.803 1.00 13.59 120 TYR B O 1
ATOM 4679 N N . HIS B 1 121 ? 34.780 26.963 -32.941 1.00 12.31 121 HIS B N 1
ATOM 4680 C CA . HIS B 1 121 ? 33.666 26.496 -33.745 1.00 11.69 121 HIS B CA 1
ATOM 4681 C C . HIS B 1 121 ? 32.698 25.829 -32.810 1.00 12.56 121 HIS B C 1
ATOM 4682 O O . HIS B 1 121 ? 32.261 24.667 -33.022 1.00 11.78 121 HIS B O 1
ATOM 4689 N N . TRP B 1 122 ? 32.390 26.586 -31.746 1.00 13.88 122 TRP B N 1
ATOM 4690 C CA . TRP B 1 122 ? 31.086 26.561 -31.023 1.00 12.64 122 TRP B CA 1
ATOM 4691 C C . TRP B 1 122 ? 31.154 25.741 -29.720 1.00 12.67 122 TRP B C 1
ATOM 4692 O O . TRP B 1 122 ? 30.178 25.744 -28.980 1.00 13.41 122 TRP B O 1
ATOM 4703 N N . ASP B 1 123 ? 32.248 25.051 -29.508 1.00 13.63 123 ASP B N 1
ATOM 4704 C CA . ASP B 1 123 ? 32.394 24.110 -28.354 1.00 13.49 123 ASP B CA 1
ATOM 4705 C C . ASP B 1 123 ? 33.002 24.825 -27.124 1.00 12.95 123 ASP B C 1
ATOM 4706 O O . ASP B 1 123 ? 34.018 24.416 -26.640 1.00 14.81 123 ASP B O 1
ATOM 4711 N N . LEU B 1 124 ? 32.296 25.817 -26.639 1.00 12.23 124 LEU B N 1
ATOM 4712 C CA . LEU B 1 124 ? 32.685 26.492 -25.384 1.00 12.70 124 LEU B CA 1
ATOM 4713 C C . LEU B 1 124 ? 32.726 25.451 -24.259 1.00 12.48 124 LEU B C 1
ATOM 4714 O O . LEU B 1 124 ? 31.845 24.659 -24.083 1.00 14.58 124 LEU B O 1
ATOM 4719 N N . PRO B 1 125 ? 33.790 25.483 -23.431 1.00 12.96 125 PRO B N 1
ATOM 4720 C CA . PRO B 1 125 ? 33.794 24.615 -22.208 1.00 12.84 125 PRO B CA 1
ATOM 4721 C C . PRO B 1 125 ? 32.582 24.905 -21.327 1.00 13.51 125 PRO B C 1
ATOM 4722 O O . PRO B 1 125 ? 32.259 26.065 -21.082 1.00 14.08 125 PRO B O 1
ATOM 4726 N N . GLN B 1 126 ? 31.870 23.859 -20.874 1.00 11.45 126 GLN B N 1
ATOM 4727 C CA . GLN B 1 126 ? 30.748 24.022 -20.062 1.00 13.18 126 GLN B CA 1
ATOM 4728 C C . GLN B 1 126 ? 31.065 24.774 -18.763 1.00 12.52 126 GLN B C 1
ATOM 4729 O O . GLN B 1 126 ? 30.223 25.510 -18.290 1.00 12.30 126 GLN B O 1
ATOM 4735 N N . LYS B 1 127 ? 32.225 24.538 -18.232 1.00 14.56 127 LYS B N 1
ATOM 4736 C CA . LYS B 1 127 ? 32.584 25.195 -16.977 1.00 16.06 127 LYS B CA 1
ATOM 4737 C C . LYS B 1 127 ? 32.589 26.716 -17.186 1.00 15.17 127 LYS B C 1
ATOM 4738 O O . LYS B 1 127 ? 32.131 27.419 -16.278 1.00 18.49 127 LYS B O 1
ATOM 4744 N N . LEU B 1 128 ? 32.940 27.197 -18.387 1.00 16.66 128 LEU B N 1
ATOM 4745 C CA . LEU B 1 128 ? 32.847 28.626 -18.671 1.00 16.28 128 LEU B CA 1
ATOM 4746 C C . LEU B 1 128 ? 31.444 29.093 -18.853 1.00 15.29 128 LEU B C 1
ATOM 4747 O O . LEU B 1 128 ? 31.041 30.236 -18.498 1.00 17.97 128 LEU B O 1
ATOM 4752 N N . GLN B 1 129 ? 30.596 28.255 -19.426 1.00 14.31 129 GLN B N 1
ATOM 4753 C CA . GLN B 1 129 ? 29.187 28.557 -19.462 1.00 14.42 129 GLN B CA 1
ATOM 4754 C C . GLN B 1 129 ? 28.523 28.621 -18.025 1.00 15.58 129 GLN B C 1
ATOM 4755 O O . GLN B 1 129 ? 27.622 29.448 -17.821 1.00 15.92 129 GLN B O 1
ATOM 4761 N N . ASP B 1 130 ? 29.012 27.839 -17.064 1.00 15.68 130 ASP B N 1
ATOM 4762 C CA . ASP B 1 130 ? 28.528 27.854 -15.720 1.00 16.91 130 ASP B CA 1
ATOM 4763 C C . ASP B 1 130 ? 28.848 29.203 -15.108 1.00 19.03 130 ASP B C 1
ATOM 4764 O O . ASP B 1 130 ? 28.086 29.653 -14.315 1.00 22.99 130 ASP B O 1
ATOM 4769 N N . LYS B 1 131 ? 29.901 29.858 -15.569 1.00 20.88 131 LYS B N 1
ATOM 4770 C CA . LYS B 1 131 ? 30.340 31.219 -15.059 1.00 24.00 131 LYS B CA 1
ATOM 4771 C C . LYS B 1 131 ? 29.781 32.367 -15.903 1.00 25.23 131 LYS B C 1
ATOM 4772 O O . LYS B 1 131 ? 30.303 33.464 -15.801 1.00 27.81 131 LYS B O 1
ATOM 4778 N N . GLY B 1 132 ? 28.812 32.105 -16.789 1.00 20.62 132 GLY B N 1
ATOM 4779 C CA . GLY B 1 132 ? 28.128 33.071 -17.626 1.00 21.06 132 GLY B CA 1
ATOM 4780 C C . GLY B 1 132 ? 28.292 32.969 -19.142 1.00 18.61 132 GLY B C 1
ATOM 4781 O O . GLY B 1 132 ? 27.619 33.641 -19.899 1.00 21.79 132 GLY B O 1
ATOM 4782 N N . GLY B 1 133 ? 29.228 32.175 -19.602 1.00 17.22 133 GLY B N 1
ATOM 4783 C CA . GLY B 1 133 ? 29.410 31.968 -21.030 1.00 16.90 133 GLY B CA 1
ATOM 4784 C C . GLY B 1 133 ? 29.898 33.266 -21.705 1.00 17.37 133 GLY B C 1
ATOM 4785 O O . GLY B 1 133 ? 30.622 34.118 -21.092 1.00 15.77 133 GLY B O 1
ATOM 4786 N N . TRP B 1 134 ? 29.425 33.461 -22.920 1.00 17.13 134 TRP B N 1
ATOM 4787 C CA . TRP B 1 134 ? 29.888 34.583 -23.756 1.00 16.41 134 TRP B CA 1
ATOM 4788 C C . TRP B 1 134 ? 29.214 35.894 -23.263 1.00 20.79 134 TRP B C 1
ATOM 4789 O O . TRP B 1 134 ? 29.636 36.975 -23.698 1.00 22.58 134 TRP B O 1
ATOM 4800 N N . LYS B 1 135 ? 28.233 35.801 -22.354 1.00 19.00 135 LYS B N 1
ATOM 4801 C CA . LYS B 1 135 ? 27.617 37.004 -21.744 1.00 24.32 135 LYS B CA 1
ATOM 4802 C C . LYS B 1 135 ? 28.656 37.672 -20.812 1.00 21.51 135 LYS B C 1
ATOM 4803 O O . LYS B 1 135 ? 28.592 38.900 -20.551 1.00 24.17 135 LYS B O 1
ATOM 4809 N N . ASN B 1 136 ? 29.592 36.896 -20.276 1.00 21.67 136 ASN B N 1
ATOM 4810 C CA . ASN B 1 136 ? 30.611 37.414 -19.349 1.00 23.04 136 ASN B CA 1
ATOM 4811 C C . ASN B 1 136 ? 31.865 37.812 -20.104 1.00 22.10 136 ASN B C 1
ATOM 4812 O O . ASN B 1 136 ? 32.489 37.000 -20.772 1.00 22.70 136 ASN B O 1
ATOM 4817 N N . ARG B 1 137 ? 32.238 39.087 -20.043 1.00 22.05 137 ARG B N 1
ATOM 4818 C CA . ARG B 1 137 ? 33.424 39.564 -20.713 1.00 22.60 137 ARG B CA 1
ATOM 4819 C C . ARG B 1 137 ? 34.699 38.774 -20.374 1.00 20.87 137 ARG B C 1
ATOM 4820 O O . ARG B 1 137 ? 35.676 38.701 -21.191 1.00 22.10 137 ARG B O 1
ATOM 4828 N N . ASP B 1 138 ? 34.757 38.191 -19.165 1.00 20.62 138 ASP B N 1
ATOM 4829 C CA . ASP B 1 138 ? 35.942 37.409 -18.737 1.00 21.08 138 ASP B CA 1
ATOM 4830 C C . ASP B 1 138 ? 36.274 36.289 -19.751 1.00 16.31 138 ASP B C 1
ATOM 4831 O O . ASP B 1 138 ? 37.439 35.968 -20.005 1.00 18.03 138 ASP B O 1
ATOM 4836 N N . THR B 1 139 ? 35.219 35.790 -20.372 1.00 18.57 139 THR B N 1
ATOM 4837 C CA . THR B 1 139 ? 35.368 34.744 -21.394 1.00 16.52 139 THR B CA 1
ATOM 4838 C C . THR B 1 139 ? 36.219 35.137 -22.616 1.00 17.91 139 THR B C 1
ATOM 4839 O O . THR B 1 139 ? 36.911 34.316 -23.234 1.00 17.59 139 THR B O 1
ATOM 4843 N N . THR B 1 140 ? 36.191 36.409 -22.946 1.00 16.08 140 THR B N 1
ATOM 4844 C CA . THR B 1 140 ? 37.117 36.965 -23.942 1.00 18.45 140 THR B CA 1
ATOM 4845 C C . THR B 1 140 ? 38.617 36.830 -23.580 1.00 19.42 140 THR B C 1
ATOM 4846 O O . THR B 1 140 ? 39.455 36.631 -24.465 1.00 18.99 140 THR B O 1
ATOM 4850 N N . ASP B 1 141 ? 38.963 36.959 -22.276 1.00 17.50 141 ASP B N 1
ATOM 4851 C CA . ASP B 1 141 ? 40.295 36.769 -21.914 1.00 20.29 141 ASP B CA 1
ATOM 4852 C C . ASP B 1 141 ? 40.674 35.301 -21.844 1.00 19.19 141 ASP B C 1
ATOM 4853 O O . ASP B 1 141 ? 41.783 34.949 -22.180 1.00 20.93 141 ASP B O 1
ATOM 4858 N N . TYR B 1 142 ? 39.762 34.452 -21.373 1.00 19.03 142 TYR B N 1
ATOM 4859 C CA . TYR B 1 142 ? 40.081 33.023 -21.337 1.00 17.56 142 TYR B CA 1
ATOM 4860 C C . TYR B 1 142 ? 40.233 32.533 -22.764 1.00 15.86 142 TYR B C 1
ATOM 4861 O O . TYR B 1 142 ? 41.090 31.698 -23.032 1.00 17.87 142 TYR B O 1
ATOM 4870 N N . PHE B 1 143 ? 39.469 33.092 -23.680 1.00 16.55 143 PHE B N 1
ATOM 4871 C CA . PHE B 1 143 ? 39.650 32.757 -25.132 1.00 15.33 143 PHE B CA 1
ATOM 4872 C C . PHE B 1 143 ? 41.081 33.102 -25.648 1.00 18.06 143 PHE B C 1
ATOM 4873 O O . PHE B 1 143 ? 41.744 32.338 -26.374 1.00 17.77 143 PHE B O 1
ATOM 4881 N N . THR B 1 144 ? 41.520 34.312 -25.295 1.00 20.65 144 THR B N 1
ATOM 4882 C CA . THR B 1 144 ? 42.865 34.817 -25.630 1.00 22.56 144 THR B CA 1
ATOM 4883 C C . THR B 1 144 ? 43.969 33.948 -25.017 1.00 22.53 144 THR B C 1
ATOM 4884 O O . THR B 1 144 ? 44.930 33.610 -25.708 1.00 20.97 144 THR B O 1
ATOM 4888 N N . GLU B 1 145 ? 43.805 33.556 -23.764 1.00 22.37 145 GLU B N 1
ATOM 4889 C CA . GLU B 1 145 ? 44.741 32.632 -23.096 1.00 24.88 145 GLU B CA 1
ATOM 4890 C C . GLU B 1 145 ? 44.808 31.267 -23.773 1.00 22.40 145 GLU B C 1
ATOM 4891 O O . GLU B 1 145 ? 45.885 30.625 -23.855 1.00 24.04 145 GLU B O 1
ATOM 4897 N N . TYR B 1 146 ? 43.644 30.799 -24.220 1.00 19.64 146 TYR B N 1
ATOM 4898 C CA . TYR B 1 146 ? 43.591 29.547 -25.012 1.00 17.33 146 TYR B CA 1
ATOM 4899 C C . TYR B 1 146 ? 44.318 29.660 -26.312 1.00 18.31 146 TYR B C 1
ATOM 4900 O O . TYR B 1 146 ? 45.156 28.745 -26.656 1.00 18.81 146 TYR B O 1
ATOM 4909 N N . SER B 1 147 ? 44.037 30.755 -26.998 1.00 16.25 147 SER B N 1
ATOM 4910 C CA . SER B 1 147 ? 44.617 31.090 -28.316 1.00 18.17 147 SER B CA 1
ATOM 4911 C C . SER B 1 147 ? 46.152 31.170 -28.205 1.00 20.43 147 SER B C 1
ATOM 4912 O O . SER B 1 147 ? 46.863 30.689 -29.050 1.00 22.63 147 SER B O 1
ATOM 4915 N N . GLU B 1 148 ? 46.615 31.822 -27.145 1.00 24.19 148 GLU B N 1
ATOM 4916 C CA . GLU B 1 148 ? 48.043 31.935 -26.884 1.00 22.43 148 GLU B CA 1
ATOM 4917 C C . GLU B 1 148 ? 48.741 30.563 -26.924 1.00 22.44 148 GLU B C 1
ATOM 4918 O O . GLU B 1 148 ? 49.750 30.404 -27.597 1.00 22.19 148 GLU B O 1
ATOM 4924 N N . VAL B 1 149 ? 48.204 29.579 -26.194 1.00 20.79 149 VAL B N 1
ATOM 4925 C CA . VAL B 1 149 ? 48.738 28.220 -26.207 1.00 23.49 149 VAL B CA 1
ATOM 4926 C C . VAL B 1 149 ? 48.778 27.618 -27.603 1.00 21.78 149 VAL B C 1
ATOM 4927 O O . VAL B 1 149 ? 49.771 27.045 -28.000 1.00 22.25 149 VAL B O 1
ATOM 4931 N N . ILE B 1 150 ? 47.705 27.778 -28.375 1.00 21.50 150 ILE B N 1
ATOM 4932 C CA . ILE B 1 150 ? 47.705 27.174 -29.694 1.00 17.15 150 ILE B CA 1
ATOM 4933 C C . ILE B 1 150 ? 48.725 27.888 -30.638 1.00 18.49 150 ILE B C 1
ATOM 4934 O O . ILE B 1 150 ? 49.445 27.231 -31.384 1.00 19.98 150 ILE B O 1
ATOM 4939 N N . PHE B 1 151 ? 48.738 29.214 -30.642 1.00 18.55 151 PHE B N 1
ATOM 4940 C CA . PHE B 1 151 ? 49.699 29.977 -31.444 1.00 20.73 151 PHE B CA 1
ATOM 4941 C C . PHE B 1 151 ? 51.158 29.652 -31.085 1.00 23.93 151 PHE B C 1
ATOM 4942 O O . PHE B 1 151 ? 52.018 29.558 -31.973 1.00 23.71 151 PHE B O 1
ATOM 4950 N N . LYS B 1 152 ? 51.412 29.447 -29.799 1.00 24.70 152 LYS B N 1
ATOM 4951 C CA . LYS B 1 152 ? 52.752 29.069 -29.362 1.00 28.49 152 LYS B CA 1
ATOM 4952 C C . LYS B 1 152 ? 53.139 27.720 -29.902 1.00 29.42 152 LYS B C 1
ATOM 4953 O O . LYS B 1 152 ? 54.320 27.532 -30.199 1.00 33.54 152 LYS B O 1
ATOM 4959 N N . ASN B 1 153 ? 52.196 26.773 -29.990 1.00 23.17 153 ASN B N 1
ATOM 4960 C CA . ASN B 1 153 ? 52.519 25.420 -30.377 1.00 21.88 153 ASN B CA 1
ATOM 4961 C C . ASN B 1 153 ? 52.486 25.205 -31.836 1.00 22.54 153 ASN B C 1
ATOM 4962 O O . ASN B 1 153 ? 53.187 24.331 -32.327 1.00 26.12 153 ASN B O 1
ATOM 4967 N N . LEU B 1 154 ? 51.618 25.941 -32.524 1.00 23.13 154 LEU B N 1
ATOM 4968 C CA . LEU B 1 154 ? 51.273 25.712 -33.962 1.00 23.18 154 LEU B CA 1
ATOM 4969 C C . LEU B 1 154 ? 51.450 26.904 -34.911 1.00 26.29 154 LEU B C 1
ATOM 4970 O O . LEU B 1 154 ? 51.411 26.740 -36.161 1.00 22.93 154 LEU B O 1
ATOM 4975 N N . GLY B 1 155 ? 51.660 28.106 -34.357 1.00 31.88 155 GLY B N 1
ATOM 4976 C CA . GLY B 1 155 ? 51.571 29.355 -35.107 1.00 32.78 155 GLY B CA 1
ATOM 4977 C C . GLY B 1 155 ? 52.311 29.412 -36.427 1.00 40.30 155 GLY B C 1
ATOM 4978 O O . GLY B 1 155 ? 51.710 29.678 -37.486 1.00 40.75 155 GLY B O 1
ATOM 4979 N N . ASP B 1 156 ? 53.601 29.138 -36.383 1.00 39.08 156 ASP B N 1
ATOM 4980 C CA . ASP B 1 156 ? 54.413 29.184 -37.579 1.00 40.37 156 ASP B CA 1
ATOM 4981 C C . ASP B 1 156 ? 54.579 27.825 -38.267 1.00 37.06 156 ASP B C 1
ATOM 4982 O O . ASP B 1 156 ? 55.611 27.609 -38.900 1.00 38.15 156 ASP B O 1
ATOM 4987 N N . ILE B 1 157 ? 53.627 26.899 -38.132 1.00 26.21 157 ILE B N 1
ATOM 4988 C CA . ILE B 1 157 ? 53.511 25.831 -39.117 1.00 25.46 157 ILE B CA 1
ATOM 4989 C C . ILE B 1 157 ? 52.101 25.805 -39.764 1.00 22.90 157 ILE B C 1
ATOM 4990 O O . ILE B 1 157 ? 51.861 24.968 -40.634 1.00 23.65 157 ILE B O 1
ATOM 4995 N N . VAL B 1 158 ? 51.235 26.715 -39.349 1.00 21.36 158 VAL B N 1
ATOM 4996 C CA . VAL B 1 158 ? 49.818 26.764 -39.794 1.00 21.28 158 VAL B CA 1
ATOM 4997 C C . VAL B 1 158 ? 49.649 28.084 -40.527 1.00 21.72 158 VAL B C 1
ATOM 4998 O O . VAL B 1 158 ? 49.753 29.155 -39.897 1.00 21.63 158 VAL B O 1
ATOM 5002 N N . PRO B 1 159 ? 49.463 28.021 -41.850 1.00 18.27 159 PRO B N 1
ATOM 5003 C CA . PRO B 1 159 ? 49.433 29.306 -42.559 1.00 20.95 159 PRO B CA 1
ATOM 5004 C C . PRO B 1 159 ? 48.209 30.151 -42.463 1.00 17.90 159 PRO B C 1
ATOM 5005 O O . PRO B 1 159 ? 48.251 31.341 -42.848 1.00 16.49 159 PRO B O 1
ATOM 5009 N N . ILE B 1 160 ? 47.087 29.551 -42.053 1.00 18.50 160 ILE B N 1
ATOM 5010 C CA . ILE B 1 160 ? 45.797 30.199 -42.171 1.00 16.06 160 ILE B CA 1
ATOM 5011 C C . ILE B 1 160 ? 45.039 29.925 -40.887 1.00 16.53 160 ILE B C 1
ATOM 5012 O O . ILE B 1 160 ? 44.859 28.747 -40.443 1.00 16.62 160 ILE B O 1
ATOM 5017 N N . TRP B 1 161 ? 44.552 31.002 -40.293 1.00 16.08 161 TRP B N 1
ATOM 5018 C CA . TRP B 1 161 ? 43.893 30.925 -38.981 1.00 16.28 161 TRP B CA 1
ATOM 5019 C C . TRP B 1 161 ? 42.568 31.673 -39.062 1.00 15.46 161 TRP B C 1
ATOM 5020 O O . TRP B 1 161 ? 42.490 32.774 -39.619 1.00 16.87 161 TRP B O 1
ATOM 5031 N N . PHE B 1 162 ? 41.523 31.081 -38.515 1.00 14.33 162 PHE B N 1
ATOM 5032 C CA . PHE B 1 162 ? 40.193 31.723 -38.327 1.00 12.25 162 PHE B CA 1
ATOM 5033 C C . PHE B 1 162 ? 39.987 31.814 -36.814 1.00 13.80 162 PHE B C 1
ATOM 5034 O O . PHE B 1 162 ? 40.042 30.795 -36.093 1.00 15.67 162 PHE B O 1
ATOM 5042 N N . THR B 1 163 ? 39.806 33.010 -36.286 1.00 13.21 163 THR B N 1
ATOM 5043 C CA . THR B 1 163 ? 39.482 33.101 -34.852 1.00 13.39 163 THR B CA 1
ATOM 5044 C C . THR B 1 163 ? 38.153 32.420 -34.471 1.00 12.35 163 THR B C 1
ATOM 5045 O O . THR B 1 163 ? 38.083 31.587 -33.582 1.00 13.09 163 THR B O 1
ATOM 5049 N N . HIS B 1 164 ? 37.085 32.781 -35.168 1.00 12.82 164 HIS B N 1
ATOM 5050 C CA . HIS B 1 164 ? 35.733 32.322 -34.938 1.00 15.03 164 HIS B CA 1
ATOM 5051 C C . HIS B 1 164 ? 35.105 31.824 -36.227 1.00 15.21 164 HIS B C 1
ATOM 5052 O O . HIS B 1 164 ? 35.358 32.310 -37.309 1.00 15.29 164 HIS B O 1
ATOM 5059 N N . ASN B 1 165 ? 34.176 30.892 -36.044 1.00 14.31 165 ASN B N 1
ATOM 5060 C CA . ASN B 1 165 ? 33.198 30.499 -37.041 1.00 13.32 165 ASN B CA 1
ATOM 5061 C C . ASN B 1 165 ? 31.794 31.004 -36.664 1.00 12.63 165 ASN B C 1
ATOM 5062 O O . ASN B 1 165 ? 31.253 30.635 -35.610 1.00 13.50 165 ASN B O 1
ATOM 5067 N N . GLU B 1 166 ? 31.176 31.844 -37.489 1.00 13.21 166 GLU B N 1
ATOM 5068 C CA . GLU B 1 166 ? 29.727 32.227 -37.461 1.00 14.06 166 GLU B CA 1
ATOM 5069 C C . GLU B 1 166 ? 29.333 32.673 -36.022 1.00 14.74 166 GLU B C 1
ATOM 5070 O O . GLU B 1 166 ? 28.420 32.104 -35.428 1.00 14.49 166 GLU B O 1
ATOM 5076 N N . PRO B 1 167 ? 29.946 33.714 -35.528 1.00 15.08 167 PRO B N 1
ATOM 5077 C CA . PRO B 1 167 ? 29.470 34.302 -34.276 1.00 14.77 167 PRO B CA 1
ATOM 5078 C C . PRO B 1 167 ? 28.006 34.731 -34.351 1.00 14.31 167 PRO B C 1
ATOM 5079 O O . PRO B 1 167 ? 27.323 34.703 -33.325 1.00 15.40 167 PRO B O 1
ATOM 5083 N N . GLY B 1 168 ? 27.522 35.143 -35.513 1.00 14.67 168 GLY B N 1
ATOM 5084 C CA . GLY B 1 168 ? 26.148 35.450 -35.666 1.00 13.75 168 GLY B CA 1
ATOM 5085 C C . GLY B 1 168 ? 25.158 34.295 -35.416 1.00 14.38 168 GLY B C 1
ATOM 5086 O O . GLY B 1 168 ? 24.013 34.478 -35.027 1.00 15.42 168 GLY B O 1
ATOM 5087 N N . VAL B 1 169 ? 25.564 33.086 -35.758 1.00 13.26 169 VAL B N 1
ATOM 5088 C CA . VAL B 1 169 ? 24.752 31.891 -35.541 1.00 13.21 169 VAL B CA 1
ATOM 5089 C C . VAL B 1 169 ? 24.840 31.555 -34.068 1.00 13.23 169 VAL B C 1
ATOM 5090 O O . VAL B 1 169 ? 23.799 31.225 -33.454 1.00 13.72 169 VAL B O 1
ATOM 5094 N N . VAL B 1 170 ? 26.036 31.556 -33.511 1.00 12.82 170 VAL B N 1
ATOM 5095 C CA . VAL B 1 170 ? 26.183 31.314 -32.076 1.00 12.44 170 VAL B CA 1
ATOM 5096 C C . VAL B 1 170 ? 25.257 32.267 -31.291 1.00 14.14 170 VAL B C 1
ATOM 5097 O O . VAL B 1 170 ? 24.539 31.841 -30.340 1.00 12.73 170 VAL B O 1
ATOM 5101 N N A SER B 1 171 ? 25.284 33.550 -31.668 0.65 15.31 171 SER B N 1
ATOM 5102 N N B SER B 1 171 ? 25.286 33.545 -31.669 0.35 13.99 171 SER B N 1
ATOM 5103 C CA A SER B 1 171 ? 24.406 34.542 -31.019 0.65 16.06 171 SER B CA 1
ATOM 5104 C CA B SER B 1 171 ? 24.437 34.558 -31.035 0.35 14.04 171 SER B CA 1
ATOM 5105 C C A SER B 1 171 ? 22.916 34.271 -31.225 0.65 14.86 171 SER B C 1
ATOM 5106 C C B SER B 1 171 ? 22.938 34.297 -31.222 0.35 14.03 171 SER B C 1
ATOM 5107 O O A SER B 1 171 ? 22.130 34.113 -30.268 0.65 16.88 171 SER B O 1
ATOM 5108 O O B SER B 1 171 ? 22.186 34.154 -30.245 0.35 15.42 171 SER B O 1
ATOM 5113 N N . LEU B 1 172 ? 22.497 34.209 -32.464 1.00 14.24 172 LEU B N 1
ATOM 5114 C CA . LEU B 1 172 ? 21.091 34.091 -32.761 1.00 15.11 172 LEU B CA 1
ATOM 5115 C C . LEU B 1 172 ? 20.495 32.718 -32.408 1.00 15.15 172 LEU B C 1
ATOM 5116 O O . LEU B 1 172 ? 19.491 32.626 -31.712 1.00 16.60 172 LEU B O 1
ATOM 5121 N N . LEU B 1 173 ? 21.127 31.643 -32.869 1.00 13.64 173 LEU B N 1
ATOM 5122 C CA . LEU B 1 173 ? 20.534 30.398 -32.604 1.00 13.06 173 LEU B CA 1
ATOM 5123 C C . LEU B 1 173 ? 20.874 29.889 -31.180 1.00 13.36 173 LEU B C 1
ATOM 5124 O O . LEU B 1 173 ? 20.075 29.155 -30.597 1.00 16.36 173 LEU B O 1
ATOM 5129 N N . GLY B 1 174 ? 22.025 30.227 -30.641 1.00 12.29 174 GLY B N 1
ATOM 5130 C CA . GLY B 1 174 ? 22.383 29.682 -29.329 1.00 12.24 174 GLY B CA 1
ATOM 5131 C C . GLY B 1 174 ? 21.823 30.523 -28.218 1.00 15.47 174 GLY B C 1
ATOM 5132 O O . GLY B 1 174 ? 21.712 30.016 -27.112 1.00 13.82 174 GLY B O 1
ATOM 5133 N N . HIS B 1 175 ? 21.513 31.800 -28.469 1.00 14.66 175 HIS B N 1
ATOM 5134 C CA . HIS B 1 175 ? 21.231 32.699 -27.362 1.00 14.76 175 HIS B CA 1
ATOM 5135 C C . HIS B 1 175 ? 19.934 33.497 -27.557 1.00 15.86 175 HIS B C 1
ATOM 5136 O O . HIS B 1 175 ? 19.494 34.148 -26.583 1.00 17.87 175 HIS B O 1
ATOM 5143 N N . PHE B 1 176 ? 19.326 33.493 -28.754 1.00 16.45 176 PHE B N 1
ATOM 5144 C CA . PHE B 1 176 ? 17.990 34.133 -28.943 1.00 18.68 176 PHE B CA 1
ATOM 5145 C C . PHE B 1 176 ? 16.950 33.080 -29.265 1.00 17.62 176 PHE B C 1
ATOM 5146 O O . PHE B 1 176 ? 15.938 32.977 -28.557 1.00 20.67 176 PHE B O 1
ATOM 5154 N N . LEU B 1 177 ? 17.203 32.182 -30.214 1.00 16.17 177 LEU B N 1
ATOM 5155 C CA . LEU B 1 177 ? 16.223 31.216 -30.560 1.00 16.56 177 LEU B CA 1
ATOM 5156 C C . LEU B 1 177 ? 16.270 29.972 -29.674 1.00 17.69 177 LEU B C 1
ATOM 5157 O O . LEU B 1 177 ? 15.299 29.183 -29.649 1.00 16.37 177 LEU B O 1
ATOM 5162 N N . GLY B 1 178 ? 17.438 29.736 -29.083 1.00 16.28 178 GLY B N 1
ATOM 5163 C CA . GLY B 1 178 ? 17.619 28.611 -28.124 1.00 17.60 178 GLY B CA 1
ATOM 5164 C C . GLY B 1 178 ? 17.665 27.248 -28.782 1.00 18.23 178 GLY B C 1
ATOM 5165 O O . GLY B 1 178 ? 17.545 26.255 -28.093 1.00 19.15 178 GLY B O 1
ATOM 5166 N N . ILE B 1 179 ? 17.860 27.195 -30.109 1.00 17.82 179 ILE B N 1
ATOM 5167 C CA . ILE B 1 179 ? 17.878 25.924 -30.865 1.00 15.30 179 ILE B CA 1
ATOM 5168 C C . ILE B 1 179 ? 19.258 25.347 -31.064 1.00 13.84 179 ILE B C 1
ATOM 5169 O O . ILE B 1 179 ? 19.361 24.218 -31.502 1.00 12.37 179 ILE B O 1
ATOM 5174 N N . HIS B 1 180 ? 20.297 26.123 -30.745 1.00 11.80 180 HIS B N 1
ATOM 5175 C CA . HIS B 1 180 ? 21.681 25.671 -30.576 1.00 12.10 180 HIS B CA 1
ATOM 5176 C C . HIS B 1 180 ? 22.123 25.809 -29.147 1.00 10.64 180 HIS B C 1
ATOM 5177 O O . HIS B 1 180 ? 21.572 26.571 -28.382 1.00 11.68 180 HIS B O 1
ATOM 5184 N N . ALA B 1 181 ? 23.172 25.121 -28.776 1.00 12.21 181 ALA B N 1
ATOM 5185 C CA . ALA B 1 181 ? 23.865 25.355 -27.482 1.00 10.90 181 ALA B CA 1
ATOM 5186 C C . ALA B 1 181 ? 24.235 26.820 -27.308 1.00 12.31 181 ALA B C 1
ATOM 5187 O O . ALA B 1 181 ? 24.646 27.444 -28.269 1.00 12.06 181 ALA B O 1
ATOM 5189 N N . PRO B 1 182 ? 24.110 27.416 -26.119 1.00 12.56 182 PRO B N 1
ATOM 5190 C CA . PRO B 1 182 ? 23.713 26.753 -24.881 1.00 13.60 182 PRO B CA 1
ATOM 5191 C C . PRO B 1 182 ? 22.220 26.757 -24.614 1.00 13.61 182 PRO B C 1
ATOM 5192 O O . PRO B 1 182 ? 21.776 26.580 -23.419 1.00 17.06 182 PRO B O 1
ATOM 5196 N N . GLY B 1 183 ? 21.415 27.076 -25.611 1.00 13.81 183 GLY B N 1
ATOM 5197 C CA . GLY B 1 183 ? 19.982 27.020 -25.515 1.00 13.47 183 GLY B CA 1
ATOM 5198 C C . GLY B 1 183 ? 19.281 28.159 -24.760 1.00 14.73 183 GLY B C 1
ATOM 5199 O O . GLY B 1 183 ? 18.198 27.998 -24.254 1.00 19.14 183 GLY B O 1
ATOM 5200 N N . ILE B 1 184 ? 19.894 29.338 -24.776 1.00 15.46 184 ILE B N 1
ATOM 5201 C CA . ILE B 1 184 ? 19.377 30.517 -24.102 1.00 18.33 184 ILE B CA 1
ATOM 5202 C C . ILE B 1 184 ? 18.427 31.252 -25.070 1.00 20.91 184 ILE B C 1
ATOM 5203 O O . ILE B 1 184 ? 18.563 31.166 -26.278 1.00 17.13 184 ILE B O 1
ATOM 5208 N N . LYS B 1 185 ? 17.417 31.939 -24.527 1.00 22.36 185 LYS B N 1
ATOM 5209 C CA . LYS B 1 185 ? 16.459 32.650 -25.362 1.00 23.42 185 LYS B CA 1
ATOM 5210 C C . LYS B 1 185 ? 16.270 34.046 -24.842 1.00 23.42 185 LYS B C 1
ATOM 5211 O O . LYS B 1 185 ? 15.308 34.279 -24.171 1.00 27.18 185 LYS B O 1
ATOM 5217 N N . ASP B 1 186 ? 17.146 34.977 -25.208 1.00 25.17 186 ASP B N 1
ATOM 5218 C CA . ASP B 1 186 ? 17.053 36.330 -24.691 1.00 26.08 186 ASP B CA 1
ATOM 5219 C C . ASP B 1 186 ? 17.770 37.298 -25.631 1.00 22.88 186 ASP B C 1
ATOM 5220 O O . ASP B 1 186 ? 18.979 37.226 -25.771 1.00 21.66 186 ASP B O 1
ATOM 5225 N N . LEU B 1 187 ? 17.028 38.199 -26.243 1.00 24.06 187 LEU B N 1
ATOM 5226 C CA . LEU B 1 187 ? 17.642 39.207 -27.170 1.00 22.56 187 LEU B CA 1
ATOM 5227 C C . LEU B 1 187 ? 18.785 39.987 -26.587 1.00 22.18 187 LEU B C 1
ATOM 5228 O O . LEU B 1 187 ? 19.883 40.063 -27.163 1.00 21.48 187 LEU B O 1
ATOM 5233 N N . ARG B 1 188 ? 18.583 40.594 -25.417 1.00 23.51 188 ARG B N 1
ATOM 5234 C CA . ARG B 1 188 ? 19.652 41.398 -24.894 1.00 25.13 188 ARG B CA 1
ATOM 5235 C C . ARG B 1 188 ? 20.883 40.536 -24.633 1.00 24.82 188 ARG B C 1
ATOM 5236 O O . ARG B 1 188 ? 21.998 40.920 -24.993 1.00 25.26 188 ARG B O 1
ATOM 5244 N N . THR B 1 189 ? 20.688 39.344 -24.087 1.00 22.04 189 THR B N 1
ATOM 5245 C CA . THR B 1 189 ? 21.825 38.428 -23.929 1.00 21.56 189 THR B CA 1
ATOM 5246 C C . THR B 1 189 ? 22.499 38.142 -25.276 1.00 18.43 189 THR B C 1
ATOM 5247 O O . THR B 1 189 ? 23.725 38.190 -25.340 1.00 20.67 189 THR B O 1
ATOM 5251 N N . SER B 1 190 ? 21.733 37.854 -26.320 1.00 17.55 190 SER B N 1
ATOM 5252 C CA . SER B 1 190 ? 22.308 37.541 -27.630 1.00 18.43 190 SER B CA 1
ATOM 5253 C C . SER B 1 190 ? 23.164 38.674 -28.239 1.00 19.57 190 SER B C 1
ATOM 5254 O O . SER B 1 190 ? 24.197 38.459 -28.823 1.00 18.57 190 SER B O 1
ATOM 5257 N N . LEU B 1 191 ? 22.777 39.939 -27.973 1.00 20.01 191 LEU B N 1
ATOM 5258 C CA . LEU B 1 191 ? 23.592 41.102 -28.417 1.00 18.80 191 LEU B CA 1
ATOM 5259 C C . LEU B 1 191 ? 24.856 41.320 -27.590 1.00 17.66 191 LEU B C 1
ATOM 5260 O O . LEU B 1 191 ? 25.892 41.738 -28.111 1.00 18.23 191 LEU B O 1
ATOM 5265 N N . GLU B 1 192 ? 24.802 41.015 -26.308 1.00 17.90 192 GLU B N 1
ATOM 5266 C CA . GLU B 1 192 ? 25.960 41.133 -25.484 1.00 20.37 192 GLU B CA 1
ATOM 5267 C C . GLU B 1 192 ? 26.956 40.019 -25.917 1.00 18.17 192 GLU B C 1
ATOM 5268 O O . GLU B 1 192 ? 28.172 40.220 -25.943 1.00 17.26 192 GLU B O 1
ATOM 5274 N N . VAL B 1 193 ? 26.414 38.847 -26.198 1.00 18.05 193 VAL B N 1
ATOM 5275 C CA . VAL B 1 193 ? 27.269 37.710 -26.629 1.00 17.21 193 VAL B CA 1
ATOM 5276 C C . VAL B 1 193 ? 27.922 38.037 -27.970 1.00 14.90 193 VAL B C 1
ATOM 5277 O O . VAL B 1 193 ? 29.131 37.776 -28.173 1.00 14.69 193 VAL B O 1
ATOM 5281 N N . SER B 1 194 ? 27.142 38.573 -28.872 1.00 14.35 194 SER B N 1
ATOM 5282 C CA . SER B 1 194 ? 27.701 39.027 -30.196 1.00 16.35 194 SER B CA 1
ATOM 5283 C C . SER B 1 194 ? 28.889 39.903 -29.994 1.00 15.91 194 SER B C 1
ATOM 5284 O O . SER B 1 194 ? 29.893 39.736 -30.653 1.00 17.94 194 SER B O 1
ATOM 5287 N N . HIS B 1 195 ? 28.777 40.921 -29.099 1.00 17.01 195 HIS B N 1
ATOM 5288 C CA . HIS B 1 195 ? 29.853 41.865 -28.908 1.00 17.17 195 HIS B CA 1
ATOM 5289 C C . HIS B 1 195 ? 31.066 41.243 -28.328 1.00 16.29 195 HIS B C 1
ATOM 5290 O O . HIS B 1 195 ? 32.200 41.488 -28.758 1.00 17.28 195 HIS B O 1
ATOM 5297 N N . ASN B 1 196 ? 30.833 40.366 -27.344 1.00 15.76 196 ASN B N 1
ATOM 5298 C CA . ASN B 1 196 ? 31.926 39.649 -26.753 1.00 16.77 196 ASN B CA 1
ATOM 5299 C C . ASN B 1 196 ? 32.614 38.636 -27.692 1.00 15.03 196 ASN B C 1
ATOM 5300 O O . ASN B 1 196 ? 33.826 38.493 -27.622 1.00 14.56 196 ASN B O 1
ATOM 5305 N N . LEU B 1 197 ? 31.852 37.934 -28.507 1.00 16.42 197 LEU B N 1
ATOM 5306 C CA . LEU B 1 197 ? 32.461 37.144 -29.594 1.00 13.36 197 LEU B CA 1
ATOM 5307 C C . LEU B 1 197 ? 33.420 38.003 -30.456 1.00 12.99 197 LEU B C 1
ATOM 5308 O O . LEU B 1 197 ? 34.525 37.656 -30.741 1.00 13.87 197 LEU B O 1
ATOM 5313 N N . LEU B 1 198 ? 32.910 39.109 -30.898 1.00 15.57 198 LEU B N 1
ATOM 5314 C CA . LEU B 1 198 ? 33.703 40.110 -31.639 1.00 17.96 198 LEU B CA 1
ATOM 5315 C C . LEU B 1 198 ? 34.919 40.658 -30.924 1.00 16.95 198 LEU B C 1
ATOM 5316 O O . LEU B 1 198 ? 36.029 40.651 -31.468 1.00 18.94 198 LEU B O 1
ATOM 5321 N N . LEU B 1 199 ? 34.764 40.996 -29.642 1.00 17.43 199 LEU B N 1
ATOM 5322 C CA . LEU B 1 199 ? 35.868 41.448 -28.842 1.00 18.99 199 LEU B CA 1
ATOM 5323 C C . LEU B 1 199 ? 36.965 40.401 -28.726 1.00 20.99 199 LEU B C 1
ATOM 5324 O O . LEU B 1 199 ? 38.146 40.721 -28.826 1.00 18.58 199 LEU B O 1
ATOM 5329 N N . SER B 1 200 ? 36.569 39.126 -28.554 1.00 19.29 200 SER B N 1
ATOM 5330 C CA . SER B 1 200 ? 37.544 38.038 -28.393 1.00 17.91 200 SER B CA 1
ATOM 5331 C C . SER B 1 200 ? 38.307 37.852 -29.692 1.00 17.91 200 SER B C 1
ATOM 5332 O O . SER B 1 200 ? 39.520 37.570 -29.659 1.00 17.28 200 SER B O 1
ATOM 5335 N N . HIS B 1 201 ? 37.622 38.010 -30.809 1.00 18.43 201 HIS B N 1
ATOM 5336 C CA . HIS B 1 201 ? 38.281 38.012 -32.140 1.00 17.90 201 HIS B CA 1
ATOM 5337 C C . HIS B 1 201 ? 39.397 39.092 -32.153 1.00 20.12 201 HIS B C 1
ATOM 5338 O O . HIS B 1 201 ? 40.519 38.802 -32.539 1.00 19.46 201 HIS B O 1
ATOM 5345 N N . GLY B 1 202 ? 39.071 40.292 -31.690 1.00 20.41 202 GLY B N 1
ATOM 5346 C CA . GLY B 1 202 ? 40.062 41.407 -31.699 1.00 21.05 202 GLY B CA 1
ATOM 5347 C C . GLY B 1 202 ? 41.277 41.133 -30.812 1.00 21.26 202 GLY B C 1
ATOM 5348 O O . GLY B 1 202 ? 42.421 41.342 -31.205 1.00 21.52 202 GLY B O 1
ATOM 5349 N N . LYS B 1 203 ? 41.001 40.688 -29.598 1.00 18.26 203 LYS B N 1
ATOM 5350 C CA . LYS B 1 203 ? 42.005 40.270 -28.650 1.00 20.36 203 LYS B CA 1
ATOM 5351 C C . LYS B 1 203 ? 42.909 39.187 -29.210 1.00 19.70 203 LYS B C 1
ATOM 5352 O O . LYS B 1 203 ? 44.137 39.226 -29.060 1.00 21.31 203 LYS B O 1
ATOM 5358 N N . ALA B 1 204 ? 42.335 38.205 -29.922 1.00 16.75 204 ALA B N 1
ATOM 5359 C CA . ALA B 1 204 ? 43.178 37.175 -30.510 1.00 16.32 204 ALA B CA 1
ATOM 5360 C C . ALA B 1 204 ? 44.049 37.694 -31.651 1.00 17.20 204 ALA B C 1
ATOM 5361 O O . ALA B 1 204 ? 45.153 37.235 -31.781 1.00 20.80 204 ALA B O 1
ATOM 5363 N N . VAL B 1 205 ? 43.545 38.598 -32.477 1.00 16.30 205 VAL B N 1
ATOM 5364 C CA . VAL B 1 205 ? 44.305 39.181 -33.624 1.00 18.40 205 VAL B CA 1
ATOM 5365 C C . VAL B 1 205 ? 45.479 40.035 -33.067 1.00 20.19 205 VAL B C 1
ATOM 5366 O O . VAL B 1 205 ? 46.649 39.788 -33.383 1.00 21.58 205 VAL B O 1
ATOM 5370 N N . LYS B 1 206 ? 45.153 40.931 -32.149 1.00 24.79 206 LYS B N 1
ATOM 5371 C CA . LYS B 1 206 ? 46.172 41.652 -31.369 1.00 25.84 206 LYS B CA 1
ATOM 5372 C C . LYS B 1 206 ? 47.312 40.752 -30.841 1.00 25.67 206 LYS B C 1
ATOM 5373 O O . LYS B 1 206 ? 48.518 41.019 -31.100 1.00 23.90 206 LYS B O 1
ATOM 5379 N N . LEU B 1 207 ? 46.967 39.695 -30.102 1.00 23.62 207 LEU B N 1
ATOM 5380 C CA . LEU B 1 207 ? 47.935 38.728 -29.627 1.00 23.77 207 LEU B CA 1
ATOM 5381 C C . LEU B 1 207 ? 48.791 38.105 -30.751 1.00 23.16 207 LEU B C 1
ATOM 5382 O O . LEU B 1 207 ? 50.041 37.999 -30.649 1.00 27.21 207 LEU B O 1
ATOM 5387 N N . PHE B 1 208 ? 48.118 37.592 -31.780 1.00 22.36 208 PHE B N 1
ATOM 5388 C CA . PHE B 1 208 ? 48.774 37.049 -32.978 1.00 19.54 208 PHE B CA 1
ATOM 5389 C C . PHE B 1 208 ? 49.856 37.981 -33.540 1.00 20.81 208 PHE B C 1
ATOM 5390 O O . PHE B 1 208 ? 50.962 37.476 -33.831 1.00 22.81 208 PHE B O 1
ATOM 5398 N N . ARG B 1 209 ? 49.552 39.282 -33.622 1.00 23.36 209 ARG B N 1
ATOM 5399 C CA . ARG B 1 209 ? 50.528 40.304 -34.054 1.00 26.28 209 ARG B CA 1
ATOM 5400 C C . ARG B 1 209 ? 51.614 40.491 -32.994 1.00 30.86 209 ARG B C 1
ATOM 5401 O O . ARG B 1 209 ? 52.755 40.494 -33.366 1.00 27.64 209 ARG B O 1
ATOM 5409 N N . GLU B 1 210 ? 51.271 40.636 -31.711 1.00 29.02 210 GLU B N 1
ATOM 5410 C CA . GLU B 1 210 ? 52.283 40.701 -30.642 1.00 32.31 210 GLU B CA 1
ATOM 5411 C C . GLU B 1 210 ? 53.276 39.519 -30.665 1.00 34.32 210 GLU B C 1
ATOM 5412 O O . GLU B 1 210 ? 54.496 39.652 -30.410 1.00 30.96 210 GLU B O 1
ATOM 5418 N N . MET B 1 211 ? 52.758 38.337 -30.936 1.00 30.99 211 MET B N 1
ATOM 5419 C CA . MET B 1 211 ? 53.607 37.128 -31.014 1.00 29.35 211 MET B CA 1
ATOM 5420 C C . MET B 1 211 ? 54.387 37.052 -32.341 1.00 26.27 211 MET B C 1
ATOM 5421 O O . MET B 1 211 ? 55.152 36.113 -32.526 1.00 27.25 211 MET B O 1
ATOM 5426 N N . ASN B 1 212 ? 54.119 37.985 -33.267 1.00 31.06 212 ASN B N 1
ATOM 5427 C CA . ASN B 1 212 ? 54.704 38.065 -34.633 1.00 34.91 212 ASN B CA 1
ATOM 5428 C C . ASN B 1 212 ? 54.607 36.739 -35.380 1.00 32.85 212 ASN B C 1
ATOM 5429 O O . ASN B 1 212 ? 55.586 36.191 -35.881 1.00 33.72 212 ASN B O 1
ATOM 5434 N N . ILE B 1 213 ? 53.400 36.199 -35.410 1.00 29.64 213 ILE B N 1
ATOM 5435 C CA . ILE B 1 213 ? 53.179 34.889 -35.993 1.00 27.09 213 ILE B CA 1
ATOM 5436 C C . ILE B 1 213 ? 53.200 35.113 -37.490 1.00 23.75 213 ILE B C 1
ATOM 5437 O O . ILE B 1 213 ? 52.533 36.038 -38.024 1.00 26.04 213 ILE B O 1
ATOM 5442 N N . ASP B 1 214 ? 53.976 34.287 -38.188 1.00 25.55 214 ASP B N 1
ATOM 5443 C CA . ASP B 1 214 ? 54.217 34.504 -39.620 1.00 27.63 214 ASP B CA 1
ATOM 5444 C C . ASP B 1 214 ? 53.217 33.707 -40.505 1.00 27.46 214 ASP B C 1
ATOM 5445 O O . ASP B 1 214 ? 53.510 32.662 -41.083 1.00 26.68 214 ASP B O 1
ATOM 5450 N N . ALA B 1 215 ? 52.022 34.263 -40.574 1.00 23.04 215 ALA B N 1
ATOM 5451 C CA . ALA B 1 215 ? 50.883 33.544 -41.134 1.00 24.18 215 ALA B CA 1
ATOM 5452 C C . ALA B 1 215 ? 49.762 34.521 -41.196 1.00 21.96 215 ALA B C 1
ATOM 5453 O O . ALA B 1 215 ? 49.913 35.653 -40.800 1.00 26.86 215 ALA B O 1
ATOM 5455 N N . GLN B 1 216 ? 48.613 34.092 -41.707 1.00 22.07 216 GLN B N 1
ATOM 5456 C CA . GLN B 1 216 ? 47.477 34.960 -41.871 1.00 20.12 216 GLN B CA 1
ATOM 5457 C C . GLN B 1 216 ? 46.303 34.523 -40.991 1.00 21.66 216 GLN B C 1
ATOM 5458 O O . GLN B 1 216 ? 46.079 33.358 -40.776 1.00 23.13 216 GLN B O 1
ATOM 5464 N N . ILE B 1 217 ? 45.514 35.506 -40.569 1.00 20.03 217 ILE B N 1
ATOM 5465 C CA . ILE B 1 217 ? 44.471 35.362 -39.630 1.00 17.97 217 ILE B CA 1
ATOM 5466 C C . ILE B 1 217 ? 43.302 36.160 -40.113 1.00 18.69 217 ILE B C 1
ATOM 5467 O O . ILE B 1 217 ? 43.433 37.229 -40.708 1.00 20.17 217 ILE B O 1
ATOM 5472 N N . GLY B 1 218 ? 42.110 35.603 -39.902 1.00 17.92 218 GLY B N 1
ATOM 5473 C CA . GLY B 1 218 ? 40.868 36.313 -40.218 1.00 15.33 218 GLY B CA 1
ATOM 5474 C C . GLY B 1 218 ? 39.775 35.684 -39.382 1.00 16.40 218 GLY B C 1
ATOM 5475 O O . GLY B 1 218 ? 40.040 35.140 -38.285 1.00 16.90 218 GLY B O 1
ATOM 5476 N N . ILE B 1 219 ? 38.544 35.816 -39.883 1.00 15.75 219 ILE B N 1
ATOM 5477 C CA . ILE B 1 219 ? 37.321 35.346 -39.173 1.00 15.23 219 ILE B CA 1
ATOM 5478 C C . ILE B 1 219 ? 36.414 34.793 -40.261 1.00 15.47 219 ILE B C 1
ATOM 5479 O O . ILE B 1 219 ? 36.396 35.309 -41.351 1.00 14.80 219 ILE B O 1
ATOM 5484 N N . ALA B 1 220 ? 35.594 33.778 -39.926 1.00 13.63 220 ALA B N 1
ATOM 5485 C CA . ALA B 1 220 ? 34.578 33.218 -40.841 1.00 15.03 220 ALA B CA 1
ATOM 5486 C C . ALA B 1 220 ? 33.212 33.613 -40.430 1.00 13.48 220 ALA B C 1
ATOM 5487 O O . ALA B 1 220 ? 32.722 33.190 -39.381 1.00 15.17 220 ALA B O 1
ATOM 5489 N N . LEU B 1 221 ? 32.527 34.396 -41.221 1.00 13.32 221 LEU B N 1
ATOM 5490 C CA . LEU B 1 221 ? 31.172 34.847 -40.961 1.00 14.01 221 LEU B CA 1
ATOM 5491 C C . LEU B 1 221 ? 30.116 34.140 -41.814 1.00 14.62 221 LEU B C 1
ATOM 5492 O O . LEU B 1 221 ? 30.347 33.754 -42.972 1.00 16.23 221 LEU B O 1
ATOM 5497 N N . ASN B 1 222 ? 28.913 34.017 -41.273 1.00 14.18 222 ASN B N 1
ATOM 5498 C CA . ASN B 1 222 ? 27.807 33.493 -42.047 1.00 17.86 222 ASN B CA 1
ATOM 5499 C C . ASN B 1 222 ? 27.210 34.633 -42.851 1.00 17.85 222 ASN B C 1
ATOM 5500 O O . ASN B 1 222 ? 26.758 35.619 -42.271 1.00 20.13 222 ASN B O 1
ATOM 5505 N N . LEU B 1 223 ? 27.338 34.561 -44.176 1.00 15.88 223 LEU B N 1
ATOM 5506 C CA . LEU B 1 223 ? 26.771 35.584 -45.026 1.00 15.81 223 LEU B CA 1
ATOM 5507 C C . LEU B 1 223 ? 25.874 35.039 -46.144 1.00 16.88 223 LEU B C 1
ATOM 5508 O O . LEU B 1 223 ? 26.202 34.003 -46.748 1.00 16.40 223 LEU B O 1
ATOM 5513 N N . SER B 1 224 ? 24.872 35.852 -46.537 1.00 15.87 224 SER B N 1
ATOM 5514 C CA . SER B 1 224 ? 23.954 35.590 -47.668 1.00 17.60 224 SER B CA 1
ATOM 5515 C C . SER B 1 224 ? 23.633 36.920 -48.276 1.00 17.05 224 SER B C 1
ATOM 5516 O O . SER B 1 224 ? 23.656 37.932 -47.533 1.00 19.40 224 SER B O 1
ATOM 5519 N N . TYR B 1 225 ? 23.451 36.961 -49.576 1.00 16.48 225 TYR B N 1
ATOM 5520 C CA . TYR B 1 225 ? 22.855 38.157 -50.196 1.00 19.07 225 TYR B CA 1
ATOM 5521 C C . TYR B 1 225 ? 21.413 38.159 -49.847 1.00 17.89 225 TYR B C 1
ATOM 5522 O O . TYR B 1 225 ? 20.693 37.140 -49.978 1.00 20.19 225 TYR B O 1
ATOM 5531 N N . HIS B 1 226 ? 20.948 39.343 -49.420 1.00 18.11 226 HIS B N 1
ATOM 5532 C CA . HIS B 1 226 ? 19.548 39.532 -49.155 1.00 17.63 226 HIS B CA 1
ATOM 5533 C C . HIS B 1 226 ? 18.957 40.436 -50.250 1.00 17.03 226 HIS B C 1
ATOM 5534 O O . HIS B 1 226 ? 19.214 41.654 -50.228 1.00 18.88 226 HIS B O 1
ATOM 5541 N N . TYR B 1 227 ? 18.131 39.830 -51.088 1.00 18.42 227 TYR B N 1
ATOM 5542 C CA . TYR B 1 227 ? 17.530 40.412 -52.320 1.00 20.92 227 TYR B CA 1
ATOM 5543 C C . TYR B 1 227 ? 16.233 41.094 -51.968 1.00 25.88 227 TYR B C 1
ATOM 5544 O O . TYR B 1 227 ? 15.420 40.542 -51.240 1.00 23.45 227 TYR B O 1
ATOM 5553 N N . PRO B 1 228 ? 16.066 42.323 -52.451 1.00 24.83 228 PRO B N 1
ATOM 5554 C CA . PRO B 1 228 ? 14.760 42.938 -52.304 1.00 27.49 228 PRO B CA 1
ATOM 5555 C C . PRO B 1 228 ? 13.764 42.288 -53.204 1.00 25.71 228 PRO B C 1
ATOM 5556 O O . PRO B 1 228 ? 14.099 41.868 -54.326 1.00 29.82 228 PRO B O 1
ATOM 5560 N N . ALA B 1 229 ? 12.514 42.195 -52.740 1.00 26.33 229 ALA B N 1
ATOM 5561 C CA . ALA B 1 229 ? 11.416 41.573 -53.509 1.00 26.68 229 ALA B CA 1
ATOM 5562 C C . ALA B 1 229 ? 11.008 42.319 -54.814 1.00 29.60 229 ALA B C 1
ATOM 5563 O O . ALA B 1 229 ? 10.283 41.771 -55.644 1.00 34.11 229 ALA B O 1
ATOM 5565 N N . SER B 1 230 ? 11.507 43.539 -54.967 1.00 33.19 230 SER B N 1
ATOM 5566 C CA . SER B 1 230 ? 11.290 44.368 -56.158 1.00 34.63 230 SER B CA 1
ATOM 5567 C C . SER B 1 230 ? 12.217 45.564 -56.086 1.00 38.49 230 SER B C 1
ATOM 5568 O O . SER B 1 230 ? 12.827 45.823 -55.023 1.00 34.71 230 SER B O 1
ATOM 5571 N N . GLU B 1 231 ? 12.256 46.343 -57.182 1.00 39.20 231 GLU B N 1
ATOM 5572 C CA . GLU B 1 231 ? 13.113 47.511 -57.258 1.00 40.11 231 GLU B CA 1
ATOM 5573 C C . GLU B 1 231 ? 12.497 48.770 -56.605 1.00 38.81 231 GLU B C 1
ATOM 5574 O O . GLU B 1 231 ? 13.052 49.862 -56.759 1.00 42.38 231 GLU B O 1
ATOM 5580 N N . LYS B 1 232 ? 11.385 48.632 -55.868 1.00 40.99 232 LYS B N 1
ATOM 5581 C CA . LYS B 1 232 ? 10.803 49.747 -55.085 1.00 43.12 232 LYS B CA 1
ATOM 5582 C C . LYS B 1 232 ? 11.667 50.121 -53.887 1.00 41.47 232 LYS B C 1
ATOM 5583 O O . LYS B 1 232 ? 12.140 49.220 -53.170 1.00 44.41 232 LYS B O 1
ATOM 5589 N N . ALA B 1 233 ? 11.872 51.430 -53.664 1.00 36.58 233 ALA B N 1
ATOM 5590 C CA . ALA B 1 233 ? 12.738 51.923 -52.589 1.00 38.71 233 ALA B CA 1
ATOM 5591 C C . ALA B 1 233 ? 12.448 51.272 -51.236 1.00 41.28 233 ALA B C 1
ATOM 5592 O O . ALA B 1 233 ? 13.369 51.073 -50.443 1.00 41.88 233 ALA B O 1
ATOM 5594 N N . GLU B 1 234 ? 11.179 50.951 -50.967 1.00 39.31 234 GLU B N 1
ATOM 5595 C CA . GLU B 1 234 ? 10.798 50.438 -49.637 1.00 36.45 234 GLU B CA 1
ATOM 5596 C C . GLU B 1 234 ? 11.281 48.997 -49.478 1.00 33.60 234 GLU B C 1
ATOM 5597 O O . GLU B 1 234 ? 11.650 48.624 -48.372 1.00 27.08 234 GLU B O 1
ATOM 5603 N N . ASP B 1 235 ? 11.276 48.233 -50.575 1.00 31.43 235 ASP B N 1
ATOM 5604 C CA . ASP B 1 235 ? 11.773 46.854 -50.591 1.00 32.29 235 ASP B CA 1
ATOM 5605 C C . ASP B 1 235 ? 13.273 46.786 -50.469 1.00 31.61 235 ASP B C 1
ATOM 5606 O O . ASP B 1 235 ? 13.842 45.868 -49.812 1.00 22.98 235 ASP B O 1
ATOM 5611 N N . ILE B 1 236 ? 13.925 47.737 -51.133 1.00 30.79 236 ILE B N 1
ATOM 5612 C CA . ILE B 1 236 ? 15.356 47.894 -51.038 1.00 29.50 236 ILE B CA 1
ATOM 5613 C C . ILE B 1 236 ? 15.750 48.231 -49.610 1.00 29.39 236 ILE B C 1
ATOM 5614 O O . ILE B 1 236 ? 16.727 47.675 -49.120 1.00 28.64 236 ILE B O 1
ATOM 5619 N N . GLU B 1 237 ? 15.041 49.147 -48.934 1.00 27.71 237 GLU B N 1
ATOM 5620 C CA . GLU B 1 237 ? 15.499 49.581 -47.608 1.00 27.84 237 GLU B CA 1
ATOM 5621 C C . GLU B 1 237 ? 15.306 48.427 -46.626 1.00 22.53 237 GLU B C 1
ATOM 5622 O O . GLU B 1 237 ? 16.013 48.353 -45.605 1.00 25.64 237 GLU B O 1
ATOM 5628 N N . ALA B 1 238 ? 14.273 47.628 -46.923 1.00 22.29 238 ALA B N 1
ATOM 5629 C CA . ALA B 1 238 ? 13.918 46.439 -46.156 1.00 21.76 238 ALA B CA 1
ATOM 5630 C C . ALA B 1 238 ? 15.023 45.399 -46.172 1.00 23.05 238 ALA B C 1
ATOM 5631 O O . ALA B 1 238 ? 15.364 44.838 -45.132 1.00 22.50 238 ALA B O 1
ATOM 5633 N N . ALA B 1 239 ? 15.534 45.150 -47.369 1.00 23.08 239 ALA B N 1
ATOM 5634 C CA . ALA B 1 239 ? 16.570 44.114 -47.574 1.00 20.01 239 ALA B CA 1
ATOM 5635 C C . ALA B 1 239 ? 17.831 44.560 -46.968 1.00 22.55 239 ALA B C 1
ATOM 5636 O O . ALA B 1 239 ? 18.584 43.724 -46.387 1.00 23.06 239 ALA B O 1
ATOM 5638 N N . GLU B 1 240 ? 18.104 45.858 -47.027 1.00 20.96 240 GLU B N 1
ATOM 5639 C CA . GLU B 1 240 ? 19.298 46.426 -46.380 1.00 22.76 240 GLU B CA 1
ATOM 5640 C C . GLU B 1 240 ? 19.261 46.283 -44.879 1.00 21.02 240 GLU B C 1
ATOM 5641 O O . GLU B 1 240 ? 20.280 46.058 -44.226 1.00 22.16 240 GLU B O 1
ATOM 5647 N N . LEU B 1 241 ? 18.098 46.501 -44.294 1.00 20.78 241 LEU B N 1
ATOM 5648 C CA . LEU B 1 241 ? 17.971 46.372 -42.852 1.00 21.21 241 LEU B CA 1
ATOM 5649 C C . LEU B 1 241 ? 18.112 44.892 -42.460 1.00 19.94 241 LEU B C 1
ATOM 5650 O O . LEU B 1 241 ? 18.802 44.591 -41.523 1.00 21.50 241 LEU B O 1
ATOM 5655 N N . SER B 1 242 ? 17.495 44.009 -43.241 1.00 20.81 242 SER B N 1
ATOM 5656 C CA . SER B 1 242 ? 17.614 42.540 -43.051 1.00 21.66 242 SER B CA 1
ATOM 5657 C C . SER B 1 242 ? 19.071 42.121 -42.991 1.00 23.52 242 SER B C 1
ATOM 5658 O O . SER B 1 242 ? 19.561 41.472 -42.021 1.00 20.66 242 SER B O 1
ATOM 5661 N N . PHE B 1 243 ? 19.818 42.507 -44.025 1.00 20.87 243 PHE B N 1
ATOM 5662 C CA . PHE B 1 243 ? 21.240 42.202 -44.074 1.00 22.36 243 PHE B CA 1
ATOM 5663 C C . PHE B 1 243 ? 21.990 42.805 -42.914 1.00 21.87 243 PHE B C 1
ATOM 5664 O O . PHE B 1 243 ? 22.885 42.143 -42.350 1.00 24.50 243 PHE B O 1
ATOM 5672 N N . SER B 1 244 ? 21.680 44.069 -42.543 1.00 20.26 244 SER B N 1
ATOM 5673 C CA . SER B 1 244 ? 22.424 44.753 -41.453 1.00 19.40 244 SER B CA 1
ATOM 5674 C C . SER B 1 244 ? 22.213 44.121 -40.040 1.00 19.35 244 SER B C 1
ATOM 5675 O O . SER B 1 244 ? 23.065 44.257 -39.197 1.00 24.82 244 SER B O 1
ATOM 5678 N N . LEU B 1 245 ? 21.093 43.447 -39.847 1.00 18.14 245 LEU B N 1
ATOM 5679 C CA . LEU B 1 245 ? 20.797 42.664 -38.659 1.00 21.81 245 LEU B CA 1
ATOM 5680 C C . LEU B 1 245 ? 21.440 41.271 -38.658 1.00 21.89 245 LEU B C 1
ATOM 5681 O O . LEU B 1 245 ? 21.485 40.603 -37.592 1.00 24.32 245 LEU B O 1
ATOM 5686 N N . ALA B 1 246 ? 21.749 40.778 -39.840 1.00 20.89 246 ALA B N 1
ATOM 5687 C CA . ALA B 1 246 ? 22.360 39.481 -40.035 1.00 20.24 246 ALA B CA 1
ATOM 5688 C C . ALA B 1 246 ? 23.892 39.609 -40.214 1.00 23.96 246 ALA B C 1
ATOM 5689 O O . ALA B 1 246 ? 24.557 40.168 -39.324 1.00 23.77 246 ALA B O 1
ATOM 5691 N N . GLY B 1 247 ? 24.476 39.146 -41.339 1.00 24.81 247 GLY B N 1
ATOM 5692 C CA . GLY B 1 247 ? 25.832 39.413 -41.715 1.00 28.16 247 GLY B CA 1
ATOM 5693 C C . GLY B 1 247 ? 26.509 40.758 -41.464 1.00 25.46 247 GLY B C 1
ATOM 5694 O O . GLY B 1 247 ? 27.673 40.816 -41.018 1.00 25.59 247 GLY B O 1
ATOM 5695 N N A ARG B 1 248 ? 25.930 41.750 -41.804 0.00 9.33 248 ARG B N 1
ATOM 5696 N N B ARG B 1 248 ? 25.843 41.863 -41.772 1.00 24.23 248 ARG B N 1
ATOM 5697 C CA A ARG B 1 248 ? 26.560 43.066 -41.732 0.00 6.37 248 ARG B CA 1
ATOM 5698 C CA B ARG B 1 248 ? 26.556 43.116 -41.707 1.00 24.67 248 ARG B CA 1
ATOM 5699 C C A ARG B 1 248 ? 26.737 43.541 -40.290 0.00 5.77 248 ARG B C 1
ATOM 5700 C C B ARG B 1 248 ? 26.743 43.641 -40.241 1.00 21.16 248 ARG B C 1
ATOM 5701 O O A ARG B 1 248 ? 27.544 44.431 -40.018 0.00 5.29 248 ARG B O 1
ATOM 5702 O O B ARG B 1 248 ? 27.628 44.489 -39.957 1.00 21.02 248 ARG B O 1
ATOM 5717 N N . TRP B 1 249 ? 26.025 43.051 -39.296 1.00 21.21 249 TRP B N 1
ATOM 5718 C CA . TRP B 1 249 ? 26.171 43.342 -37.870 1.00 19.50 249 TRP B CA 1
ATOM 5719 C C . TRP B 1 249 ? 27.562 42.890 -37.439 1.00 17.07 249 TRP B C 1
ATOM 5720 O O . TRP B 1 249 ? 28.079 43.310 -36.455 1.00 18.60 249 TRP B O 1
ATOM 5731 N N . TYR B 1 250 ? 28.135 41.914 -38.184 1.00 15.79 250 TYR B N 1
ATOM 5732 C CA . TYR B 1 250 ? 29.502 41.449 -37.893 1.00 16.19 250 TYR B CA 1
ATOM 5733 C C . TYR B 1 250 ? 30.520 42.014 -38.851 1.00 15.99 250 TYR B C 1
ATOM 5734 O O . TYR B 1 250 ? 31.621 42.289 -38.455 1.00 21.75 250 TYR B O 1
ATOM 5743 N N . LEU B 1 251 ? 30.169 42.162 -40.123 1.00 18.80 251 LEU B N 1
ATOM 5744 C CA . LEU B 1 251 ? 31.134 42.666 -41.099 1.00 19.10 251 LEU B CA 1
ATOM 5745 C C . LEU B 1 251 ? 31.524 44.112 -40.816 1.00 19.55 251 LEU B C 1
ATOM 5746 O O . LEU B 1 251 ? 32.698 44.488 -40.932 1.00 20.08 251 LEU B O 1
ATOM 5751 N N . ASP B 1 252 ? 30.539 44.947 -40.519 1.00 19.63 252 ASP B N 1
ATOM 5752 C CA . ASP B 1 252 ? 30.901 46.361 -40.213 1.00 19.62 252 ASP B CA 1
ATOM 5753 C C . ASP B 1 252 ? 31.785 46.573 -38.997 1.00 19.84 252 ASP B C 1
ATOM 5754 O O . ASP B 1 252 ? 32.831 47.284 -39.036 1.00 23.98 252 ASP B O 1
ATOM 5759 N N . PRO B 1 253 ? 31.460 45.918 -37.859 1.00 18.72 253 PRO B N 1
ATOM 5760 C CA . PRO B 1 253 ? 32.439 46.013 -36.816 1.00 18.86 253 PRO B CA 1
ATOM 5761 C C . PRO B 1 253 ? 33.825 45.552 -37.185 1.00 18.82 253 PRO B C 1
ATOM 5762 O O . PRO B 1 253 ? 34.841 46.251 -36.942 1.00 21.35 253 PRO B O 1
ATOM 5766 N N . VAL B 1 254 ? 33.932 44.359 -37.770 1.00 19.15 254 VAL B N 1
ATOM 5767 C CA . VAL B 1 254 ? 35.255 43.808 -38.081 1.00 19.52 254 VAL B CA 1
ATOM 5768 C C . VAL B 1 254 ? 36.033 44.631 -39.078 1.00 20.05 254 VAL B C 1
ATOM 5769 O O . VAL B 1 254 ? 37.258 44.858 -38.856 1.00 20.78 254 VAL B O 1
ATOM 5773 N N . LEU B 1 255 ? 35.357 45.105 -40.115 1.00 20.61 255 LEU B N 1
ATOM 5774 C CA . LEU B 1 255 ? 36.021 45.734 -41.276 1.00 19.21 255 LEU B CA 1
ATOM 5775 C C . LEU B 1 255 ? 35.980 47.249 -41.236 1.00 19.60 255 LEU B C 1
ATOM 5776 O O . LEU B 1 255 ? 36.844 47.863 -41.861 1.00 24.72 255 LEU B O 1
ATOM 5781 N N . LYS B 1 256 ? 35.034 47.844 -40.518 1.00 22.57 256 LYS B N 1
ATOM 5782 C CA . LYS B 1 256 ? 34.930 49.335 -40.417 1.00 23.28 256 LYS B CA 1
ATOM 5783 C C . LYS B 1 256 ? 34.897 49.896 -38.998 1.00 25.74 256 LYS B C 1
ATOM 5784 O O . LYS B 1 256 ? 34.832 51.097 -38.806 1.00 27.03 256 LYS B O 1
ATOM 5790 N N . GLY B 1 257 ? 34.998 49.046 -37.998 1.00 24.94 257 GLY B N 1
ATOM 5791 C CA . GLY B 1 257 ? 35.054 49.494 -36.616 1.00 23.52 257 GLY B CA 1
ATOM 5792 C C . GLY B 1 257 ? 33.787 50.194 -36.137 1.00 23.33 257 GLY B C 1
ATOM 5793 O O . GLY B 1 257 ? 33.870 51.080 -35.268 1.00 23.23 257 GLY B O 1
ATOM 5794 N N . ARG B 1 258 ? 32.634 49.813 -36.663 1.00 22.29 258 ARG B N 1
ATOM 5795 C CA . ARG B 1 258 ? 31.340 50.306 -36.160 1.00 23.91 258 ARG B CA 1
ATOM 5796 C C . ARG B 1 258 ? 30.221 49.307 -36.431 1.00 22.93 258 ARG B C 1
ATOM 5797 O O . ARG B 1 258 ? 30.270 48.500 -37.382 1.00 24.97 258 ARG B O 1
ATOM 5805 N N . TYR B 1 259 ? 29.139 49.464 -35.657 1.00 23.34 259 TYR B N 1
ATOM 5806 C CA . TYR B 1 259 ? 27.882 48.725 -35.870 1.00 22.59 259 TYR B CA 1
ATOM 5807 C C . TYR B 1 259 ? 27.000 49.499 -36.820 1.00 23.05 259 TYR B C 1
ATOM 5808 O O . TYR B 1 259 ? 27.061 50.734 -36.806 1.00 23.36 259 TYR B O 1
ATOM 5817 N N . PRO B 1 260 ? 26.198 48.820 -37.670 1.00 22.05 260 PRO B N 1
ATOM 5818 C CA . PRO B 1 260 ? 25.454 49.521 -38.744 1.00 22.90 260 PRO B CA 1
ATOM 5819 C C . PRO B 1 260 ? 24.303 50.319 -38.189 1.00 26.36 260 PRO B C 1
ATOM 5820 O O . PRO B 1 260 ? 23.493 49.779 -37.411 1.00 23.76 260 PRO B O 1
ATOM 5824 N N . GLU B 1 261 ? 24.236 51.604 -38.576 1.00 26.74 261 GLU B N 1
ATOM 5825 C CA . GLU B 1 261 ? 23.317 52.548 -37.935 1.00 30.33 261 GLU B CA 1
ATOM 5826 C C . GLU B 1 261 ? 21.852 52.120 -38.073 1.00 25.63 261 GLU B C 1
ATOM 5827 O O . GLU B 1 261 ? 21.099 52.235 -37.106 1.00 26.92 261 GLU B O 1
ATOM 5833 N N . ASN B 1 262 ? 21.453 51.576 -39.227 1.00 24.53 262 ASN B N 1
ATOM 5834 C CA . ASN B 1 262 ? 20.055 51.160 -39.422 1.00 24.80 262 ASN B CA 1
ATOM 5835 C C . ASN B 1 262 ? 19.597 50.028 -38.470 1.00 25.54 262 ASN B C 1
ATOM 5836 O O . ASN B 1 262 ? 18.491 50.051 -37.957 1.00 24.69 262 ASN B O 1
ATOM 5841 N N . ALA B 1 263 ? 20.468 49.049 -38.231 1.00 25.05 263 ALA B N 1
ATOM 5842 C CA . ALA B 1 263 ? 20.160 48.007 -37.248 1.00 24.37 263 ALA B CA 1
ATOM 5843 C C . ALA B 1 263 ? 20.167 48.567 -35.802 1.00 23.86 263 ALA B C 1
ATOM 5844 O O . ALA B 1 263 ? 19.382 48.192 -34.969 1.00 23.80 263 ALA B O 1
ATOM 5846 N N . LEU B 1 264 ? 21.096 49.467 -35.503 1.00 25.87 264 LEU B N 1
ATOM 5847 C CA . LEU B 1 264 ? 21.080 50.190 -34.217 1.00 22.73 264 LEU B CA 1
ATOM 5848 C C . LEU B 1 264 ? 19.769 50.933 -34.012 1.00 22.77 264 LEU B C 1
ATOM 5849 O O . LEU B 1 264 ? 19.235 50.900 -32.906 1.00 24.17 264 LEU B O 1
ATOM 5854 N N . LYS B 1 265 ? 19.261 51.569 -35.050 1.00 24.73 265 LYS B N 1
ATOM 5855 C CA . LYS B 1 265 ? 17.930 52.267 -34.958 1.00 30.25 265 LYS B CA 1
ATOM 5856 C C . LYS B 1 265 ? 16.821 51.318 -34.578 1.00 30.41 265 LYS B C 1
ATOM 5857 O O . LYS B 1 265 ? 16.082 51.568 -33.632 1.00 33.20 265 LYS B O 1
ATOM 5863 N N . LEU B 1 266 ? 16.771 50.175 -35.248 1.00 31.57 266 LEU B N 1
ATOM 5864 C CA . LEU B 1 266 ? 15.745 49.167 -34.959 1.00 31.02 266 LEU B CA 1
ATOM 5865 C C . LEU B 1 266 ? 15.873 48.622 -33.523 1.00 28.37 266 LEU B C 1
ATOM 5866 O O . LEU B 1 266 ? 14.862 48.513 -32.826 1.00 28.45 266 LEU B O 1
ATOM 5871 N N . TYR B 1 267 ? 17.073 48.319 -33.056 1.00 27.34 267 TYR B N 1
ATOM 5872 C CA . TYR B 1 267 ? 17.198 47.781 -31.689 1.00 28.10 267 TYR B CA 1
ATOM 5873 C C . TYR B 1 267 ? 16.752 48.847 -30.640 1.00 33.67 267 TYR B C 1
ATOM 5874 O O . TYR B 1 267 ? 16.089 48.503 -29.659 1.00 30.32 267 TYR B O 1
ATOM 5883 N N . LYS B 1 268 ? 17.062 50.125 -30.870 1.00 31.81 268 LYS B N 1
ATOM 5884 C CA . LYS B 1 268 ? 16.569 51.185 -29.941 1.00 37.54 268 LYS B CA 1
ATOM 5885 C C . LYS B 1 268 ? 15.033 51.288 -29.997 1.00 41.43 268 LYS B C 1
ATOM 5886 O O . LYS B 1 268 ? 14.398 51.442 -28.954 1.00 44.09 268 LYS B O 1
ATOM 5892 N N . LYS B 1 269 ? 14.431 51.121 -31.171 1.00 43.01 269 LYS B N 1
ATOM 5893 C CA . LYS B 1 269 ? 12.959 51.146 -31.275 1.00 47.79 269 LYS B CA 1
ATOM 5894 C C . LYS B 1 269 ? 12.287 49.912 -30.594 1.00 48.21 269 LYS B C 1
ATOM 5895 O O . LYS B 1 269 ? 11.103 49.930 -30.315 1.00 52.76 269 LYS B O 1
ATOM 5901 N N . LYS B 1 270 ? 13.053 48.861 -30.314 1.00 44.58 270 LYS B N 1
ATOM 5902 C CA . LYS B 1 270 ? 12.598 47.725 -29.509 1.00 40.93 270 LYS B CA 1
ATOM 5903 C C . LYS B 1 270 ? 12.959 47.776 -28.003 1.00 42.32 270 LYS B C 1
ATOM 5904 O O . LYS B 1 270 ? 12.671 46.801 -27.285 1.00 39.65 270 LYS B O 1
ATOM 5910 N N . GLY B 1 271 ? 13.589 48.869 -27.529 1.00 36.75 271 GLY B N 1
ATOM 5911 C CA . GLY B 1 271 ? 13.959 49.044 -26.122 1.00 35.62 271 GLY B CA 1
ATOM 5912 C C . GLY B 1 271 ? 15.420 48.774 -25.761 1.00 37.92 271 GLY B C 1
ATOM 5913 O O . GLY B 1 271 ? 15.822 48.978 -24.587 1.00 37.72 271 GLY B O 1
ATOM 5914 N N . ILE B 1 272 ? 16.230 48.353 -26.752 1.00 35.43 272 ILE B N 1
ATOM 5915 C CA . ILE B 1 272 ? 17.606 47.926 -26.528 1.00 35.86 272 ILE B CA 1
ATOM 5916 C C . ILE B 1 272 ? 18.543 49.037 -27.021 1.00 39.46 272 ILE B C 1
ATOM 5917 O O . ILE B 1 272 ? 18.668 49.290 -28.209 1.00 40.44 272 ILE B O 1
ATOM 5922 N N . GLU B 1 273 ? 19.176 49.724 -26.079 1.00 45.80 273 GLU B N 1
ATOM 5923 C CA . GLU B 1 273 ? 20.150 50.731 -26.409 1.00 50.52 273 GLU B CA 1
ATOM 5924 C C . GLU B 1 273 ? 21.512 50.165 -25.999 1.00 55.98 273 GLU B C 1
ATOM 5925 O O . GLU B 1 273 ? 21.741 49.809 -24.832 1.00 62.56 273 GLU B O 1
ATOM 5931 N N . LEU B 1 274 ? 22.406 50.076 -26.973 1.00 59.40 274 LEU B N 1
ATOM 5932 C CA . LEU B 1 274 ? 23.684 49.392 -26.807 1.00 62.94 274 LEU B CA 1
ATOM 5933 C C . LEU B 1 274 ? 24.772 50.403 -26.352 1.00 59.02 274 LEU B C 1
ATOM 5934 O O . LEU B 1 274 ? 24.900 51.492 -26.929 1.00 55.20 274 LEU B O 1
ATOM 5939 N N . SER B 1 275 ? 25.509 50.038 -25.298 1.00 58.90 275 SER B N 1
ATOM 5940 C CA . SER B 1 275 ? 26.539 50.890 -24.671 1.00 64.00 275 SER B CA 1
ATOM 5941 C C . SER B 1 275 ? 27.823 50.080 -24.382 1.00 60.83 275 SER B C 1
ATOM 5942 O O . SER B 1 275 ? 27.877 49.301 -23.418 1.00 58.42 275 SER B O 1
ATOM 5945 N N . PHE B 1 276 ? 28.840 50.280 -25.227 1.00 61.69 276 PHE B N 1
ATOM 5946 C CA . PHE B 1 276 ? 30.129 49.569 -25.147 1.00 59.48 276 PHE B CA 1
ATOM 5947 C C . PHE B 1 276 ? 31.272 50.592 -25.054 1.00 60.78 276 PHE B C 1
ATOM 5948 O O . PHE B 1 276 ? 31.208 51.608 -25.755 1.00 63.96 276 PHE B O 1
ATOM 5956 N N . PRO B 1 277 ? 32.333 50.326 -24.243 1.00 57.88 277 PRO B N 1
ATOM 5957 C CA . PRO B 1 277 ? 33.546 51.161 -24.367 1.00 53.58 277 PRO B CA 1
ATOM 5958 C C . PRO B 1 277 ? 33.921 51.291 -25.845 1.00 57.92 277 PRO B C 1
ATOM 5959 O O . PRO B 1 277 ? 34.044 50.267 -26.510 1.00 59.24 277 PRO B O 1
ATOM 5963 N N . GLU B 1 278 ? 34.085 52.518 -26.363 1.00 55.81 278 GLU B N 1
ATOM 5964 C CA . GLU B 1 278 ? 34.251 52.739 -27.820 1.00 50.60 278 GLU B CA 1
ATOM 5965 C C . GLU B 1 278 ? 35.652 52.322 -28.321 1.00 44.43 278 GLU B C 1
ATOM 5966 O O . GLU B 1 278 ? 35.838 52.073 -29.525 1.00 50.96 278 GLU B O 1
ATOM 5972 N N . ASP B 1 279 ? 36.616 52.215 -27.406 1.00 35.38 279 ASP B N 1
ATOM 5973 C CA . ASP B 1 279 ? 37.871 51.465 -27.637 1.00 33.78 279 ASP B CA 1
ATOM 5974 C C . ASP B 1 279 ? 37.632 49.991 -28.101 1.00 32.74 279 ASP B C 1
ATOM 5975 O O . ASP B 1 279 ? 38.470 49.449 -28.848 1.00 28.73 279 ASP B O 1
ATOM 5980 N N . ASP B 1 280 ? 36.545 49.360 -27.634 1.00 28.42 280 ASP B N 1
ATOM 5981 C CA . ASP B 1 280 ? 36.218 47.952 -28.028 1.00 28.60 280 ASP B CA 1
ATOM 5982 C C . ASP B 1 280 ? 36.113 47.854 -29.527 1.00 27.82 280 ASP B C 1
ATOM 5983 O O . ASP B 1 280 ? 36.652 46.920 -30.111 1.00 25.42 280 ASP B O 1
ATOM 5988 N N . LEU B 1 281 ? 35.413 48.795 -30.175 1.00 28.24 281 LEU B N 1
ATOM 5989 C CA . LEU B 1 281 ? 35.304 48.767 -31.644 1.00 29.18 281 LEU B CA 1
ATOM 5990 C C . LEU B 1 281 ? 36.632 48.936 -32.374 1.00 28.20 281 LEU B C 1
ATOM 5991 O O . LEU B 1 281 ? 36.830 48.394 -33.449 1.00 22.29 281 LEU B O 1
ATOM 5996 N N . LYS B 1 282 ? 37.532 49.723 -31.828 1.00 27.87 282 LYS B N 1
ATOM 5997 C CA . LYS B 1 282 ? 38.904 49.781 -32.385 1.00 32.38 282 LYS B CA 1
ATOM 5998 C C . LYS B 1 282 ? 39.633 48.411 -32.317 1.00 27.90 282 LYS B C 1
ATOM 5999 O O . LYS B 1 282 ? 40.335 48.016 -33.274 1.00 30.79 282 LYS B O 1
ATOM 6005 N N . LEU B 1 283 ? 39.475 47.727 -31.180 1.00 26.71 283 LEU B N 1
ATOM 6006 C CA . LEU B 1 283 ? 40.002 46.376 -30.931 1.00 25.34 283 LEU B CA 1
ATOM 6007 C C . LEU B 1 283 ? 39.349 45.338 -31.866 1.00 24.49 283 LEU B C 1
ATOM 6008 O O . LEU B 1 283 ? 40.076 44.523 -32.455 1.00 23.81 283 LEU B O 1
ATOM 6013 N N . ILE B 1 284 ? 38.032 45.445 -32.071 1.00 22.57 284 ILE B N 1
ATOM 6014 C CA . ILE B 1 284 ? 37.315 44.500 -32.966 1.00 21.48 284 ILE B CA 1
ATOM 6015 C C . ILE B 1 284 ? 37.786 44.578 -34.423 1.00 25.32 284 ILE B C 1
ATOM 6016 O O . ILE B 1 284 ? 37.800 43.570 -35.140 1.00 23.97 284 ILE B O 1
ATOM 6021 N N . SER B 1 285 ? 38.165 45.787 -34.877 1.00 23.34 285 SER B N 1
ATOM 6022 C CA . SER B 1 285 ? 38.584 46.071 -36.228 1.00 22.24 285 SER B CA 1
ATOM 6023 C C . SER B 1 285 ? 40.098 46.096 -36.454 1.00 22.73 285 SER B C 1
ATOM 6024 O O . SER B 1 285 ? 40.540 46.658 -37.457 1.00 26.25 285 SER B O 1
ATOM 6027 N N . GLN B 1 286 ? 40.845 45.430 -35.592 1.00 24.31 286 GLN B N 1
ATOM 6028 C CA . GLN B 1 286 ? 42.207 45.038 -35.877 1.00 27.44 286 GLN B CA 1
ATOM 6029 C C . GLN B 1 286 ? 42.324 44.539 -37.319 1.00 27.87 286 GLN B C 1
ATOM 6030 O O . GLN B 1 286 ? 41.489 43.723 -37.768 1.00 27.45 286 GLN B O 1
ATOM 6036 N N . PRO B 1 287 ? 43.375 45.005 -38.053 1.00 26.15 287 PRO B N 1
ATOM 6037 C CA . PRO B 1 287 ? 43.515 44.583 -39.436 1.00 23.82 287 PRO B CA 1
ATOM 6038 C C . PRO B 1 287 ? 43.621 43.078 -39.518 1.00 20.74 287 PRO B C 1
ATOM 6039 O O . PRO B 1 287 ? 44.348 42.484 -38.739 1.00 22.44 287 PRO B O 1
ATOM 6043 N N . ILE B 1 288 ? 42.890 42.484 -40.449 1.00 21.74 288 ILE B N 1
ATOM 6044 C CA . ILE B 1 288 ? 43.026 41.055 -40.728 1.00 19.30 288 ILE B CA 1
ATOM 6045 C C . ILE B 1 288 ? 43.472 40.832 -42.159 1.00 20.62 288 ILE B C 1
ATOM 6046 O O . ILE B 1 288 ? 43.354 41.700 -43.069 1.00 20.08 288 ILE B O 1
ATOM 6051 N N . ASP B 1 289 ? 44.058 39.662 -42.362 1.00 18.33 289 ASP B N 1
ATOM 6052 C CA . ASP B 1 289 ? 44.659 39.279 -43.629 1.00 17.84 289 ASP B CA 1
ATOM 6053 C C . ASP B 1 289 ? 43.665 38.918 -44.708 1.00 18.93 289 ASP B C 1
ATOM 6054 O O . ASP B 1 289 ? 43.978 39.055 -45.899 1.00 17.03 289 ASP B O 1
ATOM 6059 N N . PHE B 1 290 ? 42.419 38.537 -44.308 1.00 16.55 290 PHE B N 1
ATOM 6060 C CA . PHE B 1 290 ? 41.347 38.192 -45.238 1.00 18.69 290 PHE B CA 1
ATOM 6061 C C . PHE B 1 290 ? 40.072 38.194 -44.437 1.00 16.92 290 PHE B C 1
ATOM 6062 O O . PHE B 1 290 ? 40.157 38.048 -43.209 1.00 17.66 290 PHE B O 1
ATOM 6070 N N . ILE B 1 291 ? 38.943 38.330 -45.123 1.00 16.83 291 ILE B N 1
ATOM 6071 C CA . ILE B 1 291 ? 37.655 38.049 -44.623 1.00 14.83 291 ILE B CA 1
ATOM 6072 C C . ILE B 1 291 ? 37.249 36.680 -45.206 1.00 14.35 291 ILE B C 1
ATOM 6073 O O . ILE B 1 291 ? 37.402 36.435 -46.407 1.00 14.73 291 ILE B O 1
ATOM 6078 N N . ALA B 1 292 ? 36.750 35.835 -44.305 1.00 12.47 292 ALA B N 1
ATOM 6079 C CA . ALA B 1 292 ? 36.142 34.557 -44.744 1.00 12.15 292 ALA B CA 1
ATOM 6080 C C . ALA B 1 292 ? 34.652 34.536 -44.567 1.00 12.16 292 ALA B C 1
ATOM 6081 O O . ALA B 1 292 ? 34.094 35.182 -43.649 1.00 13.95 292 ALA B O 1
ATOM 6083 N N . PHE B 1 293 ? 33.920 33.810 -45.406 1.00 11.29 293 PHE B N 1
ATOM 6084 C CA . PHE B 1 293 ? 32.576 33.564 -45.145 1.00 12.22 293 PHE B CA 1
ATOM 6085 C C . PHE B 1 293 ? 32.140 32.164 -45.559 1.00 13.44 293 PHE B C 1
ATOM 6086 O O . PHE B 1 293 ? 32.682 31.524 -46.466 1.00 13.52 293 PHE B O 1
ATOM 6094 N N . ASN B 1 294 ? 31.101 31.715 -44.857 1.00 13.82 294 ASN B N 1
ATOM 6095 C CA . ASN B 1 294 ? 30.348 30.537 -45.157 1.00 11.91 294 ASN B CA 1
ATOM 6096 C C . ASN B 1 294 ? 29.038 30.929 -45.846 1.00 12.20 294 ASN B C 1
ATOM 6097 O O . ASN B 1 294 ? 28.252 31.741 -45.334 1.00 14.17 294 ASN B O 1
ATOM 6102 N N . ASN B 1 295 ? 28.730 30.361 -47.016 1.00 11.78 295 ASN B N 1
ATOM 6103 C CA . ASN B 1 295 ? 27.551 30.699 -47.741 1.00 12.23 295 ASN B CA 1
ATOM 6104 C C . ASN B 1 295 ? 26.950 29.437 -48.412 1.00 13.08 295 ASN B C 1
ATOM 6105 O O . ASN B 1 295 ? 27.724 28.579 -48.880 1.00 13.78 295 ASN B O 1
ATOM 6110 N N . TYR B 1 296 ? 25.638 29.334 -48.371 1.00 12.76 296 TYR B N 1
ATOM 6111 C CA . TYR B 1 296 ? 24.853 28.266 -48.980 1.00 13.02 296 TYR B CA 1
ATOM 6112 C C . TYR B 1 296 ? 23.708 28.730 -49.885 1.00 14.52 296 TYR B C 1
ATOM 6113 O O . TYR B 1 296 ? 23.388 28.052 -50.882 1.00 16.43 296 TYR B O 1
ATOM 6122 N N . SER B 1 297 ? 23.008 29.778 -49.486 1.00 14.89 297 SER B N 1
ATOM 6123 C CA . SER B 1 297 ? 21.775 30.190 -50.075 1.00 15.36 297 SER B CA 1
ATOM 6124 C C . SER B 1 297 ? 21.679 31.721 -50.053 1.00 17.74 297 SER B C 1
ATOM 6125 O O . SER B 1 297 ? 22.649 32.393 -49.730 1.00 14.98 297 SER B O 1
ATOM 6128 N N . SER B 1 298 ? 20.478 32.221 -50.412 1.00 18.27 298 SER B N 1
ATOM 6129 C CA . SER B 1 298 ? 20.201 33.669 -50.416 1.00 17.72 298 SER B CA 1
ATOM 6130 C C . SER B 1 298 ? 18.852 33.857 -49.801 1.00 17.46 298 SER B C 1
ATOM 6131 O O . SER B 1 298 ? 18.098 32.952 -49.763 1.00 20.83 298 SER B O 1
ATOM 6134 N N . GLU B 1 299 ? 18.573 35.107 -49.477 1.00 20.02 299 GLU B N 1
ATOM 6135 C CA . GLU B 1 299 ? 17.305 35.520 -48.959 1.00 22.19 299 GLU B CA 1
ATOM 6136 C C . GLU B 1 299 ? 16.610 36.484 -49.921 1.00 20.50 299 GLU B C 1
ATOM 6137 O O . GLU B 1 299 ? 17.259 37.228 -50.618 1.00 18.58 299 GLU B O 1
ATOM 6143 N N . PHE B 1 300 ? 15.279 36.450 -49.877 1.00 19.82 300 PHE B N 1
ATOM 6144 C CA . PHE B 1 300 ? 14.429 37.453 -50.577 1.00 22.80 300 PHE B CA 1
ATOM 6145 C C . PHE B 1 300 ? 13.521 38.163 -49.554 1.00 22.26 300 PHE B C 1
ATOM 6146 O O . PHE B 1 300 ? 12.794 37.496 -48.805 1.00 22.66 300 PHE B O 1
ATOM 6154 N N . ILE B 1 301 ? 13.572 39.499 -49.500 1.00 23.44 301 ILE B N 1
ATOM 6155 C CA . ILE B 1 301 ? 12.991 40.248 -48.387 1.00 21.53 301 ILE B CA 1
ATOM 6156 C C . ILE B 1 301 ? 12.017 41.268 -48.960 1.00 24.99 301 ILE B C 1
ATOM 6157 O O . ILE B 1 301 ? 12.323 41.930 -49.965 1.00 24.95 301 ILE B O 1
ATOM 6162 N N . LYS B 1 302 ? 10.845 41.402 -48.333 1.00 25.11 302 LYS B N 1
ATOM 6163 C CA . LYS B 1 302 ? 9.924 42.522 -48.738 1.00 24.68 302 LYS B CA 1
ATOM 6164 C C . LYS B 1 302 ? 9.683 43.447 -47.557 1.00 23.92 302 LYS B C 1
ATOM 6165 O O . LYS B 1 302 ? 9.720 43.044 -46.398 1.00 22.11 302 LYS B O 1
ATOM 6171 N N . TYR B 1 303 ? 9.327 44.671 -47.907 1.00 23.41 303 TYR B N 1
ATOM 6172 C CA . TYR B 1 303 ? 8.752 45.627 -46.943 1.00 25.81 303 TYR B CA 1
ATOM 6173 C C . TYR B 1 303 ? 7.454 45.102 -46.391 1.00 25.94 303 TYR B C 1
ATOM 6174 O O . TYR B 1 303 ? 6.607 44.687 -47.161 1.00 25.01 303 TYR B O 1
ATOM 6183 N N . ASP B 1 304 ? 7.303 45.169 -45.060 1.00 25.49 304 ASP B N 1
ATOM 6184 C CA . ASP B 1 304 ? 6.148 44.559 -44.364 1.00 26.73 304 ASP B CA 1
ATOM 6185 C C . ASP B 1 304 ? 5.698 45.551 -43.292 1.00 25.24 304 ASP B C 1
ATOM 6186 O O . ASP B 1 304 ? 6.130 45.468 -42.128 1.00 24.59 304 ASP B O 1
ATOM 6191 N N . PRO B 1 305 ? 4.845 46.524 -43.711 1.00 25.44 305 PRO B N 1
ATOM 6192 C CA . PRO B 1 305 ? 4.727 47.767 -42.936 1.00 23.68 305 PRO B CA 1
ATOM 6193 C C . PRO B 1 305 ? 4.012 47.618 -41.610 1.00 24.84 305 PRO B C 1
ATOM 6194 O O . PRO B 1 305 ? 4.332 48.347 -40.675 1.00 22.26 305 PRO B O 1
ATOM 6198 N N . SER B 1 306 ? 3.073 46.685 -41.535 1.00 21.35 306 SER B N 1
ATOM 6199 C CA . SER B 1 306 ? 2.372 46.369 -40.300 1.00 22.99 306 SER B CA 1
ATOM 6200 C C . SER B 1 306 ? 3.061 45.309 -39.418 1.00 25.66 306 SER B C 1
ATOM 6201 O O . SER B 1 306 ? 2.538 44.962 -38.386 1.00 30.34 306 SER B O 1
ATOM 6204 N N . SER B 1 307 ? 4.234 44.834 -39.842 1.00 25.94 307 SER B N 1
ATOM 6205 C CA . SER B 1 307 ? 5.066 43.906 -39.016 1.00 28.45 307 SER B CA 1
ATOM 6206 C C . SER B 1 307 ? 5.828 44.634 -37.919 1.00 31.30 307 SER B C 1
ATOM 6207 O O . SER B 1 307 ? 6.050 45.842 -37.961 1.00 27.18 307 SER B O 1
ATOM 6210 N N . GLU B 1 308 ? 6.276 43.862 -36.936 1.00 34.64 308 GLU B N 1
ATOM 6211 C CA . GLU B 1 308 ? 7.173 44.403 -35.899 1.00 40.26 308 GLU B CA 1
ATOM 6212 C C . GLU B 1 308 ? 8.530 44.897 -36.482 1.00 35.85 308 GLU B C 1
ATOM 6213 O O . GLU B 1 308 ? 8.969 46.011 -36.198 1.00 39.54 308 GLU B O 1
ATOM 6219 N N . SER B 1 309 ? 9.128 44.088 -37.352 1.00 34.31 309 SER B N 1
ATOM 6220 C CA . SER B 1 309 ? 10.483 44.323 -37.924 1.00 35.04 309 SER B CA 1
ATOM 6221 C C . SER B 1 309 ? 10.508 45.413 -38.993 1.00 29.34 309 SER B C 1
ATOM 6222 O O . SER B 1 309 ? 11.523 46.104 -39.214 1.00 28.22 309 SER B O 1
ATOM 6225 N N . GLY B 1 310 ? 9.385 45.554 -39.674 1.00 27.35 310 GLY B N 1
ATOM 6226 C CA . GLY B 1 310 ? 9.310 46.338 -40.911 1.00 26.05 310 GLY B CA 1
ATOM 6227 C C . GLY B 1 310 ? 9.685 45.580 -42.159 1.00 27.81 310 GLY B C 1
ATOM 6228 O O . GLY B 1 310 ? 9.723 46.171 -43.249 1.00 26.60 310 GLY B O 1
ATOM 6229 N N . PHE B 1 311 ? 9.950 44.273 -42.057 1.00 24.82 311 PHE B N 1
ATOM 6230 C CA . PHE B 1 311 ? 10.272 43.493 -43.263 1.00 27.19 311 PHE B CA 1
ATOM 6231 C C . PHE B 1 311 ? 10.006 42.072 -42.956 1.00 24.96 311 PHE B C 1
ATOM 6232 O O . PHE B 1 311 ? 9.982 41.708 -41.762 1.00 28.07 311 PHE B O 1
ATOM 6240 N N . SER B 1 312 ? 9.815 41.282 -44.008 1.00 25.31 312 SER B N 1
ATOM 6241 C CA . SER B 1 312 ? 9.680 39.826 -43.882 1.00 25.79 312 SER B CA 1
ATOM 6242 C C . SER B 1 312 ? 10.184 39.060 -45.121 1.00 27.58 312 SER B C 1
ATOM 6243 O O . SER B 1 312 ? 10.475 39.686 -46.144 1.00 27.63 312 SER B O 1
ATOM 6246 N N . PRO B 1 313 ? 10.210 37.699 -45.065 1.00 24.94 313 PRO B N 1
ATOM 6247 C CA . PRO B 1 313 ? 10.568 36.969 -46.276 1.00 27.73 313 PRO B CA 1
ATOM 6248 C C . PRO B 1 313 ? 9.488 37.026 -47.352 1.00 28.47 313 PRO B C 1
ATOM 6249 O O . PRO B 1 313 ? 8.280 36.983 -47.043 1.00 34.44 313 PRO B O 1
ATOM 6253 N N . ALA B 1 314 ? 9.928 37.113 -48.608 1.00 28.46 314 ALA B N 1
ATOM 6254 C CA . ALA B 1 314 ? 9.075 37.168 -49.765 1.00 30.65 314 ALA B CA 1
ATOM 6255 C C . ALA B 1 314 ? 8.746 35.761 -50.318 1.00 34.45 314 ALA B C 1
ATOM 6256 O O . ALA B 1 314 ? 9.430 35.245 -51.222 1.00 30.35 314 ALA B O 1
ATOM 6258 N N . ASN B 1 315 ? 7.674 35.159 -49.792 1.00 36.14 315 ASN B N 1
ATOM 6259 C CA . ASN B 1 315 ? 7.424 33.720 -49.922 1.00 36.93 315 ASN B CA 1
ATOM 6260 C C . ASN B 1 315 ? 6.908 33.277 -51.311 1.00 43.35 315 ASN B C 1
ATOM 6261 O O . ASN B 1 315 ? 7.206 32.159 -51.768 1.00 40.11 315 ASN B O 1
ATOM 6266 N N . SER B 1 316 ? 6.205 34.168 -52.006 1.00 43.05 316 SER B N 1
ATOM 6267 C CA . SER B 1 316 ? 5.808 33.929 -53.406 1.00 43.80 316 SER B CA 1
ATOM 6268 C C . SER B 1 316 ? 7.027 33.703 -54.321 1.00 42.91 316 SER B C 1
ATOM 6269 O O . SER B 1 316 ? 6.975 32.853 -55.205 1.00 42.24 316 SER B O 1
ATOM 6272 N N . ILE B 1 317 ? 8.111 34.449 -54.074 1.00 37.53 317 ILE B N 1
ATOM 6273 C CA . ILE B 1 317 ? 9.380 34.323 -54.816 1.00 34.40 317 ILE B CA 1
ATOM 6274 C C . ILE B 1 317 ? 10.128 33.029 -54.414 1.00 32.81 317 ILE B C 1
ATOM 6275 O O . ILE B 1 317 ? 10.541 32.272 -55.258 1.00 29.22 317 ILE B O 1
ATOM 6280 N N . LEU B 1 318 ? 10.254 32.765 -53.116 1.00 32.21 318 LEU B N 1
ATOM 6281 C CA . LEU B 1 318 ? 11.057 31.618 -52.637 1.00 34.96 318 LEU B CA 1
ATOM 6282 C C . LEU B 1 318 ? 10.557 30.286 -53.160 1.00 37.56 318 LEU B C 1
ATOM 6283 O O . LEU B 1 318 ? 11.341 29.360 -53.386 1.00 36.18 318 LEU B O 1
ATOM 6288 N N . GLU B 1 319 ? 9.249 30.185 -53.380 1.00 35.85 319 GLU B N 1
ATOM 6289 C CA . GLU B 1 319 ? 8.693 28.945 -53.862 1.00 37.10 319 GLU B CA 1
ATOM 6290 C C . GLU B 1 319 ? 9.032 28.652 -55.330 1.00 33.25 319 GLU B C 1
ATOM 6291 O O . GLU B 1 319 ? 8.868 27.513 -55.773 1.00 34.56 319 GLU B O 1
ATOM 6297 N N . LYS B 1 320 ? 9.570 29.608 -56.086 1.00 34.25 320 LYS B N 1
ATOM 6298 C CA . LYS B 1 320 ? 9.946 29.265 -57.473 1.00 37.36 320 LYS B CA 1
ATOM 6299 C C . LYS B 1 320 ? 11.316 28.594 -57.640 1.00 34.26 320 LYS B C 1
ATOM 6300 O O . LYS B 1 320 ? 11.651 28.164 -58.726 1.00 39.94 320 LYS B O 1
ATOM 6306 N N . PHE B 1 321 ? 12.084 28.470 -56.560 1.00 31.12 321 PHE B N 1
ATOM 6307 C CA . PHE B 1 321 ? 13.391 27.837 -56.622 1.00 25.54 321 PHE B CA 1
ATOM 6308 C C . PHE B 1 321 ? 13.348 26.358 -56.217 1.00 23.69 321 PHE B C 1
ATOM 6309 O O . PHE B 1 321 ? 12.568 25.988 -55.358 1.00 25.45 321 PHE B O 1
ATOM 6317 N N . GLU B 1 322 ? 14.254 25.563 -56.808 1.00 24.40 322 GLU B N 1
ATOM 6318 C CA . GLU B 1 322 ? 14.573 24.212 -56.383 1.00 22.96 322 GLU B CA 1
ATOM 6319 C C . GLU B 1 322 ? 15.255 24.344 -55.007 1.00 19.85 322 GLU B C 1
ATOM 6320 O O . GLU B 1 322 ? 15.822 25.397 -54.673 1.00 17.83 322 GLU B O 1
ATOM 6326 N N . LYS B 1 323 ? 15.170 23.293 -54.203 1.00 16.23 323 LYS B N 1
ATOM 6327 C CA . LYS B 1 323 ? 15.661 23.384 -52.840 1.00 18.22 323 LYS B CA 1
ATOM 6328 C C . LYS B 1 323 ? 16.515 22.194 -52.544 1.00 15.76 323 LYS B C 1
ATOM 6329 O O . LYS B 1 323 ? 16.370 21.108 -53.090 1.00 17.24 323 LYS B O 1
ATOM 6335 N N . THR B 1 324 ? 17.435 22.423 -51.627 1.00 15.21 324 THR B N 1
ATOM 6336 C CA . THR B 1 324 ? 18.211 21.307 -51.068 1.00 14.29 324 THR B CA 1
ATOM 6337 C C . THR B 1 324 ? 17.436 20.488 -50.033 1.00 15.17 324 THR B C 1
ATOM 6338 O O . THR B 1 324 ? 16.338 20.827 -49.663 1.00 15.07 324 THR B O 1
ATOM 6342 N N . ASP B 1 325 ? 18.051 19.414 -49.541 1.00 17.58 325 ASP B N 1
ATOM 6343 C CA . ASP B 1 325 ? 17.421 18.603 -48.418 1.00 16.81 325 ASP B CA 1
ATOM 6344 C C . ASP B 1 325 ? 17.296 19.407 -47.128 1.00 16.84 325 ASP B C 1
ATOM 6345 O O . ASP B 1 325 ? 16.666 18.951 -46.169 1.00 18.36 325 ASP B O 1
ATOM 6350 N N . MET B 1 326 ? 17.922 20.582 -47.042 1.00 16.16 326 MET B N 1
ATOM 6351 C CA . MET B 1 326 ? 17.732 21.456 -45.900 1.00 15.36 326 MET B CA 1
ATOM 6352 C C . MET B 1 326 ? 16.468 22.299 -46.076 1.00 16.05 326 MET B C 1
ATOM 6353 O O . MET B 1 326 ? 16.115 23.029 -45.155 1.00 20.56 326 MET B O 1
ATOM 6358 N N . GLY B 1 327 ? 15.851 22.273 -47.252 1.00 14.79 327 GLY B N 1
ATOM 6359 C CA . GLY B 1 327 ? 14.814 23.206 -47.631 1.00 16.77 327 GLY B CA 1
ATOM 6360 C C . GLY B 1 327 ? 15.322 24.572 -48.060 1.00 17.28 327 GLY B C 1
ATOM 6361 O O . GLY B 1 327 ? 14.504 25.436 -48.230 1.00 21.80 327 GLY B O 1
ATOM 6362 N N . TRP B 1 328 ? 16.623 24.732 -48.297 1.00 15.17 328 TRP B N 1
ATOM 6363 C CA . TRP B 1 328 ? 17.261 26.045 -48.599 1.00 15.40 328 TRP B CA 1
ATOM 6364 C C . TRP B 1 328 ? 17.151 26.156 -50.136 1.00 16.85 328 TRP B C 1
ATOM 6365 O O . TRP B 1 328 ? 17.392 25.170 -50.904 1.00 15.42 328 TRP B O 1
ATOM 6376 N N . ILE B 1 329 ? 16.888 27.373 -50.607 1.00 17.50 329 ILE B N 1
ATOM 6377 C CA . ILE B 1 329 ? 16.810 27.590 -52.062 1.00 17.19 329 ILE B CA 1
ATOM 6378 C C . ILE B 1 329 ? 18.238 27.487 -52.686 1.00 15.28 329 ILE B C 1
ATOM 6379 O O . ILE B 1 329 ? 19.247 27.826 -52.031 1.00 18.49 329 ILE B O 1
ATOM 6384 N N . ILE B 1 330 ? 18.251 27.014 -53.926 1.00 18.11 330 ILE B N 1
ATOM 6385 C CA . ILE B 1 330 ? 19.444 26.870 -54.749 1.00 16.53 330 ILE B CA 1
ATOM 6386 C C . ILE B 1 330 ? 19.419 28.087 -55.729 1.00 17.89 330 ILE B C 1
ATOM 6387 O O . ILE B 1 330 ? 18.495 28.176 -56.519 1.00 18.99 330 ILE B O 1
ATOM 6392 N N . TYR B 1 331 ? 20.374 28.990 -55.626 1.00 17.35 331 TYR B N 1
ATOM 6393 C CA . TYR B 1 331 ? 20.443 30.220 -56.471 1.00 18.12 331 TYR B CA 1
ATOM 6394 C C . TYR B 1 331 ? 21.938 30.614 -56.568 1.00 15.98 331 TYR B C 1
ATOM 6395 O O . TYR B 1 331 ? 22.432 31.417 -55.813 1.00 18.44 331 TYR B O 1
ATOM 6404 N N . PRO B 1 332 ? 22.660 30.036 -57.535 1.00 16.10 332 PRO B N 1
ATOM 6405 C CA . PRO B 1 332 ? 24.112 30.191 -57.568 1.00 16.10 332 PRO B CA 1
ATOM 6406 C C . PRO B 1 332 ? 24.550 31.625 -57.776 1.00 18.79 332 PRO B C 1
ATOM 6407 O O . PRO B 1 332 ? 25.523 32.060 -57.176 1.00 16.23 332 PRO B O 1
ATOM 6411 N N . GLU B 1 333 ? 23.761 32.373 -58.528 1.00 16.89 333 GLU B N 1
ATOM 6412 C CA . GLU B 1 333 ? 24.117 33.823 -58.725 1.00 19.62 333 GLU B CA 1
ATOM 6413 C C . GLU B 1 333 ? 24.199 34.634 -57.430 1.00 17.79 333 GLU B C 1
ATOM 6414 O O . GLU B 1 333 ? 24.898 35.672 -57.302 1.00 18.03 333 GLU B O 1
ATOM 6420 N N . GLY B 1 334 ? 23.511 34.143 -56.413 1.00 18.16 334 GLY B N 1
ATOM 6421 C CA . GLY B 1 334 ? 23.699 34.709 -55.095 1.00 18.07 334 GLY B CA 1
ATOM 6422 C C . GLY B 1 334 ? 25.100 34.828 -54.548 1.00 16.64 334 GLY B C 1
ATOM 6423 O O . GLY B 1 334 ? 25.454 35.736 -53.829 1.00 16.29 334 GLY B O 1
ATOM 6424 N N . LEU B 1 335 ? 25.940 33.862 -54.883 1.00 13.86 335 LEU B N 1
ATOM 6425 C CA . LEU B 1 335 ? 27.297 33.869 -54.493 1.00 15.50 335 LEU B CA 1
ATOM 6426 C C . LEU B 1 335 ? 28.102 34.977 -55.233 1.00 15.02 335 LEU B C 1
ATOM 6427 O O . LEU B 1 335 ? 28.905 35.657 -54.602 1.00 14.90 335 LEU B O 1
ATOM 6432 N N . TYR B 1 336 ? 27.819 35.114 -56.536 1.00 15.84 336 TYR B N 1
ATOM 6433 C CA . TYR B 1 336 ? 28.360 36.188 -57.341 1.00 15.67 336 TYR B CA 1
ATOM 6434 C C . TYR B 1 336 ? 27.983 37.554 -56.761 1.00 15.30 336 TYR B C 1
ATOM 6435 O O . TYR B 1 336 ? 28.856 38.325 -56.477 1.00 16.63 336 TYR B O 1
ATOM 6444 N N . ASP B 1 337 ? 26.751 37.739 -56.450 1.00 15.86 337 ASP B N 1
ATOM 6445 C CA . ASP B 1 337 ? 26.289 39.012 -55.925 1.00 20.57 337 ASP B CA 1
ATOM 6446 C C . ASP B 1 337 ? 26.893 39.289 -54.551 1.00 18.66 337 ASP B C 1
ATOM 6447 O O . ASP B 1 337 ? 27.408 40.355 -54.279 1.00 18.11 337 ASP B O 1
ATOM 6452 N N . LEU B 1 338 ? 26.935 38.288 -53.675 1.00 18.74 338 LEU B N 1
ATOM 6453 C CA . LEU B 1 338 ? 27.614 38.485 -52.403 1.00 17.38 338 LEU B CA 1
ATOM 6454 C C . LEU B 1 338 ? 29.101 38.837 -52.508 1.00 17.36 338 LEU B C 1
ATOM 6455 O O . LEU B 1 338 ? 29.563 39.762 -51.885 1.00 17.17 338 LEU B O 1
ATOM 6460 N N . LEU B 1 339 ? 29.891 38.096 -53.321 1.00 14.33 339 LEU B N 1
ATOM 6461 C CA . LEU B 1 339 ? 31.323 38.389 -53.529 1.00 14.91 339 LEU B CA 1
ATOM 6462 C C . LEU B 1 339 ? 31.570 39.802 -54.080 1.00 15.76 339 LEU B C 1
ATOM 6463 O O . LEU B 1 339 ? 32.468 40.445 -53.642 1.00 17.99 339 LEU B O 1
ATOM 6468 N N . MET B 1 340 ? 30.720 40.248 -54.995 1.00 17.87 340 MET B N 1
ATOM 6469 C CA . MET B 1 340 ? 30.860 41.606 -55.545 1.00 18.72 340 MET B CA 1
ATOM 6470 C C . MET B 1 340 ? 30.527 42.629 -54.477 1.00 20.65 340 MET B C 1
ATOM 6471 O O . MET B 1 340 ? 31.194 43.671 -54.384 1.00 20.53 340 MET B O 1
ATOM 6476 N N . LEU B 1 341 ? 29.557 42.368 -53.629 1.00 19.02 341 LEU B N 1
ATOM 6477 C CA . LEU B 1 341 ? 29.299 43.298 -52.516 1.00 18.96 341 LEU B CA 1
ATOM 6478 C C . LEU B 1 341 ? 30.487 43.396 -51.565 1.00 19.22 341 LEU B C 1
ATOM 6479 O O . LEU B 1 341 ? 30.935 44.495 -51.187 1.00 16.71 341 LEU B O 1
ATOM 6484 N N . LEU B 1 342 ? 31.095 42.271 -51.170 1.00 17.30 342 LEU B N 1
ATOM 6485 C CA . LEU B 1 342 ? 32.247 42.347 -50.302 1.00 18.17 342 LEU B CA 1
ATOM 6486 C C . LEU B 1 342 ? 33.371 43.225 -50.889 1.00 19.25 342 LEU B C 1
ATOM 6487 O O . LEU B 1 342 ? 33.956 44.085 -50.218 1.00 18.78 342 LEU B O 1
ATOM 6492 N N . ASP B 1 343 ? 33.592 43.002 -52.180 1.00 19.13 343 ASP B N 1
ATOM 6493 C CA . ASP B 1 343 ? 34.596 43.701 -52.940 1.00 19.17 343 ASP B CA 1
ATOM 6494 C C . ASP B 1 343 ? 34.378 45.219 -53.011 1.00 20.65 343 ASP B C 1
ATOM 6495 O O . ASP B 1 343 ? 35.321 45.983 -52.722 1.00 21.71 343 ASP B O 1
ATOM 6500 N N . ARG B 1 344 ? 33.135 45.576 -53.301 1.00 19.75 344 ARG B N 1
ATOM 6501 C CA . ARG B 1 344 ? 32.704 46.964 -53.464 1.00 25.84 344 ARG B CA 1
ATOM 6502 C C . ARG B 1 344 ? 32.626 47.747 -52.148 1.00 26.83 344 ARG B C 1
ATOM 6503 O O . ARG B 1 344 ? 33.035 48.895 -52.079 1.00 25.77 344 ARG B O 1
ATOM 6511 N N . ASP B 1 345 ? 32.078 47.139 -51.094 1.00 23.19 345 ASP B N 1
ATOM 6512 C CA . ASP B 1 345 ? 31.872 47.859 -49.822 1.00 22.17 345 ASP B CA 1
ATOM 6513 C C . ASP B 1 345 ? 33.042 47.862 -48.842 1.00 22.07 345 ASP B C 1
ATOM 6514 O O . ASP B 1 345 ? 33.110 48.658 -47.872 1.00 27.48 345 ASP B O 1
ATOM 6519 N N . TYR B 1 346 ? 33.988 46.966 -49.009 1.00 20.01 346 TYR B N 1
ATOM 6520 C CA . TYR B 1 346 ? 35.038 46.828 -48.028 1.00 21.01 346 TYR B CA 1
ATOM 6521 C C . TYR B 1 346 ? 36.494 46.975 -48.549 1.00 20.08 346 TYR B C 1
ATOM 6522 O O . TYR B 1 346 ? 37.410 46.454 -47.962 1.00 20.47 346 TYR B O 1
ATOM 6531 N N . GLY B 1 347 ? 36.655 47.785 -49.595 1.00 24.85 347 GLY B N 1
ATOM 6532 C CA . GLY B 1 347 ? 37.959 48.092 -50.133 1.00 26.21 347 GLY B CA 1
ATOM 6533 C C . GLY B 1 347 ? 38.682 46.946 -50.804 1.00 23.55 347 GLY B C 1
ATOM 6534 O O . GLY B 1 347 ? 39.889 46.799 -50.620 1.00 28.79 347 GLY B O 1
ATOM 6535 N N . LYS B 1 348 ? 37.957 46.125 -51.562 1.00 24.05 348 LYS B N 1
ATOM 6536 C CA . LYS B 1 348 ? 38.587 45.007 -52.295 1.00 23.92 348 LYS B CA 1
ATOM 6537 C C . LYS B 1 348 ? 39.445 44.108 -51.422 1.00 21.55 348 LYS B C 1
ATOM 6538 O O . LYS B 1 348 ? 40.585 43.855 -51.724 1.00 20.50 348 LYS B O 1
ATOM 6544 N N . PRO B 1 349 ? 38.883 43.573 -50.295 1.00 21.32 349 PRO B N 1
ATOM 6545 C CA . PRO B 1 349 ? 39.546 42.724 -49.318 1.00 21.45 349 PRO B CA 1
ATOM 6546 C C . PRO B 1 349 ? 39.920 41.397 -49.966 1.00 17.93 349 PRO B C 1
ATOM 6547 O O . PRO B 1 349 ? 39.316 40.978 -50.960 1.00 20.13 349 PRO B O 1
ATOM 6551 N N . ASN B 1 350 ? 40.938 40.746 -49.411 1.00 18.53 350 ASN B N 1
ATOM 6552 C CA . ASN B 1 350 ? 41.248 39.331 -49.737 1.00 18.66 350 ASN B CA 1
ATOM 6553 C C . ASN B 1 350 ? 40.089 38.544 -49.102 1.00 18.16 350 ASN B C 1
ATOM 6554 O O . ASN B 1 350 ? 39.671 38.865 -47.946 1.00 17.54 350 ASN B O 1
ATOM 6559 N N . ILE B 1 351 ? 39.567 37.568 -49.860 1.00 15.66 351 ILE B N 1
ATOM 6560 C CA . ILE B 1 351 ? 38.299 36.869 -49.464 1.00 15.42 351 ILE B CA 1
ATOM 6561 C C . ILE B 1 351 ? 38.571 35.367 -49.535 1.00 14.48 351 ILE B C 1
ATOM 6562 O O . ILE B 1 351 ? 39.217 34.895 -50.421 1.00 15.01 351 ILE B O 1
ATOM 6567 N N . VAL B 1 352 ? 38.087 34.684 -48.516 1.00 14.84 352 VAL B N 1
ATOM 6568 C CA . VAL B 1 352 ? 38.077 33.199 -48.442 1.00 14.00 352 VAL B CA 1
ATOM 6569 C C . VAL B 1 352 ? 36.656 32.733 -48.333 1.00 12.48 352 VAL B C 1
ATOM 6570 O O . VAL B 1 352 ? 35.923 33.191 -47.495 1.00 14.37 352 VAL B O 1
ATOM 6574 N N . ILE B 1 353 ? 36.280 31.762 -49.158 1.00 10.74 353 ILE B N 1
ATOM 6575 C CA . ILE B 1 353 ? 35.008 31.024 -48.923 1.00 11.34 353 ILE B CA 1
ATOM 6576 C C . ILE B 1 353 ? 35.358 29.873 -47.975 1.00 11.85 353 ILE B C 1
ATOM 6577 O O . ILE B 1 353 ? 36.033 28.914 -48.363 1.00 11.37 353 ILE B O 1
ATOM 6582 N N . SER B 1 354 ? 35.014 30.030 -46.677 1.00 12.72 354 SER B N 1
ATOM 6583 C CA . SER B 1 354 ? 35.450 29.067 -45.663 1.00 12.63 354 SER B CA 1
ATOM 6584 C C . SER B 1 354 ? 34.469 27.878 -45.567 1.00 11.26 354 SER B C 1
ATOM 6585 O O . SER B 1 354 ? 34.809 26.852 -44.937 1.00 10.90 354 SER B O 1
ATOM 6588 N N . GLU B 1 355 ? 33.300 28.001 -46.183 1.00 10.53 355 GLU B N 1
ATOM 6589 C CA . GLU B 1 355 ? 32.275 26.933 -46.318 1.00 10.68 355 GLU B CA 1
ATOM 6590 C C . GLU B 1 355 ? 31.394 27.175 -47.502 1.00 11.31 355 GLU B C 1
ATOM 6591 O O . GLU B 1 355 ? 30.843 28.239 -47.662 1.00 10.78 355 GLU B O 1
ATOM 6597 N N . ASN B 1 356 ? 31.183 26.160 -48.332 1.00 10.23 356 ASN B N 1
ATOM 6598 C CA . ASN B 1 356 ? 30.056 26.128 -49.283 1.00 11.68 356 ASN B CA 1
ATOM 6599 C C . ASN B 1 356 ? 29.791 24.632 -49.606 1.00 10.33 356 ASN B C 1
ATOM 6600 O O . ASN B 1 356 ? 30.769 23.883 -49.697 1.00 10.34 356 ASN B O 1
ATOM 6605 N N . GLY B 1 357 ? 28.561 24.250 -49.764 1.00 10.14 357 GLY B N 1
ATOM 6606 C CA . GLY B 1 357 ? 28.171 22.876 -50.028 1.00 10.49 357 GLY B CA 1
ATOM 6607 C C . GLY B 1 357 ? 26.722 22.659 -49.955 1.00 10.85 357 GLY B C 1
ATOM 6608 O O . GLY B 1 357 ? 25.935 23.613 -49.944 1.00 11.67 357 GLY B O 1
ATOM 6609 N N . ALA B 1 358 ? 26.313 21.402 -49.982 1.00 11.90 358 ALA B N 1
ATOM 6610 C CA . ALA B 1 358 ? 24.853 21.140 -50.019 1.00 11.69 358 ALA B CA 1
ATOM 6611 C C . ALA B 1 358 ? 24.585 19.778 -49.451 1.00 11.14 358 ALA B C 1
ATOM 6612 O O . ALA B 1 358 ? 25.374 18.814 -49.581 1.00 10.75 358 ALA B O 1
ATOM 6614 N N . ALA B 1 359 ? 23.392 19.705 -48.890 1.00 11.69 359 ALA B N 1
ATOM 6615 C CA . ALA B 1 359 ? 22.844 18.482 -48.421 1.00 12.90 359 ALA B CA 1
ATOM 6616 C C . ALA B 1 359 ? 21.751 17.980 -49.348 1.00 12.63 359 ALA B C 1
ATOM 6617 O O . ALA B 1 359 ? 20.802 18.669 -49.618 1.00 13.43 359 ALA B O 1
ATOM 6619 N N . PHE B 1 360 ? 21.957 16.744 -49.775 1.00 14.15 360 PHE B N 1
ATOM 6620 C CA . PHE B 1 360 ? 20.962 16.006 -50.605 1.00 13.46 360 PHE B CA 1
ATOM 6621 C C . PHE B 1 360 ? 20.874 14.611 -50.002 1.00 16.52 360 PHE B C 1
ATOM 6622 O O . PHE B 1 360 ? 21.704 14.191 -49.225 1.00 18.34 360 PHE B O 1
ATOM 6630 N N . LYS B 1 361 ? 19.817 13.887 -50.406 1.00 21.01 361 LYS B N 1
ATOM 6631 C CA . LYS B 1 361 ? 19.581 12.556 -49.848 1.00 23.08 361 LYS B CA 1
ATOM 6632 C C . LYS B 1 361 ? 20.477 11.659 -50.652 1.00 24.11 361 LYS B C 1
ATOM 6633 O O . LYS B 1 361 ? 20.397 11.705 -51.866 1.00 25.84 361 LYS B O 1
ATOM 6639 N N . ASP B 1 362 ? 21.377 10.951 -49.984 1.00 22.52 362 ASP B N 1
ATOM 6640 C CA . ASP B 1 362 ? 22.301 10.039 -50.618 1.00 24.66 362 ASP B CA 1
ATOM 6641 C C . ASP B 1 362 ? 21.742 8.628 -50.596 1.00 27.27 362 ASP B C 1
ATOM 6642 O O . ASP B 1 362 ? 21.086 8.242 -49.646 1.00 29.32 362 ASP B O 1
ATOM 6647 N N . GLU B 1 363 ? 22.008 7.864 -51.650 1.00 33.28 363 GLU B N 1
ATOM 6648 C CA . GLU B 1 363 ? 21.579 6.460 -51.747 1.00 34.72 363 GLU B CA 1
ATOM 6649 C C . GLU B 1 363 ? 22.770 5.633 -52.190 1.00 34.61 363 GLU B C 1
ATOM 6650 O O . GLU B 1 363 ? 23.459 6.026 -53.106 1.00 31.54 363 GLU B O 1
ATOM 6656 N N . ILE B 1 364 ? 23.038 4.515 -51.527 1.00 32.89 364 ILE B N 1
ATOM 6657 C CA . ILE B 1 364 ? 24.027 3.545 -52.016 1.00 33.88 364 ILE B CA 1
ATOM 6658 C C . ILE B 1 364 ? 23.345 2.665 -53.083 1.00 36.78 364 ILE B C 1
ATOM 6659 O O . ILE B 1 364 ? 22.260 2.083 -52.834 1.00 36.12 364 ILE B O 1
ATOM 6664 N N . GLY B 1 365 ? 23.937 2.591 -54.272 1.00 36.63 365 GLY B N 1
ATOM 6665 C CA . GLY B 1 365 ? 23.411 1.693 -55.320 1.00 44.94 365 GLY B CA 1
ATOM 6666 C C . GLY B 1 365 ? 23.835 0.249 -55.062 1.00 44.88 365 GLY B C 1
ATOM 6667 O O . GLY B 1 365 ? 24.765 -0.008 -54.283 1.00 50.07 365 GLY B O 1
ATOM 6668 N N . SER B 1 366 ? 23.167 -0.705 -55.701 1.00 50.64 366 SER B N 1
ATOM 6669 C CA . SER B 1 366 ? 23.681 -2.092 -55.748 1.00 52.04 366 SER B CA 1
ATOM 6670 C C . SER B 1 366 ? 25.132 -2.176 -56.284 1.00 52.47 366 SER B C 1
ATOM 6671 O O . SER B 1 366 ? 25.875 -3.095 -55.912 1.00 52.14 366 SER B O 1
ATOM 6674 N N . ASN B 1 367 ? 25.558 -1.208 -57.111 1.00 50.69 367 ASN B N 1
ATOM 6675 C CA . ASN B 1 367 ? 26.980 -1.099 -57.489 1.00 49.16 367 ASN B CA 1
ATOM 6676 C C . ASN B 1 367 ? 27.922 -0.632 -56.363 1.00 45.48 367 ASN B C 1
ATOM 6677 O O . ASN B 1 367 ? 29.145 -0.589 -56.572 1.00 46.66 367 ASN B O 1
ATOM 6682 N N . GLY B 1 368 ? 27.368 -0.338 -55.176 1.00 39.79 368 GLY B N 1
ATOM 6683 C CA . GLY B 1 368 ? 28.125 0.098 -54.004 1.00 38.05 368 GLY B CA 1
ATOM 6684 C C . GLY B 1 368 ? 28.498 1.593 -53.977 1.00 35.33 368 GLY B C 1
ATOM 6685 O O . GLY B 1 368 ? 29.171 2.036 -53.049 1.00 31.21 368 GLY B O 1
ATOM 6686 N N . LYS B 1 369 ? 28.118 2.376 -54.992 1.00 32.47 369 LYS B N 1
ATOM 6687 C CA . LYS B 1 369 ? 28.602 3.782 -55.049 1.00 32.30 369 LYS B CA 1
ATOM 6688 C C . LYS B 1 369 ? 27.521 4.771 -54.596 1.00 28.19 369 LYS B C 1
ATOM 6689 O O . LYS B 1 369 ? 26.329 4.438 -54.632 1.00 23.73 369 LYS B O 1
ATOM 6695 N N . ILE B 1 370 ? 27.959 5.992 -54.187 1.00 23.06 370 ILE B N 1
ATOM 6696 C CA . ILE B 1 370 ? 27.068 7.092 -53.939 1.00 21.07 370 ILE B CA 1
ATOM 6697 C C . ILE B 1 370 ? 27.205 8.051 -55.102 1.00 18.68 370 ILE B C 1
ATOM 6698 O O . ILE B 1 370 ? 28.227 8.737 -55.232 1.00 20.95 370 ILE B O 1
ATOM 6703 N N . GLU B 1 371 ? 26.231 7.995 -55.984 1.00 18.50 371 GLU B N 1
ATOM 6704 C CA . GLU B 1 371 ? 26.250 8.809 -57.209 1.00 18.69 371 GLU B CA 1
ATOM 6705 C C . GLU B 1 371 ? 25.425 10.053 -56.966 1.00 17.69 371 GLU B C 1
ATOM 6706 O O . GLU B 1 371 ? 24.330 10.168 -57.432 1.00 19.48 371 GLU B O 1
ATOM 6712 N N . ASP B 1 372 ? 26.021 11.028 -56.232 1.00 15.61 372 ASP B N 1
ATOM 6713 C CA . ASP B 1 372 ? 25.331 12.189 -55.782 1.00 16.54 372 ASP B CA 1
ATOM 6714 C C . ASP B 1 372 ? 25.418 13.303 -56.809 1.00 17.78 372 ASP B C 1
ATOM 6715 O O . ASP B 1 372 ? 26.081 14.307 -56.618 1.00 17.74 372 ASP B O 1
ATOM 6720 N N . THR B 1 373 ? 24.672 13.118 -57.885 1.00 17.08 373 THR B N 1
ATOM 6721 C CA . THR B 1 373 ? 24.641 14.040 -58.958 1.00 17.62 373 THR B CA 1
ATOM 6722 C C . THR B 1 373 ? 24.120 15.463 -58.583 1.00 17.11 373 THR B C 1
ATOM 6723 O O . THR B 1 373 ? 24.657 16.419 -59.097 1.00 15.48 373 THR B O 1
ATOM 6727 N N . LYS B 1 374 ? 23.088 15.589 -57.745 1.00 15.37 374 LYS B N 1
ATOM 6728 C CA . LYS B 1 374 ? 22.572 16.867 -57.376 1.00 16.22 374 LYS B CA 1
ATOM 6729 C C . LYS B 1 374 ? 23.632 17.706 -56.588 1.00 12.93 374 LYS B C 1
ATOM 6730 O O . LYS B 1 374 ? 23.669 18.915 -56.712 1.00 14.67 374 LYS B O 1
ATOM 6736 N N . ARG B 1 375 ? 24.421 17.017 -55.818 1.00 12.70 375 ARG B N 1
ATOM 6737 C CA . ARG B 1 375 ? 25.485 17.693 -55.031 1.00 11.80 375 ARG B CA 1
ATOM 6738 C C . ARG B 1 375 ? 26.522 18.210 -55.975 1.00 12.33 375 ARG B C 1
ATOM 6739 O O . ARG B 1 375 ? 26.955 19.406 -55.910 1.00 12.54 375 ARG B O 1
ATOM 6747 N N . ILE B 1 376 ? 26.892 17.414 -56.940 1.00 12.65 376 ILE B N 1
ATOM 6748 C CA . ILE B 1 376 ? 27.868 17.919 -57.914 1.00 12.88 376 ILE B CA 1
ATOM 6749 C C . ILE B 1 376 ? 27.289 19.075 -58.678 1.00 14.18 376 ILE B C 1
ATOM 6750 O O . ILE B 1 376 ? 27.993 20.068 -58.899 1.00 12.25 376 ILE B O 1
ATOM 6755 N N . GLN B 1 377 ? 26.041 18.972 -59.122 1.00 14.14 377 GLN B N 1
ATOM 6756 C CA . GLN B 1 377 ? 25.447 20.087 -59.886 1.00 15.60 377 GLN B CA 1
ATOM 6757 C C . GLN B 1 377 ? 25.416 21.392 -59.110 1.00 13.25 377 GLN B C 1
ATOM 6758 O O . GLN B 1 377 ? 25.744 22.454 -59.647 1.00 14.99 377 GLN B O 1
ATOM 6764 N N . TYR B 1 378 ? 25.088 21.294 -57.818 1.00 12.63 378 TYR B N 1
ATOM 6765 C CA . TYR B 1 378 ? 25.151 22.462 -56.911 1.00 12.19 378 TYR B CA 1
ATOM 6766 C C . TYR B 1 378 ? 26.523 23.063 -56.886 1.00 11.15 378 TYR B C 1
ATOM 6767 O O . TYR B 1 378 ? 26.700 24.250 -57.124 1.00 12.95 378 TYR B O 1
ATOM 6776 N N . LEU B 1 379 ? 27.534 22.224 -56.660 1.00 10.97 379 LEU B N 1
ATOM 6777 C CA . LEU B 1 379 ? 28.896 22.707 -56.498 1.00 11.94 379 LEU B CA 1
ATOM 6778 C C . LEU B 1 379 ? 29.383 23.358 -57.740 1.00 11.49 379 LEU B C 1
ATOM 6779 O O . LEU B 1 379 ? 30.000 24.437 -57.677 1.00 11.34 379 LEU B O 1
ATOM 6784 N N . LYS B 1 380 ? 29.092 22.695 -58.855 1.00 12.39 380 LYS B N 1
ATOM 6785 C CA . LYS B 1 380 ? 29.527 23.214 -60.141 1.00 13.90 380 LYS B CA 1
ATOM 6786 C C . LYS B 1 380 ? 28.900 24.568 -60.468 1.00 13.66 380 LYS B C 1
ATOM 6787 O O . LYS B 1 380 ? 29.587 25.587 -60.826 1.00 14.62 380 LYS B O 1
ATOM 6793 N N . ASP B 1 381 ? 27.648 24.685 -60.151 1.00 13.22 381 ASP B N 1
ATOM 6794 C CA . ASP B 1 381 ? 26.918 25.949 -60.414 1.00 15.54 381 ASP B CA 1
ATOM 6795 C C . ASP B 1 381 ? 27.391 27.081 -59.510 1.00 14.96 381 ASP B C 1
ATOM 6796 O O . ASP B 1 381 ? 27.634 28.222 -59.940 1.00 14.59 381 ASP B O 1
ATOM 6801 N N . TYR B 1 382 ? 27.596 26.790 -58.235 1.00 12.98 382 TYR B N 1
ATOM 6802 C CA . TYR B 1 382 ? 28.122 27.772 -57.329 1.00 12.18 382 TYR B CA 1
ATOM 6803 C C . TYR B 1 382 ? 29.595 28.194 -57.703 1.00 13.60 382 TYR B C 1
ATOM 6804 O O . TYR B 1 382 ? 29.916 29.396 -57.775 1.00 13.35 382 TYR B O 1
ATOM 6813 N N . LEU B 1 383 ? 30.462 27.219 -57.953 1.00 13.53 383 LEU B N 1
ATOM 6814 C CA . LEU B 1 383 ? 31.839 27.502 -58.375 1.00 12.31 383 LEU B CA 1
ATOM 6815 C C . LEU B 1 383 ? 31.887 28.299 -59.665 1.00 11.12 383 LEU B C 1
ATOM 6816 O O . LEU B 1 383 ? 32.747 29.168 -59.752 1.00 13.36 383 LEU B O 1
ATOM 6821 N N . THR B 1 384 ? 30.894 28.103 -60.535 1.00 12.80 384 THR B N 1
ATOM 6822 C CA . THR B 1 384 ? 30.840 28.876 -61.766 1.00 14.10 384 THR B CA 1
ATOM 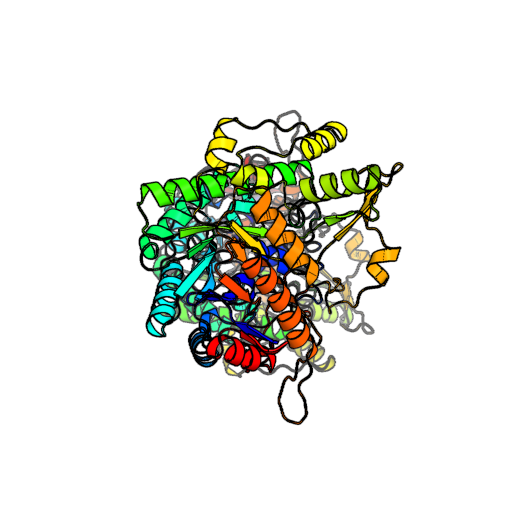6823 C C . THR B 1 384 ? 30.651 30.316 -61.466 1.00 15.33 384 THR B C 1
ATOM 6824 O O . THR B 1 384 ? 31.289 31.196 -62.084 1.00 15.79 384 THR B O 1
ATOM 6828 N N . GLN B 1 385 ? 29.772 30.602 -60.511 1.00 14.22 385 GLN B N 1
ATOM 6829 C CA . GLN B 1 385 ? 29.587 32.000 -60.108 1.00 14.29 385 GLN B CA 1
ATOM 6830 C C . GLN B 1 385 ? 30.737 32.562 -59.316 1.00 13.77 385 GLN B C 1
ATOM 6831 O O . GLN B 1 385 ? 31.055 33.758 -59.443 1.00 15.17 385 GLN B O 1
ATOM 6837 N N . ALA B 1 386 ? 31.421 31.797 -58.472 1.00 12.16 386 ALA B N 1
ATOM 6838 C CA . ALA B 1 386 ? 32.588 32.283 -57.810 1.00 13.25 386 ALA B CA 1
ATOM 6839 C C . ALA B 1 386 ? 33.691 32.661 -58.839 1.00 15.67 386 ALA B C 1
ATOM 6840 O O . ALA B 1 386 ? 34.372 33.654 -58.666 1.00 15.66 386 ALA B O 1
ATOM 6842 N N . HIS B 1 387 ? 33.836 31.819 -59.868 1.00 13.48 387 HIS B N 1
ATOM 6843 C CA . HIS B 1 387 ? 34.783 32.109 -60.944 1.00 17.51 387 HIS B CA 1
ATOM 6844 C C . HIS B 1 387 ? 34.402 33.402 -61.657 1.00 17.78 387 HIS B C 1
ATOM 6845 O O . HIS B 1 387 ? 35.289 34.203 -61.997 1.00 17.69 387 HIS B O 1
ATOM 6852 N N . ARG B 1 388 ? 33.116 33.592 -61.907 1.00 17.55 388 ARG B N 1
ATOM 6853 C CA . ARG B 1 388 ? 32.656 34.798 -62.574 1.00 20.09 388 ARG B CA 1
ATOM 6854 C C . ARG B 1 388 ? 33.079 36.019 -61.726 1.00 19.56 388 ARG B C 1
ATOM 6855 O O . ARG B 1 388 ? 33.548 37.058 -62.264 1.00 18.58 388 ARG B O 1
ATOM 6863 N N . ALA B 1 389 ? 32.956 35.908 -60.409 1.00 16.55 389 ALA B N 1
ATOM 6864 C CA . ALA B 1 389 ? 33.404 36.971 -59.577 1.00 17.53 389 ALA B CA 1
ATOM 6865 C C . ALA B 1 389 ? 34.910 37.291 -59.647 1.00 18.25 389 ALA B C 1
ATOM 6866 O O . ALA B 1 389 ? 35.330 38.466 -59.633 1.00 20.63 389 ALA B O 1
ATOM 6868 N N . ILE B 1 390 ? 35.742 36.270 -59.740 1.00 17.57 390 ILE B N 1
ATOM 6869 C CA . ILE B 1 390 ? 37.126 36.423 -59.903 1.00 17.08 390 ILE B CA 1
ATOM 6870 C C . ILE B 1 390 ? 37.400 37.176 -61.240 1.00 19.37 390 ILE B C 1
ATOM 6871 O O . ILE B 1 390 ? 38.290 38.062 -61.226 1.00 21.01 390 ILE B O 1
ATOM 6876 N N . GLN B 1 391 ? 36.719 36.783 -62.300 1.00 16.22 391 GLN B N 1
ATOM 6877 C CA . GLN B 1 391 ? 36.891 37.459 -63.641 1.00 20.37 391 GLN B CA 1
ATOM 6878 C C . GLN B 1 391 ? 36.586 38.951 -63.541 1.00 24.06 391 GLN B C 1
ATOM 6879 O O . GLN B 1 391 ? 37.314 39.760 -64.162 1.00 23.53 391 GLN B O 1
ATOM 6885 N N . ASP B 1 392 ? 35.596 39.300 -62.708 1.00 22.87 392 ASP B N 1
ATOM 6886 C CA . ASP B 1 392 ? 35.200 40.686 -62.460 1.00 22.03 392 ASP B CA 1
ATOM 6887 C C . ASP B 1 392 ? 35.951 41.429 -61.387 1.00 21.02 392 ASP B C 1
ATOM 6888 O O . ASP B 1 392 ? 35.513 42.496 -60.932 1.00 24.74 392 ASP B O 1
ATOM 6893 N N . GLY B 1 393 ? 37.044 40.816 -60.954 1.00 21.07 393 GLY B N 1
ATOM 6894 C CA . GLY B 1 393 ? 38.148 41.394 -60.200 1.00 20.32 393 GLY B CA 1
ATOM 6895 C C . GLY B 1 393 ? 38.125 41.241 -58.669 1.00 21.43 393 GLY B C 1
ATOM 6896 O O . GLY B 1 393 ? 38.825 41.931 -57.961 1.00 20.85 393 GLY B O 1
ATOM 6897 N N . VAL B 1 394 ? 37.354 40.278 -58.166 1.00 21.87 394 VAL B N 1
ATOM 6898 C CA . VAL B 1 394 ? 37.234 40.044 -56.708 1.00 18.08 394 VAL B CA 1
ATOM 6899 C C . VAL B 1 394 ? 38.417 39.214 -56.275 1.00 19.19 394 VAL B C 1
ATOM 6900 O O . VAL B 1 394 ? 38.832 38.325 -57.006 1.00 19.18 394 VAL B O 1
ATOM 6904 N N . ASN B 1 395 ? 39.015 39.540 -55.136 1.00 18.08 395 ASN B N 1
ATOM 6905 C CA . ASN B 1 395 ? 40.256 38.918 -54.652 1.00 18.37 395 ASN B CA 1
ATOM 6906 C C . ASN B 1 395 ? 39.930 37.644 -53.837 1.00 15.99 395 ASN B C 1
ATOM 6907 O O . ASN B 1 395 ? 40.330 37.523 -52.664 1.00 17.71 395 ASN B O 1
ATOM 6912 N N . LEU B 1 396 ? 39.218 36.738 -54.512 1.00 15.90 396 LEU B N 1
ATOM 6913 C CA . LEU B 1 396 ? 38.849 35.431 -53.928 1.00 15.07 396 LEU B CA 1
ATOM 6914 C C . LEU B 1 396 ? 40.036 34.506 -53.997 1.00 15.70 396 LEU B C 1
ATOM 6915 O O . LEU B 1 396 ? 40.493 34.157 -55.156 1.00 17.14 396 LEU B O 1
ATOM 6920 N N . LYS B 1 397 ? 40.523 34.054 -52.845 1.00 15.10 397 LYS B N 1
ATOM 6921 C CA . LYS B 1 397 ? 41.786 33.328 -52.781 1.00 16.91 397 LYS B CA 1
ATOM 6922 C C . LYS B 1 397 ? 41.639 31.846 -52.525 1.00 14.29 397 LYS B C 1
ATOM 6923 O O . LYS B 1 397 ? 42.615 31.051 -52.798 1.00 16.47 397 LYS B O 1
ATOM 6929 N N . ALA B 1 398 ? 40.492 31.429 -51.962 1.00 14.47 398 ALA B N 1
ATOM 6930 C CA . ALA B 1 398 ? 40.383 30.053 -51.492 1.00 14.07 398 ALA B CA 1
ATOM 6931 C C . ALA B 1 398 ? 38.932 29.627 -51.454 1.00 12.99 398 ALA B C 1
ATOM 6932 O O . ALA B 1 398 ? 38.062 30.459 -51.243 1.00 13.74 398 ALA B O 1
ATOM 6934 N N . TYR B 1 399 ? 38.683 28.315 -51.646 1.00 11.22 399 TYR B N 1
ATOM 6935 C CA . TYR B 1 399 ? 37.330 27.746 -51.497 1.00 11.77 399 TYR B CA 1
ATOM 6936 C C . TYR B 1 399 ? 37.457 26.506 -50.662 1.00 11.23 399 TYR B C 1
ATOM 6937 O O . TYR B 1 399 ? 38.224 25.599 -50.998 1.00 12.35 399 TYR B O 1
ATOM 6946 N N . TYR B 1 400 ? 36.762 26.485 -49.521 1.00 11.93 400 TYR B N 1
ATOM 6947 C CA . TYR B 1 400 ? 36.667 25.292 -48.648 1.00 10.70 400 TYR B CA 1
ATOM 6948 C C . TYR B 1 400 ? 35.242 24.663 -48.785 1.00 10.51 400 TYR B C 1
ATOM 6949 O O . TYR B 1 400 ? 34.218 25.268 -48.501 1.00 11.13 400 TYR B O 1
ATOM 6958 N N . LEU B 1 401 ? 35.227 23.481 -49.338 1.00 10.06 401 LEU B N 1
ATOM 6959 C CA . LEU B 1 401 ? 33.997 22.706 -49.562 1.00 9.57 401 LEU B CA 1
ATOM 6960 C C . LEU B 1 401 ? 33.552 22.119 -48.241 1.00 8.56 401 LEU B C 1
ATOM 6961 O O . LEU B 1 401 ? 34.317 21.369 -47.623 1.00 10.91 401 LEU B O 1
ATOM 6966 N N . TRP B 1 402 ? 32.346 22.520 -47.786 1.00 10.34 402 TRP B N 1
ATOM 6967 C CA . TRP B 1 402 ? 31.711 21.896 -46.616 1.00 10.34 402 TRP B CA 1
ATOM 6968 C C . TRP B 1 402 ? 30.871 20.691 -47.102 1.00 10.91 402 TRP B C 1
ATOM 6969 O O . TRP B 1 402 ? 29.914 20.868 -47.813 1.00 11.32 402 TRP B O 1
ATOM 6980 N N . SER B 1 403 ? 31.230 19.475 -46.717 1.00 10.13 403 SER B N 1
ATOM 6981 C CA . SER B 1 403 ? 32.271 19.095 -45.765 1.00 10.26 403 SER B CA 1
ATOM 6982 C C . SER B 1 403 ? 33.072 17.916 -46.333 1.00 10.57 403 SER B C 1
ATOM 6983 O O . SER B 1 403 ? 32.565 17.171 -47.248 1.00 11.59 403 SER B O 1
ATOM 6986 N N . LEU B 1 404 ? 34.251 17.690 -45.799 1.00 10.48 404 LEU B N 1
ATOM 6987 C CA . LEU B 1 404 ? 35.029 16.552 -46.206 1.00 11.70 404 LEU B CA 1
ATOM 6988 C C . LEU B 1 404 ? 34.197 15.256 -45.947 1.00 12.41 404 LEU B C 1
ATOM 6989 O O . LEU B 1 404 ? 34.181 14.312 -46.759 1.00 13.69 404 LEU B O 1
ATOM 6994 N N . LEU B 1 405 ? 33.626 15.197 -44.743 1.00 10.94 405 LEU B N 1
ATOM 6995 C CA . LEU B 1 405 ? 32.881 13.985 -44.264 1.00 12.10 405 LEU B CA 1
ATOM 6996 C C . LEU B 1 405 ? 31.467 14.335 -43.922 1.00 10.81 405 LEU B C 1
ATOM 6997 O O . LEU B 1 405 ? 31.213 15.405 -43.330 1.00 13.23 405 LEU B O 1
ATOM 7002 N N . ASP B 1 406 ? 30.560 13.365 -44.134 1.00 10.03 406 ASP B N 1
ATOM 7003 C CA . ASP B 1 406 ? 29.243 13.450 -43.516 1.00 10.28 406 ASP B CA 1
ATOM 7004 C C . ASP B 1 406 ? 29.506 13.491 -41.987 1.00 10.36 406 ASP B C 1
ATOM 7005 O O . ASP B 1 406 ? 30.428 12.846 -41.476 1.00 11.56 406 ASP B O 1
ATOM 7010 N N . ASN B 1 407 ? 28.679 14.283 -41.279 1.00 10.65 407 ASN B N 1
ATOM 7011 C CA . ASN B 1 407 ? 28.989 14.577 -39.907 1.0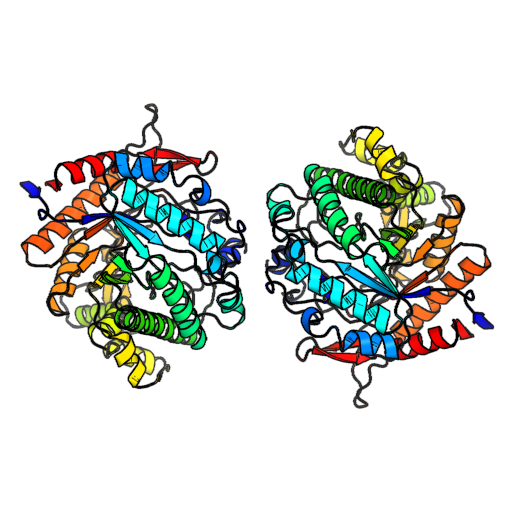0 10.09 407 ASN B CA 1
ATOM 7012 C C . ASN B 1 407 ? 27.735 14.939 -39.090 1.00 9.58 407 ASN B C 1
ATOM 7013 O O . ASN B 1 407 ? 26.577 14.895 -39.608 1.00 9.41 407 ASN B O 1
ATOM 7018 N N . PHE B 1 408 ? 27.932 15.247 -37.805 1.00 8.13 408 PHE B N 1
ATOM 7019 C CA . PHE B 1 408 ? 26.844 15.610 -36.952 1.00 9.37 408 PHE B CA 1
ATOM 7020 C C . PHE B 1 408 ? 26.408 17.064 -37.290 1.00 9.65 408 PHE B C 1
ATOM 7021 O O . PHE B 1 408 ? 27.159 17.987 -36.950 1.00 11.93 408 PHE B O 1
ATOM 7029 N N . GLU B 1 409 ? 25.277 17.244 -37.986 1.00 10.05 409 GLU B N 1
ATOM 7030 C CA . GLU B 1 409 ? 24.793 18.588 -38.428 1.00 11.31 409 GLU B CA 1
ATOM 7031 C C . GLU B 1 409 ? 23.978 19.294 -37.337 1.00 10.78 409 GLU B C 1
ATOM 7032 O O . GLU B 1 409 ? 22.822 19.630 -37.493 1.00 10.91 409 GLU B O 1
ATOM 7038 N N . TRP B 1 410 ? 24.623 19.506 -36.201 1.00 11.24 410 TRP B N 1
ATOM 7039 C CA . TRP B 1 410 ? 24.036 20.325 -35.116 1.00 11.05 410 TRP B CA 1
ATOM 7040 C C . TRP B 1 410 ? 22.617 19.826 -34.772 1.00 10.90 410 TRP B C 1
ATOM 7041 O O . TRP B 1 410 ? 22.540 18.660 -34.507 1.00 11.32 410 TRP B O 1
ATOM 7052 N N . ALA B 1 411 ? 21.582 20.645 -34.704 1.00 10.59 411 ALA B N 1
ATOM 7053 C CA . ALA B 1 411 ? 20.242 20.216 -34.234 1.00 11.76 411 ALA B CA 1
ATOM 7054 C C . ALA B 1 411 ? 19.625 19.194 -35.187 1.00 11.99 411 ALA B C 1
ATOM 7055 O O . ALA B 1 411 ? 18.563 18.619 -34.869 1.00 13.18 411 ALA B O 1
ATOM 7057 N N . TYR B 1 412 ? 20.178 19.045 -36.405 1.00 12.96 412 TYR B N 1
ATOM 7058 C CA . TYR B 1 412 ? 19.668 18.076 -37.337 1.00 15.50 412 TYR B CA 1
ATOM 7059 C C . TYR B 1 412 ? 20.323 16.687 -37.154 1.00 15.95 412 TYR B C 1
ATOM 7060 O O . TYR B 1 412 ? 19.909 15.701 -37.770 1.00 16.91 412 TYR B O 1
ATOM 7069 N N . GLY B 1 413 ? 21.307 16.581 -36.288 1.00 13.34 413 GLY B N 1
ATOM 7070 C CA . GLY B 1 413 ? 22.011 15.335 -36.066 1.00 13.25 413 GLY B CA 1
ATOM 7071 C C . GLY B 1 413 ? 22.597 14.748 -37.346 1.00 13.54 413 GLY B C 1
ATOM 7072 O O . GLY B 1 413 ? 23.131 15.455 -38.191 1.00 13.95 413 GLY B O 1
ATOM 7073 N N . TYR B 1 414 ? 22.470 13.423 -37.524 1.00 13.91 414 TYR B N 1
ATOM 7074 C CA . TYR B 1 414 ? 22.974 12.742 -38.678 1.00 12.70 414 TYR B CA 1
ATOM 7075 C C . TYR B 1 414 ? 22.011 12.630 -39.862 1.00 15.52 414 TYR B C 1
ATOM 7076 O O . TYR B 1 414 ? 22.439 12.050 -40.874 1.00 21.02 414 TYR B O 1
ATOM 7085 N N . ASN B 1 415 ? 20.872 13.296 -39.781 1.00 15.24 415 ASN B N 1
ATOM 7086 C CA . ASN B 1 415 ? 19.826 13.328 -40.849 1.00 17.61 415 ASN B CA 1
ATOM 7087 C C . ASN B 1 415 ? 20.182 14.151 -42.083 1.00 16.90 415 ASN B C 1
ATOM 7088 O O . ASN B 1 415 ? 19.496 14.035 -43.078 1.00 19.75 415 ASN B O 1
ATOM 7093 N N A LYS B 1 416 ? 21.180 15.027 -41.978 0.26 14.71 416 LYS B N 1
ATOM 7094 N N B LYS B 1 416 ? 21.237 14.973 -42.032 0.74 13.32 416 LYS B N 1
ATOM 7095 C CA A LYS B 1 416 ? 21.657 15.829 -43.098 0.26 13.92 416 LYS B CA 1
ATOM 7096 C CA B LYS B 1 416 ? 21.628 15.828 -43.152 0.74 13.51 416 LYS B CA 1
ATOM 7097 C C A LYS B 1 416 ? 23.029 15.343 -43.444 0.26 13.24 416 LYS B C 1
ATOM 7098 C C B LYS B 1 416 ? 23.074 15.646 -43.510 0.74 13.39 416 LYS B C 1
ATOM 7099 O O A LYS B 1 416 ? 23.827 15.081 -42.541 0.26 13.41 416 LYS B O 1
ATOM 7100 O O B LYS B 1 416 ? 23.994 16.027 -42.718 0.74 14.60 416 LYS B O 1
ATOM 7111 N N . ARG B 1 417 ? 23.293 15.184 -44.736 1.00 12.11 417 ARG B N 1
ATOM 7112 C CA . ARG B 1 417 ? 24.613 14.770 -45.226 1.00 12.00 417 ARG B CA 1
ATOM 7113 C C . ARG B 1 417 ? 25.239 15.769 -46.178 1.00 12.67 417 ARG B C 1
ATOM 7114 O O . ARG B 1 417 ? 24.615 16.033 -47.228 1.00 11.60 417 ARG B O 1
ATOM 7122 N N . PHE B 1 418 ? 26.299 16.467 -45.722 1.00 11.40 418 PHE B N 1
ATOM 7123 C CA . PHE B 1 418 ? 26.985 17.461 -46.570 1.00 10.96 418 PHE B CA 1
ATOM 7124 C C . PHE B 1 418 ? 28.293 16.929 -47.144 1.00 11.00 418 PHE B C 1
ATOM 7125 O O . PHE B 1 418 ? 29.021 17.621 -47.841 1.00 11.64 418 PHE B O 1
ATOM 7133 N N . GLY B 1 419 ? 28.686 15.703 -46.801 1.00 10.39 419 GLY B N 1
ATOM 7134 C CA . GLY B 1 419 ? 29.990 15.215 -47.118 1.00 10.70 419 GLY B CA 1
ATOM 7135 C C . GLY B 1 419 ? 30.231 14.925 -48.640 1.00 11.54 419 GLY B C 1
ATOM 7136 O O . GLY B 1 419 ? 29.301 14.676 -49.384 1.00 12.00 419 GLY B O 1
ATOM 7137 N N . ILE B 1 420 ? 31.487 15.047 -49.002 1.00 10.90 420 ILE B N 1
ATOM 7138 C CA . ILE B 1 420 ? 31.992 14.473 -50.257 1.00 11.92 420 ILE B CA 1
ATOM 7139 C C . ILE B 1 420 ? 32.472 13.076 -49.992 1.00 12.70 420 ILE B C 1
ATOM 7140 O O . ILE B 1 420 ? 32.803 12.385 -50.943 1.00 13.28 420 ILE B O 1
ATOM 7145 N N . VAL B 1 421 ? 32.581 12.671 -48.722 1.00 11.30 421 VAL B N 1
ATOM 7146 C CA . VAL B 1 421 ? 32.917 11.326 -48.307 1.00 12.60 421 VAL B CA 1
ATOM 7147 C C . VAL B 1 421 ? 31.753 10.919 -47.409 1.00 12.80 421 VAL B C 1
ATOM 7148 O O . VAL B 1 421 ? 31.419 11.611 -46.400 1.00 12.93 421 VAL B O 1
ATOM 7152 N N . HIS B 1 422 ? 31.150 9.802 -47.767 1.00 11.78 422 HIS B N 1
ATOM 7153 C CA . HIS B 1 422 ? 30.086 9.192 -47.006 1.00 12.55 422 HIS B CA 1
ATOM 7154 C C . HIS B 1 422 ? 30.619 8.522 -45.741 1.00 13.67 422 HIS B C 1
ATOM 7155 O O . HIS B 1 422 ? 31.631 7.884 -45.816 1.00 14.79 422 HIS B O 1
ATOM 7162 N N . VAL B 1 423 ? 29.948 8.731 -44.587 1.00 12.34 423 VAL B N 1
ATOM 7163 C CA . VAL B 1 423 ? 30.308 7.994 -43.339 1.00 13.47 423 VAL B CA 1
ATOM 7164 C C . VAL B 1 423 ? 29.072 7.216 -42.936 1.00 13.79 423 VAL B C 1
ATOM 7165 O O . VAL B 1 423 ? 27.986 7.772 -42.800 1.00 15.03 423 VAL B O 1
ATOM 7169 N N . ASN B 1 424 ? 29.209 5.889 -42.766 1.00 15.43 424 ASN B N 1
ATOM 7170 C CA . ASN B 1 424 ? 28.169 5.077 -42.099 1.00 17.08 424 ASN B CA 1
ATOM 7171 C C . ASN B 1 424 ? 28.382 5.205 -40.574 1.0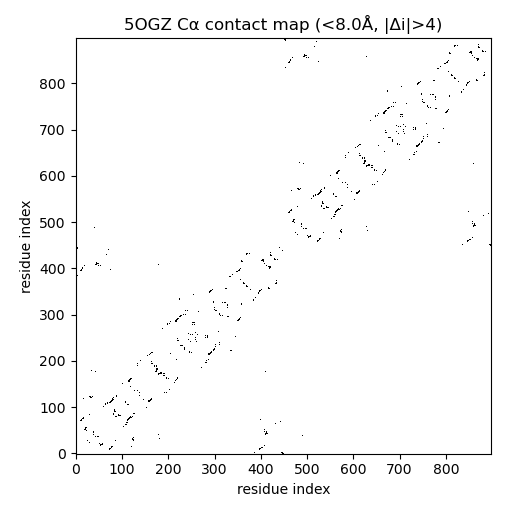0 16.71 424 ASN B C 1
ATOM 7172 O O . ASN B 1 424 ? 29.440 4.897 -40.075 1.00 15.93 424 ASN B O 1
ATOM 7177 N N . PHE B 1 425 ? 27.407 5.781 -39.862 1.00 16.79 425 PHE B N 1
ATOM 7178 C CA . PHE B 1 425 ? 27.639 6.165 -38.454 1.00 17.21 425 PHE B CA 1
ATOM 7179 C C . PHE B 1 425 ? 27.531 4.988 -37.513 1.00 17.96 425 PHE B C 1
ATOM 7180 O O . PHE B 1 425 ? 28.017 5.095 -36.378 1.00 21.51 425 PHE B O 1
ATOM 7188 N N . ASP B 1 426 ? 27.024 3.895 -38.038 1.00 21.44 426 ASP B N 1
ATOM 7189 C CA . ASP B 1 426 ? 27.006 2.587 -37.283 1.00 24.41 426 ASP B CA 1
ATOM 7190 C C . ASP B 1 426 ? 28.329 1.836 -37.387 1.00 22.29 426 ASP B C 1
ATOM 7191 O O . ASP B 1 426 ? 28.943 1.445 -36.351 1.00 22.94 426 ASP B O 1
ATOM 7196 N N . THR B 1 427 ? 28.830 1.681 -38.614 1.00 19.83 427 THR B N 1
ATOM 7197 C CA . THR B 1 427 ? 30.063 0.966 -38.847 1.00 19.16 427 THR B CA 1
ATOM 7198 C C . THR B 1 427 ? 31.347 1.808 -38.811 1.00 19.01 427 THR B C 1
ATOM 7199 O O . THR B 1 427 ? 32.436 1.290 -38.721 1.00 18.39 427 THR B O 1
ATOM 7203 N N . LEU B 1 428 ? 31.193 3.112 -39.052 1.00 18.92 428 LEU B N 1
ATOM 7204 C CA . LEU B 1 428 ? 32.321 4.106 -39.171 1.00 18.51 428 LEU B CA 1
ATOM 7205 C C . LEU B 1 428 ? 33.176 4.049 -40.440 1.00 16.37 428 LEU B C 1
ATOM 7206 O O . LEU B 1 428 ? 34.181 4.761 -40.557 1.00 16.96 428 LEU B O 1
ATOM 7211 N N . GLU B 1 429 ? 32.685 3.299 -41.397 1.00 18.10 429 GLU B N 1
ATOM 7212 C CA . GLU B 1 429 ? 33.344 3.132 -42.656 1.00 18.99 429 GLU B CA 1
ATOM 7213 C C . GLU B 1 429 ? 33.208 4.449 -43.453 1.00 14.80 429 GLU B C 1
ATOM 7214 O O . GLU B 1 429 ? 32.150 5.019 -43.459 1.00 17.51 429 GLU B O 1
ATOM 7220 N N . ARG B 1 430 ? 34.274 4.846 -44.100 1.00 14.56 430 ARG B N 1
ATOM 7221 C CA . ARG B 1 430 ? 34.212 5.946 -45.128 1.00 14.63 430 ARG B CA 1
ATOM 7222 C C . ARG B 1 430 ? 34.056 5.402 -46.541 1.00 17.38 430 ARG B C 1
ATOM 7223 O O . ARG B 1 430 ? 34.682 4.419 -46.891 1.00 17.35 430 ARG B O 1
ATOM 7231 N N . LYS B 1 431 ? 33.272 6.082 -47.389 1.00 16.77 431 LYS B N 1
ATOM 7232 C CA . LYS B 1 431 ? 33.296 5.801 -48.812 1.00 19.19 431 LYS B CA 1
ATOM 7233 C C . LYS B 1 431 ? 33.268 7.121 -49.559 1.00 16.43 431 LYS B C 1
ATOM 7234 O O . LYS B 1 431 ? 32.312 7.877 -49.390 1.00 14.99 431 LYS B O 1
ATOM 7240 N N . ILE B 1 432 ? 34.249 7.353 -50.414 1.00 15.96 432 ILE B N 1
ATOM 7241 C CA . ILE B 1 432 ? 34.271 8.614 -51.192 1.00 14.86 432 ILE B CA 1
ATOM 7242 C C . ILE B 1 432 ? 33.088 8.593 -52.090 1.00 14.24 432 ILE B C 1
ATOM 7243 O O . ILE B 1 432 ? 32.809 7.565 -52.813 1.00 15.39 432 ILE B O 1
ATOM 7248 N N . LYS B 1 433 ? 32.350 9.709 -52.137 1.00 13.31 433 LYS B N 1
ATOM 7249 C CA . LYS B 1 433 ? 31.237 9.811 -53.000 1.00 12.11 433 LYS B CA 1
ATOM 7250 C C . LYS B 1 433 ? 31.654 10.290 -54.390 1.00 11.97 433 LYS B C 1
ATOM 7251 O O . LYS B 1 433 ? 32.755 10.725 -54.563 1.00 13.57 433 LYS B O 1
ATOM 7257 N N . ASP B 1 434 ? 30.754 10.197 -55.344 1.00 14.46 434 ASP B N 1
ATOM 7258 C CA . ASP B 1 434 ? 31.039 10.803 -56.703 1.00 14.63 434 ASP B CA 1
ATOM 7259 C C . ASP B 1 434 ? 31.480 12.243 -56.571 1.00 13.99 434 ASP B C 1
ATOM 7260 O O . ASP B 1 434 ? 32.415 12.645 -57.289 1.00 14.28 434 ASP B O 1
ATOM 7265 N N . SER B 1 435 ? 30.878 13.013 -55.668 1.00 13.74 435 SER B N 1
ATOM 7266 C CA . SER B 1 435 ? 31.299 14.398 -55.514 1.00 12.43 435 SER B CA 1
ATOM 7267 C C . SER B 1 435 ? 32.725 14.547 -55.105 1.00 11.36 435 SER B C 1
ATOM 7268 O O . SER B 1 435 ? 33.369 15.517 -55.459 1.00 12.01 435 SER B O 1
ATOM 7271 N N . GLY B 1 436 ? 33.240 13.5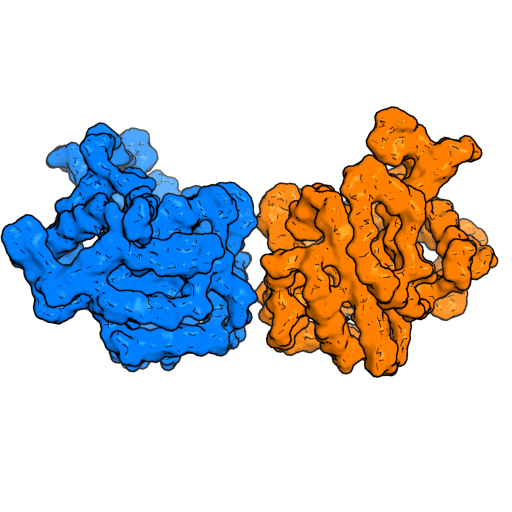92 -54.295 1.00 12.21 436 GLY B N 1
ATOM 7272 C CA . GLY B 1 436 ? 34.643 13.582 -53.842 1.00 12.57 436 GLY B CA 1
ATOM 7273 C C . GLY B 1 436 ? 35.610 13.322 -55.014 1.00 13.01 436 GLY B C 1
ATOM 7274 O O . GLY B 1 436 ? 36.632 13.975 -55.161 1.00 13.56 436 GLY B O 1
ATOM 7275 N N . TYR B 1 437 ? 35.194 12.421 -55.886 1.00 13.48 437 TYR B N 1
ATOM 7276 C CA . TYR B 1 437 ? 35.990 12.164 -57.112 1.00 13.02 437 TYR B CA 1
ATOM 7277 C C . TYR B 1 437 ? 35.823 13.289 -58.121 1.00 11.77 437 TYR B C 1
ATOM 7278 O O . TYR B 1 437 ? 36.813 13.681 -58.740 1.00 13.86 437 TYR B O 1
ATOM 7287 N N . TRP B 1 438 ? 34.664 13.956 -58.178 1.00 12.96 438 TRP B N 1
ATOM 7288 C CA . TRP B 1 438 ? 34.496 15.177 -58.979 1.00 11.65 438 TRP B CA 1
ATOM 7289 C C . TRP B 1 438 ? 35.425 16.244 -58.493 1.00 12.37 438 TRP B C 1
ATOM 7290 O O . TRP B 1 438 ? 36.117 16.860 -59.294 1.00 12.25 438 TRP B O 1
ATOM 7301 N N . TYR B 1 439 ? 35.431 16.532 -57.186 1.00 11.94 439 TYR B N 1
ATOM 7302 C CA . TYR B 1 439 ? 36.335 17.512 -56.644 1.00 11.25 439 TYR B CA 1
ATOM 7303 C C . TYR B 1 439 ? 37.813 17.219 -56.874 1.00 11.23 439 TYR B C 1
ATOM 7304 O O . TYR B 1 439 ? 38.590 18.111 -57.188 1.00 13.49 439 TYR B O 1
ATOM 7313 N N . LYS B 1 440 ? 38.206 15.940 -56.756 1.00 11.62 440 LYS B N 1
ATOM 7314 C CA . LYS B 1 440 ? 39.531 15.525 -57.195 1.00 12.76 440 LYS B CA 1
ATOM 7315 C C . LYS B 1 440 ? 39.899 15.957 -58.632 1.00 11.36 440 LYS B C 1
ATOM 7316 O O . LYS B 1 440 ? 40.970 16.483 -58.798 1.00 13.51 440 LYS B O 1
ATOM 7322 N N . GLU B 1 441 ? 38.948 15.802 -59.549 1.00 13.42 441 GLU B N 1
ATOM 7323 C CA . GLU B 1 441 ? 39.096 16.251 -60.916 1.00 13.51 441 GLU B CA 1
ATOM 7324 C C . GLU B 1 441 ? 39.190 17.721 -61.046 1.00 13.67 441 GLU B C 1
ATOM 7325 O O . GLU B 1 441 ? 40.011 18.195 -61.794 1.00 15.85 441 GLU B O 1
ATOM 7331 N N . VAL B 1 442 ? 38.388 18.445 -60.281 1.00 11.75 442 VAL B N 1
ATOM 7332 C CA . VAL B 1 442 ? 38.370 19.913 -60.278 1.00 13.51 442 VAL B CA 1
ATOM 7333 C C . VAL B 1 442 ? 39.704 20.456 -59.882 1.00 12.98 442 VAL B C 1
ATOM 7334 O O . VAL B 1 442 ? 40.261 21.361 -60.540 1.00 14.79 442 VAL B O 1
ATOM 7338 N N . ILE B 1 443 ? 40.272 19.877 -58.827 1.00 13.03 443 ILE B N 1
ATOM 7339 C CA . ILE B 1 443 ? 41.609 20.268 -58.336 1.00 13.82 443 ILE B CA 1
ATOM 7340 C C . ILE B 1 443 ? 42.726 19.957 -59.343 1.00 14.79 443 ILE B C 1
ATOM 7341 O O . ILE B 1 443 ? 43.521 20.820 -59.645 1.00 15.99 443 ILE B O 1
ATOM 7346 N N . LYS B 1 444 ? 42.718 18.779 -59.902 1.00 16.40 444 LYS B N 1
ATOM 7347 C CA . LYS B 1 444 ? 43.711 18.403 -60.894 1.00 18.33 444 LYS B CA 1
ATOM 7348 C C . LYS B 1 444 ? 43.564 19.255 -62.141 1.00 17.79 444 LYS B C 1
ATOM 7349 O O . LYS B 1 444 ? 44.593 19.666 -62.674 1.00 19.74 444 LYS B O 1
ATOM 7355 N N . ASN B 1 445 ? 42.332 19.623 -62.531 1.00 16.45 445 ASN B N 1
ATOM 7356 C CA . ASN B 1 445 ? 42.104 20.484 -63.691 1.00 16.04 445 ASN B CA 1
ATOM 7357 C C . ASN B 1 445 ? 42.068 22.005 -63.412 1.00 15.52 445 ASN B C 1
ATOM 7358 O O . ASN B 1 445 ? 41.992 22.833 -64.349 1.00 18.41 445 ASN B O 1
ATOM 7363 N N . ASN B 1 446 ? 42.166 22.387 -62.167 1.00 15.08 446 ASN B N 1
ATOM 7364 C CA . ASN B 1 446 ? 42.003 23.762 -61.666 1.00 14.77 446 ASN B CA 1
ATOM 7365 C C . ASN B 1 446 ? 40.726 24.413 -62.207 1.00 15.14 446 ASN B C 1
ATOM 7366 O O . ASN B 1 446 ? 40.688 25.576 -62.590 1.00 16.81 446 ASN B O 1
ATOM 7371 N N . GLY B 1 447 ? 39.648 23.634 -62.214 1.00 12.50 447 GLY B N 1
ATOM 7372 C CA . GLY B 1 447 ? 38.366 24.017 -62.829 1.00 12.93 447 GLY B CA 1
ATOM 7373 C C . GLY B 1 447 ? 37.638 22.893 -63.593 1.00 12.53 447 GLY B C 1
ATOM 7374 O O . GLY B 1 447 ? 37.803 21.724 -63.258 1.00 13.25 447 GLY B O 1
ATOM 7375 N N . PHE B 1 448 ? 36.783 23.277 -64.519 1.00 13.64 448 PHE B N 1
ATOM 7376 C CA . PHE B 1 448 ? 35.859 22.351 -65.172 1.00 14.97 448 PHE B CA 1
ATOM 7377 C C . PHE B 1 448 ? 35.240 22.989 -66.381 1.00 13.79 448 PHE B C 1
ATOM 7378 O O . PHE B 1 448 ? 35.476 24.133 -66.638 1.00 16.37 448 PHE B O 1
ATOM 7386 N N . LEU B 1 449 ? 34.479 22.245 -67.145 1.00 16.53 449 LEU B N 1
ATOM 7387 C CA . LEU B 1 449 ? 33.750 22.799 -68.271 1.00 17.58 449 LEU B CA 1
ATOM 7388 C C . LEU B 1 449 ? 32.315 23.082 -67.825 1.00 21.37 449 LEU B C 1
ATOM 7389 O O . LEU B 1 449 ? 31.773 22.309 -67.054 1.00 19.62 449 LEU B O 1
ATOM 7394 N N . GLU B 1 450 ? 31.776 24.218 -68.278 1.00 22.99 450 GLU B N 1
ATOM 7395 C CA . GLU B 1 450 ? 30.356 24.556 -68.048 1.00 27.37 450 GLU B CA 1
ATOM 7396 C C . GLU B 1 450 ? 29.644 24.989 -69.317 1.00 29.21 450 GLU B C 1
ATOM 7397 O O . GLU B 1 450 ? 30.275 25.612 -70.172 1.00 30.22 450 GLU B O 1
#